Protein AF-A0A919Z458-F1 (afdb_monomer_lite)

Foldseek 3Di:
DDDPPDLPFFFDFQVVLCVLQVFDKPQRADRPQTAQAEDADPVCLVDPPQPRYEYQWDAQVLCCVLQVPPDDPDRDHGCLQVCLVRVVSYQEYEYCDDRPNHDSRHMYTHHVHSLVSLQSLLLVLLVVAPAAEEEEDEPDLQVLLQLLQQLLCVVVWFEQEQPDPLQALRSNSSSSSSSSSRINYYYHYHYLNQLPDPVAHCCLRNQHQEYEYQAFDDDLDDDSLVSLLSSLSSLANHDAAGAYEYEPPHPPRVSNCVNVVVSVHHYAYEYCDPPGCKHWPDKAADPQFIWTWIQNNNDIDIATARADFRSSRSSNSSSLNVCVVVVHDSRVSRVSRVVRDDDPQCQDWDWFAAAPAIEIERGNAAADDLVSLLRLLRRLLRCVVVFPDAAEEEEAAHPSNVPCLLVSLCVSQVSNVVSVHQAYEYEDDSNLSNLLNHDLRRYQDYDPALVLSLLLVLLQDDHRYYYYQYYHPPPGPSVVNVVSNRVSSVVVNVCVPPDDDDPDDDPPPAFLKWKFKAFLPPRHTLFIDGDQFHKDQWADLLLLLLLVLLVCCVVVVDDQADWFQQAPPLQVCLPPQQAPRDHHRDIDGNLQLLLSCLARVHQSSQQSSLCVNQVHQVRSLVVSQVVCVVLVHDPLNRVGNSRAHDPPGGHMGGPVNVSSSQSSSVVRDLVSQQSQLHAWHDDPNDIGGHLDCCSVVVVFVGKGFDDDQRQKIWGWDAAPNTIMIMIMHRFPHSVSRVLRRQNRVCSSRVPDFPPDPDDPLEAEDEFDQDWAKEWEFFEAAQCVVQVVVCVVVVHDACCVVPNSQQQCVQLLVVLVVHPAYEYAYQAFADPDPDAPCVPVDPDAHYDHLPRNLVNCVVSRHQEYEDQELHCCSRHPVSVVSRCVSCVVSNYYYEQWDQAQCRNQAWRWYHYPPAIETEGEHEEDDSCCCSVPVADHHGNHTHGHYLGVVSLVVLLVVCVVCVRYAYEYEYEDDDAQDEDDPVLVVSVQSNVVSPHQEYEYHNNQAFYEWDDDPNGIYRNYQHHGQDRHQGCCSVNVHAQKGWTWMFIAHPVGGFKIKTFIWRHNCVVVVSHIHTDDPSSVVSVVSNNSSNVHCQPPDPQWDWDADPSGTIIMGTD

Sequence (1115 aa):
MPNQNNLSGKRWTTNNLQEILGGQWVNPPDKLWQALNVAIAKHECDDAYSENTLFIAMDEETWYKGSSNTRMYRGWTDTHPLLPGFQNKVVGAVVQRPIANLDPRIPQLLVDNSYEAIKKLGTAARNAMNGKIVAITGTVGKSTTKLMLDHLLRQHGTVVSTRGNHNSRTGVPLTLSRCISNPDYCVLEISVSALWMQTGSICNLARPHIGIITEMGEGHRKSASENAKFKSRICEGMVPGGYAVLNRDMEHYDIARQGVEEFGATAVSYGFSNNADVYVKDWHTTREGTWVTASIFGTEISYELPLPGKAMVANSLAALTTIHLLGLNVTSSIAAFRTLPKRRSVIELVTMEVGNGQSYLLDDSWNAQYLSLMSAFDVFKQQSSAFTGKKLAILGRIVDLGDKAQEMHQKLAKPLMQAGIDLVFAHGEEMKYLLKELPPTMVGGYFRDAKSCVQAVSNIIERDDFILLKGSRDASDFAQIRDSLIQQCLRKKNVKTATMVTLNTVNPQTKHYGAISVDAQSGEVLGSEGAQAAAESQGMGSLLLLSLLLENLGRGKIKLHDEAIIGNFPARDSRAAYAIGLREGDKVSVHTLLNAMVCHNAPDATLALAERLFGSTGKALNEIQQLAADLGISHHAVENITGRQMRNKPQKVTVDDLVKGARHLFANPPFLLKLLNVTTVTYKSKTFTASSNLIANGKANAGFMFGHNHSMGIAMTYANHQKIISIAIGARDEFHRDYLLIKTIEKAIGLKPKALNQPSNTVKLNADDEQVKINILGDTYFGEFYTQRRQKNNVEDALTKYGYRHSFNSIQPILQSGHYNIANFEAVLTELERSPLQGSKPFVLGGHPGKSVDTLKHYGIDAVTLGNNHIMDYGEEGLRTTLSALHEAGILTFGAGLNAVQAEKPLHISVGEKEIIGYNAYWYRPYMYQTFNFYAIGEEAGTACLNQGLIDQIQEERQRNPNAYIIFFAHWGFDFEVVQPMQRNYAKQLIEAGVDLIIGHGAHLMQEISRINNKWVLYGIGNGVFNSNGEYQLRHVPPYSFIAQLRFDKHGANKLFLYPIHSDNLKTFWQPCPVNEEQFQHVLHVQASFGTPIKNDEAVKTGRDDHGYYIAISL

Radius of gyration: 38.02 Å; chains: 1; bounding box: 87×87×101 Å

Secondary structure (DSSP, 8-state):
--------S--EEHHHHHHHH--EESSPPPTT-EE-EEESSGGGTTSTT-TTEEEE---HHHHHHHHT--SSS-----SGGGGGGTGGG-SEEEESSPPTT--TTS-EEE-S-HHHHHHHHHHHHHHH--SEEEEEE-SSSHHHHHHHHHHHHTTTS-EEE--TT--STTHHHHHHHGGGG--SEEEEE--HHHH--TT--THHHH--SEEEE-----BTTB-HHHHHHHHHGGGTTPPTT-EEEEETTSTTHHHHHHHHHTTT-EEEEEESSTTSSEEEEEEEE-SS-EEEEEEETTEEEEEEESS-SHHHHHHHHHHHHHHHHTT--HHHHGGGGGGPPPPTTSSEEEEEEETTEEEEEEEETT---HHHHHHHHHHHHHHHTT--S-EEEEEEPPPS-GGGHHHHHHTTHHHHHHTT-SEEEEESTTHHHHHHHS-GGGEEEEESSHHHHHHHHHHH--TT-EEEEE---TTSSGGGHHHHHHHHHHHHHHHTT----------TTS---EEEEEETTT--EEEEEE-TT-EESS--HHHHHHHHHHHHHHTTSS-TT-EEE--HHHHHTTTSTT-----TT-EEEHHHHHHHHHHH--HHHHHHHHHHHHSSHHHHHHHHHHHHHHTT--GGG-SSTT----TTS---EEHHHHHHHHHHHHTS-HHHHGGG--SEEEETTEEEE-S-STTTTTS-SEEEEESGGG-EEEEEEEETTEEEEEEEES-SSHHHHHHHHHHHHHHHTT-----------EEEE---SSPEEEEEEEEEE--HHHHHHHHHTT---HHHHH-TTGGGTTTHHHHHT-SEEEEEE-SEE---S--TTBTTBS---EE-HHHHHHHHHHTT--EEE--SSSTTTTHHHHHHHHHHHHHHTT-EEESEESSHHHHTPPEEEEETTEEEEEEEEEEP-HHHHHTT--B-BTTB-EEPEESHHHHHHHHHHHHH-TT-EEEEEEE-S-TT-PPPHHHHHHHHHHHHTT-SEEEEESSSSB--EEEETTEEEES-B-EEEE-S--SHHHHT---EEEEEEEEEETTEEEEEEEEEEE--HHHHTS--EE--HHHHHHHHHHHHHHT--TTT-TTEEEEEETTEEEEEEE-

Structure (mmCIF, N/CA/C/O backbone):
data_AF-A0A919Z458-F1
#
_entry.id   AF-A0A919Z458-F1
#
loop_
_atom_site.group_PDB
_atom_site.id
_atom_site.type_symbol
_atom_site.label_atom_id
_atom_site.label_alt_id
_atom_site.label_comp_id
_atom_site.label_asym_id
_atom_site.label_entity_id
_atom_site.label_seq_id
_atom_site.pdbx_PDB_ins_code
_atom_site.Cartn_x
_atom_site.Cartn_y
_atom_site.Cartn_z
_atom_site.occupancy
_atom_site.B_iso_or_equiv
_atom_site.auth_seq_id
_atom_site.auth_comp_id
_atom_site.auth_asym_id
_atom_site.auth_atom_id
_atom_site.pdbx_PDB_model_num
ATOM 1 N N . MET A 1 1 ? -48.117 1.728 23.323 1.00 36.41 1 MET A N 1
ATOM 2 C CA . MET A 1 1 ? -47.490 2.188 24.579 1.00 36.41 1 MET A CA 1
ATOM 3 C C . MET A 1 1 ? -48.513 2.108 25.703 1.00 36.41 1 MET A C 1
ATOM 5 O O . MET A 1 1 ? -49.528 2.783 25.589 1.00 36.41 1 MET A O 1
ATOM 9 N N . PRO A 1 2 ? -48.276 1.305 26.751 1.00 27.69 2 PRO A N 1
ATOM 10 C CA . PRO A 1 2 ? -48.907 1.497 28.054 1.00 27.69 2 PRO A CA 1
ATOM 11 C C . PRO A 1 2 ? -47.867 1.875 29.134 1.00 27.69 2 PRO A C 1
ATOM 13 O O . PRO A 1 2 ? -46.856 1.199 29.291 1.00 27.69 2 PRO A O 1
ATOM 16 N N . ASN A 1 3 ? -48.139 2.987 29.827 1.00 27.62 3 ASN A N 1
ATOM 17 C CA . ASN A 1 3 ? -47.656 3.462 31.138 1.00 27.62 3 ASN A CA 1
ATOM 18 C C . ASN A 1 3 ? -46.341 2.899 31.730 1.00 27.62 3 ASN A C 1
ATOM 20 O O . ASN A 1 3 ? -46.335 1.864 32.388 1.00 27.62 3 ASN A O 1
ATOM 24 N N . GLN A 1 4 ? -45.266 3.697 31.652 1.00 32.00 4 GLN A N 1
ATOM 25 C CA . GLN A 1 4 ? -43.985 3.514 32.364 1.00 32.00 4 GLN A CA 1
ATOM 26 C C . GLN A 1 4 ? -43.952 4.072 33.810 1.00 32.00 4 GLN A C 1
ATOM 28 O O . GLN A 1 4 ? -42.897 4.083 34.437 1.00 32.00 4 GLN A O 1
ATOM 33 N N . ASN A 1 5 ? -45.078 4.497 34.391 1.00 34.94 5 ASN A N 1
ATOM 34 C CA . ASN A 1 5 ? -45.107 5.109 35.731 1.00 34.94 5 ASN A CA 1
ATOM 35 C C . ASN A 1 5 ? -45.529 4.144 36.851 1.00 34.94 5 ASN A C 1
ATOM 37 O O . ASN A 1 5 ? -46.461 4.429 37.592 1.00 34.94 5 ASN A O 1
ATOM 41 N N . ASN A 1 6 ? -44.830 3.016 37.009 1.00 32.72 6 ASN A N 1
ATOM 42 C CA . ASN A 1 6 ? -44.905 2.220 38.243 1.00 32.72 6 ASN A CA 1
ATOM 43 C C . ASN A 1 6 ? -43.575 1.497 38.527 1.00 32.72 6 ASN A C 1
ATOM 45 O O . ASN A 1 6 ? -43.438 0.292 38.350 1.00 32.72 6 ASN A O 1
ATOM 49 N N . LEU A 1 7 ? -42.572 2.256 38.978 1.00 38.22 7 LEU A N 1
ATOM 50 C CA . LEU A 1 7 ? -41.387 1.729 39.669 1.00 38.22 7 LEU A CA 1
ATOM 51 C C . LEU A 1 7 ? -41.476 2.129 41.147 1.00 38.22 7 LEU A C 1
ATOM 53 O O . LEU A 1 7 ? -40.771 3.033 41.601 1.00 38.22 7 LEU A O 1
ATOM 57 N N . SER A 1 8 ? -42.366 1.484 41.903 1.00 36.19 8 SER A N 1
ATOM 58 C CA . SER A 1 8 ? -42.375 1.571 43.367 1.00 36.19 8 SER A CA 1
ATOM 59 C C . SER A 1 8 ? -41.283 0.654 43.935 1.00 36.19 8 SER A C 1
ATOM 61 O O . SER A 1 8 ? -41.556 -0.446 44.407 1.00 36.19 8 SER A O 1
ATOM 63 N N . GLY A 1 9 ? -40.029 1.103 43.837 1.00 55.44 9 GLY A N 1
ATOM 64 C CA . GLY A 1 9 ? -38.843 0.459 44.410 1.00 55.44 9 GLY A CA 1
ATOM 65 C C . GLY A 1 9 ? -37.990 1.470 45.182 1.00 55.44 9 GLY A C 1
ATOM 66 O O . GLY A 1 9 ? -38.097 2.679 44.957 1.00 55.44 9 GLY A O 1
ATOM 67 N N . LYS A 1 10 ? -37.149 0.995 46.113 1.00 75.44 10 LYS A N 1
ATOM 68 C CA . LYS A 1 10 ? -36.215 1.857 46.862 1.00 75.44 10 LYS A CA 1
ATOM 69 C C . LYS A 1 10 ? -35.238 2.541 45.889 1.00 75.44 10 LYS A C 1
ATOM 71 O O . LYS A 1 10 ? -34.882 1.997 44.847 1.00 75.44 10 LYS A O 1
ATOM 76 N N . ARG A 1 11 ? -34.813 3.759 46.221 1.00 88.62 11 ARG A N 1
ATOM 77 C CA . ARG A 1 11 ? -33.867 4.566 45.432 1.00 88.62 11 ARG A CA 1
ATOM 78 C C . ARG A 1 11 ? -32.710 5.019 46.317 1.00 88.62 11 ARG A C 1
ATOM 80 O O . ARG A 1 11 ? -32.835 5.035 47.545 1.00 88.62 11 ARG A O 1
ATOM 87 N N . TRP A 1 12 ? -31.593 5.392 45.706 1.00 92.38 12 TRP A N 1
ATOM 88 C CA . TRP A 1 12 ? -30.537 6.109 46.414 1.00 92.38 12 TRP A CA 1
ATOM 89 C C . TRP A 1 12 ? -31.071 7.484 46.803 1.00 92.38 12 TRP A C 1
ATOM 91 O O . TRP A 1 12 ? -31.605 8.190 45.954 1.00 92.38 12 TRP A O 1
ATOM 101 N N . THR A 1 13 ? -30.970 7.836 48.078 1.00 91.06 13 THR A N 1
ATOM 102 C CA . THR A 1 13 ? -31.422 9.116 48.633 1.00 91.06 13 THR A CA 1
ATOM 103 C C . THR A 1 13 ? -30.249 9.807 49.305 1.00 91.06 13 THR A C 1
ATOM 105 O O . THR A 1 13 ? -29.236 9.179 49.616 1.00 91.06 13 THR A O 1
ATOM 108 N N . THR A 1 14 ? -30.401 11.096 49.586 1.00 87.81 14 THR A N 1
ATOM 109 C CA . THR A 1 14 ? -29.393 11.897 50.289 1.00 87.81 14 THR A CA 1
ATOM 110 C C . THR A 1 14 ? -28.915 11.224 51.580 1.00 87.81 14 THR A C 1
ATOM 112 O O . THR A 1 14 ? -27.711 11.108 51.806 1.00 87.81 14 THR A O 1
ATOM 115 N N . ASN A 1 15 ? -29.854 10.710 52.384 1.00 84.69 15 ASN A N 1
ATOM 116 C CA . ASN A 1 15 ? -29.557 10.111 53.687 1.00 84.69 15 ASN A CA 1
ATOM 117 C C . ASN A 1 15 ? -28.854 8.757 53.558 1.00 84.69 15 ASN A C 1
ATOM 119 O O . ASN A 1 15 ? -27.843 8.541 54.218 1.00 84.69 15 ASN A O 1
ATOM 123 N N . ASN A 1 16 ? -29.352 7.855 52.700 1.00 89.06 16 ASN A N 1
ATOM 124 C CA . ASN A 1 16 ? -28.758 6.519 52.607 1.00 89.06 16 ASN A CA 1
ATOM 125 C C . ASN A 1 16 ? -27.375 6.550 51.943 1.00 89.06 16 ASN A C 1
ATOM 127 O O . ASN A 1 16 ? -26.490 5.811 52.362 1.00 89.06 16 ASN A O 1
ATOM 131 N N . LEU A 1 17 ? -27.141 7.447 50.979 1.00 91.94 17 LEU A N 1
ATOM 132 C CA . LEU A 1 17 ? -25.817 7.623 50.389 1.00 91.94 17 LEU A CA 1
ATOM 133 C C . LEU A 1 17 ? -24.822 8.141 51.423 1.00 91.94 17 LEU A C 1
ATOM 135 O O . LEU A 1 17 ? -23.712 7.621 51.506 1.00 91.94 17 LEU A O 1
ATOM 139 N N . GLN A 1 18 ? -25.219 9.132 52.223 1.00 89.00 18 GLN A N 1
ATOM 140 C CA . GLN A 1 18 ? -24.350 9.692 53.252 1.00 89.00 18 GLN A CA 1
ATOM 141 C C . GLN A 1 18 ? -24.038 8.671 54.355 1.00 89.00 18 GLN A C 1
ATOM 143 O O . GLN A 1 18 ? -22.881 8.544 54.744 1.00 89.00 18 GLN A O 1
ATOM 148 N N . GLU A 1 19 ? -25.030 7.894 54.795 1.00 90.06 19 GLU A N 1
ATOM 149 C CA . GLU A 1 19 ? -24.856 6.822 55.783 1.00 90.06 19 GLU A CA 1
ATOM 150 C C . GLU A 1 19 ? -23.931 5.705 55.272 1.00 90.06 19 GLU A C 1
ATOM 152 O O . GLU A 1 19 ? -23.017 5.277 55.973 1.00 90.06 19 GLU A O 1
ATOM 157 N N . ILE A 1 20 ? -24.121 5.257 54.027 1.00 93.75 20 ILE A N 1
ATOM 158 C CA . ILE A 1 20 ? -23.348 4.149 53.445 1.00 93.75 20 ILE A CA 1
ATOM 159 C C . ILE A 1 20 ? -21.914 4.577 53.117 1.00 93.75 20 ILE A C 1
ATOM 161 O O . ILE A 1 20 ? -20.966 3.808 53.307 1.00 93.75 20 ILE A O 1
ATOM 165 N N . LEU A 1 21 ? -21.738 5.782 52.573 1.00 94.75 21 LEU A N 1
ATOM 166 C CA . LEU A 1 21 ? -20.448 6.230 52.054 1.00 94.75 21 LEU A CA 1
ATOM 167 C C . LEU A 1 21 ? -19.616 6.999 53.085 1.00 94.75 21 LEU A C 1
ATOM 169 O O . LEU A 1 21 ? -18.391 6.950 52.986 1.00 94.75 21 LEU A O 1
ATOM 173 N N . GLY A 1 22 ? -20.246 7.625 54.086 1.00 88.31 22 GLY A N 1
ATOM 174 C CA . GLY A 1 22 ? -19.580 8.407 55.136 1.00 88.31 22 GLY A CA 1
ATOM 175 C C . GLY A 1 22 ? -19.067 9.780 54.681 1.00 88.31 22 GLY A C 1
ATOM 176 O O . GLY A 1 22 ? -18.240 10.373 55.363 1.00 88.31 22 GLY A O 1
ATOM 177 N N . GLY A 1 23 ? -19.515 10.260 53.515 1.00 88.38 23 GLY A N 1
ATOM 178 C CA . GLY A 1 23 ? -19.035 11.492 52.881 1.00 88.38 23 GLY A CA 1
ATOM 179 C C . GLY A 1 23 ? -19.731 12.781 53.335 1.00 88.38 23 GLY A C 1
ATOM 180 O O . GLY A 1 23 ? -20.696 12.763 54.103 1.00 88.38 23 GLY A O 1
ATOM 181 N N . GLN A 1 24 ? -19.268 13.916 52.802 1.00 92.81 24 GLN A N 1
ATOM 182 C CA . GLN A 1 24 ? -19.866 15.240 53.022 1.00 92.81 24 GLN A CA 1
ATOM 183 C C . GLN A 1 24 ? -20.405 15.832 51.717 1.00 92.81 24 GLN A C 1
ATOM 185 O O . GLN A 1 24 ? -19.723 15.834 50.695 1.00 92.81 24 GLN A O 1
ATOM 190 N N . TRP A 1 25 ? -21.634 16.349 51.739 1.00 93.50 25 TRP A N 1
ATOM 191 C CA . TRP A 1 25 ? -22.210 17.033 50.581 1.00 93.50 25 TRP A CA 1
ATOM 192 C C . TRP A 1 25 ? -21.615 18.438 50.434 1.00 93.50 25 TRP A C 1
ATOM 194 O O . TRP A 1 25 ? -21.698 19.237 51.362 1.00 93.50 25 TRP A O 1
ATOM 204 N N . VAL A 1 26 ? -21.058 18.752 49.262 1.00 91.56 26 VAL A N 1
ATOM 205 C CA . VAL A 1 26 ? -20.551 20.100 48.934 1.00 91.56 26 VAL A CA 1
ATOM 206 C C . VAL A 1 26 ? -21.720 21.063 48.717 1.00 91.56 26 VAL A C 1
ATOM 208 O O . VAL A 1 26 ? -21.774 22.145 49.292 1.00 91.56 26 VAL A O 1
ATOM 211 N N . ASN A 1 27 ? -22.684 20.637 47.907 1.00 90.25 27 ASN A N 1
ATOM 212 C CA . ASN A 1 27 ? -23.965 21.288 47.682 1.00 90.25 27 ASN A CA 1
ATOM 213 C C . ASN A 1 27 ? -25.063 20.242 47.939 1.00 90.25 27 ASN A C 1
ATOM 215 O O . ASN A 1 27 ? -25.287 19.376 47.091 1.00 90.25 27 ASN A O 1
ATOM 219 N N . PRO A 1 28 ? -25.687 20.242 49.132 1.00 84.44 28 PRO A N 1
ATOM 220 C CA . PRO A 1 28 ? -26.644 19.210 49.502 1.00 84.44 28 PRO A CA 1
ATOM 221 C C . PRO A 1 28 ? -27.889 19.281 48.608 1.00 84.44 28 PRO A C 1
ATOM 223 O O . PRO A 1 28 ? -28.421 20.373 48.392 1.00 84.44 28 PRO A O 1
ATOM 226 N N . PRO A 1 29 ? -28.370 18.138 48.093 1.00 86.69 29 PRO A N 1
ATOM 227 C CA . PRO A 1 29 ? -29.597 18.112 47.317 1.00 86.69 29 PRO A CA 1
ATOM 228 C C . PRO A 1 29 ? -30.835 18.268 48.202 1.00 86.69 29 PRO A C 1
ATOM 230 O O . PRO A 1 29 ? -30.782 18.091 49.422 1.00 86.69 29 PRO A O 1
ATOM 233 N N . ASP A 1 30 ? -31.976 18.567 47.578 1.00 83.38 30 ASP A N 1
ATOM 234 C CA . ASP A 1 30 ? -33.257 18.597 48.279 1.00 83.38 30 ASP A CA 1
ATOM 235 C C . ASP A 1 30 ? -33.637 17.216 48.865 1.00 83.38 30 ASP A C 1
ATOM 237 O O . ASP A 1 30 ? -33.062 16.174 48.538 1.00 83.38 30 ASP A O 1
ATOM 241 N N . LYS A 1 31 ? -34.623 17.194 49.772 1.00 78.69 31 LYS A N 1
ATOM 242 C CA . LYS A 1 31 ? -35.068 15.953 50.437 1.00 78.69 31 LYS A CA 1
ATOM 243 C C . LYS A 1 31 ? -35.778 14.966 49.498 1.00 78.69 31 LYS A C 1
ATOM 245 O O . LYS A 1 31 ? -35.963 13.814 49.885 1.00 78.69 31 LYS A O 1
ATOM 250 N N . LEU A 1 32 ? -36.216 15.412 48.321 1.00 83.88 32 LEU A N 1
ATOM 251 C CA . LEU A 1 32 ? -36.906 14.596 47.319 1.00 83.88 32 LEU A CA 1
ATOM 252 C C . LEU A 1 32 ? -35.936 14.010 46.284 1.00 83.88 32 LEU A C 1
ATOM 254 O O . LEU A 1 32 ? -36.342 13.166 45.485 1.00 83.88 32 LEU A O 1
ATOM 258 N N . TRP A 1 33 ? -34.667 14.421 46.315 1.00 90.69 33 TRP A N 1
ATOM 259 C CA . TRP A 1 33 ? -33.631 13.972 45.405 1.00 90.69 33 TRP A CA 1
ATOM 260 C C . TRP A 1 33 ? -33.397 12.471 45.504 1.00 90.69 33 TRP A C 1
ATOM 262 O O . TRP A 1 33 ? -33.276 11.890 46.591 1.00 90.69 33 TRP A O 1
ATOM 272 N N . GLN A 1 34 ? -33.320 11.838 44.336 1.00 90.94 34 GLN A N 1
ATOM 273 C CA . GLN A 1 34 ? -33.170 10.401 44.218 1.00 90.94 34 GLN A CA 1
ATOM 274 C C . GLN A 1 34 ? -32.318 10.025 43.008 1.00 90.94 34 GLN A C 1
ATOM 276 O O . GLN A 1 34 ? -32.441 10.620 41.940 1.00 90.94 34 GLN A O 1
ATOM 281 N N . ALA A 1 35 ? -31.535 8.957 43.150 1.00 92.06 35 ALA A N 1
ATOM 282 C CA . ALA A 1 35 ? -30.854 8.299 42.042 1.00 92.06 35 ALA A CA 1
ATOM 283 C C . ALA A 1 35 ? -31.228 6.813 41.962 1.00 92.06 35 ALA A C 1
ATOM 285 O O . ALA A 1 35 ? -31.490 6.150 42.967 1.00 92.06 35 ALA A O 1
ATOM 286 N N . LEU A 1 36 ? -31.255 6.282 40.742 1.00 88.69 36 LEU A N 1
ATOM 287 C CA . LEU A 1 36 ? -31.583 4.884 40.453 1.00 88.69 36 LEU A CA 1
ATOM 288 C C . LEU A 1 36 ? -30.388 4.138 39.855 1.00 88.69 36 LEU A C 1
ATOM 290 O O . LEU A 1 36 ? -30.167 2.964 40.153 1.00 88.69 36 LEU A O 1
ATOM 294 N N . ASN A 1 37 ? -29.616 4.825 39.015 1.00 90.44 37 ASN A N 1
ATOM 295 C CA . ASN A 1 37 ? -28.480 4.260 38.305 1.00 90.44 37 ASN A CA 1
ATOM 296 C C . ASN A 1 37 ? -27.157 4.773 38.877 1.00 90.44 37 ASN A C 1
ATOM 298 O O . ASN A 1 37 ? -27.101 5.852 39.463 1.00 90.44 37 ASN A O 1
ATOM 302 N N . VAL A 1 38 ? -26.092 3.996 38.679 1.00 92.75 38 VAL A N 1
ATOM 303 C CA . VAL A 1 38 ? -24.719 4.369 39.032 1.00 92.75 38 VAL A CA 1
ATOM 304 C C . VAL A 1 38 ? -23.835 4.130 37.812 1.00 92.75 38 VAL A C 1
ATOM 306 O O . VAL A 1 38 ? -23.919 3.058 37.210 1.00 92.75 38 VAL A O 1
ATOM 309 N N . ALA A 1 39 ? -23.016 5.117 37.451 1.00 92.50 39 ALA A N 1
ATOM 310 C CA . ALA A 1 39 ? -22.133 5.075 36.284 1.00 92.50 39 ALA A CA 1
ATOM 311 C C . ALA A 1 39 ? -20.717 5.555 36.630 1.00 92.50 39 ALA A C 1
ATOM 313 O O . ALA A 1 39 ? -20.542 6.384 37.525 1.00 92.50 39 ALA A O 1
ATOM 314 N N . ILE A 1 40 ? -19.721 5.044 35.903 1.00 91.88 40 ILE A N 1
ATOM 315 C CA . ILE A 1 40 ? -18.299 5.403 36.060 1.00 91.88 40 ILE A CA 1
ATOM 316 C C . ILE A 1 40 ? -17.665 5.922 34.761 1.00 91.88 40 ILE A C 1
ATOM 318 O O . ILE A 1 40 ? -16.541 6.419 34.782 1.00 91.88 40 ILE A O 1
ATOM 322 N N . ALA A 1 41 ? -18.368 5.833 33.626 1.00 88.81 41 ALA A N 1
ATOM 323 C CA . ALA A 1 41 ? -17.895 6.339 32.340 1.00 88.81 41 ALA A CA 1
ATOM 324 C C . ALA A 1 41 ? -18.976 7.132 31.590 1.00 88.81 41 ALA A C 1
ATOM 326 O O . ALA A 1 41 ? -20.154 6.792 31.624 1.00 88.81 41 ALA A O 1
ATOM 327 N N . LYS A 1 42 ? -18.565 8.165 30.838 1.00 87.25 42 LYS A N 1
ATOM 328 C CA . LYS A 1 42 ? -19.476 9.071 30.108 1.00 87.25 42 LYS A CA 1
ATOM 329 C C . LYS A 1 42 ? -20.495 8.339 29.226 1.00 87.25 42 LYS A C 1
ATOM 331 O O . LYS A 1 42 ? -21.668 8.684 29.237 1.00 87.25 42 LYS A O 1
ATOM 336 N N . HIS A 1 43 ? -20.053 7.338 28.466 1.00 82.69 43 HIS A N 1
ATOM 337 C CA . HIS A 1 43 ? -20.921 6.608 27.535 1.00 82.69 43 HIS A CA 1
ATOM 338 C C . HIS A 1 43 ? -22.029 5.805 28.243 1.00 82.69 43 HIS A C 1
ATOM 340 O O . HIS A 1 43 ? -23.026 5.467 27.616 1.00 82.69 43 HIS A O 1
ATOM 346 N N . GLU A 1 44 ? -21.890 5.524 29.542 1.00 84.69 44 GLU A N 1
ATOM 347 C CA . GLU A 1 44 ? -22.919 4.858 30.353 1.00 84.69 44 GLU A CA 1
ATOM 348 C C . GLU A 1 44 ? -24.056 5.817 30.737 1.00 84.69 44 GLU A C 1
ATOM 350 O O . GLU A 1 44 ? -25.181 5.376 30.970 1.00 84.69 44 GLU A O 1
ATOM 355 N N . CYS A 1 45 ? -23.782 7.127 30.760 1.00 85.31 45 CYS A N 1
ATOM 356 C CA . CYS A 1 45 ? -24.780 8.174 30.991 1.00 85.31 45 CYS A CA 1
ATOM 357 C C . CYS A 1 45 ? -25.630 8.468 29.739 1.00 85.31 45 CYS A C 1
ATOM 359 O O . CYS A 1 45 ? -26.651 9.147 29.834 1.00 85.31 45 CYS A O 1
ATOM 361 N N . ASP A 1 46 ? -25.229 7.954 28.574 1.00 74.12 46 ASP A N 1
ATOM 362 C CA . ASP A 1 46 ? -25.893 8.180 27.281 1.00 74.12 46 ASP A CA 1
ATOM 363 C C . ASP A 1 46 ? -26.861 7.044 26.898 1.00 74.12 46 ASP A C 1
ATOM 365 O O . ASP A 1 46 ? -27.521 7.109 25.863 1.00 74.12 46 ASP A O 1
ATOM 369 N N . ASP A 1 47 ? -26.930 5.993 27.716 1.00 64.88 47 ASP A N 1
ATOM 370 C CA . ASP A 1 47 ? -27.740 4.797 27.478 1.00 64.88 47 ASP A CA 1
ATOM 371 C C . ASP A 1 47 ? -29.248 5.086 27.638 1.00 64.88 47 ASP A C 1
ATOM 373 O O . ASP A 1 47 ? -29.647 5.891 28.474 1.00 64.88 47 ASP A O 1
ATOM 377 N N . ALA A 1 48 ? -30.117 4.369 26.918 1.00 54.34 48 ALA A N 1
ATOM 378 C CA . ALA A 1 48 ? -31.582 4.525 26.979 1.00 54.34 48 ALA A CA 1
ATOM 379 C C . ALA A 1 48 ? -32.181 4.264 28.380 1.00 54.34 48 ALA A C 1
ATOM 381 O O . ALA A 1 48 ? -33.361 4.494 28.624 1.00 54.34 48 ALA A O 1
ATOM 382 N N . TYR A 1 49 ? -31.357 3.774 29.304 1.00 60.84 49 TYR A N 1
ATOM 383 C CA . TYR A 1 49 ? -31.692 3.478 30.687 1.00 60.84 49 TYR A CA 1
ATOM 384 C C . TYR A 1 49 ? -30.910 4.348 31.694 1.00 60.84 49 TYR A C 1
ATOM 386 O O . TYR A 1 49 ? -30.652 3.884 32.812 1.00 60.84 49 TYR A O 1
ATOM 394 N N . SER A 1 50 ? -30.443 5.537 31.293 1.00 65.62 50 SER A N 1
ATOM 395 C CA . SER A 1 50 ? -29.602 6.438 32.100 1.00 65.62 50 SER A CA 1
ATOM 396 C C . SER A 1 50 ? -30.371 7.496 32.904 1.00 65.62 50 SER A C 1
ATOM 398 O O . SER A 1 50 ? -29.752 8.334 33.563 1.00 65.62 50 SER A O 1
ATOM 400 N N . GLU A 1 51 ? -31.704 7.453 32.929 1.00 70.06 51 GLU A N 1
ATOM 401 C CA . GLU A 1 51 ? -32.482 8.354 33.785 1.00 70.06 51 GLU A CA 1
ATOM 402 C C . GLU A 1 51 ? -32.064 8.219 35.260 1.00 70.06 51 GLU A C 1
ATOM 404 O O . GLU A 1 51 ? -31.835 7.116 35.771 1.00 70.06 51 GLU A O 1
ATOM 409 N N . ASN A 1 52 ? -31.964 9.354 35.958 1.00 86.62 52 ASN A N 1
ATOM 410 C CA . ASN A 1 52 ? -31.590 9.427 37.374 1.00 86.62 52 ASN A CA 1
ATOM 411 C C . ASN A 1 52 ? -30.253 8.730 37.707 1.00 86.62 52 ASN A C 1
ATOM 413 O O . ASN A 1 52 ? -30.174 7.919 38.637 1.00 86.62 52 ASN A O 1
ATOM 417 N N . THR A 1 53 ? -29.201 9.030 36.937 1.00 93.12 53 THR A N 1
ATOM 418 C CA . THR A 1 53 ? -27.849 8.472 37.130 1.00 93.12 53 THR A CA 1
ATOM 419 C C . THR A 1 53 ? -27.005 9.279 38.120 1.00 93.12 53 THR A C 1
ATOM 421 O O . THR A 1 53 ? -26.790 10.477 37.937 1.00 93.12 53 THR A O 1
ATOM 424 N N . LEU A 1 54 ? -26.477 8.597 39.140 1.00 95.00 54 LEU A N 1
ATOM 425 C CA . LEU A 1 54 ? -25.407 9.065 40.021 1.00 95.00 54 LEU A CA 1
ATOM 426 C C . LEU A 1 54 ? -24.048 8.713 39.399 1.00 95.00 54 LEU A C 1
ATOM 428 O O . LEU A 1 54 ? -23.751 7.537 39.174 1.00 95.00 54 LEU A O 1
ATOM 432 N N . PHE A 1 55 ? -23.215 9.712 39.122 1.00 96.31 55 PHE A N 1
ATOM 433 C CA . PHE A 1 55 ? -21.894 9.489 38.530 1.00 96.31 55 PHE A CA 1
ATOM 434 C C . PHE A 1 55 ? -20.812 9.375 39.604 1.00 96.31 55 PHE A C 1
ATOM 436 O O . PHE A 1 55 ? -20.746 10.209 40.499 1.00 96.31 55 PHE A O 1
ATOM 443 N N . ILE A 1 56 ? -19.944 8.369 39.524 1.00 96.56 56 ILE A N 1
ATOM 444 C CA . ILE A 1 56 ? -18.792 8.237 40.424 1.00 96.56 56 ILE A CA 1
ATOM 445 C C . ILE A 1 56 ? -17.543 8.667 39.657 1.00 96.56 56 ILE A C 1
ATOM 447 O O . ILE A 1 56 ? -17.049 7.931 38.803 1.00 96.56 56 ILE A O 1
ATOM 451 N N . ALA A 1 57 ? -17.033 9.858 39.971 1.00 95.38 57 ALA A N 1
ATOM 452 C CA . ALA A 1 57 ? -15.792 10.365 39.401 1.00 95.38 57 ALA A CA 1
ATOM 453 C C . ALA A 1 57 ? -14.586 9.812 40.168 1.00 95.38 57 ALA A C 1
ATOM 455 O O . ALA A 1 57 ? -14.589 9.742 41.398 1.00 95.38 57 ALA A O 1
ATOM 456 N N . MET A 1 58 ? -13.551 9.416 39.435 1.00 94.00 58 MET A N 1
ATOM 457 C CA . MET A 1 58 ? -12.325 8.837 39.981 1.00 94.00 58 MET A CA 1
ATOM 458 C C . MET A 1 58 ? -11.104 9.190 39.132 1.00 94.00 58 MET A C 1
ATOM 460 O O . MET A 1 58 ? -11.180 9.238 37.895 1.00 94.00 58 MET A O 1
ATOM 464 N N . ASP A 1 59 ? -9.986 9.408 39.819 1.00 92.94 59 ASP A N 1
ATOM 465 C CA . ASP A 1 59 ? -8.674 9.598 39.209 1.00 92.94 59 ASP A CA 1
ATOM 466 C C . ASP A 1 59 ? -7.994 8.264 38.850 1.00 92.94 59 ASP A C 1
ATOM 468 O O . ASP A 1 59 ? -8.469 7.169 39.171 1.00 92.94 59 ASP A O 1
ATOM 472 N N . GLU A 1 60 ? -6.880 8.367 38.126 1.00 89.56 60 GLU A N 1
ATOM 473 C CA . GLU A 1 60 ? -6.109 7.219 37.648 1.00 89.56 60 GLU A CA 1
ATOM 474 C C . GLU A 1 60 ? -5.532 6.385 38.792 1.00 89.56 60 GLU A C 1
ATOM 476 O O . GLU A 1 60 ? -5.628 5.157 38.777 1.00 89.56 60 GLU A O 1
ATOM 481 N N . GLU A 1 61 ? -4.968 7.034 39.810 1.00 89.12 61 GLU A N 1
ATOM 482 C CA . GLU A 1 61 ? -4.332 6.354 40.937 1.00 89.12 61 GLU A CA 1
ATOM 483 C C . GLU A 1 61 ? -5.343 5.510 41.723 1.00 89.12 61 GLU A C 1
ATOM 485 O O . GLU A 1 61 ? -5.097 4.335 42.016 1.00 89.12 61 GLU A O 1
ATOM 490 N N . THR A 1 62 ? -6.511 6.082 42.010 1.00 90.50 62 THR A N 1
ATOM 491 C CA . THR A 1 62 ? -7.617 5.422 42.706 1.00 90.50 62 THR A CA 1
ATOM 492 C C . THR A 1 62 ? -8.152 4.253 41.890 1.00 90.50 62 THR A C 1
ATOM 494 O O . THR A 1 62 ? -8.357 3.162 42.436 1.00 90.50 62 THR A O 1
ATOM 497 N N . TRP A 1 63 ? -8.316 4.433 40.574 1.00 88.69 63 TRP A N 1
ATOM 498 C CA . TRP A 1 63 ? -8.701 3.349 39.677 1.00 88.69 63 TRP A CA 1
ATOM 499 C C . TRP A 1 63 ? -7.681 2.208 39.686 1.00 88.69 63 TRP A C 1
ATOM 501 O O . TRP A 1 63 ? -8.069 1.053 39.864 1.00 88.69 63 TRP A O 1
ATOM 511 N N . TYR A 1 64 ? -6.383 2.482 39.527 1.00 83.62 64 TYR A N 1
ATOM 512 C CA . TYR A 1 64 ? -5.362 1.432 39.461 1.00 83.62 64 TYR A CA 1
ATOM 513 C C . TYR A 1 64 ? -5.203 0.688 40.789 1.00 83.62 64 TYR A C 1
ATOM 515 O O . TYR A 1 64 ? -5.158 -0.547 40.789 1.00 83.62 64 TYR A O 1
ATOM 523 N N . LYS A 1 65 ? -5.189 1.406 41.923 1.00 84.56 65 LYS A N 1
ATOM 524 C CA . LYS A 1 65 ? -5.146 0.791 43.260 1.00 84.56 65 LYS A CA 1
ATOM 525 C C . LYS A 1 65 ? -6.373 -0.084 43.505 1.00 84.56 65 LYS A C 1
ATOM 527 O O . LYS A 1 65 ? -6.238 -1.243 43.895 1.00 84.56 65 LYS A O 1
ATOM 532 N N . GLY A 1 66 ? -7.565 0.441 43.226 1.00 83.69 66 GLY A N 1
ATOM 533 C CA . GLY A 1 66 ? -8.825 -0.254 43.474 1.00 83.69 66 GLY A CA 1
ATOM 534 C C . GLY A 1 66 ? -9.069 -1.448 42.546 1.00 83.69 66 GLY A C 1
ATOM 535 O O . GLY A 1 66 ? -9.500 -2.518 42.987 1.00 83.69 66 GLY A O 1
ATOM 536 N N . SER A 1 67 ? -8.784 -1.284 41.254 1.00 79.06 67 SER A N 1
ATOM 537 C CA . SER A 1 67 ? -8.987 -2.320 40.233 1.00 79.06 67 SER A CA 1
ATOM 538 C C . SER A 1 67 ? -7.864 -3.352 40.183 1.00 79.06 67 SER A C 1
ATOM 540 O O . SER A 1 67 ? -8.031 -4.375 39.516 1.00 79.06 67 SER A O 1
ATOM 542 N N . SER A 1 68 ? -6.729 -3.095 40.848 1.00 69.75 68 SER A N 1
ATOM 543 C CA . SER A 1 68 ? -5.493 -3.893 40.801 1.00 69.75 68 SER A CA 1
ATOM 544 C C . SER A 1 68 ? -5.057 -4.241 39.369 1.00 69.75 68 SER A C 1
ATOM 546 O O . SER A 1 68 ? -4.576 -5.347 39.104 1.00 69.75 68 SER A O 1
ATOM 548 N N . ASN A 1 69 ? -5.306 -3.335 38.421 1.00 65.00 69 ASN A N 1
ATOM 549 C CA . ASN A 1 69 ? -5.004 -3.512 37.007 1.00 65.00 69 ASN A CA 1
ATOM 550 C C . ASN A 1 69 ? -3.623 -2.893 36.722 1.00 65.00 69 ASN A C 1
ATOM 552 O O . ASN A 1 69 ? -3.516 -1.715 36.408 1.00 65.00 69 ASN A O 1
ATOM 556 N N . THR A 1 70 ? -2.551 -3.664 36.929 1.00 50.06 70 THR A N 1
ATOM 557 C CA . THR A 1 70 ? -1.156 -3.167 36.972 1.00 50.06 70 THR A CA 1
ATOM 558 C C . THR A 1 70 ? -0.372 -3.322 35.663 1.00 50.06 70 THR A C 1
ATOM 560 O O . THR A 1 70 ? 0.839 -3.111 35.645 1.00 50.06 70 THR A O 1
ATOM 563 N N . ARG A 1 71 ? -1.009 -3.714 34.551 1.00 46.25 71 ARG A N 1
ATOM 564 C CA . ARG A 1 71 ? -0.337 -3.873 33.246 1.00 46.25 71 ARG A CA 1
ATOM 565 C C . ARG A 1 71 ? -0.972 -2.990 32.178 1.00 46.25 71 ARG A C 1
ATOM 567 O O . ARG A 1 71 ? -2.175 -2.784 32.226 1.00 46.25 71 ARG A O 1
ATOM 574 N N . MET A 1 72 ? -0.128 -2.575 31.223 1.00 34.56 72 MET A N 1
ATOM 575 C CA . MET A 1 72 ? -0.275 -1.802 29.963 1.00 34.56 72 MET A CA 1
ATOM 576 C C . MET A 1 72 ? -1.624 -1.765 29.205 1.00 34.56 72 MET A C 1
ATOM 578 O O . MET A 1 72 ? -1.722 -1.068 28.199 1.00 34.56 72 MET A O 1
ATOM 582 N N . TYR A 1 73 ? -2.660 -2.483 29.627 1.00 41.25 73 TYR A N 1
ATOM 583 C CA . TYR A 1 73 ? -3.937 -2.582 28.940 1.00 41.25 73 TYR A CA 1
ATOM 584 C C . TYR A 1 73 ? -5.014 -1.759 29.657 1.00 41.25 73 TYR A C 1
ATOM 586 O O . TYR A 1 73 ? -5.470 -2.111 30.745 1.00 41.25 73 TYR A O 1
ATOM 594 N N . ARG A 1 74 ? -5.459 -0.711 28.946 1.00 53.84 74 ARG A N 1
ATOM 595 C CA . ARG A 1 74 ? -6.510 0.275 29.270 1.00 53.84 74 ARG A CA 1
ATOM 596 C C . ARG A 1 74 ? -6.050 1.391 30.205 1.00 53.84 74 ARG A C 1
ATOM 598 O O . ARG A 1 74 ? -6.298 1.344 31.406 1.00 53.84 74 ARG A O 1
ATOM 605 N N . GLY A 1 75 ? -5.427 2.414 29.616 1.00 64.88 75 GLY A N 1
ATOM 606 C CA . GLY A 1 75 ? -5.241 3.704 30.275 1.00 64.88 75 GLY A CA 1
ATOM 607 C C . GLY A 1 75 ? -6.589 4.227 30.767 1.00 64.88 75 GLY A C 1
ATOM 608 O O . GLY A 1 75 ? -7.492 4.462 29.964 1.00 64.88 75 GLY A O 1
ATOM 609 N N . TRP A 1 76 ? -6.748 4.321 32.083 1.00 81.75 76 TRP A N 1
ATOM 610 C CA . TRP A 1 76 ? -7.819 5.108 32.681 1.00 81.75 76 TRP A CA 1
ATOM 611 C C . TRP A 1 76 ? -7.399 6.571 32.622 1.00 81.75 76 TRP A C 1
ATOM 613 O O . TRP A 1 76 ? -6.216 6.864 32.748 1.00 81.75 76 TRP A O 1
ATOM 623 N N . THR A 1 77 ? -8.349 7.474 32.421 1.00 86.19 77 THR A N 1
ATOM 624 C CA . THR A 1 77 ? -8.105 8.917 32.484 1.00 86.19 77 THR A CA 1
ATOM 625 C C . THR A 1 77 ? -8.988 9.478 33.575 1.00 86.19 77 THR A C 1
ATOM 627 O O . THR A 1 77 ? -10.136 9.054 33.717 1.00 86.19 77 THR A O 1
ATOM 630 N N . ASP A 1 78 ? -8.456 10.423 34.342 1.00 91.12 78 ASP A N 1
ATOM 631 C CA . ASP A 1 78 ? -9.210 11.091 35.394 1.00 91.12 78 ASP A CA 1
ATOM 632 C C . ASP A 1 78 ? -10.560 11.616 34.872 1.00 91.12 78 ASP A C 1
ATOM 634 O O . ASP A 1 78 ? -10.633 12.393 33.917 1.00 91.12 78 ASP A O 1
ATOM 638 N N . THR A 1 79 ? -11.644 11.158 35.499 1.00 94.12 79 THR A N 1
ATOM 639 C CA . THR A 1 79 ? -13.019 11.440 35.063 1.00 94.12 79 THR A CA 1
ATOM 640 C C . THR A 1 79 ? -13.621 12.681 35.721 1.00 94.12 79 THR A C 1
ATOM 642 O O . THR A 1 79 ? -14.625 13.193 35.223 1.00 94.12 79 THR A O 1
ATOM 645 N N . HIS A 1 80 ? -12.996 13.229 36.771 1.00 94.88 80 HIS A N 1
ATOM 646 C CA . HIS A 1 80 ? -13.426 14.483 37.402 1.00 94.88 80 HIS A CA 1
ATOM 647 C C . HIS A 1 80 ? -13.524 15.659 36.406 1.00 94.88 80 HIS A C 1
ATOM 649 O O . HIS A 1 80 ? -14.579 16.295 36.357 1.00 94.88 80 HIS A O 1
ATOM 655 N N . PRO A 1 81 ? -12.505 15.956 35.567 1.00 93.19 81 PRO A N 1
ATOM 656 C CA . PRO A 1 81 ? -12.577 17.078 34.626 1.00 93.19 81 PRO A CA 1
ATOM 657 C C . PRO A 1 81 ? -13.551 16.847 33.462 1.00 93.19 81 PRO A C 1
ATOM 659 O O . PRO A 1 81 ? -13.878 17.790 32.746 1.00 93.19 81 PRO A O 1
ATOM 662 N N . LEU A 1 82 ? -14.018 15.612 33.249 1.00 92.06 82 LEU A N 1
ATOM 663 C CA . LEU A 1 82 ? -14.919 15.283 32.143 1.00 92.06 82 LEU A CA 1
ATOM 664 C C . LEU A 1 82 ? -16.383 15.588 32.476 1.00 92.06 82 LEU A C 1
ATOM 666 O O . LEU A 1 82 ? -17.158 15.894 31.566 1.00 92.06 82 LEU A O 1
ATOM 670 N N . LEU A 1 83 ? -16.760 15.508 33.759 1.00 93.19 83 LEU A N 1
ATOM 671 C CA . LEU A 1 83 ? -18.146 15.624 34.215 1.00 93.19 83 LEU A CA 1
ATOM 672 C C . LEU A 1 83 ? -18.851 16.922 33.772 1.00 93.19 83 LEU A C 1
ATOM 674 O O . LEU A 1 83 ? -19.985 16.816 33.298 1.00 93.19 83 LEU A O 1
ATOM 678 N N . PRO A 1 84 ? -18.224 18.121 33.804 1.00 94.00 84 PRO A N 1
ATOM 679 C CA . PRO A 1 84 ? -18.871 19.346 33.326 1.00 94.00 84 PRO A CA 1
ATOM 680 C C . PRO A 1 84 ? -19.402 19.258 31.887 1.00 94.00 84 PRO A C 1
ATOM 682 O O . PRO A 1 84 ? -20.415 19.879 31.570 1.00 94.00 84 PRO A O 1
ATOM 685 N N . GLY A 1 85 ? -18.771 18.451 31.025 1.00 92.06 85 GLY A N 1
ATOM 686 C CA . GLY A 1 85 ? -19.165 18.284 29.623 1.00 92.06 85 GLY A CA 1
ATOM 687 C C . GLY A 1 85 ? -20.383 17.381 29.382 1.00 92.06 85 GLY A C 1
ATOM 688 O O . GLY A 1 85 ? -20.848 17.295 28.247 1.00 92.06 85 GLY A O 1
ATOM 689 N N . PHE A 1 86 ? -20.888 16.676 30.400 1.00 92.31 86 PHE A N 1
ATOM 690 C CA . PHE A 1 86 ? -22.094 15.833 30.303 1.00 92.31 86 PHE A CA 1
ATOM 691 C C . PHE A 1 86 ? -22.973 15.896 31.560 1.00 92.31 86 PHE A C 1
ATOM 693 O O . PHE A 1 86 ? -23.800 15.021 31.805 1.00 92.31 86 PHE A O 1
ATOM 700 N N . GLN A 1 87 ? -22.805 16.951 32.354 1.00 92.75 87 GLN A N 1
ATOM 701 C CA . GLN A 1 87 ? -23.473 17.147 33.638 1.00 92.75 87 GLN A CA 1
ATOM 702 C C . GLN A 1 87 ? -25.011 17.134 33.542 1.00 92.75 87 GLN A C 1
ATOM 704 O O . GLN A 1 87 ? -25.690 16.690 34.456 1.00 92.75 87 GLN A O 1
ATOM 709 N N . ASN A 1 88 ? -25.572 17.520 32.394 1.00 90.56 88 ASN A N 1
ATOM 710 C CA . ASN A 1 88 ? -27.011 17.474 32.119 1.00 90.56 88 ASN A CA 1
ATOM 711 C C . ASN A 1 88 ? -27.596 16.051 32.028 1.00 90.56 88 ASN A C 1
ATOM 713 O O . ASN A 1 88 ? -28.806 15.906 31.878 1.00 90.56 88 ASN A O 1
ATOM 717 N N . LYS A 1 89 ? -26.755 15.013 32.073 1.00 91.94 89 LYS A N 1
ATOM 718 C CA . LYS A 1 89 ? -27.152 13.598 31.997 1.00 91.94 89 LYS A CA 1
ATOM 719 C C . LYS A 1 89 ? -27.061 12.875 33.339 1.00 91.94 89 LYS A C 1
ATOM 721 O O . LYS A 1 89 ? -27.289 11.670 33.406 1.00 91.94 89 LYS A O 1
ATOM 726 N N . VAL A 1 90 ? -26.689 13.585 34.401 1.00 93.94 90 VAL A N 1
ATOM 727 C CA . VAL A 1 90 ? -26.549 13.026 35.747 1.00 93.94 90 VAL A CA 1
ATOM 728 C C . VAL A 1 90 ? -27.422 13.809 36.715 1.00 93.94 90 VAL A C 1
ATOM 730 O O . VAL A 1 90 ? -27.711 14.982 36.498 1.00 93.94 90 VAL A O 1
ATOM 733 N N . VAL A 1 91 ? -27.832 13.162 37.801 1.00 93.56 91 VAL A N 1
ATOM 734 C CA . VAL A 1 91 ? -28.587 13.821 38.877 1.00 93.56 91 VAL A CA 1
ATOM 735 C C . VAL A 1 91 ? -27.715 14.177 40.068 1.00 93.56 91 VAL A C 1
ATOM 737 O O . VAL A 1 91 ? -28.172 14.892 40.941 1.00 93.56 91 VAL A O 1
ATOM 740 N N . GLY A 1 92 ? -26.471 13.706 40.120 1.00 94.75 92 GLY A N 1
ATOM 741 C CA . GLY A 1 92 ? -25.513 13.993 41.183 1.00 94.75 92 GLY A CA 1
ATOM 742 C C . GLY A 1 92 ? -24.190 13.282 40.930 1.00 94.75 92 GLY A C 1
ATOM 743 O O . GLY A 1 92 ? -24.087 12.459 40.011 1.00 94.75 92 GLY A O 1
ATOM 744 N N . ALA A 1 93 ? -23.191 13.569 41.760 1.00 96.25 93 ALA A N 1
ATOM 745 C CA . ALA A 1 93 ? -21.879 12.946 41.659 1.00 96.25 93 ALA A CA 1
ATOM 746 C C . ALA A 1 93 ? -21.305 12.528 43.018 1.00 96.25 93 ALA A C 1
ATOM 748 O O . ALA A 1 93 ? -21.442 13.241 44.006 1.00 96.25 93 ALA A O 1
ATOM 749 N N . VAL A 1 94 ? -20.618 11.387 43.050 1.00 97.00 94 VAL A N 1
ATOM 750 C CA . VAL A 1 94 ? -19.689 11.004 44.121 1.00 97.00 94 VAL A CA 1
ATOM 751 C C . VAL A 1 94 ? -18.283 11.330 43.632 1.00 97.00 94 VAL A C 1
ATOM 753 O O . VAL A 1 94 ? -17.895 10.897 42.545 1.00 97.00 94 VAL A O 1
ATOM 756 N N . VAL A 1 95 ? -17.541 12.123 44.399 1.00 96.38 95 VAL A N 1
ATOM 757 C CA . VAL A 1 95 ? -16.261 12.705 43.970 1.00 96.38 95 VAL A CA 1
ATOM 758 C C . VAL A 1 95 ? -15.220 12.613 45.084 1.00 96.38 95 VAL A C 1
ATOM 760 O O . VAL A 1 95 ? -15.573 12.639 46.260 1.00 96.38 95 VAL A O 1
ATOM 763 N N . GLN A 1 96 ? -13.934 12.555 44.727 1.00 94.81 96 GLN A N 1
ATOM 764 C CA . GLN A 1 96 ? -12.830 12.616 45.707 1.00 94.81 96 GLN A CA 1
ATOM 765 C C . GLN A 1 96 ? -12.388 14.040 46.016 1.00 94.81 96 GLN A C 1
ATOM 767 O O . GLN A 1 96 ? -11.701 14.303 46.999 1.00 94.81 96 GLN A O 1
ATOM 772 N N . ARG A 1 97 ? -12.779 14.974 45.152 1.00 94.62 97 ARG A N 1
ATOM 773 C CA . ARG A 1 97 ? -12.530 16.401 45.297 1.00 94.62 97 ARG A CA 1
ATOM 774 C C . ARG A 1 97 ? -13.666 17.189 44.651 1.00 94.62 97 ARG A C 1
ATOM 776 O O . ARG A 1 97 ? -14.211 16.712 43.652 1.00 94.62 97 ARG A O 1
ATOM 783 N N . PRO A 1 98 ? -14.010 18.378 45.172 1.00 93.06 98 PRO A N 1
ATOM 784 C CA . PRO A 1 98 ? -15.018 19.228 44.552 1.00 93.06 98 PRO A CA 1
ATOM 785 C C . PRO A 1 98 ? -14.670 19.530 43.088 1.00 93.06 98 PRO A C 1
ATOM 787 O O . PRO A 1 98 ? -13.536 19.893 42.770 1.00 93.06 98 PRO A O 1
ATOM 790 N N . ILE A 1 99 ? -15.648 19.386 42.197 1.00 93.56 99 ILE A N 1
ATOM 791 C CA . ILE A 1 99 ? -15.523 19.702 40.774 1.00 93.56 99 ILE A CA 1
ATOM 792 C C . ILE A 1 99 ? -16.079 21.111 40.546 1.00 93.56 99 ILE A C 1
ATOM 794 O O . ILE A 1 99 ? -17.241 21.397 40.845 1.00 93.56 99 ILE A O 1
ATOM 798 N N . ALA A 1 100 ? -15.235 21.996 40.012 1.00 85.94 100 ALA A N 1
ATOM 799 C CA . ALA A 1 100 ? -15.626 23.346 39.617 1.00 85.94 100 ALA A CA 1
ATOM 800 C C . ALA A 1 100 ? -16.487 23.332 38.337 1.00 85.94 100 ALA A C 1
ATOM 802 O O . ALA A 1 100 ? -16.371 22.427 37.511 1.00 85.94 100 ALA A O 1
ATOM 803 N N . ASN A 1 101 ? -17.304 24.372 38.136 1.00 86.56 101 ASN A N 1
ATOM 804 C CA . ASN A 1 101 ? -18.142 24.573 36.940 1.00 86.56 101 ASN A CA 1
ATOM 805 C C . ASN A 1 101 ? -19.244 23.515 36.713 1.00 86.56 101 ASN A C 1
ATOM 807 O O . ASN A 1 101 ? -19.659 23.283 35.573 1.00 86.56 101 ASN A O 1
ATOM 811 N N . LEU A 1 102 ? -19.733 22.885 37.784 1.00 91.06 102 LEU A N 1
ATOM 812 C CA . LEU A 1 102 ? -20.997 22.146 37.752 1.00 91.06 102 LEU A CA 1
ATOM 813 C C . LEU A 1 102 ? -22.165 23.073 38.090 1.00 91.06 102 LEU A C 1
ATOM 815 O O . LEU A 1 102 ? -22.030 23.993 38.898 1.00 91.06 102 LEU A O 1
ATOM 819 N N . ASP A 1 103 ? -23.314 22.811 37.476 1.00 90.62 103 ASP A N 1
ATOM 820 C CA . ASP A 1 103 ? -24.588 23.419 37.824 1.00 90.62 103 ASP A CA 1
ATOM 821 C C . ASP A 1 103 ? -24.838 23.217 39.331 1.00 90.62 103 ASP A C 1
ATOM 823 O O . ASP A 1 103 ? -24.772 22.076 39.802 1.00 90.62 103 ASP A O 1
ATOM 827 N N . PRO A 1 104 ? -25.133 24.279 40.105 1.00 87.69 104 PRO A N 1
ATOM 828 C CA . PRO A 1 104 ? -25.364 24.177 41.547 1.00 87.69 104 PRO A CA 1
ATOM 829 C C . PRO A 1 104 ? -26.466 23.187 41.948 1.00 87.69 104 PRO A C 1
ATOM 831 O O . PRO A 1 104 ? -26.502 22.751 43.099 1.00 87.69 104 PRO A O 1
ATOM 834 N N . ARG A 1 105 ? -27.353 22.818 41.015 1.00 89.38 105 ARG A N 1
ATOM 835 C CA . ARG A 1 105 ? -28.411 21.816 41.209 1.00 89.38 105 ARG A CA 1
ATOM 836 C C . ARG A 1 105 ? -27.905 20.373 41.161 1.00 89.38 105 ARG A C 1
ATOM 838 O O . ARG A 1 105 ? -28.664 19.474 41.503 1.00 89.38 105 ARG A O 1
ATOM 845 N N . ILE A 1 106 ? -26.663 20.137 40.736 1.00 93.06 106 ILE A N 1
ATOM 846 C CA . ILE A 1 106 ? -26.050 18.806 40.685 1.00 93.06 106 ILE A CA 1
ATOM 847 C C . ILE A 1 106 ? -25.247 18.599 41.972 1.00 93.06 106 ILE A C 1
ATOM 849 O O . ILE A 1 106 ? -24.127 19.108 42.081 1.00 93.06 106 ILE A O 1
ATOM 853 N N . PRO A 1 107 ? -25.793 17.882 42.965 1.00 94.69 107 PRO A N 1
ATOM 854 C CA . PRO A 1 107 ? -25.149 17.682 44.250 1.00 94.69 107 PRO A CA 1
ATOM 855 C C . PRO A 1 107 ? -23.883 16.828 44.127 1.00 94.69 107 PRO A C 1
ATOM 857 O O . PRO A 1 107 ? -23.844 15.846 43.379 1.00 94.69 107 PRO A O 1
ATOM 860 N N . GLN A 1 108 ? -22.859 17.178 44.902 1.00 95.62 108 GLN A N 1
ATOM 861 C CA . GLN A 1 108 ? -21.593 16.447 44.969 1.00 95.62 108 GLN A CA 1
ATOM 862 C C . GLN A 1 108 ? -21.380 15.874 46.371 1.00 95.62 108 GLN A C 1
ATOM 864 O O . GLN A 1 108 ? -21.296 16.630 47.340 1.00 95.62 108 GLN A O 1
ATOM 869 N N . LEU A 1 109 ? -21.274 14.550 46.483 1.00 96.31 109 LEU A N 1
ATOM 870 C CA . LEU A 1 109 ? -20.909 13.856 47.715 1.00 96.31 109 LEU A CA 1
ATOM 871 C C . LEU A 1 109 ? -19.404 13.584 47.715 1.00 96.31 109 LEU A C 1
ATOM 873 O O . LEU A 1 109 ? -18.914 12.754 46.946 1.00 96.31 109 LEU A O 1
ATOM 877 N N . LEU A 1 110 ? -18.685 14.290 48.581 1.00 96.19 110 LEU A N 1
ATOM 878 C CA . LEU A 1 110 ? -17.248 14.155 48.756 1.00 96.19 110 LEU A CA 1
ATOM 879 C C . LEU A 1 110 ? -16.930 12.913 49.595 1.00 96.19 110 LEU A C 1
ATOM 881 O O . LEU A 1 110 ? -17.426 12.786 50.715 1.00 96.19 110 LEU A O 1
ATOM 885 N N . VAL A 1 111 ? -16.107 12.012 49.061 1.00 96.44 111 VAL A N 1
ATOM 886 C CA . VAL A 1 111 ? -15.656 10.780 49.727 1.00 96.44 111 VAL A CA 1
ATOM 887 C C . VAL A 1 111 ? -14.144 10.623 49.599 1.00 96.44 111 VAL A C 1
ATOM 889 O O . VAL A 1 111 ? -13.564 11.028 48.599 1.00 96.44 111 VAL A O 1
ATOM 892 N N . ASP A 1 112 ? -13.503 9.949 50.551 1.00 92.62 112 ASP A N 1
ATOM 893 C CA . ASP A 1 112 ? -12.046 9.744 50.498 1.00 92.62 112 ASP A CA 1
ATOM 894 C C . ASP A 1 112 ? -11.618 8.829 49.334 1.00 92.62 112 ASP A C 1
ATOM 896 O O . ASP A 1 112 ? -10.545 8.984 48.747 1.00 92.62 112 ASP A O 1
ATOM 900 N N . ASN A 1 113 ? -12.461 7.853 48.976 1.00 94.12 113 ASN A N 1
ATOM 901 C CA . ASN A 1 113 ? -12.157 6.864 47.944 1.00 94.12 113 ASN A CA 1
ATOM 902 C C . ASN A 1 113 ? -13.397 6.507 47.111 1.00 94.12 113 ASN A C 1
ATOM 904 O O . ASN A 1 113 ? -14.245 5.708 47.522 1.00 94.12 113 ASN A O 1
ATOM 908 N N . SER A 1 114 ? -13.464 7.060 45.899 1.00 94.12 114 SER A N 1
ATOM 909 C CA . SER A 1 114 ? -14.554 6.808 44.949 1.00 94.12 114 SER A CA 1
ATOM 910 C C . SER A 1 114 ? -14.645 5.352 44.486 1.00 94.12 114 SER A C 1
ATOM 912 O O . SER A 1 114 ? -15.739 4.870 44.196 1.00 94.12 114 SER A O 1
ATOM 914 N N . TYR A 1 115 ? -13.538 4.606 44.436 1.00 93.25 115 TYR A N 1
ATOM 915 C CA . TYR A 1 115 ? -13.587 3.196 44.039 1.00 93.25 115 TYR A CA 1
ATOM 916 C C . TYR A 1 115 ? -14.251 2.325 45.114 1.00 93.25 115 TYR A C 1
ATOM 918 O O . TYR A 1 115 ? -15.049 1.438 44.801 1.00 93.25 115 TYR A O 1
ATOM 926 N N . GLU A 1 116 ? -13.983 2.603 46.392 1.00 94.06 116 GLU A N 1
ATOM 927 C CA . GLU A 1 116 ? -14.663 1.927 47.502 1.00 94.06 116 GLU A CA 1
ATOM 928 C C . GLU A 1 116 ? -16.163 2.239 47.540 1.00 94.06 116 GLU A C 1
ATOM 930 O O . GLU A 1 116 ? -16.955 1.373 47.922 1.00 94.06 116 GLU A O 1
ATOM 935 N N . ALA A 1 117 ? -16.586 3.414 47.060 1.00 94.94 117 ALA A N 1
ATOM 936 C CA . ALA A 1 117 ? -18.005 3.736 46.936 1.00 94.94 117 ALA A CA 1
ATOM 937 C C . ALA A 1 117 ? -18.753 2.726 46.047 1.00 94.94 117 ALA A C 1
ATOM 939 O O . ALA A 1 117 ? -19.838 2.277 46.413 1.00 94.94 117 ALA A O 1
ATOM 940 N N . ILE A 1 118 ? -18.150 2.273 44.941 1.00 94.44 118 ILE A N 1
ATOM 941 C CA . ILE A 1 118 ? -18.748 1.263 44.047 1.00 94.44 118 ILE A CA 1
ATOM 942 C C . ILE A 1 118 ? -19.040 -0.034 44.815 1.00 94.44 118 ILE A C 1
ATOM 944 O O . ILE A 1 118 ? -20.135 -0.593 44.716 1.00 94.44 118 ILE A O 1
ATOM 948 N N . LYS A 1 119 ? -18.071 -0.509 45.611 1.00 92.25 119 LYS A N 1
ATOM 949 C CA . LYS A 1 119 ? -18.214 -1.737 46.407 1.00 92.25 119 LYS A CA 1
ATOM 950 C C . LYS A 1 119 ? -19.262 -1.574 47.502 1.00 92.25 119 LYS A C 1
ATOM 952 O O . LYS A 1 119 ? -20.111 -2.448 47.654 1.00 92.25 119 LYS A O 1
ATOM 957 N N . LYS A 1 120 ? -19.222 -0.462 48.244 1.00 95.31 120 LYS A N 1
ATOM 958 C CA . LYS A 1 120 ? -20.169 -0.172 49.330 1.00 95.31 120 LYS A CA 1
ATOM 959 C C . LYS A 1 120 ? -21.609 -0.111 48.820 1.00 95.31 120 LYS A C 1
ATOM 961 O O . LYS A 1 120 ? -22.475 -0.772 49.389 1.00 95.31 120 LYS A O 1
ATOM 966 N N . LEU A 1 121 ? -21.851 0.596 47.714 1.00 95.69 121 LEU A N 1
ATOM 967 C CA . LEU A 1 121 ? -23.177 0.678 47.094 1.00 95.69 121 LEU A CA 1
ATOM 968 C C . LEU A 1 121 ? -23.648 -0.684 46.570 1.00 95.69 121 LEU A C 1
ATOM 970 O O . LEU A 1 121 ? -24.798 -1.058 46.792 1.00 95.69 121 LEU A O 1
ATOM 974 N N . GLY A 1 122 ? -22.763 -1.452 45.924 1.00 95.00 122 GLY A N 1
ATOM 975 C CA . GLY A 1 122 ? -23.070 -2.812 45.476 1.00 95.00 122 GLY A CA 1
ATOM 976 C C . GLY A 1 122 ? -23.468 -3.739 46.631 1.00 95.00 122 GLY A C 1
ATOM 977 O O . GLY A 1 122 ? -24.480 -4.433 46.545 1.00 95.00 122 GLY A O 1
ATOM 978 N N . THR A 1 123 ? -22.719 -3.707 47.736 1.00 95.25 123 THR A N 1
ATOM 979 C CA . THR A 1 123 ? -23.006 -4.481 48.955 1.00 95.25 123 THR A CA 1
ATOM 980 C C . THR A 1 123 ? -24.317 -4.066 49.607 1.00 95.25 123 THR A C 1
ATOM 982 O O . THR A 1 123 ? -25.143 -4.926 49.912 1.00 95.25 123 THR A O 1
ATOM 985 N N . ALA A 1 124 ? -24.544 -2.763 49.786 1.00 95.00 124 ALA A N 1
ATOM 986 C CA . ALA A 1 124 ? -25.766 -2.255 50.398 1.00 95.00 124 ALA A CA 1
ATOM 987 C C . ALA A 1 124 ? -27.010 -2.632 49.580 1.00 95.00 124 ALA A C 1
ATOM 989 O O . ALA A 1 124 ? -27.971 -3.171 50.131 1.00 95.00 124 ALA A O 1
ATOM 990 N N . ALA A 1 125 ? -26.967 -2.440 48.257 1.00 95.00 125 ALA A N 1
ATOM 991 C CA . ALA A 1 125 ? -28.062 -2.818 47.369 1.00 95.00 125 ALA A CA 1
ATOM 992 C C . ALA A 1 125 ? -28.313 -4.331 47.379 1.00 95.00 125 ALA A C 1
ATOM 994 O O . ALA A 1 125 ? -29.458 -4.765 47.478 1.00 95.00 125 ALA A O 1
ATOM 995 N N . ARG A 1 126 ? -27.255 -5.152 47.347 1.00 94.88 126 ARG A N 1
ATOM 996 C CA . ARG A 1 126 ? -27.400 -6.610 47.408 1.00 94.88 126 ARG A CA 1
ATOM 997 C C . ARG A 1 126 ? -27.985 -7.087 48.738 1.00 94.88 126 ARG A C 1
ATOM 999 O O . ARG A 1 126 ? -28.775 -8.029 48.730 1.00 94.88 126 ARG A O 1
ATOM 1006 N N . ASN A 1 127 ? -27.615 -6.469 49.858 1.00 93.31 127 ASN A N 1
ATOM 1007 C CA . ASN A 1 127 ? -28.166 -6.798 51.176 1.00 93.31 127 ASN A CA 1
ATOM 1008 C C . ASN A 1 127 ? -29.640 -6.394 51.309 1.00 93.31 127 ASN A C 1
ATOM 1010 O O . ASN A 1 127 ? -30.390 -7.076 51.997 1.00 93.31 127 ASN A O 1
ATOM 1014 N N . ALA A 1 128 ? -30.056 -5.318 50.638 1.00 90.62 128 ALA A N 1
ATOM 1015 C CA . ALA A 1 128 ? -31.443 -4.860 50.623 1.00 90.62 128 ALA A CA 1
ATOM 1016 C C . ALA A 1 128 ? -32.340 -5.605 49.612 1.00 90.62 128 ALA A C 1
ATOM 1018 O O . ALA A 1 128 ? -33.559 -5.444 49.666 1.00 90.62 128 ALA A O 1
ATOM 1019 N N . MET A 1 129 ? -31.749 -6.366 48.684 1.00 93.12 129 MET A N 1
ATOM 1020 C CA . MET A 1 129 ? -32.453 -7.056 47.601 1.00 93.12 129 MET A CA 1
ATOM 1021 C C . MET A 1 129 ? -33.031 -8.407 48.047 1.00 93.12 129 MET A C 1
ATOM 1023 O O . MET A 1 129 ? -32.295 -9.279 48.516 1.00 93.12 129 MET A O 1
ATOM 1027 N N . ASN A 1 130 ? -34.321 -8.610 47.762 1.00 92.62 130 ASN A N 1
ATOM 1028 C CA . ASN A 1 130 ? -35.053 -9.859 48.013 1.00 92.62 130 ASN A CA 1
ATOM 1029 C C . ASN A 1 130 ? -35.164 -10.777 46.779 1.00 92.62 130 ASN A C 1
ATOM 1031 O O . ASN A 1 130 ? -35.492 -11.955 46.920 1.00 92.62 130 ASN A O 1
ATOM 1035 N N . GLY A 1 131 ? -34.922 -10.245 45.578 1.00 94.94 131 GLY A N 1
ATOM 1036 C CA . GLY A 1 131 ? -35.059 -10.982 44.321 1.00 94.94 131 GLY A CA 1
ATOM 1037 C C . GLY A 1 131 ? -34.029 -12.096 44.103 1.00 94.94 131 GLY A C 1
ATOM 1038 O O . GLY A 1 131 ? -33.081 -12.294 44.873 1.00 94.94 131 GLY A O 1
ATOM 1039 N N . LYS A 1 132 ? -34.198 -12.823 42.996 1.00 97.69 132 LYS A N 1
ATOM 1040 C CA . LYS A 1 132 ? -33.337 -13.943 42.595 1.00 97.69 132 LYS A CA 1
ATOM 1041 C C . LYS A 1 132 ? -32.164 -13.465 41.742 1.00 97.69 132 LYS A C 1
ATOM 1043 O O . LYS A 1 132 ? -32.289 -12.543 40.945 1.00 97.69 132 LYS A O 1
ATOM 1048 N N . ILE A 1 133 ? -31.009 -14.110 41.897 1.00 98.06 133 ILE A N 1
ATOM 1049 C CA . ILE A 1 133 ? -29.777 -13.764 41.170 1.00 98.06 133 ILE A CA 1
ATOM 1050 C C . ILE A 1 133 ? -29.330 -14.946 40.325 1.00 98.06 133 ILE A C 1
ATOM 1052 O O . ILE A 1 133 ? -29.139 -16.041 40.853 1.00 98.06 133 ILE A O 1
ATOM 1056 N N . VAL A 1 134 ? -29.109 -14.695 39.039 1.00 98.44 134 VAL A N 1
ATOM 1057 C CA . VAL A 1 134 ? -28.540 -15.650 38.088 1.00 98.44 134 VAL A CA 1
ATOM 1058 C C . VAL A 1 134 ? -27.159 -15.151 37.676 1.00 98.44 134 VAL A C 1
ATOM 1060 O O . VAL A 1 134 ? -27.041 -14.063 37.118 1.00 98.44 134 VAL A O 1
ATOM 1063 N N . ALA A 1 135 ? -26.111 -15.921 37.955 1.00 97.62 135 ALA A N 1
ATOM 1064 C CA . ALA A 1 135 ? -24.733 -15.590 37.597 1.00 97.62 135 ALA A CA 1
ATOM 1065 C C . ALA A 1 135 ? -24.248 -16.476 36.444 1.00 97.62 135 ALA A C 1
ATOM 1067 O O . ALA A 1 135 ? -24.453 -17.682 36.469 1.00 97.62 135 ALA A O 1
ATOM 1068 N N . ILE A 1 136 ? -23.597 -15.899 35.434 1.00 97.19 136 ILE A N 1
ATOM 1069 C CA . ILE A 1 136 ? -23.249 -16.585 34.183 1.00 97.19 136 ILE A CA 1
ATOM 1070 C C . ILE A 1 136 ? -21.755 -16.445 33.916 1.00 97.19 136 ILE A C 1
ATOM 1072 O O . ILE A 1 136 ? -21.234 -15.332 33.820 1.00 97.19 136 ILE A O 1
ATOM 1076 N N . THR A 1 137 ? -21.068 -17.566 33.710 1.00 93.94 137 THR A N 1
ATOM 1077 C CA . THR A 1 137 ? -19.685 -17.599 33.231 1.00 93.94 137 THR A CA 1
ATOM 1078 C C . THR A 1 137 ? -19.495 -18.598 32.085 1.00 93.94 137 THR A C 1
ATOM 1080 O O . THR A 1 137 ? -20.402 -19.325 31.685 1.00 93.94 137 THR A O 1
ATOM 1083 N N . GLY A 1 138 ? -18.307 -18.576 31.484 1.00 89.25 138 GLY A N 1
ATOM 1084 C CA . GLY A 1 138 ? -17.943 -19.398 30.325 1.00 89.25 138 GLY A CA 1
ATOM 1085 C C . GLY A 1 138 ? -16.907 -18.725 29.435 1.00 89.25 138 GLY A C 1
ATOM 1086 O O . GLY A 1 138 ? -16.583 -17.546 29.629 1.00 89.25 138 GLY A O 1
ATOM 1087 N N . THR A 1 139 ? -16.306 -19.473 28.517 1.00 81.69 139 THR A N 1
ATOM 1088 C CA . THR A 1 139 ? -15.361 -18.911 27.537 1.00 81.69 139 THR A CA 1
ATOM 1089 C C . THR A 1 139 ? -16.132 -18.110 26.484 1.00 81.69 139 THR A C 1
ATOM 1091 O O . THR A 1 139 ? -15.955 -16.894 26.394 1.00 81.69 139 THR A O 1
ATOM 1094 N N . VAL A 1 140 ? -17.113 -18.736 25.833 1.00 82.38 140 VAL A N 1
ATOM 1095 C CA . VAL A 1 140 ? -18.070 -18.121 24.889 1.00 82.38 140 VAL A CA 1
ATOM 1096 C C . VAL A 1 140 ? -19.506 -18.192 25.444 1.00 82.38 140 VAL A C 1
ATOM 1098 O O . VAL A 1 140 ? -19.698 -18.693 26.541 1.00 82.38 140 VAL A O 1
ATOM 1101 N N . GLY A 1 141 ? -20.508 -17.604 24.780 1.00 85.44 141 GLY A N 1
ATOM 1102 C CA . GLY A 1 141 ? -21.938 -17.774 25.132 1.00 85.44 141 GLY A CA 1
ATOM 1103 C C . GLY A 1 141 ? -22.502 -16.927 26.289 1.00 85.44 141 GLY A C 1
ATOM 1104 O O . GLY A 1 141 ? -23.708 -16.684 26.333 1.00 85.44 141 GLY A O 1
ATOM 1105 N N . LYS A 1 142 ? -21.655 -16.391 27.180 1.00 90.75 142 LYS A N 1
ATOM 1106 C CA . LYS A 1 142 ? -22.063 -15.581 28.352 1.00 90.75 142 LYS A CA 1
ATOM 1107 C C . LYS A 1 142 ? -23.047 -14.443 28.043 1.00 90.75 142 LYS A C 1
ATOM 1109 O O . LYS A 1 142 ? -24.160 -14.426 28.563 1.00 90.75 142 LYS A O 1
ATOM 1114 N N . SER A 1 143 ? -22.640 -13.487 27.202 1.00 87.69 143 SER A N 1
ATOM 1115 C CA . SER A 1 143 ? -23.445 -12.288 26.940 1.00 87.69 143 SER A CA 1
ATOM 1116 C C . SER A 1 143 ? -24.742 -12.603 26.202 1.00 87.69 143 SER A C 1
ATOM 1118 O O . SER A 1 143 ? -25.744 -11.933 26.441 1.00 87.69 143 SER A O 1
ATOM 1120 N N . THR A 1 144 ? -24.726 -13.612 25.328 1.00 88.44 144 THR A N 1
ATOM 1121 C CA . THR A 1 144 ? -25.915 -14.084 24.611 1.00 88.44 144 THR A CA 1
ATOM 1122 C C . THR A 1 144 ? -26.900 -14.731 25.578 1.00 88.44 144 THR A C 1
ATOM 1124 O O . THR A 1 144 ? -28.062 -14.344 25.598 1.00 88.44 144 THR A O 1
ATOM 1127 N N . THR A 1 145 ? -26.433 -15.630 26.449 1.00 93.81 145 THR A N 1
ATOM 1128 C CA . THR A 1 145 ? -27.271 -16.264 27.481 1.00 93.81 145 THR A CA 1
ATOM 1129 C C . THR A 1 145 ? -27.851 -15.224 28.440 1.00 93.81 145 THR A C 1
ATOM 1131 O O . THR A 1 145 ? -29.035 -15.263 28.758 1.00 93.81 145 THR A O 1
ATOM 1134 N N . LYS A 1 146 ? -27.053 -14.223 28.838 1.00 94.31 146 LYS A N 1
ATOM 1135 C CA . LYS A 1 146 ? -27.514 -13.084 29.646 1.00 94.31 146 LYS A CA 1
ATOM 1136 C C . LYS A 1 146 ? -28.609 -12.282 28.944 1.00 94.31 146 LYS A C 1
ATOM 1138 O O . LYS A 1 146 ? -29.564 -11.877 29.593 1.00 94.31 146 LYS A O 1
ATOM 1143 N N . LEU A 1 147 ? -28.464 -12.033 27.640 1.00 91.31 147 LEU A N 1
ATOM 1144 C CA . LEU A 1 147 ? -29.455 -11.311 26.837 1.00 91.31 147 LEU A CA 1
ATOM 1145 C C . LEU A 1 147 ? -30.752 -12.117 26.680 1.00 91.31 147 LEU A C 1
ATOM 1147 O O . LEU A 1 147 ? -31.828 -11.551 26.835 1.00 91.31 147 LEU A O 1
ATOM 1151 N N . MET A 1 148 ? -30.651 -13.430 26.456 1.00 94.19 148 MET A N 1
ATOM 1152 C CA . MET A 1 148 ? -31.804 -14.335 26.457 1.00 94.19 148 MET A CA 1
ATOM 1153 C C . MET A 1 148 ? -32.526 -14.295 27.805 1.00 94.19 148 MET A C 1
ATOM 1155 O O . MET A 1 148 ? -33.725 -14.052 27.842 1.00 94.19 148 MET A O 1
ATOM 1159 N N . LEU A 1 149 ? -31.805 -14.439 28.918 1.00 95.88 149 LEU A N 1
ATOM 1160 C CA . LEU A 1 149 ? -32.398 -14.409 30.255 1.00 95.88 149 LEU A CA 1
ATOM 1161 C C . LEU A 1 149 ? -33.017 -13.064 30.623 1.00 95.88 149 LEU A C 1
ATOM 1163 O O . LEU A 1 149 ? -34.121 -13.049 31.153 1.00 95.88 149 LEU A O 1
ATOM 1167 N N . ASP A 1 150 ? -32.347 -11.946 30.336 1.00 93.31 150 ASP A N 1
ATOM 1168 C CA . ASP A 1 150 ? -32.910 -10.612 30.568 1.00 93.31 150 ASP A CA 1
ATOM 1169 C C . ASP A 1 150 ? -34.231 -10.431 29.805 1.00 93.31 150 ASP A C 1
ATOM 1171 O O . ASP A 1 150 ? -35.200 -9.943 30.378 1.00 93.31 150 ASP A O 1
ATOM 1175 N N . HIS A 1 151 ? -34.303 -10.902 28.555 1.00 93.00 151 HIS A N 1
ATOM 1176 C CA . HIS A 1 151 ? -35.514 -10.819 27.736 1.00 93.00 151 HIS A CA 1
ATOM 1177 C C . HIS A 1 151 ? -36.641 -11.734 28.231 1.00 93.00 151 HIS A C 1
ATOM 1179 O O . HIS A 1 151 ? -37.777 -11.284 28.360 1.00 93.00 151 HIS A O 1
ATOM 1185 N N . LEU A 1 152 ? -36.334 -12.997 28.553 1.00 94.69 152 LEU A N 1
ATOM 1186 C CA . LEU A 1 152 ? -37.323 -13.957 29.058 1.00 94.69 152 LEU A CA 1
ATOM 1187 C C . LEU A 1 152 ? -37.870 -13.536 30.432 1.00 94.69 152 LEU A C 1
ATOM 1189 O O . LEU A 1 152 ? -39.079 -13.534 30.646 1.00 94.69 152 LEU A O 1
ATOM 1193 N N . LEU A 1 153 ? -36.999 -13.144 31.368 1.00 95.75 153 LEU A N 1
ATOM 1194 C CA . LEU A 1 153 ? -37.392 -12.810 32.743 1.00 95.75 153 LEU A CA 1
ATOM 1195 C C . LEU A 1 153 ? -38.224 -11.527 32.836 1.00 95.75 153 LEU A C 1
ATOM 1197 O O . LEU A 1 153 ? -39.055 -11.414 33.734 1.00 95.75 153 LEU A O 1
ATOM 1201 N N . ARG A 1 154 ? -38.073 -10.590 31.890 1.00 93.69 154 ARG A N 1
ATOM 1202 C CA . ARG A 1 154 ? -38.899 -9.369 31.820 1.00 93.69 154 ARG A CA 1
ATOM 1203 C C . ARG A 1 154 ? -40.388 -9.645 31.616 1.00 93.69 154 ARG A C 1
ATOM 1205 O O . ARG A 1 154 ? -41.197 -8.763 31.883 1.00 93.69 154 ARG A O 1
ATOM 1212 N N . GLN A 1 155 ? -40.757 -10.844 31.164 1.00 92.31 155 GLN A N 1
ATOM 1213 C CA . GLN A 1 155 ? -42.158 -11.263 31.085 1.00 92.31 155 GLN A CA 1
ATOM 1214 C C . GLN A 1 155 ? -42.749 -11.650 32.444 1.00 92.31 155 GLN A C 1
ATOM 1216 O O . GLN A 1 155 ? -43.967 -11.651 32.598 1.00 92.31 155 GLN A O 1
ATOM 1221 N N . HIS A 1 156 ? -41.894 -11.967 33.417 1.00 94.06 156 HIS A N 1
ATOM 1222 C CA . HIS A 1 156 ? -42.285 -12.480 34.731 1.00 94.06 156 HIS A CA 1
ATOM 1223 C C . HIS A 1 156 ? -42.033 -11.484 35.863 1.00 94.06 156 HIS A C 1
ATOM 1225 O O . HIS A 1 156 ? -42.564 -11.661 36.953 1.00 94.06 156 HIS A O 1
ATOM 1231 N N . GLY A 1 157 ? -41.242 -10.434 35.625 1.00 93.69 157 GLY A N 1
ATOM 1232 C CA . GLY A 1 157 ? -40.985 -9.404 36.625 1.00 93.69 157 GLY A CA 1
ATOM 1233 C C . GLY A 1 157 ? -39.950 -8.367 36.204 1.00 93.69 157 GLY A C 1
ATOM 1234 O O . GLY A 1 157 ? -39.515 -8.282 35.054 1.00 93.69 157 GLY A O 1
ATOM 1235 N N . THR A 1 158 ? -39.546 -7.550 37.169 1.00 93.94 158 THR A N 1
ATOM 1236 C CA . THR A 1 158 ? -38.518 -6.522 37.000 1.00 93.94 158 THR A CA 1
ATOM 1237 C C . THR A 1 158 ? -37.115 -7.136 36.974 1.00 93.94 158 THR A C 1
ATOM 1239 O O . THR A 1 158 ? -36.775 -7.996 37.787 1.00 93.94 158 THR A O 1
ATOM 1242 N N . VAL A 1 159 ? -36.274 -6.689 36.030 1.00 94.56 159 VAL A N 1
ATOM 1243 C CA . VAL A 1 159 ? -34.939 -7.272 35.800 1.00 94.56 159 VAL A CA 1
ATOM 1244 C C . VAL A 1 159 ? -33.845 -6.208 35.753 1.00 94.56 159 VAL A C 1
ATOM 1246 O O . VAL A 1 159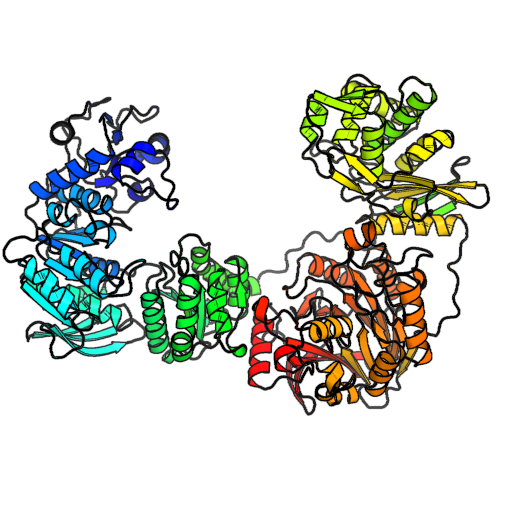 ? -33.914 -5.254 34.966 1.00 94.56 159 VAL A O 1
ATOM 1249 N N . VAL A 1 160 ? -32.782 -6.428 36.531 1.00 93.75 160 VAL A N 1
ATOM 1250 C CA . VAL A 1 160 ? -31.501 -5.714 36.416 1.00 93.75 160 VAL A CA 1
ATOM 1251 C C . VAL A 1 160 ? -30.444 -6.659 35.850 1.00 93.75 160 VAL A C 1
ATOM 1253 O O . VAL A 1 160 ? -30.193 -7.718 36.404 1.00 93.75 160 VAL A O 1
ATOM 1256 N N . SER A 1 161 ? -29.784 -6.288 34.756 1.00 93.88 161 SER A N 1
ATOM 1257 C CA . SER A 1 161 ? -28.737 -7.120 34.152 1.00 93.88 161 SER A CA 1
ATOM 1258 C C . SER A 1 161 ? -27.431 -6.364 33.915 1.00 93.88 161 SER A C 1
ATOM 1260 O O . SER A 1 161 ? -27.406 -5.123 33.865 1.00 93.88 161 SER A O 1
ATOM 1262 N N . THR A 1 162 ? -26.329 -7.115 33.790 1.00 91.94 162 THR A N 1
ATOM 1263 C CA . THR A 1 162 ? -25.004 -6.571 33.449 1.00 91.94 162 THR A CA 1
ATOM 1264 C C . THR A 1 162 ? -25.067 -5.789 32.136 1.00 91.94 162 THR A C 1
ATOM 1266 O O . THR A 1 162 ? -25.512 -6.312 31.108 1.00 91.94 162 THR A O 1
ATOM 1269 N N . ARG A 1 163 ? -24.579 -4.542 32.147 1.00 84.31 163 ARG A N 1
ATOM 1270 C CA . ARG A 1 163 ? -24.457 -3.687 30.953 1.00 84.31 163 ARG A CA 1
ATOM 1271 C C . ARG A 1 163 ? -23.044 -3.743 30.373 1.00 84.31 163 ARG A C 1
ATOM 1273 O O . ARG A 1 163 ? -22.072 -3.904 31.108 1.00 84.31 163 ARG A O 1
ATOM 1280 N N . GLY A 1 164 ? -22.937 -3.609 29.050 1.00 76.69 164 GLY A N 1
ATOM 1281 C CA . GLY A 1 164 ? -21.650 -3.558 28.351 1.00 76.69 164 GLY A CA 1
ATOM 1282 C C . GLY A 1 164 ? -20.724 -4.722 28.719 1.00 76.69 164 GLY A C 1
ATOM 1283 O O . GLY A 1 164 ? -21.096 -5.884 28.570 1.00 76.69 164 GLY A O 1
ATOM 1284 N N . ASN A 1 165 ? -19.524 -4.394 29.204 1.00 75.12 165 ASN A N 1
ATOM 1285 C CA . ASN A 1 165 ? -18.506 -5.349 29.653 1.00 75.12 165 ASN A CA 1
ATOM 1286 C C . ASN A 1 165 ? -18.295 -5.289 31.184 1.00 75.12 165 ASN A C 1
ATOM 1288 O O . ASN A 1 165 ? -17.183 -5.488 31.671 1.00 75.12 165 ASN A O 1
ATOM 1292 N N . HIS A 1 166 ? -19.345 -4.978 31.961 1.00 85.19 166 HIS A N 1
ATOM 1293 C CA . HIS A 1 166 ? -19.309 -4.904 33.433 1.00 85.19 166 HIS A CA 1
ATOM 1294 C C . HIS A 1 166 ? -19.301 -6.289 34.103 1.00 85.19 166 HIS A C 1
ATOM 1296 O O . HIS A 1 166 ? -20.036 -6.544 35.052 1.00 85.19 166 HIS A O 1
ATOM 1302 N N . ASN A 1 167 ? -18.447 -7.186 33.617 1.00 86.50 167 ASN A N 1
ATOM 1303 C CA . ASN A 1 167 ? -18.323 -8.569 34.081 1.00 86.50 167 ASN A CA 1
ATOM 1304 C C . ASN A 1 167 ? -17.078 -8.807 34.959 1.00 86.50 167 ASN A C 1
ATOM 1306 O O . ASN A 1 167 ? -16.749 -9.945 35.302 1.00 86.50 167 ASN A O 1
ATOM 1310 N N . SER A 1 168 ? -16.347 -7.747 35.305 1.00 88.19 168 SER A N 1
ATOM 1311 C CA . SER A 1 168 ? -15.145 -7.798 36.141 1.00 88.19 168 SER A CA 1
ATOM 1312 C C . SER A 1 168 ? -15.470 -7.625 37.631 1.00 88.19 168 SER A C 1
ATOM 1314 O O . SER A 1 168 ? -16.606 -7.337 38.010 1.00 88.19 168 SER A O 1
ATOM 1316 N N . ARG A 1 169 ? -14.441 -7.709 38.486 1.00 85.75 169 ARG A N 1
ATOM 1317 C CA . ARG A 1 169 ? -14.525 -7.387 39.926 1.00 85.75 169 ARG A CA 1
ATOM 1318 C C . ARG A 1 169 ? -15.044 -5.977 40.232 1.00 85.75 169 ARG A C 1
ATOM 1320 O O . ARG A 1 169 ? -15.534 -5.745 41.329 1.00 85.75 169 ARG A O 1
ATOM 1327 N N . THR A 1 170 ? -14.943 -5.052 39.279 1.00 88.62 170 THR A N 1
ATOM 1328 C CA . THR A 1 170 ? -15.488 -3.690 39.389 1.00 88.62 170 THR A CA 1
ATOM 1329 C C . THR A 1 170 ? -16.905 -3.619 38.822 1.00 88.62 170 THR A C 1
ATOM 1331 O O . THR A 1 170 ? -17.790 -3.009 39.416 1.00 88.62 170 THR A O 1
ATOM 1334 N N . GLY A 1 171 ? -17.139 -4.282 37.685 1.00 91.00 171 GLY A N 1
ATOM 1335 C CA . GLY A 1 171 ? -18.417 -4.226 36.979 1.00 91.00 171 GLY A CA 1
ATOM 1336 C C . GLY A 1 171 ? -19.570 -4.940 37.693 1.00 91.00 171 GLY A C 1
ATOM 1337 O O . GLY A 1 171 ? -20.708 -4.472 37.641 1.00 91.00 171 GLY A O 1
ATOM 1338 N N . VAL A 1 172 ? -19.288 -6.039 38.401 1.00 93.69 172 VAL A N 1
ATOM 1339 C CA . VAL A 1 172 ? -20.317 -6.783 39.146 1.00 93.69 172 VAL A CA 1
ATOM 1340 C C . VAL A 1 172 ? -20.907 -5.939 40.291 1.00 93.69 172 VAL A C 1
ATOM 1342 O O . VAL A 1 172 ? -22.126 -5.756 40.291 1.00 93.69 172 VAL A O 1
ATOM 1345 N N . PRO A 1 173 ? -20.116 -5.337 41.208 1.00 94.19 173 PRO A N 1
ATOM 1346 C CA . PRO A 1 173 ? -20.648 -4.406 42.209 1.00 94.19 173 PRO A CA 1
ATOM 1347 C C . PRO A 1 173 ? -21.399 -3.210 41.609 1.00 94.19 173 PRO A C 1
ATOM 1349 O O . PRO A 1 173 ? -22.439 -2.820 42.134 1.00 94.19 173 PRO A O 1
ATOM 1352 N N . LEU A 1 174 ? -20.926 -2.669 40.480 1.00 93.50 174 LEU A N 1
ATOM 1353 C CA . LEU A 1 174 ? -21.600 -1.575 39.774 1.00 93.50 174 LEU A CA 1
ATOM 1354 C C . LEU A 1 174 ? -22.965 -1.996 39.200 1.00 93.50 174 LEU A C 1
ATOM 1356 O O . LEU A 1 174 ? -23.903 -1.207 39.164 1.00 93.50 174 LEU A O 1
ATOM 1360 N N . THR A 1 175 ? -23.110 -3.251 38.772 1.00 94.25 175 THR A N 1
ATOM 1361 C CA . THR A 1 175 ? -24.414 -3.797 38.365 1.00 94.25 175 THR A CA 1
ATOM 1362 C C . THR A 1 175 ? -25.314 -4.022 39.583 1.00 94.25 175 THR A C 1
ATOM 1364 O O . THR A 1 175 ? -26.497 -3.686 39.544 1.00 94.25 175 THR A O 1
ATOM 1367 N N . LEU A 1 176 ? -24.758 -4.539 40.684 1.00 95.81 176 LEU A N 1
ATOM 1368 C CA . LEU A 1 176 ? -25.492 -4.777 41.929 1.00 95.81 176 LEU A CA 1
ATOM 1369 C C . LEU A 1 176 ? -26.013 -3.489 42.571 1.00 95.81 176 LEU A C 1
ATOM 1371 O O . LEU A 1 176 ? -27.117 -3.504 43.103 1.00 95.81 176 LEU A O 1
ATOM 1375 N N . SER A 1 177 ? -25.299 -2.364 42.481 1.00 94.88 177 SER A N 1
ATOM 1376 C CA . SER A 1 177 ? -25.767 -1.085 43.043 1.00 94.88 177 SER A CA 1
ATOM 1377 C C . SER A 1 177 ? -27.102 -0.619 42.438 1.00 94.88 177 SER A C 1
ATOM 1379 O O . SER A 1 177 ? -27.895 0.047 43.100 1.00 94.88 177 SER A O 1
ATOM 1381 N N . ARG A 1 178 ? -27.414 -1.028 41.202 1.00 92.38 178 ARG A N 1
ATOM 1382 C CA . ARG A 1 178 ? -28.700 -0.753 40.533 1.00 92.38 178 ARG A CA 1
ATOM 1383 C C . ARG A 1 178 ? -29.847 -1.622 41.058 1.00 92.38 178 ARG A C 1
ATOM 1385 O O . ARG A 1 178 ? -31.018 -1.303 40.846 1.00 92.38 178 ARG A O 1
ATOM 1392 N N . CYS A 1 179 ? -29.531 -2.690 41.790 1.00 93.69 179 CYS A N 1
ATOM 1393 C CA . CYS A 1 179 ? -30.515 -3.527 42.474 1.00 93.69 179 CYS A CA 1
ATOM 1394 C C . CYS A 1 179 ? -31.104 -2.849 43.719 1.00 93.69 179 CYS A C 1
ATOM 1396 O O . CYS A 1 179 ? -31.951 -3.447 44.374 1.00 93.69 179 CYS A O 1
ATOM 1398 N N . ILE A 1 180 ? -30.727 -1.596 44.026 1.00 92.31 180 ILE A N 1
ATOM 1399 C CA . ILE A 1 180 ? -31.416 -0.780 45.039 1.00 92.31 180 ILE A CA 1
ATOM 1400 C C . ILE A 1 180 ? -32.916 -0.660 44.746 1.00 92.31 180 ILE A C 1
ATOM 1402 O O . ILE A 1 180 ? -33.718 -0.617 45.671 1.00 92.31 180 ILE A O 1
ATOM 1406 N N . SER A 1 181 ? -33.283 -0.717 43.462 1.00 89.44 181 SER A N 1
ATOM 1407 C CA . SER A 1 181 ? -34.662 -0.809 42.971 1.00 89.44 181 SER A CA 1
ATOM 1408 C C . SER A 1 181 ? -35.433 -2.029 43.485 1.00 89.44 181 SER A C 1
ATOM 1410 O O . SER A 1 181 ? -36.650 -2.067 43.337 1.00 89.44 181 SER A O 1
ATOM 1412 N N . ASN A 1 182 ? -34.739 -2.982 44.117 1.00 93.31 182 ASN A N 1
ATOM 1413 C CA . ASN A 1 182 ? -35.233 -4.268 44.587 1.00 93.31 182 ASN A CA 1
ATOM 1414 C C . ASN A 1 182 ? -35.938 -5.067 43.475 1.00 93.31 182 ASN A C 1
ATOM 1416 O O . ASN A 1 182 ? -37.128 -5.353 43.599 1.00 93.31 182 ASN A O 1
ATOM 1420 N N . PRO A 1 183 ? -35.226 -5.393 42.380 1.00 94.88 183 PRO A N 1
ATOM 1421 C CA . PRO A 1 183 ? -35.816 -6.105 41.257 1.00 94.88 183 PRO A CA 1
ATOM 1422 C C . PRO A 1 183 ? -36.153 -7.552 41.634 1.00 94.88 183 PRO A C 1
ATOM 1424 O O . PRO A 1 183 ? -35.488 -8.145 42.488 1.00 94.88 183 PRO A O 1
ATOM 1427 N N . ASP A 1 184 ? -37.120 -8.144 40.936 1.00 96.81 184 ASP A N 1
ATOM 1428 C CA . ASP A 1 184 ? -37.482 -9.560 41.091 1.00 96.81 184 ASP A CA 1
ATOM 1429 C C . ASP A 1 184 ? -36.321 -10.474 40.676 1.00 96.81 184 ASP A C 1
ATOM 1431 O O . ASP A 1 184 ? -36.053 -11.492 41.323 1.00 96.81 184 ASP A O 1
ATOM 1435 N N . TYR A 1 185 ? -35.577 -10.067 39.639 1.00 97.94 185 TYR A N 1
ATOM 1436 C CA . TYR A 1 185 ? -34.439 -10.808 39.105 1.00 97.94 185 TYR A CA 1
ATOM 1437 C C . TYR A 1 185 ? -33.222 -9.917 38.836 1.00 97.94 185 TYR A C 1
ATOM 1439 O O . TYR A 1 185 ? -33.331 -8.786 38.353 1.00 97.94 185 TYR A O 1
ATOM 1447 N N . CYS A 1 186 ? -32.028 -10.461 39.067 1.00 97.44 186 CYS A N 1
ATOM 1448 C CA . CYS A 1 186 ? -30.775 -9.866 38.621 1.00 97.44 186 CYS A CA 1
ATOM 1449 C C . CYS A 1 186 ? -29.901 -10.879 37.870 1.00 97.44 186 CYS A C 1
ATOM 1451 O O . CYS A 1 186 ? -29.614 -11.963 38.377 1.00 97.44 186 CYS A O 1
ATOM 1453 N N . VAL A 1 187 ? -29.484 -10.525 36.651 1.00 97.81 187 VAL A N 1
ATOM 1454 C CA . VAL A 1 187 ? -28.695 -11.393 35.761 1.00 97.81 187 VAL A CA 1
ATOM 1455 C C . VAL A 1 187 ? -27.283 -10.834 35.605 1.00 97.81 187 VAL A C 1
ATOM 1457 O O . VAL A 1 187 ? -27.065 -9.804 34.959 1.00 97.81 187 VAL A O 1
ATOM 1460 N N . LEU A 1 188 ? -26.312 -11.529 36.191 1.00 96.88 188 LEU A N 1
ATOM 1461 C CA . LEU A 1 188 ? -24.915 -11.120 36.260 1.00 96.88 188 LEU A CA 1
ATOM 1462 C C . LEU A 1 188 ? -24.060 -11.920 35.279 1.00 96.88 188 LEU A C 1
ATOM 1464 O O . LEU A 1 188 ? -23.910 -13.131 35.406 1.00 96.88 188 LEU A O 1
ATOM 1468 N N . GLU A 1 189 ? -23.429 -11.235 34.332 1.00 94.81 189 GLU A N 1
ATOM 1469 C CA . GLU A 1 189 ? -22.325 -11.805 33.564 1.00 94.81 189 GLU A CA 1
ATOM 1470 C C . GLU A 1 189 ? -21.024 -11.678 34.370 1.00 94.81 189 GLU A C 1
ATOM 1472 O O . GLU A 1 189 ? -20.682 -10.582 34.808 1.00 94.81 189 GLU A O 1
ATOM 1477 N N . ILE A 1 190 ? -20.279 -12.775 34.546 1.00 92.94 190 ILE A N 1
ATOM 1478 C CA . ILE A 1 190 ? -19.054 -12.817 35.355 1.00 92.94 190 ILE A CA 1
ATOM 1479 C C . ILE A 1 190 ? -17.892 -13.407 34.544 1.00 92.94 190 ILE A C 1
ATOM 1481 O O . ILE A 1 190 ? -17.911 -14.549 34.070 1.00 92.94 190 ILE A O 1
ATOM 1485 N N . SER A 1 191 ? -16.846 -12.600 34.381 1.00 87.88 191 SER A N 1
ATOM 1486 C CA . SER A 1 191 ? -15.590 -12.984 33.739 1.00 87.88 191 SER A CA 1
ATOM 1487 C C . SER A 1 191 ? -14.755 -13.877 34.652 1.00 87.88 191 SER A C 1
ATOM 1489 O O . SER A 1 191 ? -14.849 -13.823 35.877 1.00 87.88 191 SER A O 1
ATOM 1491 N N . VAL A 1 192 ? -13.871 -14.675 34.055 1.00 81.62 192 VAL A N 1
ATOM 1492 C CA . VAL A 1 192 ? -13.017 -15.588 34.824 1.00 81.62 192 VAL A CA 1
ATOM 1493 C C . VAL A 1 192 ? -12.081 -14.840 35.789 1.00 81.62 192 VAL A C 1
ATOM 1495 O O . VAL A 1 192 ? -11.809 -15.320 36.883 1.00 81.62 192 VAL A O 1
ATOM 1498 N N . SER A 1 193 ? -11.656 -13.618 35.444 1.00 78.69 193 SER A N 1
ATOM 1499 C CA . SER A 1 193 ? -10.796 -12.796 36.303 1.00 78.69 193 SER A CA 1
ATOM 1500 C C . SER A 1 193 ? -11.491 -12.354 37.594 1.00 78.69 193 SER A C 1
ATOM 1502 O O . SER A 1 193 ? -10.818 -12.154 38.603 1.00 78.69 193 SER A O 1
ATOM 1504 N N . ALA A 1 194 ? -12.824 -12.254 37.598 1.00 84.38 194 ALA A N 1
ATOM 1505 C CA . ALA A 1 194 ? -13.613 -11.971 38.796 1.00 84.38 194 ALA A CA 1
ATOM 1506 C C . ALA A 1 194 ? -13.809 -13.209 39.699 1.00 84.38 194 ALA A C 1
ATOM 1508 O O . ALA A 1 194 ? -14.158 -13.068 40.870 1.00 84.38 194 ALA A O 1
ATOM 1509 N N . LEU A 1 195 ? -13.541 -14.411 39.174 1.00 86.62 195 LEU A N 1
ATOM 1510 C CA . LEU A 1 195 ? -13.558 -15.678 39.915 1.00 86.62 195 LEU A CA 1
ATOM 1511 C C . LEU A 1 195 ? -12.173 -16.050 40.478 1.00 86.62 195 LEU A C 1
ATOM 1513 O O . LEU A 1 195 ? -12.060 -16.887 41.366 1.00 86.62 195 LEU A O 1
ATOM 1517 N N . TRP A 1 196 ? -11.095 -15.435 39.982 1.00 74.94 196 TRP A N 1
ATOM 1518 C CA . TRP A 1 196 ? -9.702 -15.754 40.340 1.00 74.94 196 TRP A CA 1
ATOM 1519 C C . TRP A 1 196 ? -9.160 -15.037 41.582 1.00 74.94 196 TRP A C 1
ATOM 1521 O O . TRP A 1 196 ? -7.971 -15.129 41.879 1.00 74.94 196 TRP A O 1
ATOM 1531 N N . MET A 1 197 ? -9.994 -14.303 42.307 1.00 69.69 197 MET A N 1
ATOM 1532 C CA . MET A 1 197 ? -9.546 -13.488 43.433 1.00 69.69 197 MET A CA 1
ATOM 1533 C C . MET A 1 197 ? -8.959 -14.353 44.566 1.00 69.69 197 MET A C 1
ATOM 1535 O O . MET A 1 197 ? -9.542 -15.371 44.952 1.00 69.69 197 MET A O 1
ATOM 1539 N N . GLN A 1 198 ? -7.799 -13.934 45.095 1.00 64.56 198 GLN A N 1
ATOM 1540 C CA . GLN A 1 198 ? -7.123 -14.591 46.227 1.00 64.56 198 GLN A CA 1
ATOM 1541 C C . GLN A 1 198 ? -7.916 -14.450 47.534 1.00 64.56 198 GLN A C 1
ATOM 1543 O O . GLN A 1 198 ? -7.862 -15.327 48.384 1.00 64.56 198 GLN A O 1
ATOM 1548 N N . THR A 1 199 ? -8.699 -13.379 47.665 1.00 66.06 199 THR A N 1
ATOM 1549 C CA . THR A 1 199 ? -9.538 -13.077 48.833 1.00 66.06 199 THR A CA 1
ATOM 1550 C C . THR A 1 199 ? -10.942 -13.698 48.760 1.00 66.06 199 THR A C 1
ATOM 1552 O O . THR A 1 199 ? -11.818 -13.287 49.512 1.00 66.06 199 THR A O 1
ATOM 1555 N N . GLY A 1 200 ? -11.188 -14.632 47.831 1.00 70.56 200 GLY A N 1
ATOM 1556 C CA . GLY A 1 200 ? -12.520 -15.192 47.549 1.00 70.56 200 GLY A CA 1
ATOM 1557 C C . GLY A 1 200 ? -13.187 -14.577 46.310 1.00 70.56 200 GLY A C 1
ATOM 1558 O O . GLY A 1 200 ? -12.950 -13.413 45.986 1.00 70.56 200 GLY A O 1
ATOM 1559 N N . SER A 1 201 ? -13.999 -15.363 45.594 1.00 83.44 201 SER A N 1
ATOM 1560 C CA . SER A 1 201 ? -14.694 -14.954 44.356 1.00 83.44 201 SER A CA 1
ATOM 1561 C C . SER A 1 201 ? -15.653 -13.781 44.589 1.00 83.44 201 SER A C 1
ATOM 1563 O O . SER A 1 201 ? -16.236 -13.650 45.669 1.00 83.44 201 SER A O 1
ATOM 1565 N N . ILE A 1 202 ? -15.909 -12.968 43.551 1.00 90.56 202 ILE A N 1
ATOM 1566 C CA . ILE A 1 202 ? -16.955 -11.925 43.593 1.00 90.56 202 ILE A CA 1
ATOM 1567 C C . ILE A 1 202 ? -18.354 -12.506 43.878 1.00 90.56 202 ILE A C 1
ATOM 1569 O O . ILE A 1 202 ? -19.271 -11.785 44.272 1.00 90.56 202 ILE A O 1
ATOM 1573 N N . CYS A 1 203 ? -18.520 -13.819 43.707 1.00 93.31 203 CYS A N 1
ATOM 1574 C CA . CYS A 1 203 ? -19.763 -14.525 43.985 1.00 93.31 203 CYS A CA 1
ATOM 1575 C C . CYS A 1 203 ? -20.114 -14.556 45.481 1.00 93.31 203 CYS A C 1
ATOM 1577 O O . CYS A 1 203 ? -21.300 -14.547 45.798 1.00 93.31 203 CYS A O 1
ATOM 1579 N N . ASN A 1 204 ? -19.139 -14.411 46.391 1.00 92.31 204 ASN A N 1
ATOM 1580 C CA . ASN A 1 204 ? -19.404 -14.219 47.826 1.00 92.31 204 ASN A CA 1
ATOM 1581 C C . ASN A 1 204 ? -20.214 -12.939 48.102 1.00 92.31 204 ASN A C 1
ATOM 1583 O O . ASN A 1 204 ? -21.059 -12.898 48.997 1.00 92.31 204 ASN A O 1
ATOM 1587 N N . LEU A 1 205 ? -19.988 -11.891 47.300 1.00 93.00 205 LEU A N 1
ATOM 1588 C CA . LEU A 1 205 ? -20.811 -10.686 47.322 1.00 93.00 205 LEU A CA 1
ATOM 1589 C C . LEU A 1 205 ? -22.150 -10.935 46.620 1.00 93.00 205 LEU A C 1
ATOM 1591 O O . LEU A 1 205 ? -23.197 -10.626 47.181 1.00 93.00 205 LEU A O 1
ATOM 1595 N N . ALA A 1 206 ? -22.125 -11.485 45.402 1.00 94.75 206 ALA A N 1
ATOM 1596 C CA . ALA A 1 206 ? -23.328 -11.635 44.585 1.00 94.75 206 ALA A CA 1
ATOM 1597 C C . ALA A 1 206 ? -24.365 -12.593 45.196 1.00 94.75 206 ALA A C 1
ATOM 1599 O O . ALA A 1 206 ? -25.559 -12.338 45.067 1.00 94.75 206 ALA A O 1
ATOM 1600 N N . ARG A 1 207 ? -23.933 -13.658 45.882 1.00 95.69 207 ARG A N 1
ATOM 1601 C CA . ARG A 1 207 ? -24.773 -14.721 46.459 1.00 95.69 207 ARG A CA 1
ATOM 1602 C C . ARG A 1 207 ? -25.838 -15.212 45.468 1.00 95.69 207 ARG A C 1
ATOM 1604 O O . ARG A 1 207 ? -27.026 -14.905 45.654 1.00 95.69 207 ARG A O 1
ATOM 1611 N N . PRO A 1 208 ? -25.418 -15.867 44.366 1.00 97.19 208 PRO A N 1
ATOM 1612 C CA . PRO A 1 208 ? -26.330 -16.296 43.315 1.00 97.19 208 PRO A CA 1
ATOM 1613 C C . PRO A 1 208 ? -27.294 -17.375 43.812 1.00 97.19 208 PRO A C 1
ATOM 1615 O O . PRO A 1 208 ? -26.994 -18.118 44.741 1.00 97.19 208 PRO A O 1
ATOM 1618 N N . HIS A 1 209 ? -28.455 -17.446 43.169 1.00 98.12 209 HIS A N 1
ATOM 1619 C CA . HIS A 1 209 ? -29.421 -18.536 43.318 1.00 98.12 209 HIS A CA 1
ATOM 1620 C C . HIS A 1 209 ? -29.206 -19.610 42.252 1.00 98.12 209 HIS A C 1
ATOM 1622 O O . HIS A 1 209 ? -29.409 -20.793 42.511 1.00 98.12 209 HIS A O 1
ATOM 1628 N N . ILE A 1 210 ? -28.783 -19.184 41.060 1.00 98.56 210 ILE A N 1
ATOM 1629 C CA . ILE A 1 210 ? -28.429 -20.065 39.953 1.00 98.56 210 ILE A CA 1
ATOM 1630 C C . ILE A 1 210 ? -27.085 -19.608 39.380 1.00 98.56 210 ILE A C 1
ATOM 1632 O O . ILE A 1 210 ? -26.912 -18.427 39.071 1.00 98.56 210 ILE A O 1
ATOM 1636 N N . GLY A 1 211 ? -26.135 -20.530 39.249 1.00 97.81 211 GLY A N 1
ATOM 1637 C CA . GLY A 1 211 ? -24.867 -20.329 38.546 1.00 97.81 211 GLY A CA 1
ATOM 1638 C C . GLY A 1 211 ? -24.880 -21.067 37.209 1.00 97.81 211 GLY A C 1
ATOM 1639 O O . GLY A 1 211 ? -25.177 -22.251 37.178 1.00 97.81 211 GLY A O 1
ATOM 1640 N N . ILE A 1 212 ? -24.560 -20.402 36.101 1.00 97.88 212 ILE A N 1
ATOM 1641 C CA . ILE A 1 212 ? -24.539 -20.995 34.759 1.00 97.88 212 ILE A CA 1
ATOM 1642 C C . ILE A 1 212 ? -23.105 -21.046 34.247 1.00 97.88 212 ILE A C 1
ATOM 1644 O O . ILE A 1 212 ? -22.407 -20.026 34.224 1.00 97.88 212 ILE A O 1
ATOM 1648 N N . ILE A 1 213 ? -22.690 -22.215 33.766 1.00 95.31 213 ILE A N 1
ATOM 1649 C CA . ILE A 1 213 ? -21.446 -22.396 33.021 1.00 95.31 213 ILE A CA 1
ATOM 1650 C C . ILE A 1 213 ? -21.806 -22.791 31.586 1.00 95.31 213 ILE A C 1
ATOM 1652 O O . ILE A 1 213 ? -22.354 -23.861 31.334 1.00 95.31 213 ILE A O 1
ATOM 1656 N N . THR A 1 214 ? -21.546 -21.871 30.654 1.00 92.06 214 THR A N 1
ATOM 1657 C CA . THR A 1 214 ? -21.969 -21.986 29.245 1.00 92.06 214 THR A CA 1
ATOM 1658 C C . THR A 1 214 ? -21.065 -22.896 28.417 1.00 92.06 214 THR A C 1
ATOM 1660 O O . THR A 1 214 ? -21.544 -23.844 27.811 1.00 92.06 214 THR A O 1
ATOM 1663 N N . GLU A 1 215 ? -19.759 -22.624 28.396 1.00 85.56 215 GLU A N 1
ATOM 1664 C CA . GLU A 1 215 ? -18.785 -23.402 27.621 1.00 85.56 215 GLU A CA 1
ATOM 1665 C C . GLU A 1 215 ? -17.385 -23.339 28.248 1.00 85.56 215 GLU A C 1
ATOM 1667 O O . GLU A 1 215 ? -17.021 -22.324 28.873 1.00 85.56 215 GLU A O 1
ATOM 1672 N N . MET A 1 216 ? -16.589 -24.387 28.021 1.00 77.62 216 MET A N 1
ATOM 1673 C CA . MET A 1 216 ? -15.186 -24.490 28.430 1.00 77.62 216 MET A CA 1
ATOM 1674 C C . MET A 1 216 ? -14.250 -24.358 27.227 1.00 77.62 216 MET A C 1
ATOM 1676 O O . MET A 1 216 ? -14.532 -24.804 26.128 1.00 77.62 216 MET A O 1
ATOM 1680 N N . GLY A 1 217 ? -13.111 -23.700 27.426 1.00 63.72 217 GLY A N 1
ATOM 1681 C CA . GLY A 1 217 ? -12.087 -23.577 26.391 1.00 63.72 217 GLY A CA 1
ATOM 1682 C C . GLY A 1 217 ? -10.734 -23.259 27.001 1.00 63.72 217 GLY A C 1
ATOM 1683 O O . GLY A 1 217 ? -10.668 -22.878 28.178 1.00 63.72 217 GLY A O 1
ATOM 1684 N N . GLU A 1 218 ? -9.666 -23.384 26.211 1.00 55.69 218 GLU A N 1
ATOM 1685 C CA . GLU A 1 218 ? -8.323 -22.999 26.648 1.00 55.69 218 GLU A CA 1
ATOM 1686 C C . GLU A 1 218 ? -8.310 -21.528 27.096 1.00 55.69 218 GLU A C 1
ATOM 1688 O O . GLU A 1 218 ? -8.616 -20.605 26.338 1.00 55.69 218 GLU A O 1
ATOM 1693 N N . GLY A 1 219 ? -8.008 -21.308 28.377 1.00 47.97 219 GLY A N 1
ATOM 1694 C CA . GLY A 1 219 ? -7.862 -19.972 28.943 1.00 47.97 219 GLY A CA 1
ATOM 1695 C C . GLY A 1 219 ? -6.482 -19.391 28.634 1.00 47.97 219 GLY A C 1
ATOM 1696 O O . GLY A 1 219 ? -5.519 -20.122 28.431 1.00 47.97 219 GLY A O 1
ATOM 1697 N N . HIS A 1 220 ? -6.353 -18.063 28.684 1.00 50.97 220 HIS A N 1
ATOM 1698 C CA . HIS A 1 220 ? -5.161 -17.317 28.246 1.00 50.97 220 HIS A CA 1
ATOM 1699 C C . HIS A 1 220 ? -3.822 -17.690 28.939 1.00 50.97 220 HIS A C 1
ATOM 1701 O O . HIS A 1 220 ? -2.785 -17.176 28.532 1.00 50.97 220 HIS A O 1
ATOM 1707 N N . ARG A 1 221 ? -3.802 -18.515 30.004 1.00 51.31 221 ARG A N 1
ATOM 1708 C CA . 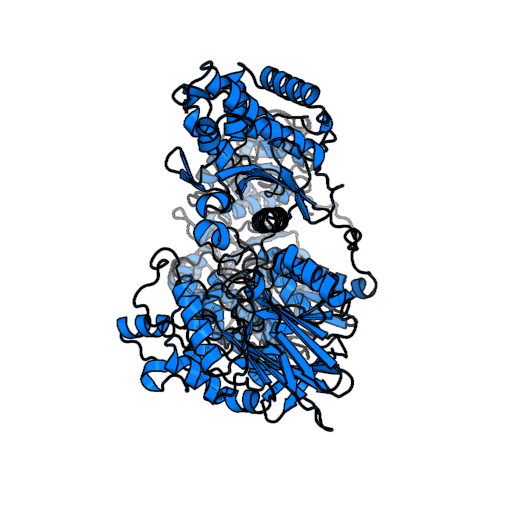ARG A 1 221 ? -2.579 -18.836 30.785 1.00 51.31 221 ARG A CA 1
ATOM 1709 C C . ARG A 1 221 ? -2.514 -20.226 31.437 1.00 51.31 221 ARG A C 1
ATOM 1711 O O . ARG A 1 221 ? -1.491 -20.536 32.034 1.00 51.31 221 ARG A O 1
ATOM 1718 N N . LYS A 1 222 ? -3.587 -21.020 31.413 1.00 55.88 222 LYS A N 1
ATOM 1719 C CA . LYS A 1 222 ? -3.745 -22.209 32.274 1.00 55.88 222 LYS A CA 1
ATOM 1720 C C . LYS A 1 222 ? -4.388 -23.364 31.519 1.00 55.88 222 LYS A C 1
ATOM 1722 O O . LYS A 1 222 ? -5.068 -23.123 30.522 1.00 55.88 222 LYS A O 1
ATOM 1727 N N . SER A 1 223 ? -4.184 -24.593 31.993 1.00 66.06 223 SER A N 1
ATOM 1728 C CA . SER A 1 223 ? -4.797 -25.774 31.376 1.00 66.06 223 SER A CA 1
ATOM 1729 C C . SER A 1 223 ? -6.329 -25.698 31.445 1.00 66.06 223 SER A C 1
ATOM 1731 O O . SER A 1 223 ? -6.908 -25.028 32.308 1.00 66.06 223 SER A O 1
ATOM 1733 N N . ALA A 1 224 ? -7.009 -26.383 30.526 1.00 65.06 224 ALA A N 1
ATOM 1734 C CA . ALA A 1 224 ? -8.468 -26.394 30.475 1.00 65.06 224 ALA A CA 1
ATOM 1735 C C . ALA A 1 224 ? -9.101 -26.975 31.763 1.00 65.06 224 ALA A C 1
ATOM 1737 O O . ALA A 1 224 ? -10.124 -26.464 32.227 1.00 65.06 224 ALA A O 1
ATOM 1738 N N . SER A 1 225 ? -8.436 -27.931 32.424 1.00 70.56 225 SER A N 1
ATOM 1739 C CA . SER A 1 225 ? -8.861 -28.482 33.720 1.00 70.56 225 SER A CA 1
ATOM 1740 C C . SER A 1 225 ? -8.765 -27.475 34.874 1.00 70.56 225 SER A C 1
ATOM 1742 O O . SER A 1 225 ? -9.675 -27.396 35.702 1.00 70.56 225 SER A O 1
ATOM 1744 N N . GLU A 1 226 ? -7.714 -26.651 34.925 1.00 75.50 226 GLU A N 1
ATOM 1745 C CA . GLU A 1 226 ? -7.617 -25.556 35.898 1.00 75.50 226 GLU A CA 1
ATOM 1746 C C . GLU A 1 226 ? -8.697 -24.498 35.649 1.00 75.50 226 GLU A C 1
ATOM 1748 O O . GLU A 1 226 ? -9.324 -24.010 36.590 1.00 75.50 226 GLU A O 1
ATOM 1753 N N . ASN A 1 227 ? -8.954 -24.159 34.381 1.00 76.31 227 ASN A N 1
ATOM 1754 C CA . ASN A 1 227 ? -9.993 -23.198 34.010 1.00 76.31 227 ASN A CA 1
ATOM 1755 C C . ASN A 1 227 ? -11.391 -23.669 34.456 1.00 76.31 227 ASN A C 1
ATOM 1757 O O . ASN A 1 227 ? -12.173 -22.858 34.957 1.00 76.31 227 ASN A O 1
ATOM 1761 N N . ALA A 1 228 ? -11.679 -24.971 34.349 1.00 81.44 228 ALA A N 1
ATOM 1762 C CA . ALA A 1 228 ? -12.929 -25.567 34.821 1.00 81.44 228 ALA A CA 1
ATOM 1763 C C . ALA A 1 228 ? -13.122 -25.398 36.340 1.00 81.44 228 ALA A C 1
ATOM 1765 O O . ALA A 1 228 ? -14.158 -24.884 36.766 1.00 81.44 228 ALA A O 1
ATOM 1766 N N . LYS A 1 229 ? -12.097 -25.712 37.151 1.00 83.44 229 LYS A N 1
ATOM 1767 C CA . LYS A 1 229 ? -12.124 -25.505 38.615 1.00 83.44 229 LYS A CA 1
ATOM 1768 C C . LYS A 1 229 ? -12.300 -24.039 39.004 1.00 83.44 229 LYS A C 1
ATOM 1770 O O . LYS A 1 229 ? -12.969 -23.713 39.974 1.00 83.44 229 LYS A O 1
ATOM 1775 N N . PHE A 1 230 ? -11.708 -23.113 38.255 1.00 85.88 230 PHE A N 1
ATOM 1776 C CA . PHE A 1 230 ? -11.913 -21.695 38.542 1.00 85.88 230 PHE A CA 1
ATOM 1777 C C . PHE A 1 230 ? -13.313 -21.215 38.179 1.00 85.88 230 PHE A C 1
ATOM 1779 O O . PHE A 1 230 ? -13.876 -20.391 38.894 1.00 85.88 230 PHE A O 1
ATOM 1786 N N . LYS A 1 231 ? -13.878 -21.704 37.073 1.00 89.44 231 LYS A N 1
ATOM 1787 C CA . LYS A 1 231 ? -15.237 -21.348 36.660 1.00 89.44 231 LYS A CA 1
ATOM 1788 C C . LYS A 1 231 ? -16.295 -21.915 37.603 1.00 89.44 231 LYS A C 1
ATOM 1790 O O . LYS A 1 231 ? -17.311 -21.252 37.780 1.00 89.44 231 LYS A O 1
ATOM 1795 N N . SER A 1 232 ? -16.048 -23.049 38.268 1.00 92.75 232 SER A N 1
ATOM 1796 C CA . SER A 1 232 ? -16.970 -23.578 39.285 1.00 92.75 232 SER A CA 1
ATOM 1797 C C . SER A 1 232 ? -17.127 -22.656 40.502 1.00 92.75 232 SER A C 1
ATOM 1799 O O . SER A 1 232 ? -18.197 -22.631 41.108 1.00 92.75 232 SER A O 1
ATOM 1801 N N . ARG A 1 233 ? -16.147 -21.775 40.773 1.00 93.88 233 ARG A N 1
ATOM 1802 C CA . ARG A 1 233 ? -16.249 -20.696 41.782 1.00 93.88 233 ARG A CA 1
ATOM 1803 C C . ARG A 1 233 ? -17.348 -19.666 41.487 1.00 93.88 233 ARG A C 1
ATOM 1805 O O . ARG A 1 233 ? -17.561 -18.755 42.286 1.00 93.88 233 ARG A O 1
ATOM 1812 N N . ILE A 1 234 ? -18.059 -19.784 40.361 1.00 95.06 234 ILE A N 1
ATOM 1813 C CA . ILE A 1 234 ? -19.331 -19.083 40.131 1.00 95.06 234 ILE A CA 1
ATOM 1814 C C . ILE A 1 234 ? -20.382 -19.440 41.200 1.00 95.06 234 ILE A C 1
ATOM 1816 O O . ILE A 1 234 ? -21.272 -18.639 41.469 1.00 95.06 234 ILE A O 1
ATOM 1820 N N . CYS A 1 235 ? -20.254 -20.616 41.827 1.00 95.31 235 CYS A N 1
ATOM 1821 C CA . CYS A 1 235 ? -21.110 -21.078 42.920 1.00 95.31 235 CYS A CA 1
ATOM 1822 C C . CYS A 1 235 ? -20.531 -20.779 44.314 1.00 95.31 235 CYS A C 1
ATOM 1824 O O . CYS A 1 235 ? -21.171 -21.071 45.318 1.00 95.31 235 CYS A O 1
ATOM 1826 N N . GLU A 1 236 ? -19.346 -20.172 44.407 1.00 93.25 236 GLU A N 1
ATOM 1827 C CA . GLU A 1 236 ? -18.753 -19.795 45.693 1.00 93.25 236 GLU A CA 1
ATOM 1828 C C . GLU A 1 236 ? -19.622 -18.718 46.370 1.00 93.25 236 GLU A C 1
ATOM 1830 O O . GLU A 1 236 ? -19.832 -17.639 45.812 1.00 93.25 236 GLU A O 1
ATOM 1835 N N . GLY A 1 237 ? -20.162 -19.022 47.554 1.00 92.25 237 GLY A N 1
ATOM 1836 C CA . GLY A 1 237 ? -21.108 -18.152 48.262 1.00 92.25 237 GLY A CA 1
ATOM 1837 C C . GLY A 1 237 ? -22.552 -18.215 47.743 1.00 92.25 237 GLY A C 1
ATOM 1838 O O . GLY A 1 237 ? -23.351 -17.333 48.067 1.00 92.25 237 GLY A O 1
ATOM 1839 N N . MET A 1 238 ? -22.894 -19.223 46.929 1.00 95.69 238 MET A N 1
ATOM 1840 C CA . MET A 1 238 ? -24.267 -19.511 46.496 1.00 95.69 238 MET A CA 1
ATOM 1841 C C . MET A 1 238 ? -25.207 -19.689 47.698 1.00 95.69 238 MET A C 1
ATOM 1843 O O . MET A 1 238 ? -24.805 -20.144 48.769 1.00 95.69 238 MET A O 1
ATOM 1847 N N . VAL A 1 239 ? -26.473 -19.301 47.532 1.00 95.31 239 VAL A N 1
ATOM 1848 C CA . VAL A 1 239 ? -27.485 -19.489 48.583 1.00 95.31 239 VAL A CA 1
ATOM 1849 C C . VAL A 1 239 ? -27.740 -20.986 48.843 1.00 95.31 239 VAL A C 1
ATOM 1851 O O . VAL A 1 239 ? -27.657 -21.780 47.902 1.00 95.31 239 VAL A O 1
ATOM 1854 N N . PRO A 1 240 ? -28.102 -21.393 50.076 1.00 93.69 240 PRO A N 1
ATOM 1855 C CA . PRO A 1 240 ? -28.463 -22.781 50.360 1.00 93.69 240 PRO A CA 1
ATOM 1856 C C . PRO A 1 240 ? -29.571 -23.294 49.428 1.00 93.69 240 PRO A C 1
ATOM 1858 O O . PRO A 1 240 ? -30.579 -22.613 49.232 1.00 93.69 240 PRO A O 1
ATOM 1861 N N . GLY A 1 241 ? -29.379 -24.487 48.856 1.00 92.25 241 GLY A N 1
ATOM 1862 C CA . GLY A 1 241 ? -30.313 -25.087 47.893 1.00 92.25 241 GLY A CA 1
ATOM 1863 C C . GLY A 1 241 ? -30.274 -24.473 46.486 1.00 92.25 241 GLY A C 1
ATOM 1864 O O . GLY A 1 241 ? -31.210 -24.670 45.715 1.00 92.25 241 GLY A O 1
ATOM 1865 N N . GLY A 1 242 ? -29.235 -23.700 46.153 1.00 97.06 242 GLY A N 1
ATOM 1866 C CA . GLY A 1 242 ? -29.039 -23.149 44.812 1.00 97.06 242 GLY A CA 1
ATOM 1867 C C . GLY A 1 242 ? -28.661 -24.199 43.757 1.00 97.06 242 GLY A C 1
ATOM 1868 O O . GLY A 1 242 ? -28.255 -25.321 44.072 1.00 97.06 242 GLY A O 1
ATOM 1869 N N . TYR A 1 243 ? -28.773 -23.810 42.485 1.00 98.50 243 TYR A N 1
ATOM 1870 C CA . TYR A 1 243 ? -28.527 -24.692 41.338 1.00 98.50 243 TYR A CA 1
ATOM 1871 C C . TYR A 1 243 ? -27.330 -24.249 40.496 1.00 98.50 243 TYR A C 1
ATOM 1873 O O . TYR A 1 243 ? -27.102 -23.055 40.287 1.00 98.50 243 TYR A O 1
ATOM 1881 N N . ALA A 1 244 ? -26.615 -25.218 39.930 1.00 98.00 244 ALA A N 1
ATOM 1882 C CA . ALA A 1 244 ? -25.595 -24.995 38.915 1.00 98.00 244 ALA A CA 1
ATOM 1883 C C . ALA A 1 244 ? -26.046 -25.582 37.569 1.00 98.00 244 ALA A C 1
ATOM 1885 O O . ALA A 1 244 ? -26.228 -26.787 37.454 1.00 98.00 244 ALA A O 1
ATOM 1886 N N . VAL A 1 245 ? -26.210 -24.744 36.545 1.00 98.12 245 VAL A N 1
ATOM 1887 C CA . VAL A 1 245 ? -26.630 -25.136 35.190 1.00 98.12 245 VAL A CA 1
ATOM 1888 C C . VAL A 1 245 ? -25.396 -25.293 34.302 1.00 98.12 245 VAL A C 1
ATOM 1890 O O . VAL A 1 245 ? -24.674 -24.323 34.052 1.00 98.12 245 VAL A O 1
ATOM 1893 N N . LEU A 1 246 ? -25.144 -26.512 33.827 1.00 96.75 246 LEU A N 1
ATOM 1894 C CA . LEU A 1 246 ? -23.906 -26.906 33.151 1.00 96.75 246 LEU A CA 1
ATOM 1895 C C . LEU A 1 246 ? -24.182 -27.475 31.756 1.00 96.75 246 LEU A C 1
ATOM 1897 O O . LEU A 1 246 ? -25.030 -28.352 31.601 1.00 96.75 246 LEU A O 1
ATOM 1901 N N . ASN A 1 247 ? -23.432 -27.028 30.750 1.00 94.62 247 ASN A N 1
ATOM 1902 C CA . ASN A 1 247 ? -23.497 -27.619 29.414 1.00 94.62 247 ASN A CA 1
ATOM 1903 C C . ASN A 1 247 ? -22.894 -29.032 29.436 1.00 94.62 247 ASN A C 1
ATOM 1905 O O . ASN A 1 247 ? -21.701 -29.180 29.672 1.00 94.62 247 ASN A O 1
ATOM 1909 N N . ARG A 1 248 ? -23.694 -30.071 29.189 1.00 94.44 248 ARG A N 1
ATOM 1910 C CA . ARG A 1 248 ? -23.269 -31.478 29.180 1.00 94.44 248 ARG A CA 1
ATOM 1911 C C . ARG A 1 248 ? -22.257 -31.782 28.081 1.00 94.44 248 ARG A C 1
ATOM 1913 O O . ARG A 1 248 ? -21.460 -32.698 28.252 1.00 94.44 248 ARG A O 1
ATOM 1920 N N . ASP A 1 249 ? -22.286 -31.024 26.988 1.00 90.12 249 ASP A N 1
ATOM 1921 C CA . ASP A 1 249 ? -21.429 -31.249 25.823 1.00 90.12 249 ASP A CA 1
ATOM 1922 C C . ASP A 1 249 ? -20.063 -30.550 25.939 1.00 90.12 249 ASP A C 1
ATOM 1924 O O . ASP A 1 249 ? -19.232 -30.689 25.042 1.00 90.12 249 ASP A O 1
ATOM 1928 N N . MET A 1 250 ? -19.824 -29.788 27.015 1.00 87.94 250 MET A N 1
ATOM 1929 C CA . MET A 1 250 ? -18.561 -29.075 27.211 1.00 87.94 250 MET A CA 1
ATOM 1930 C C . MET A 1 250 ? -17.425 -30.015 27.623 1.00 87.94 250 MET A C 1
ATOM 1932 O O . MET A 1 250 ? -17.612 -30.967 28.389 1.00 87.94 250 MET A O 1
ATOM 1936 N N . GLU A 1 251 ? -16.204 -29.690 27.203 1.00 83.00 251 GLU A N 1
ATOM 1937 C CA . GLU A 1 251 ? -15.014 -30.374 27.710 1.00 83.00 251 GLU A CA 1
ATOM 1938 C C . GLU A 1 251 ? -14.862 -30.176 29.227 1.00 83.00 251 GLU A C 1
ATOM 1940 O O . GLU A 1 251 ? -15.146 -29.109 29.776 1.00 83.00 251 GLU A O 1
ATOM 1945 N N . HIS A 1 252 ? -14.377 -31.212 29.918 1.00 88.00 252 HIS A N 1
ATOM 1946 C CA . HIS A 1 252 ? -14.202 -31.228 31.377 1.00 88.00 252 HIS A CA 1
ATOM 1947 C C . HIS A 1 252 ? -15.488 -30.998 32.188 1.00 88.00 252 HIS A C 1
ATOM 1949 O O . HIS A 1 252 ? -15.417 -30.512 33.322 1.00 88.00 252 HIS A O 1
ATOM 1955 N N . TYR A 1 253 ? -16.647 -31.387 31.645 1.00 91.88 253 TYR A N 1
ATOM 1956 C CA . TYR A 1 253 ? -17.923 -31.358 32.362 1.00 91.88 253 TYR A CA 1
ATOM 1957 C C . TYR A 1 253 ? -17.822 -31.955 33.773 1.00 91.88 253 TYR A C 1
ATOM 1959 O O . TYR A 1 253 ? -18.242 -31.308 34.728 1.00 91.88 253 TYR A O 1
ATOM 1967 N N . ASP A 1 254 ? -17.214 -33.136 33.926 1.00 92.19 254 ASP A N 1
ATOM 1968 C CA . ASP A 1 254 ? -17.171 -33.834 35.219 1.00 92.19 254 ASP A CA 1
ATOM 1969 C C . ASP A 1 254 ? -16.374 -33.054 36.278 1.00 92.19 254 ASP A C 1
ATOM 1971 O O . ASP A 1 254 ? -16.784 -32.977 37.434 1.00 92.19 254 ASP A O 1
ATOM 1975 N N . ILE A 1 255 ? -15.286 -32.383 35.877 1.00 91.69 255 ILE A N 1
ATOM 1976 C CA . ILE A 1 255 ? -14.495 -31.520 36.771 1.00 91.69 255 ILE A CA 1
ATOM 1977 C C . ILE A 1 255 ? -15.322 -30.307 37.204 1.00 91.69 255 ILE A C 1
ATOM 1979 O O . ILE A 1 255 ? -15.297 -29.916 38.370 1.00 91.69 255 ILE A O 1
ATOM 1983 N N . ALA A 1 256 ? -16.045 -29.691 36.265 1.00 92.25 256 ALA A N 1
ATOM 1984 C CA . ALA A 1 256 ? -16.899 -28.551 36.570 1.00 92.25 256 ALA A CA 1
ATOM 1985 C C . ALA A 1 256 ? -18.059 -28.952 37.489 1.00 92.25 256 ALA A C 1
ATOM 1987 O O . ALA A 1 256 ? -18.344 -28.219 38.431 1.00 92.25 256 ALA A O 1
ATOM 1988 N N . ARG A 1 257 ? -18.681 -30.113 37.238 1.00 95.12 257 ARG A N 1
ATOM 1989 C CA . ARG A 1 257 ? -19.755 -30.688 38.052 1.00 95.12 257 ARG A CA 1
ATOM 1990 C C . ARG A 1 257 ? -19.295 -30.926 39.484 1.00 95.12 257 ARG A C 1
ATOM 1992 O O . ARG A 1 257 ? -19.891 -30.367 40.398 1.00 95.12 257 ARG A O 1
ATOM 1999 N N . GLN A 1 258 ? -18.199 -31.662 39.662 1.00 94.56 258 GLN A N 1
ATOM 2000 C CA . GLN A 1 258 ? -17.623 -31.888 40.984 1.00 94.56 258 GLN A CA 1
ATOM 2001 C C . GLN A 1 258 ? -17.333 -30.551 41.683 1.00 94.56 258 GLN A C 1
ATOM 2003 O O . GLN A 1 258 ? -17.721 -30.337 42.827 1.00 94.56 258 GLN A O 1
ATOM 2008 N N . GLY A 1 259 ? -16.708 -29.613 40.968 1.00 93.38 259 GLY A N 1
ATOM 2009 C CA . GLY A 1 259 ? -16.328 -28.325 41.535 1.00 93.38 259 GLY A CA 1
ATOM 2010 C C . GLY A 1 259 ? -17.504 -27.436 41.949 1.00 93.38 259 GLY A C 1
ATOM 2011 O O . GLY A 1 259 ? -17.309 -26.589 42.812 1.00 93.38 259 GLY A O 1
ATOM 2012 N N . VAL A 1 260 ? -18.691 -27.547 41.336 1.00 95.56 260 VAL A N 1
ATOM 2013 C CA . VAL A 1 260 ? -19.879 -26.781 41.772 1.00 95.56 260 VAL A CA 1
ATOM 2014 C C . VAL A 1 260 ? -20.614 -27.476 42.918 1.00 95.56 260 VAL A C 1
ATOM 2016 O O . VAL A 1 260 ? -21.116 -26.794 43.810 1.00 95.56 260 VAL A O 1
ATOM 2019 N N . GLU A 1 261 ? -20.624 -28.812 42.934 1.00 95.31 261 GLU A N 1
ATOM 2020 C CA . GLU A 1 261 ? -21.189 -29.623 44.019 1.00 95.31 261 GLU A CA 1
ATOM 2021 C C . GLU A 1 261 ? -20.394 -29.432 45.327 1.00 95.31 261 GLU A C 1
ATOM 2023 O O . GLU A 1 261 ? -20.991 -29.320 46.395 1.00 95.31 261 GLU A O 1
ATOM 2028 N N . GLU A 1 262 ? -19.066 -29.262 45.253 1.00 94.25 262 GLU A N 1
ATOM 2029 C CA . GLU A 1 262 ? -18.207 -28.903 46.399 1.00 94.25 262 GLU A CA 1
ATOM 2030 C C . GLU A 1 262 ? -18.587 -27.557 47.051 1.00 94.25 262 GLU A C 1
ATOM 2032 O O . GLU A 1 262 ? -18.365 -27.362 48.246 1.00 94.25 262 GLU A O 1
ATOM 2037 N N . PHE A 1 263 ? -19.209 -26.638 46.301 1.00 93.62 263 PHE A N 1
ATOM 2038 C CA . PHE A 1 263 ? -19.756 -25.382 46.832 1.00 93.62 263 PHE A CA 1
ATOM 2039 C C . PHE A 1 263 ? -21.228 -25.495 47.273 1.00 93.62 263 PHE A C 1
ATOM 2041 O O . PHE A 1 263 ? -21.850 -24.483 47.595 1.00 93.62 263 PHE A O 1
ATOM 2048 N N . GLY A 1 264 ? -21.787 -26.709 47.309 1.00 91.50 264 GLY A N 1
ATOM 2049 C CA . GLY A 1 264 ? -23.147 -26.989 47.775 1.00 91.50 264 GLY A CA 1
ATOM 2050 C C . GLY A 1 264 ? -24.249 -26.746 46.739 1.00 91.50 264 GLY A C 1
ATOM 2051 O O . GLY A 1 264 ? -25.422 -26.691 47.112 1.00 91.50 264 GLY A O 1
ATOM 2052 N N . ALA A 1 265 ? -23.902 -26.583 45.458 1.00 96.88 265 ALA A N 1
ATOM 2053 C CA . ALA A 1 265 ? -24.878 -26.402 44.387 1.00 96.88 265 ALA A CA 1
ATOM 2054 C C . ALA A 1 265 ? -25.437 -27.745 43.892 1.00 96.88 265 ALA A C 1
ATOM 2056 O O . ALA A 1 265 ? -24.697 -28.713 43.725 1.00 96.88 265 ALA A O 1
ATOM 2057 N N . THR A 1 266 ? -26.728 -27.784 43.559 1.00 97.62 266 THR A N 1
ATOM 2058 C CA . THR A 1 266 ? -27.317 -28.924 42.836 1.00 97.62 266 THR A CA 1
ATOM 2059 C C . THR A 1 266 ? -27.045 -28.773 41.341 1.00 97.62 266 THR A C 1
ATOM 2061 O O . THR A 1 266 ? -27.529 -27.827 40.714 1.00 97.62 266 THR A O 1
ATOM 2064 N N . ALA A 1 267 ? -26.256 -29.678 40.760 1.00 97.19 267 ALA A N 1
ATOM 2065 C CA . ALA A 1 267 ? -25.903 -29.629 39.345 1.00 97.19 267 ALA A CA 1
ATOM 2066 C C . ALA A 1 267 ? -27.053 -30.117 38.444 1.00 97.19 267 ALA A C 1
ATOM 2068 O O . ALA A 1 267 ? -27.578 -31.210 38.632 1.00 97.19 267 ALA A O 1
ATOM 2069 N N . VAL A 1 268 ? -27.391 -29.316 37.433 1.00 97.75 268 VAL A N 1
ATOM 2070 C CA . VAL A 1 268 ? -28.371 -29.598 36.376 1.00 97.75 268 VAL A CA 1
ATOM 2071 C C . VAL A 1 268 ? -27.676 -29.445 35.032 1.00 97.75 268 VAL A C 1
ATOM 2073 O O . VAL A 1 268 ? -27.008 -28.444 34.770 1.00 97.75 268 VAL A O 1
ATOM 2076 N N . SER A 1 269 ? -27.828 -30.434 34.164 1.00 96.88 269 SER A N 1
ATOM 2077 C CA . SER A 1 269 ? -27.173 -30.484 32.864 1.00 96.88 269 SER A CA 1
ATOM 2078 C C . SER A 1 269 ? -28.113 -30.156 31.708 1.00 96.88 269 SER A C 1
ATOM 2080 O O . SER A 1 269 ? -29.272 -30.564 31.702 1.00 96.88 269 SER A O 1
ATOM 2082 N N . TYR A 1 270 ? -27.604 -29.434 30.707 1.00 96.94 270 TYR A N 1
ATOM 2083 C CA . TYR A 1 270 ? -28.308 -29.183 29.448 1.00 96.94 270 TYR A CA 1
ATOM 2084 C C . TYR A 1 270 ? -27.414 -29.477 28.238 1.00 96.94 270 TYR A C 1
ATOM 2086 O O . TYR A 1 270 ? -26.201 -29.347 28.357 1.00 96.94 270 TYR A O 1
ATOM 2094 N N . GLY A 1 271 ? -27.960 -29.836 27.075 1.00 95.06 271 GLY A N 1
ATOM 2095 C CA . GLY A 1 271 ? -27.140 -30.005 25.867 1.00 95.06 271 GLY A CA 1
ATOM 2096 C C . GLY A 1 271 ? -27.821 -30.737 24.711 1.00 95.06 271 GLY A C 1
ATOM 2097 O O . GLY A 1 271 ? -29.041 -30.795 24.614 1.00 95.06 271 GLY A O 1
ATOM 2098 N N . PHE A 1 272 ? -27.017 -31.292 23.813 1.00 93.88 272 PHE A N 1
ATOM 2099 C CA . PHE A 1 272 ? -27.427 -32.175 22.719 1.00 93.88 272 PHE A CA 1
ATOM 2100 C C . PHE A 1 272 ? -27.326 -33.652 23.111 1.00 93.88 272 PHE A C 1
ATOM 2102 O O . PHE A 1 272 ? -27.921 -34.505 22.458 1.00 93.88 272 PHE A O 1
ATOM 2109 N N . SER A 1 273 ? -26.571 -33.976 24.162 1.00 89.69 273 SER A N 1
ATOM 2110 C CA . SER A 1 273 ? -26.535 -35.327 24.711 1.00 89.69 273 SER A CA 1
ATOM 2111 C C . SER A 1 273 ? -27.887 -35.733 25.306 1.00 89.69 273 SER A C 1
ATOM 2113 O O . SER A 1 273 ? -28.403 -35.061 26.196 1.00 89.69 273 SER A O 1
ATOM 2115 N N . ASN A 1 274 ? -28.394 -36.908 24.920 1.00 83.12 274 ASN A N 1
ATOM 2116 C CA . ASN A 1 274 ? -29.580 -37.526 25.536 1.00 83.12 274 ASN A CA 1
ATOM 2117 C C . ASN A 1 274 ? -29.384 -37.884 27.025 1.00 83.12 274 ASN A C 1
ATOM 2119 O O . ASN A 1 274 ? -30.348 -38.225 27.702 1.00 83.12 274 ASN A O 1
ATOM 2123 N N . ASN A 1 275 ? -28.147 -37.822 27.532 1.00 86.88 275 ASN A N 1
ATOM 2124 C CA . ASN A 1 275 ? -27.825 -38.017 28.948 1.00 86.88 275 ASN A CA 1
ATOM 2125 C C . ASN A 1 275 ? -27.892 -36.713 29.764 1.00 86.88 275 ASN A C 1
ATOM 2127 O O . ASN A 1 275 ? -27.502 -36.721 30.931 1.00 86.88 275 ASN A O 1
ATOM 2131 N N . ALA A 1 276 ? -28.267 -35.586 29.153 1.00 94.12 276 ALA A N 1
ATOM 2132 C CA . ALA A 1 276 ? -28.494 -34.337 29.869 1.00 94.12 276 ALA A CA 1
ATOM 2133 C C . ALA A 1 276 ? -29.907 -34.306 30.475 1.00 94.12 276 ALA A C 1
ATOM 2135 O O . ALA A 1 276 ? -30.846 -34.851 29.896 1.00 94.12 276 ALA A O 1
ATOM 2136 N N . ASP A 1 277 ? -30.074 -33.618 31.606 1.00 95.69 277 ASP A N 1
ATOM 2137 C CA . ASP A 1 277 ? -31.386 -33.439 32.255 1.00 95.69 277 ASP A CA 1
ATOM 2138 C C . ASP A 1 277 ? -32.357 -32.652 31.351 1.00 95.69 277 ASP A C 1
ATOM 2140 O O . ASP A 1 277 ? -33.573 -32.862 31.355 1.00 95.69 277 ASP A O 1
ATOM 2144 N N . VAL A 1 278 ? -31.792 -31.756 30.539 1.00 97.06 278 VAL A N 1
ATOM 2145 C CA . VAL A 1 278 ? -32.473 -30.961 29.520 1.00 97.06 278 VAL A CA 1
ATOM 2146 C C . VAL A 1 278 ? -31.757 -31.145 28.181 1.00 97.06 278 VAL A C 1
ATOM 2148 O O . VAL A 1 278 ? -30.573 -30.836 28.073 1.00 97.06 278 VAL A O 1
ATOM 2151 N N . TYR A 1 279 ? -32.435 -31.613 27.132 1.00 96.50 279 TYR A N 1
ATOM 2152 C CA . TYR A 1 279 ? -31.749 -31.932 25.872 1.00 96.50 279 TYR A CA 1
ATOM 2153 C C . TYR A 1 279 ? -32.517 -31.563 24.603 1.00 96.50 279 TYR A C 1
ATOM 2155 O O . TYR A 1 279 ? -33.749 -31.521 24.582 1.00 96.50 279 TYR A O 1
ATOM 2163 N N . VAL A 1 280 ? -31.769 -31.285 23.531 1.00 96.50 280 VAL A N 1
ATOM 2164 C CA . VAL A 1 280 ? -32.304 -31.041 22.181 1.00 96.50 280 VAL A CA 1
ATOM 2165 C C . VAL A 1 280 ? -32.717 -32.369 21.546 1.00 96.50 280 VAL A C 1
ATOM 2167 O O . VAL A 1 280 ? -31.913 -33.294 21.484 1.00 96.50 280 VAL A O 1
ATOM 2170 N N . LYS A 1 281 ? -33.951 -32.449 21.039 1.00 94.69 281 LYS A N 1
ATOM 2171 C CA . LYS A 1 281 ? -34.444 -33.589 20.249 1.00 94.69 281 LYS A CA 1
ATOM 2172 C C . LYS A 1 281 ? -34.168 -33.411 18.760 1.00 94.69 281 LYS A C 1
ATOM 2174 O O . LYS A 1 281 ? -33.702 -34.341 18.115 1.00 94.69 281 LYS A O 1
ATOM 2179 N N . ASP A 1 282 ? -34.459 -32.223 18.235 1.00 93.50 282 ASP A N 1
ATOM 2180 C CA . ASP A 1 282 ? -34.245 -31.874 16.832 1.00 93.50 282 ASP A CA 1
ATOM 2181 C C . ASP A 1 282 ? -34.038 -30.361 16.676 1.00 93.50 282 ASP A C 1
ATOM 2183 O O . ASP A 1 282 ? -34.526 -29.573 17.491 1.00 93.50 282 ASP A O 1
ATOM 2187 N N . TRP A 1 283 ? -33.303 -29.949 15.645 1.00 92.88 283 TRP A N 1
ATOM 2188 C CA . TRP A 1 283 ? -33.139 -28.542 15.288 1.00 92.88 283 TRP A CA 1
ATOM 2189 C C . TRP A 1 283 ? -32.690 -28.374 13.833 1.00 92.88 283 TRP A C 1
ATOM 2191 O O . TRP A 1 283 ? -31.942 -29.192 13.299 1.00 92.88 283 TRP A O 1
ATOM 2201 N N . HIS A 1 284 ? -33.087 -27.269 13.204 1.00 86.44 284 HIS A N 1
ATOM 2202 C CA . HIS A 1 284 ? -32.606 -26.901 11.873 1.00 86.44 284 HIS A CA 1
ATOM 2203 C C . HIS A 1 284 ? -32.538 -25.381 11.696 1.00 86.44 284 HIS A C 1
ATOM 2205 O O . HIS A 1 284 ? -33.385 -24.630 12.186 1.00 86.44 284 HIS A O 1
ATOM 2211 N N . THR A 1 285 ? -31.508 -24.921 10.988 1.00 81.00 285 THR A N 1
ATOM 2212 C CA . THR A 1 285 ? -31.299 -23.500 10.678 1.00 81.00 285 THR A CA 1
ATOM 2213 C C . THR A 1 285 ? -32.153 -23.096 9.476 1.00 81.00 285 THR A C 1
ATOM 2215 O O . THR A 1 285 ? -32.174 -23.791 8.462 1.00 81.00 285 THR A O 1
ATOM 2218 N N . THR A 1 286 ? -32.828 -21.953 9.569 1.00 75.31 286 THR A N 1
ATOM 2219 C CA . THR A 1 286 ? -33.549 -21.306 8.463 1.00 75.31 286 THR A CA 1
ATOM 2220 C C . THR A 1 286 ? -32.814 -20.027 8.040 1.00 75.31 286 THR A C 1
ATOM 2222 O O . THR A 1 286 ? -31.799 -19.644 8.626 1.00 75.31 286 THR A O 1
ATOM 2225 N N . ARG A 1 287 ? -33.319 -19.321 7.020 1.00 67.88 287 ARG A N 1
ATOM 2226 C CA . ARG A 1 287 ? -32.770 -18.012 6.619 1.00 67.88 287 ARG A CA 1
ATOM 2227 C C . ARG A 1 287 ? -32.928 -16.944 7.713 1.00 67.88 287 ARG A C 1
ATOM 2229 O O . ARG A 1 287 ? -32.128 -16.015 7.789 1.00 67.88 287 ARG A O 1
ATOM 2236 N N . GLU A 1 288 ? -33.957 -17.077 8.543 1.00 69.81 288 GLU A N 1
ATOM 2237 C CA . GLU A 1 288 ? -34.387 -16.070 9.521 1.00 69.81 288 GLU A CA 1
ATOM 2238 C C . GLU A 1 288 ? -33.942 -16.396 10.956 1.00 69.81 288 GLU A C 1
ATOM 2240 O O . GLU A 1 288 ? -33.915 -15.500 11.806 1.00 69.81 288 GLU A O 1
ATOM 2245 N N . GLY A 1 289 ? -33.536 -17.643 11.224 1.00 81.44 289 GLY A N 1
ATOM 2246 C CA . GLY A 1 289 ? -33.179 -18.108 12.559 1.00 81.44 289 GLY A CA 1
ATOM 2247 C C . GLY A 1 289 ? -32.942 -19.617 12.642 1.00 81.44 289 GLY A C 1
ATOM 2248 O O . GLY A 1 289 ? -32.329 -20.214 11.761 1.00 81.44 289 GLY A O 1
ATOM 2249 N N . THR A 1 290 ? -33.413 -20.235 13.721 1.00 88.56 290 THR A N 1
ATOM 2250 C CA . THR A 1 290 ? -33.302 -21.671 13.998 1.00 88.56 290 THR A CA 1
ATOM 2251 C C . THR A 1 290 ? -34.602 -22.181 14.608 1.00 88.56 290 THR A C 1
ATOM 2253 O O . THR A 1 290 ? -35.107 -21.580 15.557 1.00 88.56 290 THR A O 1
ATOM 2256 N N . TRP A 1 291 ? -35.119 -23.302 14.110 1.00 92.25 291 TRP A N 1
ATOM 2257 C CA . TRP A 1 291 ? -36.203 -24.034 14.762 1.00 92.25 291 TRP A CA 1
ATOM 2258 C C . TRP A 1 291 ? -35.624 -25.084 15.710 1.00 92.25 291 TRP A C 1
ATOM 2260 O O . TRP A 1 291 ? -34.678 -25.780 15.340 1.00 92.25 291 TRP A O 1
ATOM 2270 N N . VAL A 1 292 ? -36.164 -25.190 16.925 1.00 95.25 292 VAL A N 1
ATOM 2271 C CA . VAL A 1 292 ? -35.652 -26.082 17.976 1.00 95.25 292 VAL A CA 1
ATOM 2272 C C . VAL A 1 292 ? -36.796 -26.850 18.626 1.00 95.25 292 VAL A C 1
ATOM 2274 O O . VAL A 1 292 ? -37.776 -26.250 19.064 1.00 95.25 292 VAL A O 1
ATOM 2277 N N . THR A 1 293 ? -36.611 -28.160 18.769 1.00 95.88 293 THR A N 1
ATOM 2278 C CA . THR A 1 293 ? -37.443 -29.056 19.577 1.00 95.88 293 THR A CA 1
ATOM 2279 C C . THR A 1 293 ? -36.594 -29.608 20.718 1.00 95.88 293 THR A C 1
ATOM 2281 O O . THR A 1 293 ? -35.545 -30.209 20.478 1.00 95.88 293 THR A O 1
ATOM 2284 N N . ALA A 1 294 ? -37.018 -29.418 21.966 1.00 96.31 294 ALA A N 1
ATOM 2285 C CA . ALA A 1 294 ? -36.253 -29.813 23.151 1.00 96.31 294 ALA A CA 1
ATOM 2286 C C . ALA A 1 294 ? -37.141 -30.439 24.235 1.00 96.31 294 ALA A C 1
ATOM 2288 O O . ALA A 1 294 ? -38.333 -30.154 24.323 1.00 96.31 294 ALA A O 1
ATOM 2289 N N . SER A 1 295 ? -36.540 -31.275 25.080 1.00 95.06 295 SER A N 1
ATOM 2290 C CA . SER A 1 295 ? -37.144 -31.809 26.303 1.00 95.06 295 SER A CA 1
ATOM 2291 C C . SER A 1 295 ? -36.594 -31.056 27.511 1.00 95.06 295 SER A C 1
ATOM 2293 O O . SER A 1 295 ? -35.410 -31.180 27.824 1.00 95.06 295 SER A O 1
ATOM 2295 N N . ILE A 1 296 ? -37.446 -30.301 28.205 1.00 92.81 296 ILE A N 1
ATOM 2296 C CA . ILE A 1 296 ? -37.116 -29.613 29.458 1.00 92.81 296 ILE A CA 1
ATOM 2297 C C . ILE A 1 296 ? -37.745 -30.404 30.610 1.00 92.81 296 ILE A C 1
ATOM 2299 O O . ILE A 1 296 ? -38.959 -30.344 30.803 1.00 92.81 296 ILE A O 1
ATOM 2303 N N . PHE A 1 297 ? -36.940 -31.185 31.342 1.00 90.25 297 PHE A N 1
ATOM 2304 C CA . PHE A 1 297 ? -37.405 -32.049 32.441 1.00 90.25 297 PHE A CA 1
ATOM 2305 C C . PHE A 1 297 ? -38.616 -32.928 32.062 1.00 90.25 297 PHE A C 1
ATOM 2307 O O . PHE A 1 297 ? -39.607 -33.014 32.783 1.00 90.25 297 PHE A O 1
ATOM 2314 N N . GLY A 1 298 ? -38.555 -33.549 30.880 1.00 86.38 298 GLY A N 1
ATOM 2315 C CA . GLY A 1 298 ? -39.606 -34.427 30.353 1.00 86.38 298 GLY A CA 1
ATOM 2316 C C . GLY A 1 298 ? -40.760 -33.711 29.643 1.00 86.38 298 GLY A C 1
ATOM 2317 O O . GLY A 1 298 ? -41.570 -34.377 29.003 1.00 86.38 298 GLY A O 1
ATOM 2318 N N . THR A 1 299 ? -40.826 -32.376 29.691 1.00 89.75 299 THR A N 1
ATOM 2319 C CA . THR A 1 299 ? -41.796 -31.595 28.908 1.00 89.75 299 THR A CA 1
ATOM 2320 C C . THR A 1 299 ? -41.210 -31.251 27.545 1.00 89.75 299 THR A C 1
ATOM 2322 O O . THR A 1 299 ? -40.184 -30.576 27.457 1.00 89.75 299 THR A O 1
ATOM 2325 N N . GLU A 1 300 ? -41.865 -31.693 26.474 1.00 94.06 300 GLU A N 1
ATOM 2326 C CA . GLU A 1 300 ? -41.464 -31.346 25.113 1.00 94.06 300 GLU A CA 1
ATOM 2327 C C . GLU A 1 300 ? -41.947 -29.943 24.737 1.00 94.06 300 GLU A C 1
ATOM 2329 O O . GLU A 1 300 ? -43.118 -29.602 24.908 1.00 94.06 300 GLU A O 1
ATOM 2334 N N . ILE A 1 301 ? -41.032 -29.132 24.211 1.00 94.50 301 ILE A N 1
ATOM 2335 C CA . ILE A 1 301 ? -41.311 -27.790 23.708 1.00 94.50 301 ILE A CA 1
ATOM 2336 C C . ILE A 1 301 ? -40.708 -27.616 22.316 1.00 94.50 301 ILE A C 1
ATOM 2338 O O . ILE A 1 301 ? -39.652 -28.167 22.005 1.00 94.50 301 ILE A O 1
ATOM 2342 N N . SER A 1 302 ? -41.369 -26.808 21.491 1.00 94.75 302 SER A N 1
ATOM 2343 C CA . SER A 1 302 ? -40.879 -26.390 20.176 1.00 94.75 302 SER A CA 1
ATOM 2344 C C . SER A 1 302 ? -40.925 -24.873 20.070 1.00 94.75 302 SER A C 1
ATOM 2346 O O . SER A 1 302 ? -41.930 -24.263 20.440 1.00 94.75 302 SER A O 1
ATOM 2348 N N . TYR A 1 303 ? -39.849 -24.256 19.591 1.00 93.94 303 TYR A N 1
ATOM 2349 C CA . TYR A 1 303 ? -39.758 -22.805 19.477 1.00 93.94 303 TYR A CA 1
ATOM 2350 C C . TYR A 1 303 ? -38.800 -22.357 18.377 1.00 93.94 303 TYR A C 1
ATOM 2352 O O . TYR A 1 303 ? -37.947 -23.100 17.897 1.00 93.94 303 TYR A O 1
ATOM 2360 N N . GLU A 1 304 ? -38.954 -21.092 18.005 1.00 90.69 304 GLU A N 1
ATOM 2361 C CA . GLU A 1 304 ? -38.150 -20.421 16.996 1.00 90.69 304 GLU A CA 1
ATOM 2362 C C . GLU A 1 304 ? -37.195 -19.429 17.659 1.00 90.69 304 GLU A C 1
ATOM 2364 O O . GLU A 1 304 ? -37.603 -18.613 18.491 1.00 90.69 304 GLU A O 1
ATOM 2369 N N . LEU A 1 305 ? -35.924 -19.483 17.271 1.00 89.94 305 LEU A N 1
ATOM 2370 C CA . LEU A 1 305 ? -34.880 -18.583 17.733 1.00 89.94 305 LEU A CA 1
ATOM 2371 C C . LEU A 1 305 ? -34.408 -17.701 16.567 1.00 89.94 305 LEU A C 1
ATOM 2373 O O . LEU A 1 305 ? -33.925 -18.249 15.581 1.00 89.94 305 LEU A O 1
ATOM 2377 N N . PRO A 1 306 ? -34.429 -16.358 16.658 1.00 85.94 306 PRO A N 1
ATOM 2378 C CA . PRO A 1 306 ? -34.043 -15.462 15.557 1.00 85.94 306 PRO A CA 1
ATOM 2379 C C . PRO A 1 306 ? -32.515 -15.339 15.382 1.00 85.94 306 PRO A C 1
ATOM 2381 O O . PRO A 1 306 ? -32.010 -14.311 14.925 1.00 85.94 306 PRO A O 1
ATOM 2384 N N . LEU A 1 307 ? -31.769 -16.357 15.821 1.00 83.38 307 LEU A N 1
ATOM 2385 C CA . LEU A 1 307 ? -30.313 -16.439 15.795 1.00 83.38 307 LEU A CA 1
ATOM 2386 C C . LEU A 1 307 ? -29.907 -17.820 15.254 1.00 83.38 307 LEU A C 1
ATOM 2388 O O . LEU A 1 307 ? -30.429 -18.831 15.738 1.00 83.38 307 LEU A O 1
ATOM 2392 N N . PRO A 1 308 ? -28.991 -17.889 14.275 1.00 83.81 308 PRO A N 1
ATOM 2393 C CA . PRO A 1 308 ? -28.573 -19.151 13.687 1.00 83.81 308 PRO A CA 1
ATOM 2394 C C . PRO A 1 308 ? -27.525 -19.878 14.539 1.00 83.81 308 PRO A C 1
ATOM 2396 O O . PRO A 1 308 ? -26.690 -19.262 15.208 1.00 83.81 308 PRO A O 1
ATOM 2399 N N . GLY A 1 309 ? -27.525 -21.206 14.433 1.00 82.50 309 GLY A N 1
ATOM 2400 C CA . GLY A 1 309 ? -26.396 -22.050 14.810 1.00 82.50 309 GLY A CA 1
ATOM 2401 C C . GLY A 1 309 ? -26.493 -22.763 16.155 1.00 82.50 309 GLY A C 1
ATOM 2402 O O . GLY A 1 309 ? -27.131 -22.321 17.112 1.00 82.50 309 GLY A O 1
ATOM 2403 N N . LYS A 1 310 ? -25.746 -23.867 16.236 1.00 86.50 310 LYS A N 1
ATOM 2404 C CA . LYS A 1 310 ? -25.717 -24.810 17.363 1.00 86.50 310 LYS A CA 1
ATOM 2405 C C . LYS A 1 310 ? -25.467 -24.144 18.723 1.00 86.50 310 LYS A C 1
ATOM 2407 O O . LYS A 1 310 ? -26.133 -24.460 19.705 1.00 86.50 310 LYS A O 1
ATOM 2412 N N . ALA A 1 311 ? -24.534 -23.193 18.788 1.00 85.81 311 ALA A N 1
ATOM 2413 C CA . ALA A 1 311 ? -24.213 -22.487 20.030 1.00 85.81 311 ALA A CA 1
ATOM 2414 C C . ALA A 1 311 ? -25.383 -21.623 20.537 1.00 85.81 311 ALA A C 1
ATOM 2416 O O . ALA A 1 311 ? -25.575 -21.482 21.744 1.00 85.81 311 ALA A O 1
ATOM 2417 N N . MET A 1 312 ? -26.179 -21.043 19.631 1.00 88.19 312 MET A N 1
ATOM 2418 C CA . MET A 1 312 ? -27.355 -20.249 19.999 1.00 88.19 312 MET A CA 1
ATOM 2419 C C . MET A 1 312 ? -28.466 -21.146 20.554 1.00 88.19 312 MET A C 1
ATOM 2421 O O . MET A 1 312 ? -29.082 -20.793 21.560 1.00 88.19 312 MET A O 1
ATOM 2425 N N . VAL A 1 313 ? -28.638 -22.341 19.977 1.00 92.56 313 VAL A N 1
ATOM 2426 C CA . VAL A 1 313 ? -29.534 -23.383 20.503 1.00 92.56 313 VAL A CA 1
ATOM 2427 C C . VAL A 1 313 ? -29.129 -23.781 21.926 1.00 92.56 313 VAL A C 1
ATOM 2429 O O . VAL A 1 313 ? -29.955 -23.693 22.832 1.00 92.56 313 VAL A O 1
ATOM 2432 N N . ALA A 1 314 ? -27.854 -24.104 22.168 1.00 93.06 314 ALA A N 1
ATOM 2433 C CA . ALA A 1 314 ? -27.365 -24.449 23.508 1.00 93.06 314 ALA A CA 1
ATOM 2434 C C . ALA A 1 314 ? -27.615 -23.328 24.538 1.00 93.06 314 ALA A C 1
ATOM 2436 O O . ALA A 1 314 ? -28.164 -23.578 25.610 1.00 93.06 314 ALA A O 1
ATOM 2437 N N . ASN A 1 315 ? -27.296 -22.072 24.195 1.00 93.50 315 ASN A N 1
ATOM 2438 C CA . ASN A 1 315 ? -27.554 -20.925 25.077 1.00 93.50 315 ASN A CA 1
ATOM 2439 C C . ASN A 1 315 ? -29.054 -20.756 25.388 1.00 93.50 315 ASN A C 1
ATOM 2441 O O . ASN A 1 315 ? -29.413 -20.379 26.506 1.00 93.50 315 ASN A O 1
ATOM 2445 N N . SER A 1 316 ? -29.937 -21.054 24.425 1.00 95.31 316 SER A N 1
ATOM 2446 C CA . SER A 1 316 ? -31.387 -20.998 24.643 1.00 95.31 316 SER A CA 1
ATOM 2447 C C . SER A 1 316 ? -31.868 -22.075 25.622 1.00 95.31 316 SER A C 1
ATOM 2449 O O . SER A 1 316 ? -32.688 -21.773 26.489 1.00 95.31 316 SER A O 1
ATOM 2451 N N . LEU A 1 317 ? -31.289 -23.284 25.582 1.00 96.00 317 LEU A N 1
ATOM 2452 C CA . LEU A 1 317 ? -31.556 -24.340 26.567 1.00 96.00 317 LEU A CA 1
ATOM 2453 C C . LEU A 1 317 ? -31.080 -23.936 27.965 1.00 96.00 317 LEU A C 1
ATOM 2455 O O . LEU A 1 317 ? -31.815 -24.137 28.931 1.00 96.00 317 LEU A O 1
ATOM 2459 N N . ALA A 1 318 ? -29.901 -23.318 28.087 1.00 96.88 318 ALA A N 1
ATOM 2460 C CA . ALA A 1 318 ? -29.411 -22.801 29.368 1.00 96.88 318 ALA A CA 1
ATOM 2461 C C . ALA A 1 318 ? -30.391 -21.781 29.977 1.00 96.88 318 ALA A C 1
ATOM 2463 O O . ALA A 1 318 ? -30.699 -21.821 31.174 1.00 96.88 318 ALA A O 1
ATOM 2464 N N . ALA A 1 319 ? -30.921 -20.883 29.138 1.00 96.75 319 ALA A N 1
ATOM 2465 C CA . ALA A 1 319 ? -31.893 -19.882 29.552 1.00 96.75 319 ALA A CA 1
ATOM 2466 C C . ALA A 1 319 ? -33.225 -20.518 29.987 1.00 96.75 319 ALA A C 1
ATOM 2468 O O . ALA A 1 319 ? -33.721 -20.209 31.068 1.00 96.75 319 ALA A O 1
ATOM 2469 N N . LEU A 1 320 ? -33.777 -21.452 29.206 1.00 96.56 320 LEU A N 1
ATOM 2470 C CA . LEU A 1 320 ? -35.037 -22.134 29.531 1.00 96.56 320 LEU A CA 1
ATOM 2471 C C . LEU A 1 320 ? -34.926 -23.040 30.764 1.00 96.56 320 LEU A C 1
ATOM 2473 O O . LEU A 1 320 ? -35.842 -23.069 31.585 1.00 96.56 320 LEU A O 1
ATOM 2477 N N . THR A 1 321 ? -33.785 -23.708 30.944 1.00 97.31 321 THR A N 1
ATOM 2478 C CA . THR A 1 321 ? -33.475 -24.473 32.164 1.00 97.31 321 THR A CA 1
ATOM 2479 C C . THR A 1 321 ? -33.532 -23.562 33.388 1.00 97.31 321 THR A C 1
ATOM 2481 O O . THR A 1 321 ? -34.132 -23.900 34.402 1.00 97.31 321 THR A O 1
ATOM 2484 N N . THR A 1 322 ? -32.975 -22.355 33.278 1.00 97.62 322 THR A N 1
ATOM 2485 C CA . THR A 1 322 ? -33.003 -21.359 34.356 1.00 97.62 322 THR A CA 1
ATOM 2486 C C . THR A 1 322 ? -34.422 -20.860 34.642 1.00 97.62 322 THR A C 1
ATOM 2488 O O . THR A 1 322 ? -34.782 -20.729 35.808 1.00 97.62 322 THR A O 1
ATOM 2491 N N . ILE A 1 323 ? -35.246 -20.616 33.613 1.00 97.00 323 ILE A N 1
ATOM 2492 C CA . ILE A 1 323 ? -36.669 -20.259 33.784 1.00 97.00 323 ILE A CA 1
ATOM 2493 C C . ILE A 1 323 ? -37.397 -21.342 34.588 1.00 97.00 323 ILE A C 1
ATOM 2495 O O . ILE A 1 323 ? -38.063 -21.023 35.572 1.00 97.00 323 ILE A O 1
ATOM 2499 N N . HIS A 1 324 ? -37.201 -22.616 34.235 1.00 96.25 324 HIS A N 1
ATOM 2500 C CA . HIS A 1 324 ? -37.786 -23.736 34.971 1.00 96.25 324 HIS A CA 1
ATOM 2501 C C . HIS A 1 324 ? -37.329 -23.774 36.438 1.00 96.25 324 HIS A C 1
ATOM 2503 O O . HIS A 1 324 ? -38.157 -23.854 37.341 1.00 96.25 324 HIS A O 1
ATOM 2509 N N . LEU A 1 325 ? -36.020 -23.658 36.693 1.00 96.94 325 LEU A N 1
ATOM 2510 C CA . LEU A 1 325 ? -35.447 -23.719 38.047 1.00 96.94 325 LEU A CA 1
ATOM 2511 C C . LEU A 1 325 ? -35.838 -22.531 38.940 1.00 96.94 325 LEU A C 1
ATOM 2513 O O . LEU A 1 325 ? -35.797 -22.639 40.164 1.00 96.94 325 LEU A O 1
ATOM 2517 N N . LEU A 1 326 ? -36.243 -21.402 38.352 1.00 96.62 326 LEU A N 1
ATOM 2518 C CA . LEU A 1 326 ? -36.839 -20.278 39.082 1.00 96.62 326 LEU A CA 1
ATOM 2519 C C . LEU A 1 326 ? -38.322 -20.504 39.431 1.00 96.62 326 LEU A C 1
ATOM 2521 O O . LEU A 1 326 ? -38.926 -19.637 40.060 1.00 96.62 326 LEU A O 1
ATOM 2525 N N . GLY A 1 327 ? -38.901 -21.644 39.040 1.00 94.69 327 GLY A N 1
ATOM 2526 C CA . GLY A 1 327 ? -40.313 -21.972 39.239 1.00 94.69 327 GLY A CA 1
ATOM 2527 C C . GLY A 1 327 ? -41.251 -21.262 38.261 1.00 94.69 327 GLY A C 1
ATOM 2528 O O . GLY A 1 327 ? -42.438 -21.121 38.548 1.00 94.69 327 GLY A O 1
ATOM 2529 N N . LEU A 1 328 ? -40.733 -20.776 37.128 1.00 95.25 328 LEU A N 1
ATOM 2530 C CA . LEU A 1 328 ? -41.501 -20.027 36.134 1.00 95.25 328 LEU A CA 1
ATOM 2531 C C . LEU A 1 328 ? -41.982 -20.931 34.994 1.00 95.25 328 LEU A C 1
ATOM 2533 O O . LEU A 1 328 ? -41.383 -21.962 34.681 1.00 95.25 328 LEU A O 1
ATOM 2537 N N . ASN A 1 329 ? -43.069 -20.527 34.335 1.00 91.06 329 ASN A N 1
ATOM 2538 C CA . ASN A 1 329 ? -43.645 -21.296 33.236 1.00 91.06 329 ASN A CA 1
ATOM 2539 C C . ASN A 1 329 ? -42.794 -21.166 31.956 1.00 91.06 329 ASN A C 1
ATOM 2541 O O . ASN A 1 329 ? -42.701 -20.103 31.338 1.00 91.06 329 ASN A O 1
ATOM 2545 N N . VAL A 1 330 ? -42.178 -22.277 31.547 1.00 92.56 330 VAL A N 1
ATOM 2546 C CA . VAL A 1 330 ? -41.337 -22.352 30.343 1.00 92.56 330 VAL A CA 1
ATOM 2547 C C . VAL A 1 330 ? -42.165 -22.120 29.074 1.00 92.56 330 VAL A C 1
ATOM 2549 O O . VAL A 1 330 ? -41.772 -21.321 28.226 1.00 92.56 330 VAL A O 1
ATOM 2552 N N . THR A 1 331 ? -43.336 -22.754 28.961 1.00 88.56 331 THR A N 1
ATOM 2553 C CA . THR A 1 331 ? -44.218 -22.693 27.783 1.00 88.56 331 THR A CA 1
ATOM 2554 C C . THR A 1 331 ? -44.733 -21.284 27.490 1.00 88.56 331 THR A C 1
ATOM 2556 O O . THR A 1 331 ? -44.883 -20.922 26.328 1.00 88.56 331 THR A O 1
ATOM 2559 N N . SER A 1 332 ? -44.975 -20.449 28.504 1.00 87.69 332 SER A N 1
ATOM 2560 C CA . SER A 1 332 ? -45.347 -19.047 28.271 1.00 87.69 332 SER A CA 1
ATOM 2561 C C . SER A 1 332 ? -44.154 -18.170 27.871 1.00 87.69 332 SER A C 1
ATOM 2563 O O . SER A 1 332 ? -44.348 -17.145 27.223 1.00 87.69 332 SER A O 1
ATOM 2565 N N . SER A 1 333 ? -42.925 -18.590 28.193 1.00 90.31 333 SER A N 1
ATOM 2566 C CA . SER A 1 333 ? -41.698 -17.819 27.951 1.00 90.31 333 SER A CA 1
ATOM 2567 C C . SER A 1 333 ? -41.144 -17.984 26.532 1.00 90.31 333 SER A C 1
ATOM 2569 O O . SER A 1 333 ? -40.536 -17.059 25.996 1.00 90.31 333 SER A O 1
ATOM 2571 N N . ILE A 1 334 ? -41.347 -19.141 25.887 1.00 91.31 334 ILE A N 1
ATOM 2572 C CA . ILE A 1 334 ? -40.739 -19.440 24.574 1.00 91.31 334 ILE A CA 1
ATOM 2573 C C . ILE A 1 334 ? -41.164 -18.467 23.465 1.00 91.31 334 ILE A C 1
ATOM 2575 O O . ILE A 1 334 ? -40.370 -18.168 22.576 1.00 91.31 334 ILE A O 1
ATOM 2579 N N . ALA A 1 335 ? -42.382 -17.914 23.532 1.00 87.12 335 ALA A N 1
ATOM 2580 C CA . ALA A 1 335 ? -42.875 -16.959 22.539 1.00 87.12 335 ALA A CA 1
ATOM 2581 C C . ALA A 1 335 ? -42.043 -15.664 22.512 1.00 87.12 335 ALA A C 1
ATOM 2583 O O . ALA A 1 335 ? -41.955 -15.003 21.475 1.00 87.12 335 ALA A O 1
ATOM 2584 N N . ALA A 1 336 ? -41.390 -15.321 23.629 1.00 90.06 336 ALA A N 1
ATOM 2585 C CA . ALA A 1 336 ? -40.536 -14.146 23.739 1.00 90.06 336 ALA A CA 1
ATOM 2586 C C . ALA A 1 336 ? -39.297 -14.224 22.841 1.00 90.06 336 ALA A C 1
ATOM 2588 O O . ALA A 1 336 ? -38.794 -13.184 22.420 1.00 90.06 336 ALA A O 1
ATOM 2589 N N . PHE A 1 337 ? -38.801 -15.426 22.517 1.00 90.75 337 PHE A N 1
ATOM 2590 C CA . PHE A 1 337 ? -37.613 -15.562 21.672 1.00 90.75 337 PHE A CA 1
ATOM 2591 C C . PHE A 1 337 ? -37.793 -14.907 20.303 1.00 90.75 337 PHE A C 1
ATOM 2593 O O . PHE A 1 337 ? -36.838 -14.335 19.788 1.00 90.75 337 PHE A O 1
ATOM 2600 N N . ARG A 1 338 ? -39.013 -14.882 19.752 1.00 85.75 338 ARG A N 1
ATOM 2601 C CA . ARG A 1 338 ? -39.305 -14.216 18.471 1.00 85.75 338 ARG A CA 1
ATOM 2602 C C . ARG A 1 338 ? -39.002 -12.719 18.478 1.00 85.75 338 ARG A C 1
ATOM 2604 O O . ARG A 1 338 ? -38.687 -12.152 17.438 1.00 85.75 338 ARG A O 1
ATOM 2611 N N . THR A 1 339 ? -39.090 -12.075 19.640 1.00 86.94 339 THR A N 1
ATOM 2612 C CA . THR A 1 339 ? -38.807 -10.643 19.814 1.00 86.94 339 THR A CA 1
ATOM 2613 C C . THR A 1 339 ? -37.449 -10.391 20.465 1.00 86.94 339 THR A C 1
ATOM 2615 O O . THR A 1 339 ? -37.185 -9.274 20.914 1.00 86.94 339 THR A O 1
ATOM 2618 N N . LEU A 1 340 ? -36.582 -11.411 20.524 1.00 86.00 340 LEU A N 1
ATOM 2619 C CA . LEU A 1 340 ? -35.256 -11.294 21.115 1.00 86.00 340 LEU A CA 1
ATOM 2620 C C . LEU A 1 340 ? -34.454 -10.202 20.382 1.00 86.00 340 LEU A C 1
ATOM 2622 O O . LEU A 1 340 ? -34.307 -10.265 19.156 1.00 86.00 340 LEU A O 1
ATOM 2626 N N . PRO A 1 341 ? -33.912 -9.201 21.096 1.00 75.44 341 PRO A N 1
ATOM 2627 C CA . PRO A 1 341 ? -33.176 -8.122 20.459 1.00 75.44 341 PRO A CA 1
ATOM 2628 C C . PRO A 1 341 ? -31.894 -8.657 19.812 1.00 75.44 341 PRO A C 1
ATOM 2630 O O . PRO A 1 341 ? -31.041 -9.251 20.478 1.00 75.44 341 PRO A O 1
ATOM 2633 N N . LYS A 1 342 ? -31.732 -8.410 18.508 1.00 71.81 342 LYS A N 1
ATOM 2634 C CA . LYS A 1 342 ? -30.486 -8.707 17.792 1.00 71.81 342 LYS A CA 1
ATOM 2635 C C . LYS A 1 342 ? -29.397 -7.760 18.286 1.00 71.81 342 LYS A C 1
ATOM 2637 O O . LYS A 1 342 ? -29.560 -6.539 18.271 1.00 71.81 342 LYS A O 1
ATOM 2642 N N . ARG A 1 343 ? -28.273 -8.314 18.740 1.00 72.31 343 ARG A N 1
ATOM 2643 C CA . ARG A 1 343 ? -27.115 -7.511 19.134 1.00 72.31 343 ARG A CA 1
ATOM 2644 C C . ARG A 1 343 ? -26.271 -7.232 17.899 1.00 72.31 343 ARG A C 1
ATOM 2646 O O . ARG A 1 343 ? -25.816 -8.162 17.243 1.00 72.31 343 ARG A O 1
ATOM 2653 N N . ARG A 1 344 ? -26.029 -5.949 17.630 1.00 76.19 344 ARG A N 1
ATOM 2654 C CA . ARG A 1 344 ? -25.158 -5.509 16.537 1.00 76.19 344 ARG A CA 1
ATOM 2655 C C . ARG A 1 344 ? -23.810 -6.235 16.591 1.00 76.19 344 ARG A C 1
ATOM 2657 O O . ARG A 1 344 ? -23.172 -6.256 17.650 1.00 76.19 344 ARG A O 1
ATOM 2664 N N . SER A 1 345 ? -23.388 -6.777 15.451 1.00 79.25 345 SER A N 1
ATOM 2665 C CA . SER A 1 345 ? -22.093 -7.449 15.266 1.00 79.25 345 SER A CA 1
ATOM 2666 C C . SER A 1 345 ? -21.847 -8.710 16.094 1.00 79.25 345 SER A C 1
ATOM 2668 O O . SER A 1 345 ? -20.698 -9.031 16.409 1.00 79.25 345 SER A O 1
ATOM 2670 N N . VAL A 1 346 ? -22.919 -9.406 16.469 1.00 82.62 346 VAL A N 1
ATOM 2671 C CA . VAL A 1 346 ? -22.858 -10.747 17.055 1.00 82.62 346 VAL A CA 1
ATOM 2672 C C . VAL A 1 346 ? -23.764 -11.654 16.234 1.00 82.62 346 VAL A C 1
ATOM 2674 O O . VAL A 1 346 ? -24.972 -11.680 16.466 1.00 82.62 346 VAL A O 1
ATOM 2677 N N . ILE A 1 347 ? -23.174 -12.370 15.270 1.00 80.94 347 ILE A N 1
ATOM 2678 C CA . ILE A 1 347 ? -23.882 -13.255 14.325 1.00 80.94 347 ILE A CA 1
ATOM 2679 C C . ILE A 1 347 ? -25.081 -12.518 13.681 1.00 80.94 347 ILE A C 1
ATOM 2681 O O . ILE A 1 347 ? -26.205 -13.012 13.596 1.00 80.94 347 ILE A O 1
ATOM 2685 N N . GLU A 1 348 ? -24.859 -11.268 13.275 1.00 84.44 348 GLU A N 1
ATOM 2686 C CA . GLU A 1 348 ? -25.883 -10.411 12.680 1.00 84.44 348 GLU A CA 1
ATOM 2687 C C . GLU A 1 348 ? -25.893 -10.603 11.161 1.00 84.44 348 GLU A C 1
ATOM 2689 O O . GLU A 1 348 ? -24.914 -10.286 10.493 1.00 84.44 348 GLU A O 1
ATOM 2694 N N . LEU A 1 349 ? -27.006 -11.078 10.599 1.00 85.62 349 LEU A N 1
ATOM 2695 C CA . LEU A 1 349 ? -27.183 -11.115 9.149 1.00 85.62 349 LEU A CA 1
ATOM 2696 C C . LEU A 1 349 ? -27.643 -9.741 8.641 1.00 85.62 349 LEU A C 1
ATOM 2698 O O . LEU A 1 349 ? -28.779 -9.326 8.880 1.00 85.62 349 LEU A O 1
ATOM 2702 N N . VAL A 1 350 ? -26.762 -9.044 7.930 1.00 88.81 350 VAL A N 1
ATOM 2703 C CA . VAL A 1 350 ? -26.992 -7.724 7.340 1.00 88.81 350 VAL A CA 1
ATOM 2704 C C . VAL A 1 350 ? -27.163 -7.865 5.832 1.00 88.81 350 VAL A C 1
ATOM 2706 O O . VAL A 1 350 ? -26.328 -8.453 5.154 1.00 88.81 350 VAL A O 1
ATOM 2709 N N . THR A 1 351 ? -28.237 -7.296 5.287 1.00 89.62 351 THR A N 1
ATOM 2710 C CA . THR A 1 351 ? -28.428 -7.214 3.832 1.00 89.62 351 THR A CA 1
ATOM 2711 C C . THR A 1 351 ? -27.754 -5.951 3.301 1.00 89.62 351 THR A C 1
ATOM 2713 O O . THR A 1 351 ? -27.984 -4.857 3.816 1.00 89.62 351 THR A O 1
ATOM 2716 N N . MET A 1 352 ? -26.915 -6.102 2.280 1.00 91.62 352 MET A N 1
ATOM 2717 C CA . MET A 1 352 ? -26.203 -5.023 1.603 1.00 91.62 352 MET A CA 1
ATOM 2718 C C . MET A 1 352 ? -26.726 -4.871 0.179 1.00 91.62 352 MET A C 1
ATOM 2720 O O . MET A 1 352 ? -26.847 -5.846 -0.557 1.00 91.62 352 MET A O 1
ATOM 2724 N N . GLU A 1 353 ? -27.002 -3.639 -0.229 1.00 86.38 353 GLU A N 1
ATOM 2725 C CA . GLU A 1 353 ? -27.398 -3.319 -1.601 1.00 86.38 353 GLU A CA 1
ATOM 2726 C C . GLU A 1 353 ? -26.159 -3.285 -2.507 1.00 86.38 353 GLU A C 1
ATOM 2728 O O . GLU A 1 353 ? -25.224 -2.520 -2.257 1.00 86.38 353 GLU A O 1
ATOM 2733 N N . VAL A 1 354 ? -26.155 -4.098 -3.566 1.00 81.25 354 VAL A N 1
ATOM 2734 C CA . VAL A 1 354 ? -25.031 -4.242 -4.502 1.00 81.25 354 VAL A CA 1
ATOM 2735 C C . VAL A 1 354 ? -25.565 -4.210 -5.932 1.00 81.25 354 VAL A C 1
ATOM 2737 O O . VAL A 1 354 ? -26.261 -5.122 -6.383 1.00 81.25 354 VAL A O 1
ATOM 2740 N N . GLY A 1 355 ? -25.257 -3.136 -6.665 1.00 71.81 355 GLY A N 1
ATOM 2741 C CA . GLY A 1 355 ? -25.801 -2.912 -8.007 1.00 71.81 355 GLY A CA 1
ATOM 2742 C C . GLY A 1 355 ? -27.336 -2.892 -8.007 1.00 71.81 355 GLY A C 1
ATOM 2743 O O . GLY A 1 355 ? -27.943 -2.069 -7.322 1.00 71.81 355 GLY A O 1
ATOM 2744 N N . ASN A 1 356 ? -27.947 -3.811 -8.764 1.00 72.62 356 ASN A N 1
ATOM 2745 C CA . ASN A 1 356 ? -29.406 -3.988 -8.853 1.00 72.62 356 ASN A CA 1
ATOM 2746 C C . ASN A 1 356 ? -29.930 -5.139 -7.966 1.00 72.62 356 ASN A C 1
ATOM 2748 O O . ASN A 1 356 ? -31.052 -5.600 -8.161 1.00 72.62 356 ASN A O 1
ATOM 2752 N N . GLY A 1 357 ? -29.114 -5.659 -7.046 1.00 84.50 357 GLY A N 1
ATOM 2753 C CA . GLY A 1 357 ? -29.465 -6.783 -6.182 1.00 84.50 357 GLY A CA 1
ATOM 2754 C C . GLY A 1 357 ? -28.946 -6.616 -4.758 1.00 84.50 357 GLY A C 1
ATOM 2755 O O . GLY A 1 357 ? -28.578 -5.522 -4.329 1.00 84.50 357 GLY A O 1
ATOM 2756 N N . GLN A 1 358 ? -28.927 -7.727 -4.027 1.00 90.25 358 GLN A N 1
ATOM 2757 C CA . GLN A 1 358 ? -28.528 -7.778 -2.625 1.00 90.25 358 GLN A CA 1
ATOM 2758 C C . GLN A 1 358 ? -27.422 -8.806 -2.413 1.00 90.25 358 GLN A C 1
ATOM 2760 O O . GLN A 1 358 ? -27.373 -9.808 -3.119 1.00 90.25 358 GLN A O 1
ATOM 2765 N N . SER A 1 359 ? -26.567 -8.548 -1.433 1.00 93.00 359 SER A N 1
ATOM 2766 C CA . SER A 1 359 ? -25.573 -9.466 -0.877 1.00 93.00 359 SER A CA 1
ATOM 2767 C C . SER A 1 359 ? -25.730 -9.496 0.647 1.00 93.00 359 SER A C 1
ATOM 2769 O O . SER A 1 359 ? -26.367 -8.611 1.224 1.00 93.00 359 SER A O 1
ATOM 2771 N N . TYR A 1 360 ? -25.192 -10.514 1.311 1.00 92.62 360 TYR A N 1
ATOM 2772 C CA . TYR A 1 360 ? -25.477 -10.798 2.712 1.00 92.62 360 TYR A CA 1
ATOM 2773 C C . TYR A 1 360 ? -24.188 -10.874 3.526 1.00 92.62 360 TYR A C 1
ATOM 2775 O O . TYR A 1 360 ? -23.290 -11.656 3.234 1.00 92.62 360 TYR A O 1
ATOM 2783 N N . LEU A 1 361 ? -24.101 -10.060 4.571 1.00 94.00 361 LEU A N 1
ATOM 2784 C CA . LEU A 1 361 ? -22.975 -9.996 5.492 1.00 94.00 361 LEU A CA 1
ATOM 2785 C C . LEU A 1 361 ? -23.374 -10.637 6.824 1.00 94.00 361 LEU A C 1
ATOM 2787 O O . LEU A 1 361 ? -24.237 -10.112 7.519 1.00 94.00 361 LEU A O 1
ATOM 2791 N N . LEU A 1 362 ? -22.729 -11.736 7.198 1.00 92.25 362 LEU A N 1
ATOM 2792 C CA . LEU A 1 362 ? -22.756 -12.294 8.544 1.00 92.25 362 LEU A CA 1
ATOM 2793 C C . LEU A 1 362 ? -21.718 -11.563 9.410 1.00 92.25 362 LEU A C 1
ATOM 2795 O O . LEU A 1 362 ? -20.533 -11.905 9.424 1.00 92.25 362 LEU A O 1
ATOM 2799 N N . ASP A 1 363 ? -22.162 -10.523 10.109 1.00 91.62 363 ASP A N 1
ATOM 2800 C CA . ASP A 1 363 ? -21.330 -9.692 10.975 1.00 91.62 363 ASP A CA 1
ATOM 2801 C C . ASP A 1 363 ? -21.225 -10.283 12.389 1.00 91.62 363 ASP A C 1
ATOM 2803 O O . ASP A 1 363 ? -22.160 -10.231 13.191 1.00 91.62 363 ASP A O 1
ATOM 2807 N N . ASP A 1 364 ? -20.041 -10.799 12.711 1.00 90.12 364 ASP A N 1
ATOM 2808 C CA . ASP A 1 364 ? -19.640 -11.244 14.047 1.00 90.12 364 ASP A CA 1
ATOM 2809 C C . ASP A 1 364 ? -18.365 -10.513 14.521 1.00 90.12 364 ASP A C 1
ATOM 2811 O O . ASP A 1 364 ? -17.496 -11.051 15.215 1.00 90.12 364 ASP A O 1
ATOM 2815 N N . SER A 1 365 ? -18.233 -9.245 14.122 1.00 89.19 365 SER A N 1
ATOM 2816 C CA . SER A 1 365 ? -17.049 -8.412 14.359 1.00 89.19 365 SER A CA 1
ATOM 2817 C C . SER A 1 365 ? -16.909 -7.867 15.782 1.00 89.19 365 SER A C 1
ATOM 2819 O O . SER A 1 365 ? -16.072 -6.996 15.995 1.00 89.19 365 SER A O 1
ATOM 2821 N N . TRP A 1 366 ? -17.727 -8.279 16.762 1.00 81.38 366 TRP A N 1
ATOM 2822 C CA . TRP A 1 366 ? -17.647 -7.741 18.131 1.00 81.38 366 TRP A CA 1
ATOM 2823 C C . TRP A 1 366 ? -16.341 -8.105 18.852 1.00 81.38 366 TRP A C 1
ATOM 2825 O O . TRP A 1 366 ? -15.750 -7.262 19.526 1.00 81.38 366 TRP A O 1
ATOM 2835 N N . ASN A 1 367 ? -15.911 -9.361 18.743 1.00 82.19 367 ASN A N 1
ATOM 2836 C CA . ASN A 1 367 ? -14.678 -9.875 19.341 1.00 82.19 367 ASN A CA 1
ATOM 2837 C C . ASN A 1 367 ? -14.233 -11.147 18.601 1.00 82.19 367 ASN A C 1
ATOM 2839 O O . ASN A 1 367 ? -15.064 -11.829 18.000 1.00 82.19 367 ASN A O 1
ATOM 2843 N N . ALA A 1 368 ? -12.962 -11.531 18.714 1.00 84.56 368 ALA A N 1
ATOM 2844 C CA . ALA A 1 368 ? -12.443 -12.795 18.208 1.00 84.56 368 ALA A CA 1
ATOM 2845 C C . ALA A 1 368 ? -11.687 -13.566 19.294 1.00 84.56 368 ALA A C 1
ATOM 2847 O O . ALA A 1 368 ? -10.792 -13.052 19.955 1.00 84.56 368 ALA A O 1
ATOM 2848 N N . GLN A 1 369 ? -12.058 -14.833 19.445 1.00 84.44 369 GLN A N 1
ATOM 2849 C CA . GLN A 1 369 ? -11.333 -15.867 20.178 1.00 84.44 369 GLN A CA 1
ATOM 2850 C C . GLN A 1 369 ? -11.370 -17.129 19.318 1.00 84.44 369 GLN A C 1
ATOM 2852 O O . GLN A 1 369 ? -12.249 -17.259 18.467 1.00 84.44 369 GLN A O 1
ATOM 2857 N N . TYR A 1 370 ? -10.467 -18.078 19.557 1.00 85.25 370 TYR A N 1
ATOM 2858 C CA . TYR A 1 370 ? -10.392 -19.297 18.748 1.00 85.25 370 TYR A CA 1
ATOM 2859 C C . TYR A 1 370 ? -11.744 -20.026 18.641 1.00 85.25 370 TYR A C 1
ATOM 2861 O O . TYR A 1 370 ? -12.261 -20.200 17.542 1.00 85.25 370 TYR A O 1
ATOM 2869 N N . LEU A 1 371 ? -12.387 -20.338 19.774 1.00 82.38 371 LEU A N 1
ATOM 2870 C CA . LEU A 1 371 ? -13.692 -21.015 19.779 1.00 82.38 371 LEU A CA 1
ATOM 2871 C C . LEU A 1 371 ? -14.817 -20.190 19.134 1.00 82.38 371 LEU A C 1
ATOM 2873 O O . LEU A 1 371 ? -15.738 -20.763 18.558 1.00 82.38 371 LEU A O 1
ATOM 2877 N N . SER A 1 372 ? -14.759 -18.853 19.196 1.00 83.88 372 SER A N 1
ATOM 2878 C CA . SER A 1 372 ? -15.780 -18.024 18.542 1.00 83.88 372 SER A CA 1
ATOM 2879 C C . SER A 1 372 ? -15.585 -17.944 17.029 1.00 83.88 372 SER A C 1
ATOM 2881 O O . SER A 1 372 ? -16.572 -17.863 16.311 1.00 83.88 372 SER A O 1
ATOM 2883 N N . LEU A 1 373 ? -14.346 -18.023 16.533 1.00 90.56 373 LEU A N 1
ATOM 2884 C CA . LEU A 1 373 ? -14.061 -18.207 15.106 1.00 90.56 373 LEU A CA 1
ATOM 2885 C C . LEU A 1 373 ? -14.556 -19.569 14.612 1.00 90.56 373 LEU A C 1
ATOM 2887 O O . LEU A 1 373 ? -15.228 -19.611 13.590 1.00 90.56 373 LEU A O 1
ATOM 2891 N N . MET A 1 374 ? -14.313 -20.653 15.362 1.00 89.38 374 MET A N 1
ATOM 2892 C CA . MET A 1 374 ? -14.837 -21.985 15.010 1.00 89.38 374 MET A CA 1
ATOM 2893 C C . MET A 1 374 ? -16.363 -21.971 14.904 1.00 89.38 374 MET A C 1
ATOM 2895 O O . MET A 1 374 ? -16.916 -22.357 13.879 1.00 89.38 374 MET A O 1
ATOM 2899 N N . SER A 1 375 ? -17.042 -21.417 15.914 1.00 85.69 375 SER A N 1
ATOM 2900 C CA . SER A 1 375 ? -18.500 -21.279 15.881 1.00 85.69 375 SER A CA 1
ATOM 2901 C C . SER A 1 375 ? -18.983 -20.415 14.713 1.00 85.69 375 SER A C 1
ATOM 2903 O O . SER A 1 375 ? -20.034 -20.709 14.152 1.00 85.69 375 SER A O 1
ATOM 2905 N N . ALA A 1 376 ? -18.261 -19.351 14.349 1.00 90.69 376 ALA A N 1
ATOM 2906 C CA . ALA A 1 376 ? -18.626 -18.505 13.215 1.00 90.69 376 ALA A CA 1
ATOM 2907 C C . ALA A 1 376 ? -18.460 -19.242 11.876 1.00 90.69 376 ALA A C 1
ATOM 2909 O O . ALA A 1 376 ? -19.309 -19.097 11.000 1.00 90.69 376 ALA A O 1
ATOM 2910 N N . PHE A 1 377 ? -17.420 -20.069 11.730 1.00 94.12 377 PHE A N 1
ATOM 2911 C CA . PHE A 1 377 ? -17.216 -20.913 10.549 1.00 94.12 377 PHE A CA 1
ATOM 2912 C C . PHE A 1 377 ? -18.307 -21.977 10.420 1.00 94.12 377 PHE A C 1
ATOM 2914 O O . PHE A 1 377 ? -18.828 -22.176 9.326 1.00 94.12 377 PHE A O 1
ATOM 2921 N N . ASP A 1 378 ? -18.718 -22.596 11.528 1.00 88.81 378 ASP A N 1
ATOM 2922 C CA . ASP A 1 378 ? -19.818 -23.565 11.534 1.00 88.81 378 ASP A CA 1
ATOM 2923 C C . ASP A 1 378 ? -21.155 -22.921 11.149 1.00 88.81 378 ASP A C 1
ATOM 2925 O O . ASP A 1 378 ? -21.895 -23.471 10.330 1.00 88.81 378 ASP A O 1
ATOM 2929 N N . VAL A 1 379 ? -21.462 -21.738 11.698 1.00 87.19 379 VAL A N 1
ATOM 2930 C CA . VAL A 1 379 ? -22.664 -20.972 11.324 1.00 87.19 379 VAL A CA 1
ATOM 2931 C C . VAL A 1 379 ? -22.618 -20.601 9.847 1.00 87.19 379 VAL A C 1
ATOM 2933 O O . VAL A 1 379 ? -23.594 -20.818 9.129 1.00 87.19 379 VAL A O 1
ATOM 2936 N N . PHE A 1 380 ? -21.478 -20.085 9.383 1.00 91.31 380 PHE A N 1
ATOM 2937 C CA . PHE A 1 380 ? -21.294 -19.709 7.990 1.00 91.31 380 PHE A CA 1
ATOM 2938 C C . PHE A 1 380 ? -21.500 -20.908 7.062 1.00 91.31 380 PHE A C 1
ATOM 2940 O O . PHE A 1 380 ? -22.264 -20.809 6.111 1.00 91.31 380 PHE A O 1
ATOM 2947 N N . LYS A 1 381 ? -20.908 -22.064 7.381 1.00 91.25 381 LYS A N 1
ATOM 2948 C CA . LYS A 1 381 ? -21.068 -23.309 6.621 1.00 91.25 381 LYS A CA 1
ATOM 2949 C C . LYS A 1 381 ? -22.523 -23.765 6.528 1.00 91.25 381 LYS A C 1
ATOM 2951 O O . LYS A 1 381 ? -22.962 -24.225 5.481 1.00 91.25 381 LYS A O 1
ATOM 2956 N N . GLN A 1 382 ? -23.268 -23.679 7.627 1.00 84.69 382 GLN A N 1
ATOM 2957 C CA . GLN A 1 382 ? -24.676 -24.082 7.649 1.00 84.69 382 GLN A CA 1
ATOM 2958 C C . GLN A 1 382 ? -25.524 -23.155 6.772 1.00 84.69 382 GLN A C 1
ATOM 2960 O O . GLN A 1 382 ? -26.358 -23.624 5.999 1.00 84.69 382 GLN A O 1
ATOM 2965 N N . GLN A 1 383 ? -25.281 -21.846 6.858 1.00 85.00 383 GLN A N 1
ATOM 2966 C CA . GLN A 1 383 ? -26.049 -20.846 6.120 1.00 85.00 383 GLN A CA 1
ATOM 2967 C C . GLN A 1 383 ? -25.622 -20.691 4.658 1.00 85.00 383 GLN A C 1
ATOM 2969 O O . GLN A 1 383 ? -26.451 -20.312 3.836 1.00 85.00 383 GLN A O 1
ATOM 2974 N N . SER A 1 384 ? -24.369 -20.998 4.309 1.00 87.56 384 SER A N 1
ATOM 2975 C CA . SER A 1 384 ? -23.822 -20.766 2.965 1.00 87.56 384 SER A CA 1
ATOM 2976 C C . SER A 1 384 ? -24.576 -21.519 1.869 1.00 87.56 384 SER A C 1
ATOM 2978 O O . SER A 1 384 ? -24.632 -21.045 0.738 1.00 87.56 384 SER A O 1
ATOM 2980 N N . SER A 1 385 ? -25.215 -22.642 2.214 1.00 84.06 385 SER A N 1
ATOM 2981 C CA . SER A 1 385 ? -26.076 -23.420 1.314 1.00 84.06 385 SER A CA 1
ATOM 2982 C C . SER A 1 385 ? -27.310 -22.658 0.807 1.00 84.06 385 SER A C 1
ATOM 2984 O O . SER A 1 385 ? -27.842 -23.001 -0.246 1.00 84.06 385 SER A O 1
ATOM 2986 N N . ALA A 1 386 ? -27.745 -21.606 1.511 1.00 83.06 386 ALA A N 1
ATOM 2987 C CA . ALA A 1 386 ? -28.866 -20.758 1.107 1.00 83.06 386 ALA A CA 1
ATOM 2988 C C . ALA A 1 386 ? -28.488 -19.686 0.066 1.00 83.06 386 ALA A C 1
ATOM 2990 O O . ALA A 1 386 ? -29.369 -18.954 -0.384 1.00 83.06 386 ALA A O 1
ATOM 2991 N N . PHE A 1 387 ? -27.205 -19.580 -0.302 1.00 87.12 387 PHE A N 1
ATOM 2992 C CA . PHE A 1 387 ? -26.678 -18.533 -1.176 1.00 87.12 387 PHE A CA 1
ATOM 2993 C C . PHE A 1 387 ? -25.942 -19.123 -2.384 1.00 87.12 387 PHE A C 1
ATOM 2995 O O . PHE A 1 387 ? -25.089 -20.012 -2.269 1.00 87.12 387 PHE A O 1
ATOM 3002 N N . THR A 1 388 ? -26.243 -18.595 -3.566 1.00 86.81 388 THR A N 1
ATOM 3003 C CA . THR A 1 388 ? -25.662 -19.043 -4.839 1.00 86.81 388 THR A CA 1
ATOM 3004 C C . THR A 1 388 ? -24.399 -18.275 -5.224 1.00 86.81 388 THR A C 1
ATOM 3006 O O . THR A 1 388 ? -23.573 -18.822 -5.953 1.00 86.81 388 THR A O 1
ATOM 3009 N N . GLY A 1 389 ? -24.209 -17.059 -4.696 1.00 90.06 389 GLY A N 1
ATOM 3010 C CA . GLY A 1 389 ? -23.020 -16.237 -4.935 1.00 90.06 389 GLY A CA 1
ATOM 3011 C C . GLY A 1 389 ? -21.762 -16.738 -4.219 1.00 90.06 389 GLY A C 1
ATOM 3012 O O . GLY A 1 389 ? -21.735 -17.833 -3.648 1.00 90.06 389 GLY A O 1
ATOM 3013 N N . LYS A 1 390 ? -20.701 -15.931 -4.251 1.00 92.50 390 LYS A N 1
ATOM 3014 C CA . LYS A 1 390 ? -19.397 -16.239 -3.646 1.00 92.50 390 LYS A CA 1
ATOM 3015 C C . LYS A 1 390 ? -19.470 -16.225 -2.125 1.00 92.50 390 LYS A C 1
ATOM 3017 O O . LYS A 1 390 ? -20.196 -15.436 -1.520 1.00 92.50 390 LYS A O 1
ATOM 3022 N N . LYS A 1 391 ? -18.667 -17.081 -1.507 1.00 96.00 391 LYS A N 1
ATOM 3023 C CA . LYS A 1 391 ? -18.529 -17.254 -0.066 1.00 96.00 391 LYS A CA 1
ATOM 3024 C C . LYS A 1 391 ? -17.227 -16.595 0.363 1.00 96.00 391 LYS A C 1
ATOM 3026 O O . LYS A 1 391 ? -16.145 -17.137 0.161 1.00 96.00 391 LYS A O 1
ATOM 3031 N N . LEU A 1 392 ? -17.318 -15.398 0.930 1.00 97.19 392 LEU A N 1
ATOM 3032 C CA . LEU A 1 392 ? -16.152 -14.586 1.287 1.00 97.19 392 LEU A CA 1
ATOM 3033 C C . LEU A 1 392 ? -15.962 -14.562 2.806 1.00 97.19 392 LEU A C 1
ATOM 3035 O O . LEU A 1 392 ? -16.934 -14.568 3.558 1.00 97.19 392 LEU A O 1
ATOM 3039 N N . ALA A 1 393 ? -14.721 -14.455 3.273 1.00 97.88 393 ALA A N 1
ATOM 3040 C CA . ALA A 1 393 ? -14.428 -14.191 4.678 1.00 97.88 393 ALA A CA 1
ATOM 3041 C C . ALA A 1 393 ? -13.474 -13.010 4.839 1.00 97.88 393 ALA A C 1
ATOM 3043 O O . ALA A 1 393 ? -12.391 -12.984 4.264 1.00 97.88 393 ALA A O 1
ATOM 3044 N N . ILE A 1 394 ? -13.867 -12.050 5.669 1.00 97.69 394 ILE A N 1
ATOM 3045 C CA . ILE A 1 394 ? -13.047 -10.933 6.119 1.00 97.69 394 ILE A CA 1
ATOM 3046 C C . ILE A 1 394 ? -12.674 -11.205 7.575 1.00 97.69 394 ILE A C 1
ATOM 3048 O O . ILE A 1 394 ? -13.524 -11.142 8.471 1.00 97.69 394 ILE A O 1
ATOM 3052 N N . LEU A 1 395 ? -11.408 -11.547 7.809 1.00 97.31 395 LEU A N 1
ATOM 3053 C CA . LEU A 1 395 ? -10.933 -12.045 9.097 1.00 97.31 395 LEU A CA 1
ATOM 3054 C C . LEU A 1 395 ? -9.913 -11.106 9.736 1.00 97.31 395 LEU A C 1
ATOM 3056 O O . LEU A 1 395 ? -8.933 -10.710 9.108 1.00 97.31 395 LEU A O 1
ATOM 3060 N N . GLY A 1 396 ? -10.136 -10.782 11.006 1.00 94.38 396 GLY A N 1
ATOM 3061 C CA . GLY A 1 396 ? -9.252 -9.967 11.832 1.00 94.38 396 GLY A CA 1
ATOM 3062 C C . GLY A 1 396 ? -8.549 -10.779 12.919 1.00 94.38 396 GLY A C 1
ATOM 3063 O O . GLY A 1 396 ? -9.025 -11.839 13.326 1.00 94.38 396 GLY A O 1
ATOM 3064 N N . ARG A 1 397 ? -7.433 -10.239 13.422 1.00 90.88 397 ARG A N 1
ATOM 3065 C CA . ARG A 1 397 ? -6.591 -10.855 14.464 1.00 90.88 397 ARG A CA 1
ATOM 3066 C C . ARG A 1 397 ? -7.360 -11.291 15.722 1.00 90.88 397 ARG A C 1
ATOM 3068 O O . ARG A 1 397 ? -8.308 -10.629 16.159 1.00 90.88 397 ARG A O 1
ATOM 3075 N N . ILE A 1 398 ? -6.866 -12.350 16.362 1.00 90.00 398 ILE A N 1
ATOM 3076 C CA . ILE A 1 398 ? -7.156 -12.688 17.762 1.00 90.00 398 ILE A CA 1
ATOM 3077 C C . ILE A 1 398 ? -6.119 -11.973 18.640 1.00 90.00 398 ILE A C 1
ATOM 3079 O O . ILE A 1 398 ? -4.916 -12.153 18.453 1.00 90.00 398 ILE A O 1
ATOM 3083 N N . VAL A 1 399 ? -6.575 -11.162 19.595 1.00 81.94 399 VAL A N 1
ATOM 3084 C CA . VAL A 1 399 ? -5.698 -10.408 20.512 1.00 81.94 399 VAL A CA 1
ATOM 3085 C C . VAL A 1 399 ? -5.321 -11.228 21.754 1.00 81.94 399 VAL A C 1
ATOM 3087 O O . VAL A 1 399 ? -5.920 -12.264 22.030 1.00 81.94 399 VAL A O 1
ATOM 3090 N N . ASP A 1 400 ? -4.324 -10.756 22.509 1.00 73.44 400 ASP A N 1
ATOM 3091 C CA . ASP A 1 400 ? -3.888 -11.309 23.805 1.00 73.44 400 ASP A CA 1
ATOM 3092 C C . ASP A 1 400 ? -3.336 -12.750 23.795 1.00 73.44 400 ASP A C 1
ATOM 3094 O O . ASP A 1 400 ? -3.263 -13.396 24.842 1.00 73.44 400 ASP A O 1
ATOM 3098 N N . LEU A 1 401 ? -2.897 -13.259 22.639 1.00 76.38 401 LEU A N 1
ATOM 3099 C CA . LEU A 1 401 ? -2.320 -14.608 22.530 1.00 76.38 401 LEU A CA 1
ATOM 3100 C C . LEU A 1 401 ? -0.831 -14.698 22.904 1.00 76.38 401 LEU A C 1
ATOM 3102 O O . LEU A 1 401 ? -0.349 -15.795 23.188 1.00 76.38 401 LEU A O 1
ATOM 3106 N N . GLY A 1 402 ? -0.103 -13.575 22.915 1.00 80.12 402 GLY A N 1
ATOM 3107 C CA . GLY A 1 402 ? 1.345 -13.559 23.162 1.00 80.12 402 GLY A CA 1
ATOM 3108 C C . GLY A 1 402 ? 2.083 -14.541 22.246 1.00 80.12 402 GLY A C 1
ATOM 3109 O O . GLY A 1 402 ? 1.822 -14.588 21.045 1.00 80.12 402 GLY A O 1
ATOM 3110 N N . ASP A 1 403 ? 2.936 -15.382 22.828 1.00 81.25 403 ASP A N 1
ATOM 3111 C CA . ASP A 1 403 ? 3.756 -16.356 22.093 1.00 81.25 403 ASP A CA 1
ATOM 3112 C C . ASP A 1 403 ? 2.931 -17.443 21.373 1.00 81.25 403 ASP A C 1
ATOM 3114 O O . ASP A 1 403 ? 3.414 -18.070 20.434 1.00 81.25 403 ASP A O 1
ATOM 3118 N N . LYS A 1 404 ? 1.658 -17.643 21.752 1.00 82.69 404 LYS A N 1
ATOM 3119 C CA . LYS A 1 404 ? 0.751 -18.599 21.089 1.00 82.69 404 LYS A CA 1
ATOM 3120 C C . LYS A 1 404 ? 0.087 -18.043 19.826 1.00 82.69 404 LYS A C 1
ATOM 3122 O O . LYS A 1 404 ? -0.676 -18.757 19.176 1.00 82.69 404 LYS A O 1
ATOM 3127 N N . ALA A 1 405 ? 0.326 -16.776 19.477 1.00 87.50 405 ALA A N 1
ATOM 3128 C CA . ALA A 1 405 ? -0.345 -16.124 18.355 1.00 87.50 405 ALA A CA 1
ATOM 3129 C C . ALA A 1 405 ? -0.187 -16.901 17.041 1.00 87.50 405 ALA A C 1
ATOM 3131 O O . ALA A 1 405 ? -1.182 -17.126 16.355 1.00 87.50 405 ALA A O 1
ATOM 3132 N N . GLN A 1 406 ? 1.026 -17.352 16.719 1.00 90.56 406 GLN A N 1
ATOM 3133 C CA . GLN A 1 406 ? 1.299 -18.100 15.491 1.00 90.56 406 GLN A CA 1
ATOM 3134 C C . GLN A 1 406 ? 0.513 -19.414 15.429 1.00 90.56 406 GLN A C 1
ATOM 3136 O O . GLN A 1 406 ? -0.288 -19.606 14.514 1.00 90.56 406 GLN A O 1
ATOM 3141 N N . GLU A 1 407 ? 0.692 -20.277 16.432 1.00 91.88 407 GLU A N 1
ATOM 3142 C CA . GLU A 1 407 ? 0.054 -21.596 16.502 1.00 91.88 407 GLU A CA 1
ATOM 3143 C C . GLU A 1 407 ? -1.475 -21.492 16.386 1.00 91.88 407 GLU A C 1
ATOM 3145 O O . GLU A 1 407 ? -2.111 -22.213 15.616 1.00 91.88 407 GLU A O 1
ATOM 3150 N N . MET A 1 408 ? -2.082 -20.561 17.124 1.00 89.62 408 MET A N 1
ATOM 3151 C CA . MET A 1 408 ? -3.537 -20.427 17.174 1.00 89.62 408 MET A CA 1
ATOM 3152 C C . MET A 1 408 ? -4.137 -19.909 15.866 1.00 89.62 408 MET A C 1
ATOM 3154 O O . MET A 1 408 ? -5.231 -20.340 15.506 1.00 89.62 408 MET A O 1
ATOM 3158 N N . HIS A 1 409 ? -3.449 -19.013 15.150 1.00 94.88 409 HIS A N 1
ATOM 3159 C CA . HIS A 1 409 ? -3.917 -18.536 13.845 1.00 94.88 409 HIS A CA 1
ATOM 3160 C C . HIS A 1 409 ? -3.723 -19.600 12.751 1.00 94.88 409 HIS A C 1
ATOM 3162 O O . HIS A 1 409 ? -4.607 -19.749 11.910 1.00 94.88 409 HIS A O 1
ATOM 3168 N N . GLN A 1 410 ? -2.647 -20.399 12.793 1.00 94.62 410 GLN A N 1
ATOM 3169 C CA . GLN A 1 410 ? -2.457 -21.541 11.879 1.00 94.62 410 GLN A CA 1
ATOM 3170 C C . GLN A 1 410 ? -3.570 -22.589 12.039 1.00 94.62 410 GLN A C 1
ATOM 3172 O O . GLN A 1 410 ? -4.134 -23.065 11.053 1.00 94.62 410 GLN A O 1
ATOM 3177 N N . LYS A 1 411 ? -3.976 -22.887 13.284 1.00 94.38 411 LYS A N 1
ATOM 3178 C CA . LYS A 1 411 ? -5.072 -23.829 13.587 1.00 94.38 411 LYS A CA 1
ATOM 3179 C C . LYS A 1 411 ? -6.437 -23.429 13.002 1.00 94.38 411 LYS A C 1
ATOM 3181 O O . LYS A 1 411 ? -7.346 -24.258 13.006 1.00 94.38 411 LYS A O 1
ATOM 3186 N N . LEU A 1 412 ? -6.611 -22.197 12.510 1.00 96.00 412 LEU A N 1
ATOM 3187 C CA . LEU A 1 412 ? -7.857 -21.749 11.874 1.00 96.00 412 LEU A CA 1
ATOM 3188 C C . LEU A 1 412 ? -8.022 -22.276 10.438 1.00 96.00 412 LEU A C 1
ATOM 3190 O O . LEU A 1 412 ? -9.152 -22.360 9.965 1.00 96.00 412 LEU A O 1
ATOM 3194 N N . ALA A 1 413 ? -6.934 -22.643 9.750 1.00 96.00 413 ALA A N 1
ATOM 3195 C CA . ALA A 1 413 ? -6.940 -22.910 8.309 1.00 96.00 413 ALA A CA 1
ATOM 3196 C C . ALA A 1 413 ? -7.846 -24.081 7.905 1.00 96.00 413 ALA A C 1
ATOM 3198 O O . ALA A 1 413 ? -8.704 -23.942 7.035 1.00 96.00 413 ALA A O 1
ATOM 3199 N N . LYS A 1 414 ? -7.700 -25.234 8.568 1.00 95.62 414 LYS A N 1
ATOM 3200 C CA . LYS A 1 414 ? -8.486 -26.435 8.250 1.00 95.62 414 LYS A CA 1
ATOM 3201 C C . LYS A 1 414 ? -9.998 -26.229 8.469 1.00 95.62 414 LYS A C 1
ATOM 3203 O O . LYS A 1 414 ? -10.750 -26.513 7.537 1.00 95.62 414 LYS A O 1
ATOM 3208 N N . PRO A 1 415 ? -10.462 -25.708 9.620 1.00 95.44 415 PRO A N 1
ATOM 3209 C CA . PRO A 1 415 ? -11.874 -25.371 9.819 1.00 95.44 415 PRO A CA 1
ATOM 3210 C C . PRO A 1 415 ? -12.411 -24.345 8.811 1.00 95.44 415 PRO A C 1
ATOM 3212 O O . PRO A 1 415 ? -13.526 -24.502 8.320 1.00 95.44 415 PRO A O 1
ATOM 3215 N N . LEU A 1 416 ? -11.610 -23.335 8.453 1.00 96.12 416 LEU A N 1
ATOM 3216 C CA . LEU A 1 416 ? -11.984 -22.318 7.467 1.00 96.12 416 LEU A CA 1
ATOM 3217 C C . LEU A 1 416 ? -12.230 -22.925 6.078 1.00 96.12 416 LEU A C 1
ATOM 3219 O O . LEU A 1 416 ? -13.251 -22.648 5.456 1.00 96.12 416 LEU A O 1
ATOM 3223 N N . MET A 1 417 ? -11.332 -23.802 5.618 1.00 95.31 417 MET A N 1
ATOM 3224 C CA . MET A 1 417 ? -11.500 -24.532 4.354 1.00 95.31 417 MET A CA 1
ATOM 3225 C C . MET A 1 417 ? -12.743 -25.431 4.382 1.00 95.31 417 MET A C 1
ATOM 3227 O O . MET A 1 417 ? -13.521 -25.468 3.433 1.00 95.31 417 MET A O 1
ATOM 3231 N N . GLN A 1 418 ? -12.985 -26.115 5.503 1.00 94.81 418 GLN A N 1
ATOM 3232 C CA . GLN A 1 418 ? -14.164 -26.968 5.681 1.00 94.81 418 GLN A CA 1
ATOM 3233 C C . GLN A 1 418 ? -15.491 -26.199 5.707 1.00 94.81 418 GLN A C 1
ATOM 3235 O O . GLN A 1 418 ? -16.542 -26.834 5.556 1.00 94.81 418 GLN A O 1
ATOM 3240 N N . ALA A 1 419 ? -15.457 -24.877 5.906 1.00 94.50 419 ALA A N 1
ATOM 3241 C CA . ALA A 1 419 ? -16.627 -24.008 5.854 1.00 94.50 419 ALA A CA 1
ATOM 3242 C C . ALA A 1 419 ? -17.063 -23.644 4.423 1.00 94.50 419 ALA A C 1
ATOM 3244 O O . ALA A 1 419 ? -18.136 -23.066 4.255 1.00 94.50 419 ALA A O 1
ATOM 3245 N N . GLY A 1 420 ? -16.275 -24.011 3.402 1.00 93.44 420 GLY A N 1
ATOM 3246 C CA . GLY A 1 420 ? -16.593 -23.742 1.996 1.00 93.44 420 GLY A CA 1
ATOM 3247 C C . GLY A 1 420 ? -16.431 -22.270 1.616 1.00 93.44 420 GLY A C 1
ATOM 3248 O O . GLY A 1 420 ? -17.255 -21.734 0.883 1.00 93.44 420 GLY A O 1
ATOM 3249 N N . ILE A 1 421 ? -15.421 -21.603 2.179 1.00 95.31 421 ILE A N 1
ATOM 3250 C CA . ILE A 1 421 ? -15.064 -20.224 1.829 1.00 95.31 421 ILE A CA 1
ATOM 3251 C C . ILE A 1 421 ? -14.232 -20.236 0.548 1.00 95.31 421 ILE A C 1
ATOM 3253 O O . ILE A 1 421 ? -13.258 -20.977 0.462 1.00 95.31 421 ILE A O 1
ATOM 3257 N N . ASP A 1 422 ? -14.599 -19.384 -0.406 1.00 92.88 422 ASP A N 1
ATOM 3258 C CA . ASP A 1 422 ? -13.911 -19.232 -1.687 1.00 92.88 422 ASP A CA 1
ATOM 3259 C C . ASP A 1 422 ? -12.692 -18.309 -1.551 1.00 92.88 422 ASP A C 1
ATOM 3261 O O . ASP A 1 422 ? -11.613 -18.625 -2.044 1.00 92.88 422 ASP A O 1
ATOM 3265 N N . LEU A 1 423 ? -12.846 -17.167 -0.862 1.00 94.44 423 LEU A N 1
ATOM 3266 C CA . LEU A 1 423 ? -11.788 -16.161 -0.703 1.00 94.44 423 LEU A CA 1
ATOM 3267 C C . LEU A 1 423 ? -11.713 -15.590 0.715 1.00 94.44 423 LEU A C 1
ATOM 3269 O O . LEU A 1 423 ? -12.725 -15.264 1.340 1.00 94.44 423 LEU A O 1
ATOM 3273 N N . VAL A 1 424 ? -10.482 -15.383 1.181 1.00 96.25 424 VAL A N 1
ATOM 3274 C CA . VAL A 1 424 ? -10.147 -14.853 2.504 1.00 96.25 424 VAL A CA 1
ATOM 3275 C C . VAL A 1 424 ? -9.401 -13.527 2.374 1.00 96.25 424 VAL A C 1
ATOM 3277 O O . VAL A 1 424 ? -8.314 -13.460 1.802 1.00 96.25 424 VAL A O 1
ATOM 3280 N N . PHE A 1 425 ? -9.970 -12.480 2.964 1.00 95.69 425 PHE A N 1
ATOM 3281 C CA . PHE A 1 425 ? -9.370 -11.160 3.124 1.00 95.69 425 PHE A CA 1
ATOM 3282 C C . PHE A 1 425 ? -8.946 -11.002 4.582 1.00 95.69 425 PHE A C 1
ATOM 3284 O O . PHE A 1 425 ? -9.774 -11.000 5.493 1.00 95.69 425 PHE A O 1
ATOM 3291 N N . ALA A 1 426 ? -7.644 -10.904 4.818 1.00 95.31 426 ALA A N 1
ATOM 3292 C CA . ALA A 1 426 ? -7.074 -10.890 6.156 1.00 95.31 426 ALA A CA 1
ATOM 3293 C C . ALA A 1 426 ? -6.655 -9.484 6.583 1.00 95.31 426 ALA A C 1
ATOM 3295 O O . ALA A 1 426 ? -6.006 -8.760 5.828 1.00 95.31 426 ALA A O 1
ATOM 3296 N N . HIS A 1 427 ? -6.962 -9.139 7.830 1.00 93.88 427 HIS A N 1
ATOM 3297 C CA . HIS A 1 427 ? -6.640 -7.858 8.436 1.00 93.88 427 HIS A CA 1
ATOM 3298 C C . HIS A 1 427 ? -5.841 -8.022 9.739 1.00 93.88 427 HIS A C 1
ATOM 3300 O O . HIS A 1 427 ? -6.315 -8.618 10.712 1.00 93.88 427 HIS A O 1
ATOM 3306 N N . GLY A 1 428 ? -4.653 -7.417 9.795 1.00 89.31 428 GLY A N 1
ATOM 3307 C CA . GLY A 1 428 ? -3.789 -7.399 10.984 1.00 89.31 428 GLY A CA 1
ATOM 3308 C C . GLY A 1 428 ? -2.636 -8.409 10.947 1.00 89.31 428 GLY A C 1
ATOM 3309 O O . GLY A 1 428 ? -2.725 -9.465 10.332 1.00 89.31 428 GLY A O 1
ATOM 3310 N N . GLU A 1 429 ? -1.521 -8.060 11.593 1.00 87.19 429 GLU A N 1
ATOM 3311 C CA . GLU A 1 429 ? -0.215 -8.740 11.489 1.00 87.19 429 GLU A CA 1
ATOM 3312 C C . GLU A 1 429 ? -0.252 -10.257 11.747 1.00 87.19 429 GLU A C 1
ATOM 3314 O O . GLU A 1 429 ? 0.328 -11.014 10.971 1.00 87.19 429 GLU A O 1
ATOM 3319 N N . GLU A 1 430 ? -0.981 -10.740 12.754 1.00 90.75 430 GLU A N 1
ATOM 3320 C CA . GLU A 1 430 ? -1.046 -12.175 13.066 1.00 90.75 430 GLU A CA 1
ATOM 3321 C C . GLU A 1 430 ? -1.804 -13.004 12.026 1.00 90.75 430 GLU A C 1
ATOM 3323 O O . GLU A 1 430 ? -1.583 -14.211 11.914 1.00 90.75 430 GLU A O 1
ATOM 3328 N N . MET A 1 431 ? -2.667 -12.385 11.215 1.00 93.56 431 MET A N 1
ATOM 3329 C CA . MET A 1 431 ? -3.425 -13.116 10.197 1.00 93.56 431 MET A CA 1
ATOM 3330 C C . MET A 1 431 ? -2.533 -13.680 9.084 1.00 93.56 431 MET A C 1
ATOM 3332 O O . MET A 1 431 ? -2.934 -14.607 8.383 1.00 93.56 431 MET A O 1
ATOM 3336 N N . LYS A 1 432 ? -1.291 -13.196 8.969 1.00 91.62 432 LYS A N 1
ATOM 3337 C CA . LYS A 1 432 ? -0.250 -13.770 8.106 1.00 91.62 432 LYS A CA 1
ATOM 3338 C C . LYS A 1 432 ? -0.011 -15.254 8.369 1.00 91.62 432 LYS A C 1
ATOM 3340 O O . LYS A 1 432 ? 0.252 -16.001 7.431 1.00 91.62 432 LYS A O 1
ATOM 3345 N N . TYR A 1 433 ? -0.096 -15.677 9.631 1.00 93.75 433 TYR A N 1
ATOM 3346 C CA . TYR A 1 433 ? 0.095 -17.075 10.011 1.00 93.75 433 TYR A CA 1
ATOM 3347 C C . TYR A 1 433 ? -1.020 -17.966 9.462 1.00 93.75 433 TYR A C 1
ATOM 3349 O O . TYR A 1 433 ? -0.731 -19.061 9.005 1.00 93.75 433 TYR A O 1
ATOM 3357 N N . LEU A 1 434 ? -2.265 -17.474 9.426 1.00 94.88 434 LEU A N 1
ATOM 3358 C CA . LEU A 1 434 ? -3.371 -18.169 8.764 1.00 94.88 434 LEU A CA 1
ATOM 3359 C C . LEU A 1 434 ? -3.156 -18.226 7.249 1.00 94.88 434 LEU A C 1
ATOM 3361 O O . LEU A 1 434 ? -3.241 -19.299 6.666 1.00 94.88 434 LEU A O 1
ATOM 3365 N N . LEU A 1 435 ? -2.851 -17.089 6.613 1.00 93.19 435 LEU A N 1
ATOM 3366 C CA . LEU A 1 435 ? -2.721 -17.022 5.153 1.00 93.19 435 LEU A CA 1
ATOM 3367 C C . LEU A 1 435 ? -1.658 -17.979 4.588 1.00 93.19 435 LEU A C 1
ATOM 3369 O O . LEU A 1 435 ? -1.825 -18.457 3.473 1.00 93.19 435 LEU A O 1
ATOM 3373 N N . LYS A 1 436 ? -0.584 -18.271 5.338 1.00 88.75 436 LYS A N 1
ATOM 3374 C CA . LYS A 1 436 ? 0.460 -19.231 4.922 1.00 88.75 436 LYS A CA 1
ATOM 3375 C C . LYS A 1 436 ? -0.034 -20.671 4.815 1.00 88.75 436 LYS A C 1
ATOM 3377 O O . LYS A 1 436 ? 0.515 -21.430 4.027 1.00 88.75 436 LYS A O 1
ATOM 3382 N N . GLU A 1 437 ? -1.036 -21.032 5.607 1.00 94.00 437 GLU A N 1
ATOM 3383 C CA . GLU A 1 437 ? -1.595 -22.386 5.653 1.00 94.00 437 GLU A CA 1
ATOM 3384 C C . GLU A 1 437 ? -2.723 -22.585 4.626 1.00 94.00 437 GLU A C 1
ATOM 3386 O O . GLU A 1 437 ? -3.225 -23.698 4.465 1.00 94.00 437 GLU A O 1
ATOM 3391 N N . LEU A 1 438 ? -3.158 -21.514 3.952 1.00 92.25 438 LEU A N 1
ATOM 3392 C CA . LEU A 1 438 ? -4.222 -21.570 2.954 1.00 92.25 438 LEU A CA 1
ATOM 3393 C C . LEU A 1 438 ? -3.660 -21.822 1.546 1.00 92.25 438 LEU A C 1
ATOM 3395 O O . LEU A 1 438 ? -2.577 -21.332 1.208 1.00 92.25 438 LEU A O 1
ATOM 3399 N N . PRO A 1 439 ? -4.411 -22.526 0.679 1.00 88.75 439 PRO A N 1
ATOM 3400 C CA . PRO A 1 439 ? -4.125 -22.558 -0.749 1.00 88.75 439 PRO A CA 1
ATOM 3401 C C . PRO A 1 439 ? -4.035 -21.129 -1.309 1.00 88.75 439 PRO A C 1
ATOM 3403 O O . PRO A 1 439 ? -4.895 -20.307 -0.983 1.00 88.75 439 PRO A O 1
ATOM 3406 N N . PRO A 1 440 ? -3.055 -20.810 -2.181 1.00 79.12 440 PRO A N 1
ATOM 3407 C CA . PRO A 1 440 ? -2.935 -19.473 -2.761 1.00 79.12 440 PRO A CA 1
ATOM 3408 C C . PRO A 1 440 ? -4.218 -18.987 -3.438 1.00 79.12 440 PRO A C 1
ATOM 3410 O O . PRO A 1 440 ? -4.503 -17.800 -3.384 1.00 79.12 440 PRO A O 1
ATOM 3413 N N . THR A 1 441 ? -4.997 -19.899 -4.025 1.00 84.69 441 THR A N 1
ATOM 3414 C CA . THR A 1 441 ? -6.267 -19.632 -4.716 1.00 84.69 441 THR A CA 1
ATOM 3415 C C . THR A 1 441 ? -7.388 -19.152 -3.793 1.00 84.69 441 THR A C 1
ATOM 3417 O O . THR A 1 441 ? -8.331 -18.533 -4.273 1.00 84.69 441 THR A O 1
ATOM 3420 N N . MET A 1 442 ? -7.258 -19.358 -2.477 1.00 92.00 442 MET A N 1
ATOM 3421 C CA . MET A 1 442 ? -8.186 -18.842 -1.466 1.00 92.00 442 MET A CA 1
ATOM 3422 C C . MET A 1 442 ? -7.785 -17.468 -0.908 1.00 92.00 442 MET A C 1
ATOM 3424 O O . MET A 1 442 ? -8.537 -16.879 -0.130 1.00 92.00 442 MET A O 1
ATOM 3428 N N . VAL A 1 443 ? -6.597 -16.945 -1.222 1.00 90.12 443 VAL A N 1
ATOM 3429 C CA . VAL A 1 443 ? -6.082 -15.717 -0.596 1.00 90.12 443 VAL A CA 1
ATOM 3430 C C . VAL A 1 443 ? -6.520 -14.488 -1.393 1.00 90.12 443 VAL A C 1
ATOM 3432 O O . VAL A 1 443 ? -5.873 -14.092 -2.354 1.00 90.12 443 VAL A O 1
ATOM 3435 N N . GLY A 1 444 ? -7.592 -13.831 -0.943 1.00 84.62 444 GLY A N 1
ATOM 3436 C CA . GLY A 1 444 ? -8.109 -12.600 -1.554 1.00 84.62 444 GLY A CA 1
ATOM 3437 C C . GLY A 1 444 ? -7.278 -11.348 -1.245 1.00 84.62 444 GLY A C 1
ATOM 3438 O O . GLY A 1 444 ? -7.329 -10.372 -1.991 1.00 84.62 444 GLY A O 1
ATOM 3439 N N . GLY A 1 445 ? -6.497 -11.361 -0.160 1.00 85.12 445 GLY A N 1
ATOM 3440 C CA . GLY A 1 445 ? -5.504 -10.324 0.127 1.00 85.12 445 GLY A CA 1
ATOM 3441 C C . GLY A 1 445 ? -5.175 -10.156 1.609 1.00 85.12 445 GLY A C 1
ATOM 3442 O O . GLY A 1 445 ? -5.926 -10.573 2.494 1.00 85.12 445 GLY A O 1
ATOM 3443 N N . TYR A 1 446 ? -4.043 -9.504 1.867 1.00 90.94 446 TYR A N 1
ATOM 3444 C CA . TYR A 1 446 ? -3.575 -9.126 3.197 1.00 90.94 446 TYR A CA 1
ATOM 3445 C C . TYR A 1 446 ? -3.554 -7.602 3.345 1.00 90.94 446 TYR A C 1
ATOM 3447 O O . TYR A 1 446 ? -2.960 -6.903 2.525 1.00 90.94 446 TYR A O 1
ATOM 3455 N N . PHE A 1 447 ? -4.162 -7.088 4.414 1.00 89.31 447 PHE A N 1
ATOM 3456 C CA . PHE A 1 447 ? -4.301 -5.653 4.648 1.00 89.31 447 PHE A CA 1
ATOM 3457 C C . PHE A 1 447 ? -3.858 -5.279 6.061 1.00 89.31 447 PHE A C 1
ATOM 3459 O O . PHE A 1 447 ? -4.132 -5.980 7.040 1.00 89.31 447 PHE A O 1
ATOM 3466 N N . ARG A 1 448 ? -3.175 -4.137 6.164 1.00 85.12 448 ARG A N 1
ATOM 3467 C CA . ARG A 1 448 ? -2.785 -3.537 7.447 1.00 85.12 448 ARG A CA 1
ATOM 3468 C C . ARG A 1 448 ? -3.812 -2.543 7.984 1.00 85.12 448 ARG A C 1
ATOM 3470 O O . ARG A 1 448 ? -3.732 -2.200 9.158 1.00 85.12 448 ARG A O 1
ATOM 3477 N N . ASP A 1 449 ? -4.725 -2.091 7.130 1.00 89.06 449 ASP A N 1
ATOM 3478 C CA . ASP A 1 449 ? -5.751 -1.107 7.454 1.00 89.06 449 ASP A CA 1
ATOM 3479 C C . ASP A 1 449 ? -7.111 -1.491 6.853 1.00 89.06 449 ASP A C 1
ATOM 3481 O O . ASP A 1 449 ? -7.210 -2.137 5.799 1.00 89.06 449 ASP A O 1
ATOM 3485 N N . ALA A 1 450 ? -8.176 -1.062 7.525 1.00 91.06 450 ALA A N 1
ATOM 3486 C CA . ALA A 1 450 ? -9.548 -1.358 7.146 1.00 91.06 450 ALA A CA 1
ATOM 3487 C C . ALA A 1 450 ? -9.928 -0.723 5.802 1.00 91.06 450 ALA A C 1
ATOM 3489 O O . ALA A 1 450 ? -10.665 -1.331 5.028 1.00 91.06 450 ALA A O 1
ATOM 3490 N N . LYS A 1 451 ? -9.424 0.477 5.485 1.00 89.38 451 LYS A N 1
ATOM 3491 C CA . LYS A 1 451 ? -9.795 1.214 4.266 1.00 89.38 451 LYS A CA 1
ATOM 3492 C C . LYS A 1 451 ? -9.367 0.458 3.008 1.00 89.38 451 LYS A C 1
ATOM 3494 O O . LYS A 1 451 ? -10.181 0.284 2.101 1.00 89.38 451 LYS A O 1
ATOM 3499 N N . SER A 1 452 ? -8.124 -0.011 2.963 1.00 83.94 452 SER A N 1
ATOM 3500 C CA . SER A 1 452 ? -7.585 -0.793 1.847 1.00 83.94 452 SER A CA 1
ATOM 3501 C C . SER A 1 452 ? -8.312 -2.133 1.700 1.00 83.94 452 SER A C 1
ATOM 3503 O O . SER A 1 452 ? -8.662 -2.523 0.586 1.00 83.94 452 SER A O 1
ATOM 3505 N N . CYS A 1 453 ? -8.623 -2.796 2.821 1.00 92.31 453 CYS A N 1
ATOM 3506 C CA . CYS A 1 453 ? -9.397 -4.039 2.830 1.00 92.31 453 CYS A CA 1
ATOM 3507 C C . CYS A 1 453 ? -10.805 -3.838 2.246 1.00 92.31 453 CYS A C 1
ATOM 3509 O O . CYS A 1 453 ? -11.213 -4.552 1.331 1.00 92.31 453 CYS A O 1
ATOM 3511 N N . VAL A 1 454 ? -11.530 -2.819 2.717 1.00 93.19 454 VAL A N 1
ATOM 3512 C CA . VAL A 1 454 ? -12.884 -2.492 2.245 1.00 93.19 454 VAL A CA 1
ATOM 3513 C C . VAL A 1 454 ? -12.869 -2.138 0.756 1.00 93.19 454 VAL A C 1
ATOM 3515 O O . VAL A 1 454 ? -13.731 -2.604 0.008 1.00 93.19 454 VAL A O 1
ATOM 3518 N N . GLN A 1 455 ? -11.876 -1.370 0.299 1.00 85.75 455 GLN A N 1
ATOM 3519 C CA . GLN A 1 455 ? -11.736 -1.029 -1.115 1.00 85.75 455 GLN A CA 1
ATOM 3520 C C . GLN A 1 455 ? -11.592 -2.285 -1.985 1.00 85.75 455 GLN A C 1
ATOM 3522 O O . GLN A 1 455 ? -12.326 -2.412 -2.965 1.00 85.75 455 GLN A O 1
ATOM 3527 N N . ALA A 1 456 ? -10.709 -3.213 -1.607 1.00 83.69 456 ALA A N 1
ATOM 3528 C CA . ALA A 1 456 ? -10.482 -4.452 -2.348 1.00 83.69 456 ALA A CA 1
ATOM 3529 C C . ALA A 1 456 ? -11.725 -5.354 -2.364 1.00 83.69 456 ALA A C 1
ATOM 3531 O O . ALA A 1 456 ? -12.166 -5.794 -3.425 1.00 83.69 456 ALA A O 1
ATOM 3532 N N . VAL A 1 457 ? -12.344 -5.574 -1.200 1.00 91.69 457 VAL A N 1
ATOM 3533 C CA . VAL A 1 457 ? -13.526 -6.439 -1.084 1.00 91.69 457 VAL A CA 1
ATOM 3534 C C . VAL A 1 457 ? -14.719 -5.841 -1.834 1.00 91.69 457 VAL A C 1
ATOM 3536 O O . VAL A 1 457 ? -15.370 -6.529 -2.615 1.00 91.69 457 VAL A O 1
ATOM 3539 N N . SER A 1 458 ? -14.989 -4.541 -1.676 1.00 90.31 458 SER A N 1
ATOM 3540 C CA . SER A 1 458 ? -16.118 -3.875 -2.347 1.00 90.31 458 SER A CA 1
ATOM 3541 C C . SER A 1 458 ? -16.012 -3.881 -3.876 1.00 90.31 458 SER A C 1
ATOM 3543 O O . SER A 1 458 ? -17.003 -3.629 -4.565 1.00 90.31 458 SER A O 1
ATOM 3545 N N . ASN A 1 459 ? -14.820 -4.119 -4.434 1.00 84.88 459 ASN A N 1
ATOM 3546 C CA . ASN A 1 459 ? -14.605 -4.272 -5.871 1.00 84.88 459 ASN A CA 1
ATOM 3547 C C . ASN A 1 459 ? -15.061 -5.621 -6.421 1.00 84.88 459 ASN A C 1
ATOM 3549 O O . ASN A 1 459 ? -15.377 -5.686 -7.606 1.00 84.88 459 ASN A O 1
ATOM 3553 N N . ILE A 1 460 ? -15.170 -6.648 -5.576 1.00 87.06 460 ILE A N 1
ATOM 3554 C CA . ILE A 1 460 ? -15.529 -7.996 -6.018 1.00 87.06 460 ILE A CA 1
ATOM 3555 C C . ILE A 1 460 ? -16.909 -8.463 -5.564 1.00 87.06 460 ILE A C 1
ATOM 3557 O O . ILE A 1 460 ? -17.369 -9.465 -6.098 1.00 87.06 460 ILE A O 1
ATOM 3561 N N . ILE A 1 461 ? -17.557 -7.804 -4.596 1.00 90.06 461 ILE A N 1
ATOM 3562 C CA . ILE A 1 461 ? -18.881 -8.239 -4.123 1.00 90.06 461 ILE A CA 1
ATOM 3563 C C . ILE A 1 461 ? -19.898 -8.155 -5.270 1.00 90.06 461 ILE A C 1
ATOM 3565 O O . ILE A 1 461 ? -20.059 -7.111 -5.907 1.00 90.06 461 ILE A O 1
ATOM 3569 N N . GLU A 1 462 ? -20.608 -9.256 -5.491 1.00 87.56 462 GLU A N 1
ATOM 3570 C CA . GLU A 1 462 ? -21.674 -9.420 -6.476 1.00 87.56 462 GLU A CA 1
ATOM 3571 C C . GLU A 1 462 ? -23.021 -9.753 -5.800 1.00 87.56 462 GLU A C 1
ATOM 3573 O O . GLU A 1 462 ? -23.148 -9.808 -4.574 1.00 87.56 462 GLU A O 1
ATOM 3578 N N . ARG A 1 463 ? -24.076 -9.914 -6.612 1.00 89.69 463 ARG A N 1
ATOM 3579 C CA . ARG A 1 463 ? -25.406 -10.304 -6.128 1.00 89.69 463 ARG A CA 1
ATOM 3580 C C . ARG A 1 463 ? -25.345 -11.708 -5.522 1.00 89.69 463 ARG A C 1
ATOM 3582 O O . ARG A 1 463 ? -24.781 -12.612 -6.120 1.00 89.69 463 ARG A O 1
ATOM 3589 N N . ASP A 1 464 ? -26.030 -11.872 -4.396 1.00 91.12 464 ASP A N 1
ATOM 3590 C CA . ASP A 1 464 ? -26.188 -13.125 -3.655 1.00 91.12 464 ASP A CA 1
ATOM 3591 C C . ASP A 1 464 ? -24.887 -13.685 -3.051 1.00 91.12 464 ASP A C 1
ATOM 3593 O O . ASP A 1 464 ? -24.864 -14.824 -2.590 1.00 91.12 464 ASP A O 1
ATOM 3597 N N . ASP A 1 465 ? -23.812 -12.884 -3.006 1.00 94.00 465 ASP A N 1
ATOM 3598 C CA . ASP A 1 465 ? -22.604 -13.218 -2.244 1.00 94.00 465 ASP A CA 1
ATOM 3599 C C . ASP A 1 465 ? -22.921 -13.271 -0.742 1.00 94.00 465 ASP A C 1
ATOM 3601 O O . ASP A 1 465 ? -23.700 -12.452 -0.233 1.00 94.00 465 ASP A O 1
ATOM 3605 N N . PHE A 1 466 ? -22.268 -14.191 -0.030 1.00 94.88 466 PHE A N 1
ATOM 3606 C CA . PHE A 1 466 ? -22.366 -14.359 1.416 1.00 94.88 466 PHE A CA 1
ATOM 3607 C C . PHE A 1 466 ? -21.003 -14.142 2.076 1.00 94.88 466 PHE A C 1
ATOM 3609 O O . PHE A 1 466 ? -20.033 -14.840 1.781 1.00 94.88 466 PHE A O 1
ATOM 3616 N N . ILE A 1 467 ? -20.918 -13.153 2.964 1.00 97.06 467 ILE A N 1
ATOM 3617 C CA . ILE A 1 467 ? -19.660 -12.662 3.531 1.00 97.06 467 ILE A CA 1
ATOM 3618 C C . ILE A 1 467 ? -19.643 -12.867 5.043 1.00 97.06 467 ILE A C 1
ATOM 3620 O O . ILE A 1 467 ? -20.508 -12.348 5.739 1.00 97.06 467 ILE A O 1
ATOM 3624 N N . LEU A 1 468 ? -18.630 -13.547 5.575 1.00 97.19 468 LEU A N 1
ATOM 3625 C CA . LEU A 1 468 ? -18.335 -13.574 7.009 1.00 97.19 468 LEU A CA 1
ATOM 3626 C C . LEU A 1 468 ? -17.438 -12.393 7.384 1.00 97.19 468 LEU A C 1
ATOM 3628 O O . LEU A 1 468 ? -16.374 -12.229 6.797 1.00 97.19 468 LEU A O 1
ATOM 3632 N N . LEU A 1 469 ? -17.800 -11.619 8.408 1.00 97.19 469 LEU A N 1
ATOM 3633 C CA . LEU A 1 469 ? -16.922 -10.610 9.006 1.00 97.19 469 LEU A CA 1
ATOM 3634 C C . LEU A 1 469 ? -16.652 -10.953 10.470 1.00 97.19 469 LEU A C 1
ATOM 3636 O O . LEU A 1 469 ? -17.551 -10.879 11.307 1.00 97.19 469 LEU A O 1
ATOM 3640 N N . LYS A 1 470 ? -15.404 -11.310 10.792 1.00 95.38 470 LYS A N 1
ATOM 3641 C CA . LYS A 1 470 ? -15.039 -11.833 12.115 1.00 95.38 470 LYS A CA 1
ATOM 3642 C C . LYS A 1 470 ? -13.639 -11.388 12.529 1.00 95.38 470 LYS A C 1
ATOM 3644 O O . LYS A 1 470 ? -12.666 -11.708 11.862 1.00 95.38 470 LYS A O 1
ATOM 3649 N N . GLY A 1 471 ? -13.511 -10.687 13.651 1.00 92.31 471 GLY A N 1
ATOM 3650 C CA . GLY A 1 471 ? -12.218 -10.185 14.127 1.00 92.31 471 GLY A CA 1
ATOM 3651 C C . GLY A 1 471 ? -12.336 -9.449 15.456 1.00 92.31 471 GLY A C 1
ATOM 3652 O O . GLY A 1 471 ? -13.440 -9.097 15.878 1.00 92.31 471 GLY A O 1
ATOM 3653 N N . SER A 1 472 ? -11.209 -9.246 16.142 1.00 86.31 472 SER A N 1
ATOM 3654 C CA . SER A 1 472 ? -11.186 -8.432 17.359 1.00 86.31 472 SER A CA 1
ATOM 3655 C C . SER A 1 472 ? -11.300 -6.942 17.029 1.00 86.31 472 SER A C 1
ATOM 3657 O O . SER A 1 472 ? -10.651 -6.452 16.106 1.00 86.31 472 SER A O 1
ATOM 3659 N N . ARG A 1 473 ? -12.101 -6.212 17.814 1.00 85.06 473 ARG A N 1
ATOM 3660 C CA . ARG A 1 473 ? -12.171 -4.739 17.772 1.00 85.06 473 ARG A CA 1
ATOM 3661 C C . ARG A 1 473 ? -11.058 -4.073 18.564 1.00 85.06 473 ARG A C 1
ATOM 3663 O O . ARG A 1 473 ? -10.760 -2.905 18.341 1.00 85.06 473 ARG A O 1
ATOM 3670 N N . ASP A 1 474 ? -10.486 -4.794 19.520 1.00 74.75 474 ASP A N 1
ATOM 3671 C CA . ASP A 1 474 ? -9.469 -4.248 20.404 1.00 74.75 474 ASP A CA 1
ATOM 3672 C C . ASP A 1 474 ? -8.142 -4.101 19.641 1.00 74.75 474 ASP A C 1
ATOM 3674 O O . ASP A 1 474 ? -7.745 -4.986 18.882 1.00 74.75 474 ASP A O 1
ATOM 3678 N N . ALA A 1 475 ? -7.455 -2.969 19.840 1.00 72.50 475 ALA A N 1
ATOM 3679 C CA . ALA A 1 475 ? -6.174 -2.641 19.200 1.00 72.50 475 ALA A CA 1
ATOM 3680 C C . ALA A 1 475 ? -6.170 -2.780 17.657 1.00 72.50 475 ALA A C 1
ATOM 3682 O O . ALA A 1 475 ? -5.165 -3.185 17.063 1.00 72.50 475 ALA A O 1
ATOM 3683 N N . SER A 1 476 ? -7.298 -2.465 17.008 1.00 81.81 476 SER A N 1
ATOM 3684 C CA . SER A 1 476 ? -7.465 -2.533 15.555 1.00 81.81 476 SER A CA 1
ATOM 3685 C C . SER A 1 476 ? -8.560 -1.578 15.057 1.00 81.81 476 SER A C 1
ATOM 3687 O O . SER A 1 476 ? -9.515 -1.281 15.769 1.00 81.81 476 SER A O 1
ATOM 3689 N N . ASP A 1 477 ? -8.453 -1.119 13.811 1.00 89.62 477 ASP A N 1
ATOM 3690 C CA . ASP A 1 477 ? -9.498 -0.412 13.059 1.00 89.62 477 ASP A CA 1
ATOM 3691 C C . ASP A 1 477 ? -10.510 -1.363 12.385 1.00 89.62 477 ASP A C 1
ATOM 3693 O O . ASP A 1 477 ? -11.433 -0.901 11.715 1.00 89.62 477 ASP A O 1
ATOM 3697 N N . PHE A 1 478 ? -10.417 -2.678 12.626 1.00 92.12 478 PHE A N 1
ATOM 3698 C CA . PHE A 1 478 ? -11.305 -3.710 12.068 1.00 92.12 478 PHE A CA 1
ATOM 3699 C C . PHE A 1 478 ? -12.804 -3.410 12.252 1.00 92.12 478 PHE A C 1
ATOM 3701 O O . PHE A 1 478 ? -13.621 -3.719 11.384 1.00 92.12 478 PHE A O 1
ATOM 3708 N N . ALA A 1 479 ? -13.181 -2.749 13.353 1.00 87.00 479 ALA A N 1
ATOM 3709 C CA . ALA A 1 479 ? -14.563 -2.349 13.626 1.00 87.00 479 ALA A CA 1
ATOM 3710 C C . ALA A 1 479 ? -15.164 -1.418 12.550 1.00 87.00 479 ALA A C 1
ATOM 3712 O O . ALA A 1 479 ? -16.385 -1.345 12.419 1.00 87.00 479 ALA A O 1
ATOM 3713 N N . GLN A 1 480 ? -14.325 -0.717 11.778 1.00 91.62 480 GLN A N 1
ATOM 3714 C CA . GLN A 1 480 ? -14.751 0.207 10.723 1.00 91.62 480 GLN A CA 1
ATOM 3715 C C . GLN A 1 480 ? -15.181 -0.510 9.436 1.00 91.62 480 GLN A C 1
ATOM 3717 O O . GLN A 1 480 ? -15.895 0.087 8.626 1.00 91.62 480 GLN A O 1
ATOM 3722 N N . ILE A 1 481 ? -14.771 -1.772 9.240 1.00 94.75 481 ILE A N 1
ATOM 3723 C CA . ILE A 1 481 ? -14.986 -2.512 7.987 1.00 94.75 481 ILE A CA 1
ATOM 3724 C C . ILE A 1 481 ? -16.475 -2.644 7.678 1.00 94.75 481 ILE A C 1
ATOM 3726 O O . ILE A 1 481 ? -16.883 -2.332 6.565 1.00 94.75 481 ILE A O 1
ATOM 3730 N N . ARG A 1 482 ? -17.294 -3.042 8.662 1.00 93.38 482 ARG A N 1
ATOM 3731 C CA . ARG A 1 482 ? -18.741 -3.257 8.494 1.00 93.38 482 ARG A CA 1
ATOM 3732 C C . ARG A 1 482 ? -19.424 -2.053 7.844 1.00 93.38 482 ARG A C 1
ATOM 3734 O O . ARG A 1 482 ? -20.010 -2.167 6.772 1.00 93.38 482 ARG A O 1
ATOM 3741 N N . ASP A 1 483 ? -19.352 -0.897 8.501 1.00 91.25 483 ASP A N 1
ATOM 3742 C CA . ASP A 1 483 ? -20.092 0.289 8.066 1.00 91.25 483 ASP A CA 1
ATOM 3743 C C . ASP A 1 483 ? -19.492 0.878 6.782 1.00 91.25 483 ASP A C 1
ATOM 3745 O O . ASP A 1 483 ? -20.236 1.299 5.896 1.00 91.25 483 ASP A O 1
ATOM 3749 N N . SER A 1 484 ? -18.162 0.848 6.643 1.00 92.12 484 SER A N 1
ATOM 3750 C CA . SER A 1 484 ? -17.477 1.326 5.436 1.00 92.12 484 SER A CA 1
ATOM 3751 C C . SER A 1 484 ? -17.819 0.472 4.214 1.00 92.12 484 SER A C 1
ATOM 3753 O O . SER A 1 484 ? -18.057 1.018 3.139 1.00 92.12 484 SER A O 1
ATOM 3755 N N . LEU A 1 485 ? -17.909 -0.852 4.376 1.00 92.69 485 LEU A N 1
ATOM 3756 C CA . LEU A 1 485 ? -18.268 -1.782 3.307 1.00 92.69 485 LEU A CA 1
ATOM 3757 C C . LEU A 1 485 ? -19.707 -1.570 2.838 1.00 92.69 485 LEU A C 1
ATOM 3759 O O . LEU A 1 485 ? -19.941 -1.440 1.636 1.00 92.69 485 LEU A O 1
ATOM 3763 N N . ILE A 1 486 ? -20.648 -1.437 3.779 1.00 90.69 486 ILE A N 1
ATOM 3764 C CA . ILE A 1 486 ? -22.051 -1.123 3.477 1.00 90.69 486 ILE A CA 1
ATOM 3765 C C . ILE A 1 486 ? -22.144 0.209 2.717 1.00 90.69 486 ILE A C 1
ATOM 3767 O O . ILE A 1 486 ? -22.777 0.286 1.663 1.00 90.69 486 ILE A O 1
ATOM 3771 N N . GLN A 1 487 ? -21.477 1.261 3.207 1.00 87.12 487 GLN A N 1
ATOM 3772 C CA . GLN A 1 487 ? -21.481 2.577 2.560 1.00 87.12 487 GLN A CA 1
ATOM 3773 C C . GLN A 1 487 ? -20.847 2.554 1.168 1.00 87.12 487 GLN A C 1
ATOM 3775 O O . GLN A 1 487 ? -21.343 3.217 0.255 1.00 87.12 487 GLN A O 1
ATOM 3780 N N . GLN A 1 488 ? -19.753 1.817 0.985 1.00 84.56 488 GLN A N 1
ATOM 3781 C CA . GLN A 1 488 ? -19.058 1.760 -0.295 1.00 84.56 488 GLN A CA 1
ATOM 3782 C C . GLN A 1 488 ? -19.879 1.016 -1.356 1.00 84.56 488 GLN A C 1
ATOM 3784 O O . GLN A 1 488 ? -19.959 1.486 -2.494 1.00 84.56 488 GLN A O 1
ATOM 3789 N N . CYS A 1 489 ? -20.568 -0.065 -0.978 1.00 82.88 489 CYS A N 1
ATOM 3790 C CA . CYS A 1 489 ? -21.508 -0.762 -1.860 1.00 82.88 489 CYS A CA 1
ATOM 3791 C C . CYS A 1 489 ? -22.693 0.141 -2.255 1.00 82.88 489 CYS A C 1
ATOM 3793 O O . CYS A 1 489 ? -23.019 0.249 -3.440 1.00 82.88 489 CYS A O 1
ATOM 3795 N N . LEU A 1 490 ? -23.253 0.896 -1.297 1.00 77.19 490 LEU A N 1
ATOM 3796 C CA . LEU A 1 490 ? -24.304 1.890 -1.562 1.00 77.19 490 LEU A CA 1
ATOM 3797 C C . LEU A 1 490 ? -23.838 3.001 -2.514 1.00 77.19 490 LEU A C 1
ATOM 3799 O O . LEU A 1 490 ? -24.559 3.370 -3.441 1.00 77.19 490 LEU A O 1
ATOM 3803 N N . ARG A 1 491 ? -22.622 3.532 -2.327 1.00 68.38 491 ARG A N 1
ATOM 3804 C CA . ARG A 1 491 ? -22.058 4.552 -3.226 1.00 68.38 491 ARG A CA 1
ATOM 3805 C C . ARG A 1 491 ? -21.933 4.031 -4.651 1.00 68.38 491 ARG A C 1
ATOM 3807 O O . ARG A 1 491 ? -22.319 4.744 -5.566 1.00 68.38 491 ARG A O 1
ATOM 3814 N N . LYS A 1 492 ? -21.473 2.794 -4.862 1.00 63.34 492 LYS A N 1
ATOM 3815 C CA . LYS A 1 492 ? -21.369 2.211 -6.213 1.00 63.34 492 LYS A CA 1
ATOM 3816 C C . LYS A 1 492 ? -22.710 2.120 -6.947 1.00 63.34 492 LYS A C 1
ATOM 3818 O O . LYS A 1 492 ? -22.731 2.306 -8.160 1.00 63.34 492 LYS A O 1
ATOM 3823 N N . LYS A 1 493 ? -23.824 1.915 -6.233 1.00 58.88 493 LYS A N 1
ATOM 3824 C CA . LYS A 1 493 ? -25.182 1.988 -6.806 1.00 58.88 493 LYS A CA 1
ATOM 3825 C C . LYS A 1 493 ? -25.497 3.390 -7.346 1.00 58.88 493 LYS A C 1
ATOM 3827 O O . LYS A 1 493 ? -26.018 3.520 -8.447 1.00 58.88 493 LYS A O 1
ATOM 3832 N N . ASN A 1 494 ? -25.111 4.429 -6.603 1.00 50.56 494 ASN A N 1
ATOM 3833 C CA . ASN A 1 494 ? -25.390 5.829 -6.943 1.00 50.56 494 ASN A CA 1
ATOM 3834 C C . ASN A 1 494 ? -24.373 6.444 -7.927 1.00 50.56 494 ASN A C 1
ATOM 3836 O O . ASN A 1 494 ? -24.686 7.411 -8.615 1.00 50.56 494 ASN A O 1
ATOM 3840 N N . VAL A 1 495 ? -23.156 5.895 -8.013 1.00 47.59 495 VAL A N 1
ATOM 3841 C CA . VAL A 1 495 ? -22.070 6.413 -8.869 1.00 47.59 495 VAL A CA 1
ATOM 3842 C C . VAL A 1 495 ? -22.251 6.054 -10.348 1.00 47.59 495 VAL A C 1
ATOM 3844 O O . VAL A 1 495 ? -21.665 6.727 -11.190 1.00 47.59 495 VAL A O 1
ATOM 3847 N N . LYS A 1 496 ? -23.168 5.139 -10.715 1.00 41.72 496 LYS A N 1
ATOM 3848 C CA . LYS A 1 496 ? -23.642 5.050 -12.116 1.00 41.72 496 LYS A CA 1
ATOM 3849 C C . LYS A 1 496 ? -24.255 6.372 -12.629 1.00 41.72 496 LYS A C 1
ATOM 3851 O O . LYS A 1 496 ? -24.449 6.506 -13.831 1.00 41.72 496 LYS A O 1
ATOM 3856 N N . THR A 1 497 ? -24.484 7.352 -11.748 1.00 33.22 497 THR A N 1
ATOM 3857 C CA . THR A 1 497 ? -25.033 8.680 -12.059 1.00 33.22 497 THR A CA 1
ATOM 3858 C C . THR A 1 497 ? -24.091 9.845 -11.708 1.00 33.22 497 THR A C 1
ATOM 3860 O O . THR A 1 497 ? -24.493 10.998 -11.827 1.00 33.22 497 THR A O 1
ATOM 3863 N N . ALA A 1 498 ? -22.849 9.597 -11.271 1.00 27.97 498 ALA A N 1
ATOM 3864 C CA . ALA A 1 498 ? -21.942 10.661 -10.825 1.00 27.97 498 ALA A CA 1
ATOM 3865 C C . ALA A 1 498 ? -20.646 10.683 -11.641 1.00 27.97 498 ALA A C 1
ATOM 3867 O O . ALA A 1 498 ? -19.689 9.955 -11.380 1.00 27.97 498 ALA A O 1
ATOM 3868 N N . THR A 1 499 ? -20.668 11.560 -12.639 1.00 30.02 499 THR A N 1
ATOM 3869 C CA . THR A 1 499 ? -19.568 12.034 -13.473 1.00 30.02 499 THR A CA 1
ATOM 3870 C C . THR A 1 499 ? -18.290 12.293 -12.674 1.00 30.02 499 THR A C 1
ATOM 3872 O O . THR A 1 499 ? -18.326 12.802 -11.552 1.00 30.02 499 THR A O 1
ATOM 3875 N N . MET A 1 500 ? -17.163 11.941 -13.298 1.00 27.50 500 MET A N 1
ATOM 3876 C CA . MET A 1 500 ? -15.793 12.172 -12.844 1.00 27.50 500 MET A CA 1
ATOM 3877 C C . MET A 1 500 ? -15.619 13.525 -12.143 1.00 27.50 500 MET A C 1
ATOM 3879 O O . MET A 1 500 ? -15.967 14.571 -12.686 1.00 27.50 500 MET A O 1
ATOM 3883 N N . VAL A 1 501 ? -15.016 13.490 -10.953 1.00 23.27 501 VAL A N 1
ATOM 3884 C CA . VAL A 1 501 ? -14.528 14.683 -10.258 1.00 23.27 501 VAL A CA 1
ATOM 3885 C C . VAL A 1 501 ? -13.429 15.313 -11.110 1.00 23.27 501 VAL A C 1
ATOM 3887 O O . VAL A 1 501 ? -12.304 14.817 -11.181 1.00 23.27 501 VAL A O 1
ATOM 3890 N N . THR A 1 502 ? -13.774 16.415 -11.764 1.00 22.97 502 THR A N 1
ATOM 3891 C CA . THR A 1 502 ? -12.863 17.326 -12.447 1.00 22.97 502 THR A CA 1
ATOM 3892 C C . THR A 1 502 ? -11.971 17.995 -11.404 1.00 22.97 502 THR A C 1
ATOM 3894 O O . THR A 1 502 ? -12.371 18.933 -10.719 1.00 22.97 502 THR A O 1
ATOM 3897 N N . LEU A 1 503 ? -10.739 17.507 -11.263 1.00 27.02 503 LEU A N 1
ATOM 3898 C CA . LEU A 1 503 ? -9.652 18.323 -10.729 1.00 27.02 503 LEU A CA 1
ATOM 3899 C C . LEU A 1 503 ? -9.174 19.223 -11.865 1.00 27.02 503 LEU A C 1
ATOM 3901 O O . LEU A 1 503 ? -8.765 18.714 -12.908 1.00 27.02 503 LEU A O 1
ATOM 3905 N N . ASN A 1 504 ? -9.293 20.534 -11.640 1.00 23.86 504 ASN A N 1
ATOM 3906 C CA . ASN A 1 504 ? -8.966 21.634 -12.546 1.00 23.86 504 ASN A CA 1
ATOM 3907 C C . ASN A 1 504 ? -7.889 21.273 -13.577 1.00 23.86 504 ASN A C 1
ATOM 3909 O O . ASN A 1 504 ? -6.705 21.159 -13.263 1.00 23.86 504 ASN A O 1
ATOM 3913 N N . THR A 1 505 ? -8.338 21.112 -14.819 1.00 26.61 505 THR A N 1
ATOM 3914 C CA . THR A 1 505 ? -7.512 21.055 -16.018 1.00 26.61 505 THR A CA 1
ATOM 3915 C C . THR A 1 505 ? -6.809 22.395 -16.176 1.00 26.61 505 THR A C 1
ATOM 3917 O O . THR A 1 505 ? -7.416 23.387 -16.581 1.00 26.61 505 THR A O 1
ATOM 3920 N N . VAL A 1 506 ? -5.527 22.431 -15.832 1.00 30.52 506 VAL A N 1
ATOM 3921 C CA . VAL A 1 506 ? -4.630 23.463 -16.342 1.00 30.52 506 VAL A CA 1
ATOM 3922 C C . VAL A 1 506 ? -4.390 23.142 -17.817 1.00 30.52 506 VAL A C 1
ATOM 3924 O O . VAL A 1 506 ? -4.180 21.985 -18.170 1.00 30.52 506 VAL A O 1
ATOM 3927 N N . ASN A 1 507 ? -4.510 24.149 -18.678 1.00 31.61 507 ASN A N 1
ATOM 3928 C CA . ASN A 1 507 ? -4.410 24.013 -20.128 1.00 31.61 507 ASN A CA 1
ATOM 3929 C C . ASN A 1 507 ? -3.046 23.388 -20.530 1.00 31.61 507 ASN A C 1
ATOM 3931 O O . ASN A 1 507 ? -2.018 24.027 -20.306 1.00 31.61 507 ASN A O 1
ATOM 3935 N N . PRO A 1 508 ? -2.999 22.177 -21.121 1.00 40.75 508 PRO A N 1
ATOM 3936 C CA . PRO A 1 508 ? -1.757 21.427 -21.359 1.00 40.75 508 PRO A CA 1
ATOM 3937 C C . PRO A 1 508 ? -0.861 21.990 -22.480 1.00 40.75 508 PRO A C 1
ATOM 3939 O O . PRO A 1 508 ? 0.170 21.403 -22.795 1.00 40.75 508 PRO A O 1
ATOM 3942 N N . GLN A 1 509 ? -1.227 23.117 -23.101 1.00 43.69 509 GLN A N 1
ATOM 3943 C CA . GLN A 1 509 ? -0.453 23.716 -24.196 1.00 43.69 509 GLN A CA 1
ATOM 3944 C C . GLN A 1 509 ? 0.533 24.809 -23.757 1.00 43.69 509 GLN A C 1
ATOM 3946 O O . GLN A 1 509 ? 1.433 25.152 -24.521 1.00 43.69 509 GLN A O 1
ATOM 3951 N N . THR A 1 510 ? 0.423 25.354 -22.541 1.00 55.06 510 THR A N 1
ATOM 3952 C CA . THR A 1 510 ? 1.368 26.374 -22.055 1.00 55.06 510 THR A CA 1
ATOM 3953 C C . THR A 1 510 ? 2.379 25.761 -21.095 1.00 55.06 510 THR A C 1
ATOM 3955 O O . THR A 1 510 ? 2.029 25.410 -19.970 1.00 55.06 510 THR A O 1
ATOM 3958 N N . LYS A 1 511 ? 3.647 25.661 -21.515 1.00 69.81 511 LYS A N 1
ATOM 3959 C CA . LYS A 1 511 ? 4.757 25.282 -20.625 1.00 69.81 511 LYS A CA 1
ATOM 3960 C C . LYS A 1 511 ? 4.801 26.271 -19.445 1.00 69.81 511 LYS A C 1
ATOM 3962 O O . LYS A 1 511 ? 4.959 27.469 -19.650 1.00 69.81 511 LYS A O 1
ATOM 3967 N N . HIS A 1 512 ? 4.627 25.781 -18.215 1.00 82.19 512 HIS A N 1
ATOM 3968 C CA . HIS A 1 512 ? 4.653 26.604 -16.989 1.00 82.19 512 HIS A CA 1
ATOM 3969 C C . HIS A 1 512 ? 6.064 26.837 -16.432 1.00 82.19 512 HIS A C 1
ATOM 3971 O O . HIS A 1 512 ? 6.235 27.571 -15.463 1.00 82.19 512 HIS A O 1
ATOM 3977 N N . TYR A 1 513 ? 7.062 26.210 -17.047 1.00 91.88 513 TYR A N 1
ATOM 3978 C CA . TYR A 1 513 ? 8.470 26.303 -16.695 1.00 91.88 513 TYR A CA 1
ATOM 3979 C C . TYR A 1 513 ? 9.239 27.046 -17.791 1.00 91.88 513 TYR A C 1
ATOM 3981 O O . TYR A 1 513 ? 8.785 27.125 -18.937 1.00 91.88 513 TYR A O 1
ATOM 3989 N N . GLY A 1 514 ? 10.423 27.548 -17.455 1.00 93.31 514 GLY A N 1
ATOM 3990 C CA . GLY A 1 514 ? 11.315 28.219 -18.393 1.00 93.31 514 GLY A CA 1
ATOM 3991 C C . GLY A 1 514 ? 12.773 28.069 -17.987 1.00 93.31 514 GLY A C 1
ATOM 3992 O O . GLY A 1 514 ? 13.089 27.923 -16.807 1.00 93.31 514 GLY A O 1
ATOM 3993 N N . ALA A 1 515 ? 13.662 28.108 -18.971 1.00 95.94 515 ALA A N 1
ATOM 3994 C CA . ALA A 1 515 ? 15.092 28.191 -18.752 1.00 95.94 515 ALA A CA 1
ATOM 3995 C C . ALA A 1 515 ? 15.771 29.074 -19.798 1.00 95.94 515 ALA A C 1
ATOM 3997 O O . ALA A 1 515 ? 15.315 29.185 -20.944 1.00 95.94 515 ALA A O 1
ATOM 3998 N N . ILE A 1 516 ? 16.867 29.705 -19.386 1.00 97.00 516 ILE A N 1
ATOM 3999 C CA . ILE A 1 516 ? 17.661 30.605 -20.219 1.00 97.00 516 ILE A CA 1
ATOM 4000 C C . ILE A 1 516 ? 19.136 30.531 -19.832 1.00 97.00 516 ILE A C 1
ATOM 4002 O O . ILE A 1 516 ? 19.470 30.421 -18.653 1.00 97.00 516 ILE A O 1
ATOM 4006 N N . SER A 1 517 ? 20.008 30.637 -20.827 1.00 96.75 517 SER A N 1
ATOM 4007 C CA . SER A 1 517 ? 21.446 30.824 -20.669 1.00 96.75 517 SER A CA 1
ATOM 4008 C C . SER A 1 517 ? 21.836 32.163 -21.280 1.00 96.75 517 SER A C 1
ATOM 4010 O O . SER A 1 517 ? 21.476 32.450 -22.422 1.00 96.75 517 SER A O 1
ATOM 4012 N N . VAL A 1 518 ? 22.568 32.977 -20.524 1.00 96.44 518 VAL A N 1
ATOM 4013 C CA . VAL A 1 518 ? 23.009 34.315 -20.931 1.00 96.44 518 VAL A CA 1
ATOM 4014 C C . VAL A 1 518 ? 24.517 34.475 -20.768 1.00 96.44 518 VAL A C 1
ATOM 4016 O O . VAL A 1 518 ? 25.118 33.860 -19.881 1.00 96.44 518 VAL A O 1
ATOM 4019 N N . ASP A 1 519 ? 25.125 35.334 -21.583 1.00 94.38 519 ASP A N 1
ATOM 4020 C CA . ASP A 1 519 ? 26.488 35.801 -21.334 1.00 94.38 519 ASP A CA 1
ATOM 4021 C C . ASP A 1 519 ? 26.512 36.657 -20.059 1.00 94.38 519 ASP A C 1
ATOM 4023 O O . ASP A 1 519 ? 25.695 37.564 -19.871 1.00 94.38 519 ASP A O 1
ATOM 4027 N N . ALA A 1 520 ? 27.440 36.369 -19.148 1.00 92.50 520 ALA A N 1
ATOM 4028 C CA . ALA A 1 520 ? 27.487 37.038 -17.853 1.00 92.50 520 ALA A CA 1
ATOM 4029 C C . ALA A 1 520 ? 27.761 38.547 -17.972 1.00 92.50 520 ALA A C 1
ATOM 4031 O O . ALA A 1 520 ? 27.241 39.329 -17.166 1.00 92.50 520 ALA A O 1
ATOM 4032 N N . GLN A 1 521 ? 28.565 38.958 -18.959 1.00 87.94 521 GLN A N 1
ATOM 4033 C CA . GLN A 1 521 ? 29.005 40.337 -19.132 1.00 87.94 521 GLN A CA 1
ATOM 4034 C C . GLN A 1 521 ? 27.980 41.151 -19.923 1.00 87.94 521 GLN A C 1
ATOM 4036 O O . GLN A 1 521 ? 27.496 42.162 -19.411 1.00 87.94 521 GLN A O 1
ATOM 4041 N N . SER A 1 522 ? 27.615 40.717 -21.131 1.00 90.69 522 SER A N 1
ATOM 4042 C CA . SER A 1 522 ? 26.687 41.448 -22.001 1.00 90.69 522 SER A CA 1
ATOM 4043 C C . SER A 1 522 ? 25.224 41.265 -21.585 1.00 90.69 522 SER A C 1
ATOM 4045 O O . SER A 1 522 ? 24.425 42.190 -21.727 1.00 90.69 522 SER A O 1
ATOM 4047 N N . GLY A 1 523 ? 24.870 40.113 -21.003 1.00 90.06 523 GLY A N 1
ATOM 4048 C CA . GLY A 1 523 ? 23.481 39.716 -20.759 1.00 90.06 523 GLY A CA 1
ATOM 4049 C C . GLY A 1 523 ? 22.760 39.203 -22.008 1.00 90.06 523 GLY A C 1
ATOM 4050 O O . GLY A 1 523 ? 21.548 39.004 -21.959 1.00 90.06 523 GLY A O 1
ATOM 4051 N N . GLU A 1 524 ? 23.480 39.007 -23.115 1.00 93.31 524 GLU A N 1
ATOM 4052 C CA . GLU A 1 524 ? 22.942 38.436 -24.348 1.00 93.31 524 GLU A CA 1
ATOM 4053 C C . GLU A 1 524 ? 22.425 37.015 -24.108 1.00 93.31 524 GLU A C 1
ATOM 4055 O O . GLU A 1 524 ? 23.071 36.217 -23.429 1.00 93.31 524 GLU A O 1
ATOM 4060 N N . VAL A 1 525 ? 21.259 36.696 -24.671 1.00 94.69 525 VAL A N 1
ATOM 4061 C CA . VAL A 1 525 ? 20.664 35.360 -24.585 1.00 94.69 525 VAL A CA 1
ATOM 4062 C C . VAL A 1 525 ? 21.381 34.424 -25.547 1.00 94.69 525 VAL A C 1
ATOM 4064 O O . VAL A 1 525 ? 21.287 34.584 -26.759 1.00 94.69 525 VAL A O 1
ATOM 4067 N N . LEU A 1 526 ? 22.051 33.418 -24.996 1.00 93.56 526 LEU A N 1
ATOM 4068 C CA . LEU A 1 526 ? 22.808 32.420 -25.749 1.00 93.56 526 LEU A CA 1
ATOM 4069 C C . LEU A 1 526 ? 21.974 31.158 -26.023 1.00 93.56 526 LEU A C 1
ATOM 4071 O O . LEU A 1 526 ? 22.159 30.491 -27.035 1.00 93.56 526 LEU A O 1
ATOM 4075 N N . GLY A 1 527 ? 21.031 30.823 -25.138 1.00 91.44 527 GLY A N 1
ATOM 4076 C CA . GLY A 1 527 ? 20.170 29.649 -25.279 1.00 91.44 527 GLY A CA 1
ATOM 4077 C C . GLY A 1 527 ? 18.906 29.753 -24.431 1.00 91.44 527 GLY A C 1
ATOM 4078 O O . GLY A 1 527 ? 18.892 30.432 -23.408 1.00 91.44 527 GLY A O 1
ATOM 4079 N N . SER A 1 528 ? 17.826 29.092 -24.850 1.00 92.88 528 SER A N 1
ATOM 4080 C CA . SER A 1 528 ? 16.559 29.078 -24.107 1.00 92.88 528 SER A CA 1
ATOM 4081 C C . SER A 1 528 ? 15.778 27.775 -24.289 1.00 92.88 528 SER A C 1
ATOM 4083 O O . SER A 1 528 ? 15.932 27.068 -25.291 1.00 92.88 528 SER A O 1
ATOM 4085 N N . GLU A 1 529 ? 14.952 27.447 -23.298 1.00 90.38 529 GLU A N 1
ATOM 4086 C CA . GLU A 1 529 ? 14.051 26.292 -23.266 1.00 90.38 529 GLU A CA 1
ATOM 4087 C C . GLU A 1 529 ? 12.769 26.671 -22.502 1.00 90.38 529 GLU A C 1
ATOM 4089 O O . GLU A 1 529 ? 12.804 27.472 -21.567 1.00 90.38 529 GLU A O 1
ATOM 4094 N N . GLY A 1 530 ? 11.620 26.107 -22.879 1.00 87.75 530 GLY A N 1
ATOM 4095 C CA . GLY A 1 530 ? 10.348 26.399 -22.209 1.00 87.75 530 GLY A CA 1
ATOM 4096 C C . GLY A 1 530 ? 9.857 27.844 -22.386 1.00 87.75 530 GLY A C 1
ATOM 4097 O O . GLY A 1 530 ? 10.238 28.549 -23.323 1.00 87.75 530 GLY A O 1
ATOM 4098 N N . ALA A 1 531 ? 8.966 28.284 -21.498 1.00 86.81 531 ALA A N 1
ATOM 4099 C CA . ALA A 1 531 ? 8.322 29.590 -21.574 1.00 86.81 531 ALA A CA 1
ATOM 4100 C C . ALA A 1 531 ? 9.149 30.677 -20.875 1.00 86.81 531 ALA A C 1
ATOM 4102 O O . ALA A 1 531 ? 9.319 30.672 -19.660 1.00 86.81 531 ALA A O 1
ATOM 4103 N N . GLN A 1 532 ? 9.580 31.687 -21.630 1.00 86.62 532 GLN A N 1
ATOM 4104 C CA . GLN A 1 532 ? 10.343 32.816 -21.075 1.00 86.62 532 GLN A CA 1
ATOM 4105 C C . GLN A 1 532 ? 9.496 33.735 -20.176 1.00 86.62 532 GLN A C 1
ATOM 4107 O O . GLN A 1 532 ? 10.028 34.469 -19.351 1.00 86.62 532 GLN A O 1
ATOM 4112 N N . ALA A 1 533 ? 8.167 33.654 -20.290 1.00 86.62 533 ALA A N 1
ATOM 4113 C CA . ALA A 1 533 ? 7.224 34.323 -19.395 1.00 86.62 533 ALA A CA 1
ATOM 4114 C C . ALA A 1 533 ? 6.927 33.526 -18.105 1.00 86.62 533 ALA A C 1
ATOM 4116 O O . ALA A 1 533 ? 6.053 33.932 -17.334 1.00 86.62 533 ALA A O 1
ATOM 4117 N N . ALA A 1 534 ? 7.600 32.389 -17.879 1.00 89.38 534 ALA A N 1
ATOM 4118 C CA . ALA A 1 534 ? 7.409 31.577 -16.683 1.00 89.38 534 ALA A CA 1
ATOM 4119 C C . ALA A 1 534 ? 7.698 32.381 -15.407 1.00 89.38 534 ALA A C 1
ATOM 4121 O O . ALA A 1 534 ? 8.609 33.213 -15.344 1.00 89.38 534 ALA A O 1
ATOM 4122 N N . ALA A 1 535 ? 6.885 32.127 -14.387 1.00 90.88 535 ALA A N 1
ATOM 4123 C CA . ALA A 1 535 ? 6.979 32.782 -13.097 1.00 90.88 535 ALA A CA 1
ATOM 4124 C C . ALA A 1 535 ? 6.519 31.838 -11.986 1.00 90.88 535 ALA A C 1
ATOM 4126 O O . ALA A 1 535 ? 5.656 30.988 -12.199 1.00 90.88 535 ALA A O 1
ATOM 4127 N N . GLU A 1 536 ? 7.062 32.040 -10.793 1.00 90.19 536 GLU A N 1
ATOM 4128 C CA . GLU A 1 536 ? 6.787 31.228 -9.608 1.00 90.19 536 GLU A CA 1
ATOM 4129 C C . GLU A 1 536 ? 6.158 32.072 -8.505 1.00 90.19 536 GLU A C 1
ATOM 4131 O O . GLU A 1 536 ? 6.516 33.237 -8.325 1.00 90.19 536 GLU A O 1
ATOM 4136 N N . SER A 1 537 ? 5.254 31.484 -7.715 1.00 89.38 537 SER A N 1
ATOM 4137 C CA . SER A 1 537 ? 4.589 32.169 -6.592 1.00 89.38 537 SER A CA 1
ATOM 4138 C C . SER A 1 537 ? 5.450 32.222 -5.321 1.00 89.38 537 SER A C 1
ATOM 4140 O O . SER A 1 537 ? 4.949 32.169 -4.197 1.00 89.38 537 SER A O 1
ATOM 4142 N N . GLN A 1 538 ? 6.764 32.246 -5.505 1.00 90.19 538 GLN A N 1
ATOM 4143 C CA . GLN A 1 538 ? 7.806 32.227 -4.486 1.00 90.19 538 GLN A CA 1
ATOM 4144 C C . GLN A 1 538 ? 8.777 33.381 -4.743 1.00 90.19 538 GLN A C 1
ATOM 4146 O O . GLN A 1 538 ? 8.638 34.115 -5.717 1.00 90.19 538 GLN A O 1
ATOM 4151 N N . GLY A 1 539 ? 9.730 33.578 -3.838 1.00 93.75 539 GLY A N 1
ATOM 4152 C CA . GLY A 1 539 ? 10.718 34.646 -3.927 1.00 93.75 539 GLY A CA 1
ATOM 4153 C C . GLY A 1 539 ? 12.150 34.157 -4.125 1.00 93.75 539 GLY A C 1
ATOM 4154 O O . GLY A 1 539 ? 12.453 32.970 -4.038 1.00 93.75 539 GLY A O 1
ATOM 4155 N N . MET A 1 540 ? 13.043 35.123 -4.310 1.00 95.88 540 MET A N 1
ATOM 4156 C CA . MET A 1 540 ? 14.487 34.963 -4.507 1.00 95.88 540 MET A CA 1
ATOM 4157 C C . MET A 1 540 ? 15.314 35.630 -3.393 1.00 95.88 540 MET A C 1
ATOM 4159 O O . MET A 1 540 ? 16.491 35.928 -3.579 1.00 95.88 540 MET A O 1
ATOM 4163 N N . GLY A 1 541 ? 14.712 35.882 -2.224 1.00 96.69 541 GLY A N 1
ATOM 4164 C CA . GLY A 1 541 ? 15.389 36.558 -1.110 1.00 96.69 541 GLY A CA 1
ATOM 4165 C C . GLY A 1 541 ? 16.679 35.862 -0.664 1.00 96.69 541 GLY A C 1
ATOM 4166 O O . GLY A 1 541 ? 17.660 36.535 -0.355 1.00 96.69 541 GLY A O 1
ATOM 4167 N N . SER A 1 542 ? 16.720 34.527 -0.712 1.00 96.00 542 SER A N 1
ATOM 4168 C CA . SER A 1 542 ? 17.903 33.749 -0.335 1.00 96.00 542 SER A CA 1
ATOM 4169 C C . SER A 1 542 ? 19.041 33.952 -1.333 1.00 96.00 542 SER A C 1
ATOM 4171 O O . SER A 1 542 ? 20.188 34.109 -0.930 1.00 96.00 542 SER A O 1
ATOM 4173 N N . LEU A 1 543 ? 18.733 34.049 -2.627 1.00 97.38 543 LEU A N 1
ATOM 4174 C CA . LEU A 1 543 ? 19.716 34.351 -3.666 1.00 97.38 543 LEU A CA 1
ATOM 4175 C C . LEU A 1 543 ? 20.353 35.737 -3.463 1.00 97.38 543 LEU A C 1
ATOM 4177 O O . LEU A 1 543 ? 21.572 35.881 -3.550 1.00 97.38 543 LEU A O 1
ATOM 4181 N N . LEU A 1 544 ? 19.555 36.756 -3.142 1.00 98.06 544 LEU A N 1
ATOM 4182 C CA . LEU A 1 544 ? 20.085 38.101 -2.894 1.00 98.06 544 LEU A CA 1
ATOM 4183 C C . LEU A 1 544 ? 20.867 38.187 -1.576 1.00 98.06 544 LEU A C 1
ATOM 4185 O O . LEU A 1 544 ? 21.923 38.819 -1.537 1.00 98.06 544 LEU A O 1
ATOM 4189 N N . LEU A 1 545 ? 20.420 37.493 -0.522 1.00 98.31 545 LEU A N 1
ATOM 4190 C CA . LEU A 1 545 ? 21.194 37.363 0.715 1.00 98.31 545 LEU A CA 1
ATOM 4191 C C . LEU A 1 545 ? 22.559 36.713 0.457 1.00 98.31 545 LEU A C 1
ATOM 4193 O O . LEU A 1 545 ? 23.567 37.167 0.997 1.00 98.31 545 LEU A O 1
ATOM 4197 N N . LEU A 1 546 ? 22.594 35.664 -0.370 1.00 97.81 546 LEU A N 1
ATOM 4198 C CA . LEU A 1 546 ? 23.827 34.988 -0.760 1.00 97.81 546 LEU A CA 1
ATOM 4199 C C . LEU A 1 546 ? 24.788 35.955 -1.462 1.00 97.81 546 LEU A C 1
ATOM 4201 O O . LEU A 1 546 ? 25.976 35.960 -1.148 1.00 97.81 546 LEU A O 1
ATOM 4205 N N . SER A 1 547 ? 24.273 36.817 -2.344 1.00 97.12 547 SER A N 1
ATOM 4206 C CA . SER A 1 547 ? 25.081 37.855 -2.996 1.00 97.12 547 SER A CA 1
ATOM 4207 C C . SER A 1 547 ? 25.679 38.833 -1.984 1.00 97.12 547 SER A C 1
ATOM 4209 O O . SER A 1 547 ? 26.895 39.027 -1.953 1.00 97.12 547 SER A O 1
ATOM 4211 N N . LEU A 1 548 ? 24.851 39.371 -1.082 1.00 98.00 548 LEU A N 1
ATOM 4212 C CA . LEU A 1 548 ? 25.294 40.286 -0.026 1.00 98.00 548 LEU A CA 1
ATOM 4213 C C . LEU A 1 548 ? 26.339 39.647 0.902 1.00 98.00 548 LEU A C 1
ATOM 4215 O O . LEU A 1 548 ? 27.296 40.308 1.318 1.00 98.00 548 LEU A O 1
ATOM 4219 N N . LEU A 1 549 ? 26.187 38.363 1.229 1.00 97.94 549 LEU A N 1
ATOM 4220 C CA . LEU A 1 549 ? 27.159 37.613 2.024 1.00 97.94 549 LEU A CA 1
ATOM 4221 C C . LEU A 1 549 ? 28.519 37.534 1.319 1.00 97.94 549 LEU A C 1
ATOM 4223 O O . LEU A 1 549 ? 29.540 37.824 1.948 1.00 97.94 549 LEU A O 1
ATOM 4227 N N . LEU A 1 550 ? 28.547 37.183 0.027 1.00 97.62 550 LEU A N 1
ATOM 4228 C CA . LEU A 1 550 ? 29.794 37.120 -0.743 1.00 97.62 550 LEU A CA 1
ATOM 4229 C C . LEU A 1 550 ? 30.476 38.491 -0.837 1.00 97.62 550 LEU A C 1
ATOM 4231 O O . LEU A 1 550 ? 31.688 38.572 -0.637 1.00 97.62 550 LEU A O 1
ATOM 4235 N N . GLU A 1 551 ? 29.726 39.577 -1.034 1.00 96.19 551 GLU A N 1
ATOM 4236 C CA . GLU A 1 551 ? 30.300 40.928 -1.033 1.00 96.19 551 GLU A CA 1
ATOM 4237 C C . GLU A 1 551 ? 30.946 41.293 0.309 1.00 96.19 551 GLU A C 1
ATOM 4239 O O . GLU A 1 551 ? 32.043 41.858 0.354 1.00 96.19 551 GLU A O 1
ATOM 4244 N N . ASN A 1 552 ? 30.282 40.972 1.422 1.00 96.81 552 ASN A N 1
ATOM 4245 C CA . ASN A 1 552 ? 30.809 41.250 2.757 1.00 96.81 552 ASN A CA 1
ATOM 4246 C C . ASN A 1 552 ? 32.045 40.396 3.075 1.00 96.81 552 ASN A C 1
ATOM 4248 O O . ASN A 1 552 ? 32.974 40.904 3.710 1.00 96.81 552 ASN A O 1
ATOM 4252 N N . LEU A 1 553 ? 32.096 39.147 2.595 1.00 97.19 553 LEU A N 1
ATOM 4253 C CA . LEU A 1 553 ? 33.294 38.303 2.653 1.00 97.19 553 LEU A CA 1
ATOM 4254 C C . LEU A 1 553 ? 34.438 38.913 1.827 1.00 97.19 553 LEU A C 1
ATOM 4256 O O . LEU A 1 553 ? 35.553 39.042 2.327 1.00 97.19 553 LEU A O 1
ATOM 4260 N N . GLY A 1 554 ? 34.160 39.353 0.595 1.00 94.56 554 GLY A N 1
ATOM 4261 C CA . GLY A 1 554 ? 35.146 39.983 -0.290 1.00 94.56 554 GLY A CA 1
ATOM 4262 C C . GLY A 1 554 ? 35.719 41.292 0.261 1.00 94.56 554 GLY A C 1
ATOM 4263 O O . GLY A 1 554 ? 36.902 41.571 0.086 1.00 94.56 554 GLY A O 1
ATOM 4264 N N . ARG A 1 555 ? 34.904 42.071 0.984 1.00 95.44 555 ARG A N 1
ATOM 4265 C CA . ARG A 1 555 ? 35.316 43.307 1.676 1.00 95.44 555 ARG A CA 1
ATOM 4266 C C . ARG A 1 555 ? 35.965 43.056 3.045 1.00 95.44 555 ARG A C 1
ATOM 4268 O O . ARG A 1 555 ? 36.340 44.015 3.713 1.00 95.44 555 ARG A O 1
ATOM 4275 N N . GLY A 1 556 ? 36.052 41.803 3.496 1.00 93.75 556 GLY A N 1
ATOM 4276 C CA . GLY A 1 556 ? 36.600 41.437 4.805 1.00 93.75 556 GLY A CA 1
ATOM 4277 C C . GLY A 1 556 ? 35.758 41.886 6.007 1.00 93.75 556 GLY A C 1
ATOM 4278 O O . GLY A 1 556 ? 36.264 41.890 7.127 1.00 93.75 556 GLY A O 1
ATOM 4279 N N . LYS A 1 557 ? 34.486 42.262 5.799 1.00 95.00 557 LYS A N 1
ATOM 4280 C CA . LYS A 1 557 ? 33.550 42.675 6.866 1.00 95.00 557 LYS A CA 1
ATOM 4281 C C . LYS A 1 557 ? 33.065 41.497 7.717 1.00 95.00 557 LYS A C 1
ATOM 4283 O O . LYS A 1 557 ? 32.659 41.687 8.860 1.00 95.00 557 LYS A O 1
ATOM 4288 N N . ILE A 1 558 ? 33.105 40.296 7.152 1.00 96.56 558 ILE A N 1
ATOM 4289 C CA . ILE A 1 558 ? 32.828 39.023 7.818 1.00 96.56 558 ILE A CA 1
ATOM 4290 C C . ILE A 1 558 ? 33.848 37.995 7.327 1.00 96.56 558 ILE A C 1
ATOM 4292 O O . ILE A 1 558 ? 34.345 38.106 6.204 1.00 96.56 558 ILE A O 1
ATOM 4296 N N . LYS A 1 559 ? 34.183 37.003 8.152 1.00 96.81 559 LYS A N 1
ATOM 4297 C CA . LYS A 1 559 ? 35.093 35.904 7.797 1.00 96.81 559 LYS A CA 1
ATOM 4298 C C . LYS A 1 559 ? 34.382 34.559 7.910 1.00 96.81 559 LYS A C 1
ATOM 4300 O O . LYS A 1 559 ? 33.480 34.379 8.718 1.00 96.81 559 LYS A O 1
ATOM 4305 N N . LEU A 1 560 ? 34.834 33.572 7.136 1.00 96.94 560 LEU A N 1
ATOM 4306 C CA . LEU A 1 560 ? 34.249 32.221 7.127 1.00 96.94 560 LEU A CA 1
ATOM 4307 C C . LEU A 1 560 ? 34.326 31.498 8.486 1.00 96.94 560 LEU A C 1
ATOM 4309 O O . LEU A 1 560 ? 33.465 30.674 8.791 1.00 96.94 560 LEU A O 1
ATOM 4313 N N . HIS A 1 561 ? 35.346 31.802 9.292 1.00 96.44 561 HIS A N 1
ATOM 4314 C CA . HIS A 1 561 ? 35.531 31.241 10.634 1.00 96.44 561 HIS A CA 1
ATOM 4315 C C . HIS A 1 561 ? 34.823 32.038 11.733 1.00 96.44 561 HIS A C 1
ATOM 4317 O O . HIS A 1 561 ? 34.866 31.619 12.887 1.00 96.44 561 HIS A O 1
ATOM 4323 N N . ASP A 1 562 ? 34.177 33.159 11.404 1.00 97.25 562 ASP A N 1
ATOM 4324 C CA . ASP A 1 562 ? 33.367 33.871 12.384 1.00 97.25 562 ASP A CA 1
ATOM 4325 C C . ASP A 1 562 ? 32.219 32.969 12.849 1.00 97.25 562 ASP A C 1
ATOM 4327 O O . ASP A 1 562 ? 31.607 32.252 12.053 1.00 97.25 562 ASP A O 1
ATOM 4331 N N . GLU A 1 563 ? 31.905 33.022 14.141 1.00 96.38 563 GLU A N 1
ATOM 4332 C CA . GLU A 1 563 ? 30.778 32.288 14.711 1.00 96.38 563 GLU A CA 1
ATOM 4333 C C . GLU A 1 563 ? 29.498 33.132 14.674 1.00 96.38 563 GLU A C 1
ATOM 4335 O O . GLU A 1 563 ? 29.510 34.350 14.889 1.00 96.38 563 GLU A O 1
ATOM 4340 N N . ALA A 1 564 ? 28.376 32.465 14.420 1.00 95.81 564 ALA A N 1
ATOM 4341 C CA . ALA A 1 564 ? 27.036 32.954 14.685 1.00 95.81 564 ALA A CA 1
ATOM 4342 C C . ALA A 1 564 ? 26.486 32.245 15.926 1.00 95.81 564 ALA A C 1
ATOM 4344 O O . ALA A 1 564 ? 26.504 31.014 16.001 1.00 95.81 564 ALA A O 1
ATOM 4345 N N . ILE A 1 565 ? 25.996 33.029 16.888 1.00 96.19 565 ILE A N 1
ATOM 4346 C CA . ILE A 1 565 ? 25.203 32.519 18.008 1.00 96.19 565 ILE A CA 1
ATOM 4347 C C . ILE A 1 565 ? 23.756 32.472 17.529 1.00 96.19 565 ILE A C 1
ATOM 4349 O O . ILE A 1 565 ? 23.187 33.508 17.188 1.00 96.19 565 ILE A O 1
ATOM 4353 N N . ILE A 1 566 ? 23.180 31.277 17.466 1.00 96.56 566 ILE A N 1
ATOM 4354 C CA . ILE A 1 566 ? 21.846 31.077 16.901 1.00 96.56 566 ILE A CA 1
ATOM 4355 C C . ILE A 1 566 ? 20.781 31.658 17.838 1.00 96.56 566 ILE A C 1
ATOM 4357 O O . ILE A 1 566 ? 20.643 31.219 18.980 1.00 96.56 566 ILE A O 1
ATOM 4361 N N . GLY A 1 567 ? 20.013 32.632 17.344 1.00 90.50 567 GLY A N 1
ATOM 4362 C CA . GLY A 1 567 ? 18.880 33.217 18.057 1.00 90.50 567 GLY A CA 1
ATOM 4363 C C . GLY A 1 567 ? 17.598 32.378 17.974 1.00 90.50 567 GLY A C 1
ATOM 4364 O O . GLY A 1 567 ? 17.525 31.350 17.297 1.00 90.50 567 GLY A O 1
ATOM 4365 N N . ASN A 1 568 ? 16.542 32.852 18.638 1.00 90.50 568 ASN A N 1
ATOM 4366 C CA . ASN A 1 568 ? 15.225 32.203 18.644 1.00 90.50 568 ASN A CA 1
ATOM 4367 C C . ASN A 1 568 ? 14.618 32.090 17.229 1.00 90.50 568 ASN A C 1
ATOM 4369 O O . ASN A 1 568 ? 13.998 31.084 16.894 1.00 90.50 568 ASN A O 1
ATOM 4373 N N . PHE A 1 569 ? 14.800 33.097 16.367 1.00 86.88 569 PHE A N 1
ATOM 4374 C CA . PHE A 1 569 ? 14.115 33.139 15.071 1.00 86.88 569 PHE A CA 1
ATOM 4375 C C . PHE A 1 569 ? 14.607 32.059 14.082 1.00 86.88 569 PHE A C 1
ATOM 4377 O O . PHE A 1 569 ? 13.758 31.310 13.598 1.00 86.88 569 PHE A O 1
ATOM 4384 N N . PRO A 1 570 ? 15.921 31.859 13.841 1.00 90.75 570 PRO A N 1
ATOM 4385 C CA . PRO A 1 570 ? 16.404 30.715 13.062 1.00 90.75 570 PRO A CA 1
ATOM 4386 C C . PRO A 1 570 ? 16.075 29.363 13.715 1.00 90.75 570 PRO A C 1
ATOM 4388 O O . PRO A 1 570 ? 15.731 28.409 13.021 1.00 90.75 570 PRO A O 1
ATOM 4391 N N . ALA A 1 571 ? 16.123 29.275 15.052 1.00 91.56 571 ALA A N 1
ATOM 4392 C CA . ALA A 1 571 ? 15.852 28.035 15.784 1.00 91.56 571 ALA A CA 1
ATOM 4393 C C . ALA A 1 571 ? 14.390 27.556 15.670 1.00 91.56 571 ALA A C 1
ATOM 4395 O O . ALA A 1 571 ? 14.134 26.347 15.679 1.00 91.56 571 ALA A O 1
ATOM 4396 N N . ARG A 1 572 ? 13.420 28.470 15.516 1.00 91.19 572 ARG A N 1
ATOM 4397 C CA . ARG A 1 572 ? 12.008 28.122 15.244 1.00 91.19 572 ARG A CA 1
ATOM 4398 C C . ARG A 1 572 ? 11.834 27.339 13.944 1.00 91.19 572 ARG A C 1
ATOM 4400 O O . ARG A 1 572 ? 10.951 26.486 13.864 1.00 91.19 572 ARG A O 1
ATOM 4407 N N . ASP A 1 573 ? 12.711 27.578 12.976 1.00 88.94 573 ASP A N 1
ATOM 4408 C CA . ASP A 1 573 ? 12.678 26.956 11.654 1.00 88.94 573 ASP A CA 1
ATOM 4409 C C . ASP A 1 573 ? 13.485 25.656 11.561 1.00 88.94 573 ASP A C 1
ATOM 4411 O O . ASP A 1 573 ? 13.505 25.012 10.517 1.00 88.94 573 ASP A O 1
ATOM 4415 N N . SER A 1 574 ? 14.058 25.192 12.672 1.00 88.38 574 SER A N 1
ATOM 4416 C CA . SER A 1 574 ? 14.835 23.946 12.768 1.00 88.38 574 SER A CA 1
ATOM 4417 C C . SER A 1 574 ? 14.080 22.664 12.392 1.00 88.38 574 SER A C 1
ATOM 4419 O O . SER A 1 574 ? 14.690 21.606 12.239 1.00 88.38 574 SER A O 1
ATOM 4421 N N . ARG A 1 575 ? 12.748 22.739 12.271 1.00 85.88 575 ARG A N 1
ATOM 4422 C CA . ARG A 1 575 ? 11.868 21.639 11.839 1.00 85.88 575 ARG A CA 1
ATOM 4423 C C . ARG A 1 575 ? 11.279 21.842 10.444 1.00 85.88 575 ARG A C 1
ATOM 4425 O O . ARG A 1 575 ? 10.479 21.015 10.009 1.00 85.88 575 ARG A O 1
ATOM 4432 N N . ALA A 1 576 ? 11.602 22.945 9.772 1.00 86.44 576 ALA A N 1
ATOM 4433 C CA . ALA A 1 576 ? 11.162 23.164 8.405 1.00 86.44 576 ALA A CA 1
ATOM 4434 C C . ALA A 1 576 ? 11.765 22.100 7.474 1.00 86.44 576 ALA A C 1
ATOM 4436 O O . ALA A 1 576 ? 12.809 21.512 7.767 1.00 86.44 576 ALA A O 1
ATOM 4437 N N . ALA A 1 577 ? 11.115 21.864 6.332 1.00 84.12 577 ALA A N 1
ATOM 4438 C CA . ALA A 1 577 ? 11.715 21.060 5.274 1.00 84.12 577 ALA A CA 1
ATOM 4439 C C . ALA A 1 577 ? 13.095 21.636 4.916 1.00 84.12 577 ALA A C 1
ATOM 4441 O O . ALA A 1 577 ? 13.239 22.856 4.801 1.00 84.12 577 ALA A O 1
ATOM 4442 N N . TYR A 1 578 ? 14.083 20.751 4.768 1.00 88.12 578 TYR A N 1
ATOM 4443 C CA . TYR A 1 578 ? 15.481 21.081 4.466 1.00 88.12 578 TYR A CA 1
ATOM 4444 C C . TYR A 1 578 ? 16.254 21.842 5.560 1.00 88.12 578 TYR A C 1
ATOM 4446 O O . TYR A 1 578 ? 17.365 22.307 5.327 1.00 88.12 578 TYR A O 1
ATOM 4454 N N . ALA A 1 579 ? 15.704 21.986 6.768 1.00 93.06 579 ALA A N 1
ATOM 4455 C CA . ALA A 1 579 ? 16.446 22.568 7.884 1.00 93.06 579 ALA A CA 1
ATOM 4456 C C . ALA A 1 579 ? 17.574 21.634 8.359 1.00 93.06 579 ALA A C 1
ATOM 4458 O O . ALA A 1 579 ? 17.396 20.413 8.428 1.00 93.06 579 ALA A O 1
ATOM 4459 N N . ILE A 1 580 ? 18.716 22.203 8.759 1.00 95.75 580 ILE A N 1
ATOM 4460 C CA . ILE A 1 580 ? 19.833 21.418 9.324 1.00 95.75 580 ILE A CA 1
ATOM 4461 C C . ILE A 1 580 ? 19.686 21.167 10.833 1.00 95.75 580 ILE A C 1
ATOM 4463 O O . ILE A 1 580 ? 20.440 20.384 11.416 1.00 95.75 580 ILE A O 1
ATOM 4467 N N . GLY A 1 581 ? 18.687 21.787 11.469 1.00 95.31 581 GLY A N 1
ATOM 4468 C CA . GLY A 1 581 ? 18.311 21.525 12.855 1.00 95.31 581 GLY A CA 1
ATOM 4469 C C . GLY A 1 581 ? 19.053 22.400 13.862 1.00 95.31 581 GLY A C 1
ATOM 4470 O O . GLY A 1 581 ? 19.447 21.907 14.927 1.00 95.31 581 GLY A O 1
ATOM 4471 N N . LEU A 1 582 ? 19.259 23.677 13.525 1.00 96.19 582 LEU A N 1
ATOM 4472 C CA . LEU A 1 582 ? 19.871 24.663 14.420 1.00 96.19 582 LEU A CA 1
ATOM 4473 C C . LEU A 1 582 ? 19.042 24.855 15.699 1.00 96.19 582 LEU A C 1
ATOM 4475 O O . LEU A 1 582 ? 17.815 24.871 15.666 1.00 96.19 582 LEU A O 1
ATOM 4479 N N . ARG A 1 583 ? 19.697 25.016 16.847 1.00 95.62 583 ARG A N 1
ATOM 4480 C CA . ARG A 1 583 ? 19.051 25.272 18.141 1.00 95.62 583 ARG A CA 1
ATOM 4481 C C . ARG A 1 583 ? 19.505 26.607 18.696 1.00 95.62 583 ARG A C 1
ATOM 4483 O O . ARG A 1 583 ? 20.636 27.026 18.475 1.00 95.62 583 ARG A O 1
ATOM 4490 N N . GLU A 1 584 ? 18.622 27.247 19.449 1.00 96.19 584 GLU A N 1
ATOM 4491 C CA . GLU A 1 584 ? 18.941 28.492 20.139 1.00 96.19 584 GLU A CA 1
ATOM 4492 C C . GLU A 1 584 ? 20.168 28.300 21.046 1.00 96.19 584 GLU A C 1
ATOM 4494 O O . GLU A 1 584 ? 20.270 27.308 21.771 1.00 96.19 584 GLU A O 1
ATOM 4499 N N . GLY A 1 585 ? 21.122 29.226 20.953 1.00 95.19 585 GLY A N 1
ATOM 4500 C CA . GLY A 1 585 ? 22.396 29.181 21.668 1.00 95.19 585 GLY A CA 1
ATOM 4501 C C . GLY A 1 585 ? 23.497 28.348 21.004 1.00 95.19 585 GLY A C 1
ATOM 4502 O O . GLY A 1 585 ? 24.637 28.403 21.469 1.00 95.19 585 GLY A O 1
ATOM 4503 N N . ASP A 1 586 ? 23.216 27.615 19.918 1.00 96.50 586 ASP A N 1
ATOM 4504 C CA . ASP A 1 586 ? 24.273 26.952 19.150 1.00 96.50 586 ASP A CA 1
ATOM 4505 C C . ASP A 1 586 ? 25.294 27.987 18.642 1.00 96.50 586 ASP A C 1
ATOM 4507 O O . ASP A 1 586 ? 24.928 29.085 18.220 1.00 96.50 586 ASP A O 1
ATOM 4511 N N . LYS A 1 587 ? 26.578 27.616 18.643 1.00 97.12 587 LYS A N 1
ATOM 4512 C CA . LYS A 1 587 ? 27.644 28.367 17.969 1.00 97.12 587 LYS A CA 1
ATOM 4513 C C . LYS A 1 587 ? 27.997 27.656 16.675 1.00 97.12 587 LYS A C 1
ATOM 4515 O O . LYS A 1 587 ? 28.419 26.499 16.700 1.00 97.12 587 LYS A O 1
ATOM 4520 N N . VAL A 1 588 ? 27.778 28.319 15.546 1.00 97.69 588 VAL A N 1
ATOM 4521 C CA . VAL A 1 588 ? 27.987 27.727 14.218 1.00 97.69 588 VAL A CA 1
ATOM 4522 C C . VAL A 1 588 ? 28.781 28.694 13.355 1.00 97.69 588 VAL A C 1
ATOM 4524 O O . VAL A 1 588 ? 28.475 29.883 13.318 1.00 97.69 588 VAL A O 1
ATOM 4527 N N . SER A 1 589 ? 29.812 28.204 12.666 1.00 98.06 589 SER A N 1
ATOM 4528 C CA . SER A 1 589 ? 30.628 29.047 11.792 1.00 98.06 589 SER A CA 1
ATOM 4529 C C . SER A 1 589 ? 29.848 29.517 10.563 1.00 98.06 589 SER A C 1
ATOM 4531 O O . SER A 1 589 ? 29.004 28.790 10.026 1.00 98.06 589 SER A O 1
ATOM 4533 N N . VAL A 1 590 ? 30.182 30.712 10.069 1.00 97.94 590 VAL A N 1
ATOM 4534 C CA . VAL A 1 590 ? 29.652 31.256 8.808 1.00 97.94 590 VAL A CA 1
ATOM 4535 C C . VAL A 1 590 ? 29.866 30.273 7.657 1.00 97.94 590 VAL A C 1
ATOM 4537 O O . VAL A 1 590 ? 28.959 30.081 6.856 1.00 97.94 590 VAL A O 1
ATOM 4540 N N . HIS A 1 591 ? 31.016 29.593 7.610 1.00 97.56 591 HIS A N 1
ATOM 4541 C CA . HIS A 1 591 ? 31.299 28.546 6.626 1.00 97.56 591 HIS A CA 1
ATOM 4542 C C . HIS A 1 591 ? 30.255 27.420 6.633 1.00 97.56 591 HIS A C 1
ATOM 4544 O O . HIS A 1 591 ? 29.721 27.068 5.586 1.00 97.56 591 HIS A O 1
ATOM 4550 N N . THR A 1 592 ? 29.925 26.867 7.803 1.00 97.50 592 THR A N 1
ATOM 4551 C CA . THR A 1 592 ? 28.944 25.776 7.907 1.00 97.50 592 THR A CA 1
ATOM 4552 C C . THR A 1 592 ? 27.544 26.243 7.523 1.00 97.50 592 THR A C 1
ATOM 4554 O O . THR A 1 592 ? 26.835 25.525 6.820 1.00 97.50 592 THR A O 1
ATOM 4557 N N . LEU A 1 593 ? 27.148 27.449 7.943 1.00 98.06 593 LEU A N 1
ATOM 4558 C CA . LEU A 1 593 ? 25.844 28.011 7.591 1.00 98.06 593 LEU A CA 1
ATOM 4559 C C . LEU A 1 593 ? 25.734 28.307 6.088 1.00 98.06 593 LEU A C 1
ATOM 4561 O O . LEU A 1 593 ? 24.716 27.985 5.480 1.00 98.06 593 LEU A O 1
ATOM 4565 N N . LEU A 1 594 ? 26.786 28.865 5.480 1.00 97.69 594 LEU A N 1
ATOM 4566 C CA . LEU A 1 594 ? 26.864 29.103 4.037 1.00 97.69 594 LEU A CA 1
ATOM 4567 C C . LEU A 1 594 ? 26.764 27.787 3.265 1.00 97.69 594 LEU A C 1
ATOM 4569 O O . LEU A 1 594 ? 25.945 27.672 2.358 1.00 97.69 594 LEU A O 1
ATOM 4573 N N . ASN A 1 595 ? 27.533 26.774 3.664 1.00 97.12 595 ASN A N 1
ATOM 4574 C CA . ASN A 1 595 ? 27.494 25.467 3.017 1.00 97.12 595 ASN A CA 1
ATOM 4575 C C . ASN A 1 595 ? 26.113 24.814 3.155 1.00 97.12 595 ASN A C 1
ATOM 4577 O O . ASN A 1 595 ? 25.622 24.241 2.191 1.00 97.12 595 ASN A O 1
ATOM 4581 N N . ALA A 1 596 ? 25.447 24.940 4.306 1.00 96.81 596 ALA A N 1
ATOM 4582 C CA . ALA A 1 596 ? 24.077 24.457 4.494 1.00 96.81 596 ALA A CA 1
ATOM 4583 C C . ALA A 1 596 ? 23.050 25.193 3.627 1.00 96.81 596 ALA A C 1
ATOM 4585 O O . ALA A 1 596 ? 22.161 24.561 3.054 1.00 96.81 596 ALA A O 1
ATOM 4586 N N . MET A 1 597 ? 23.196 26.510 3.488 1.00 95.75 597 MET A N 1
ATOM 4587 C CA . MET A 1 597 ? 22.372 27.314 2.594 1.00 95.75 597 MET A CA 1
ATOM 4588 C C . MET A 1 597 ? 22.568 26.891 1.132 1.00 95.75 597 MET A C 1
ATOM 4590 O O . MET A 1 597 ? 21.591 26.577 0.466 1.00 95.75 597 MET A O 1
ATOM 4594 N N . VAL A 1 598 ? 23.809 26.823 0.643 1.00 95.00 598 VAL A N 1
ATOM 4595 C CA . VAL A 1 598 ? 24.121 26.509 -0.764 1.00 95.00 598 VAL A CA 1
ATOM 4596 C C . VAL A 1 598 ? 23.796 25.057 -1.120 1.00 95.00 598 VAL A C 1
ATOM 4598 O O . VAL A 1 598 ? 23.179 24.798 -2.149 1.00 95.00 598 VAL A O 1
ATOM 4601 N N . CYS A 1 599 ? 24.206 24.109 -0.277 1.00 92.00 599 CYS A N 1
ATOM 4602 C CA . CYS A 1 599 ? 24.081 22.678 -0.544 1.00 92.00 599 CYS A CA 1
ATOM 4603 C C . CYS A 1 599 ? 22.640 22.189 -0.367 1.00 92.00 599 CYS A C 1
ATOM 4605 O O . CYS A 1 599 ? 22.138 21.417 -1.178 1.00 92.00 599 CYS A O 1
ATOM 4607 N N . HIS A 1 600 ? 21.974 22.613 0.708 1.00 91.62 600 HIS A N 1
ATOM 4608 C CA . HIS A 1 600 ? 20.708 22.019 1.138 1.00 91.62 600 HIS A CA 1
ATOM 4609 C C . HIS A 1 600 ? 19.527 22.998 1.090 1.00 91.62 600 HIS A C 1
ATOM 4611 O O . HIS A 1 600 ? 18.416 22.615 1.433 1.00 91.62 600 HIS A O 1
ATOM 4617 N N . ASN A 1 601 ? 19.734 24.249 0.655 1.00 92.94 601 ASN A N 1
ATOM 4618 C CA . ASN A 1 601 ? 18.720 25.311 0.690 1.00 92.94 601 ASN A CA 1
ATOM 4619 C C . ASN A 1 601 ? 18.099 25.477 2.094 1.00 92.94 601 ASN A C 1
ATOM 4621 O O . ASN A 1 601 ? 16.888 25.644 2.252 1.00 92.94 601 ASN A O 1
ATOM 4625 N N . ALA A 1 602 ? 18.942 25.380 3.129 1.00 95.38 602 ALA A N 1
ATOM 4626 C CA . ALA A 1 602 ? 18.495 25.307 4.514 1.00 95.38 602 ALA A CA 1
ATOM 4627 C C . ALA A 1 602 ? 17.920 26.654 5.010 1.00 95.38 602 ALA A C 1
ATOM 4629 O O . ALA A 1 602 ? 18.659 27.646 5.099 1.00 95.38 602 ALA A O 1
ATOM 4630 N N . PRO A 1 603 ? 16.617 26.731 5.358 1.00 95.31 603 PRO A N 1
ATOM 4631 C CA . PRO A 1 603 ? 15.980 27.990 5.747 1.00 95.31 603 PRO A CA 1
ATOM 4632 C C . PRO A 1 603 ? 16.461 28.502 7.111 1.00 95.31 603 PRO A C 1
ATOM 4634 O O . PRO A 1 603 ? 16.634 29.708 7.279 1.00 95.31 603 PRO A O 1
ATOM 4637 N N . ASP A 1 604 ? 16.733 27.610 8.066 1.00 96.69 604 ASP A N 1
ATOM 4638 C CA . ASP A 1 604 ? 17.288 27.959 9.377 1.00 96.69 604 ASP A CA 1
ATOM 4639 C C . ASP A 1 604 ? 18.709 28.531 9.247 1.00 96.69 604 ASP A C 1
ATOM 4641 O O . ASP A 1 604 ? 19.011 29.575 9.825 1.00 96.69 604 ASP A O 1
ATOM 4645 N N . ALA A 1 605 ? 19.558 27.930 8.409 1.00 97.50 605 ALA A N 1
ATOM 4646 C CA . ALA A 1 605 ? 20.885 28.470 8.110 1.00 97.50 605 ALA A CA 1
ATOM 4647 C C . ALA A 1 605 ? 20.828 29.824 7.380 1.00 97.50 605 ALA A C 1
ATOM 4649 O O . ALA A 1 605 ? 21.585 30.737 7.712 1.00 97.50 605 ALA A O 1
ATOM 4650 N N . THR A 1 606 ? 19.893 29.979 6.437 1.00 97.50 606 THR A N 1
ATOM 4651 C CA . THR A 1 606 ? 19.658 31.239 5.709 1.00 97.50 606 THR A CA 1
ATOM 4652 C C . THR A 1 606 ? 19.310 32.377 6.676 1.00 97.50 606 THR A C 1
ATOM 4654 O O . THR A 1 606 ? 19.888 33.461 6.609 1.00 97.50 606 THR A O 1
ATOM 4657 N N . LEU A 1 607 ? 18.398 32.131 7.620 1.00 97.75 607 LEU A N 1
ATOM 4658 C CA . LEU A 1 607 ? 18.010 33.119 8.631 1.00 97.75 607 LEU A CA 1
ATOM 4659 C C . LEU A 1 607 ? 19.150 33.420 9.613 1.00 97.75 607 LEU A C 1
ATOM 4661 O O . LEU A 1 607 ? 19.353 34.580 9.967 1.00 97.75 607 LEU A O 1
ATOM 4665 N N . ALA A 1 608 ? 19.923 32.410 10.016 1.00 97.81 608 ALA A N 1
ATOM 4666 C CA . ALA A 1 608 ? 21.080 32.599 10.888 1.00 97.81 608 ALA A CA 1
ATOM 4667 C C . ALA A 1 608 ? 22.169 33.469 10.235 1.00 97.81 608 ALA A C 1
ATOM 4669 O O . ALA A 1 608 ? 22.734 34.345 10.889 1.00 97.81 608 ALA A O 1
ATOM 4670 N N . LEU A 1 609 ? 22.433 33.281 8.936 1.00 98.06 609 LEU A N 1
ATOM 4671 C CA . LEU A 1 609 ? 23.341 34.145 8.173 1.00 98.06 609 LEU A CA 1
ATOM 4672 C C . LEU A 1 609 ? 22.822 35.580 8.091 1.00 98.06 609 LEU A C 1
ATOM 4674 O O . LEU A 1 609 ? 23.593 36.517 8.286 1.00 98.06 609 LEU A O 1
ATOM 4678 N N . ALA A 1 610 ? 21.522 35.755 7.853 1.00 97.50 610 ALA A N 1
ATOM 4679 C CA . ALA A 1 610 ? 20.888 37.068 7.819 1.00 97.50 610 ALA A CA 1
ATOM 4680 C C . ALA A 1 610 ? 21.050 37.822 9.152 1.00 97.50 610 ALA A C 1
ATOM 4682 O O . ALA A 1 610 ? 21.476 38.979 9.161 1.00 97.50 610 ALA A O 1
ATOM 4683 N N . GLU A 1 611 ? 20.783 37.161 10.283 1.00 96.12 611 GLU A N 1
ATOM 4684 C CA . GLU A 1 611 ? 21.012 37.739 11.613 1.00 96.12 611 GLU A CA 1
ATOM 4685 C C . GLU A 1 611 ? 22.491 38.033 11.860 1.00 96.12 611 GLU A C 1
ATOM 4687 O O . GLU A 1 611 ? 22.828 39.101 12.368 1.00 96.12 611 GLU A O 1
ATOM 4692 N N . ARG A 1 612 ? 23.390 37.127 11.464 1.00 96.62 612 ARG A N 1
ATOM 4693 C CA . ARG A 1 612 ? 24.828 37.307 11.682 1.00 96.62 612 ARG A CA 1
ATOM 4694 C C . ARG A 1 612 ? 25.409 38.477 10.889 1.00 96.62 612 ARG A C 1
ATOM 4696 O O . ARG A 1 612 ? 26.313 39.146 11.394 1.00 96.62 612 ARG A O 1
ATOM 4703 N N . LEU A 1 613 ? 24.931 38.699 9.668 1.00 95.75 613 LEU A N 1
ATOM 4704 C CA . LEU A 1 613 ? 25.403 39.770 8.790 1.00 95.75 613 LEU A CA 1
ATOM 4705 C C . LEU A 1 613 ? 24.884 41.144 9.218 1.00 95.75 613 LEU A C 1
ATOM 4707 O O . LEU A 1 613 ? 25.650 42.104 9.243 1.00 95.75 613 LEU A O 1
ATOM 4711 N N . PHE A 1 614 ? 23.597 41.237 9.561 1.00 96.00 614 PHE A N 1
ATOM 4712 C CA . PHE A 1 614 ? 22.905 42.525 9.699 1.00 96.00 614 PHE A CA 1
ATOM 4713 C C . PHE A 1 614 ? 22.373 42.803 11.113 1.00 96.00 614 PHE A C 1
ATOM 4715 O O . PHE A 1 614 ? 21.777 43.850 11.373 1.00 96.00 614 PHE A O 1
ATOM 4722 N N . GLY A 1 615 ? 22.576 41.874 12.048 1.00 93.19 615 GLY A N 1
ATOM 4723 C CA . GLY A 1 615 ? 22.150 41.957 13.447 1.00 93.19 615 GLY A CA 1
ATOM 4724 C C . GLY A 1 615 ? 20.688 41.573 13.695 1.00 93.19 615 GLY A C 1
ATOM 4725 O O . GLY A 1 615 ? 20.329 41.275 14.830 1.00 93.19 615 GLY A O 1
ATOM 4726 N N . SER A 1 616 ? 19.832 41.570 12.669 1.00 93.44 616 SER A N 1
ATOM 4727 C CA . SER A 1 616 ? 18.468 41.037 12.742 1.00 93.44 616 SER A CA 1
ATOM 4728 C C . SER A 1 616 ? 17.936 40.662 11.360 1.00 93.44 616 SER A C 1
ATOM 4730 O O . SER A 1 616 ? 18.359 41.215 10.343 1.00 93.44 616 SER A O 1
ATOM 4732 N N . THR A 1 617 ? 16.949 39.765 11.318 1.00 93.62 617 THR A N 1
ATOM 4733 C CA . THR A 1 617 ? 16.255 39.397 10.074 1.00 93.62 617 THR A CA 1
ATOM 4734 C C . THR A 1 617 ? 15.527 40.583 9.437 1.00 93.62 617 THR A C 1
ATOM 4736 O O . THR A 1 617 ? 15.559 40.737 8.222 1.00 93.62 617 THR A O 1
ATOM 4739 N N . GLY A 1 618 ? 14.935 41.479 10.233 1.00 95.38 618 GLY A N 1
ATOM 4740 C CA . GLY A 1 618 ? 14.277 42.684 9.713 1.00 95.38 618 GLY A CA 1
ATOM 4741 C C . GLY A 1 618 ? 15.236 43.613 8.960 1.00 95.38 618 GLY A C 1
ATOM 4742 O O . GLY A 1 618 ? 14.918 44.062 7.864 1.00 95.38 618 GLY A O 1
ATOM 4743 N N . LYS A 1 619 ? 16.440 43.847 9.505 1.00 96.81 619 LYS A N 1
ATOM 4744 C CA . LYS A 1 619 ? 17.474 44.636 8.816 1.00 96.81 619 LYS A CA 1
ATOM 4745 C C . LYS A 1 619 ? 17.965 43.934 7.554 1.00 96.81 619 LYS A C 1
ATOM 4747 O O . LYS A 1 619 ? 18.068 44.571 6.516 1.00 96.81 619 LYS A O 1
ATOM 4752 N N . ALA A 1 620 ? 18.196 42.624 7.627 1.00 97.38 620 ALA A N 1
ATOM 4753 C CA . ALA A 1 620 ? 18.605 41.839 6.467 1.00 97.38 620 ALA A CA 1
ATOM 4754 C C . ALA A 1 620 ? 17.577 41.890 5.326 1.00 97.38 620 ALA A C 1
ATOM 4756 O O . ALA A 1 620 ? 17.959 42.006 4.167 1.00 97.38 620 ALA A O 1
ATOM 4757 N N . LEU A 1 621 ? 16.277 41.833 5.638 1.00 97.62 621 LEU A N 1
ATOM 4758 C CA . LEU A 1 621 ? 15.224 41.948 4.629 1.00 97.62 621 LEU A CA 1
ATOM 4759 C C . LEU A 1 621 ? 15.240 43.321 3.944 1.00 97.62 621 LEU A C 1
ATOM 4761 O O . LEU A 1 621 ? 15.124 43.368 2.725 1.00 97.62 621 LEU A O 1
ATOM 4765 N N . ASN A 1 622 ? 15.443 44.408 4.694 1.00 98.00 622 ASN A N 1
ATOM 4766 C CA . ASN A 1 622 ? 15.547 45.750 4.113 1.00 98.00 622 ASN A CA 1
ATOM 4767 C C . ASN A 1 622 ? 16.734 45.860 3.144 1.00 98.00 622 ASN A C 1
ATOM 4769 O O . ASN A 1 622 ? 16.586 46.414 2.062 1.00 98.00 622 ASN A O 1
ATOM 4773 N N . GLU A 1 623 ? 17.890 45.295 3.499 1.00 98.19 623 GLU A N 1
ATOM 4774 C CA . GLU A 1 623 ? 19.081 45.274 2.633 1.00 98.19 623 GLU A CA 1
ATOM 4775 C C . GLU A 1 623 ? 18.849 44.433 1.368 1.00 98.19 623 GLU A C 1
ATOM 4777 O O . GLU A 1 623 ? 19.217 44.839 0.268 1.00 98.19 623 GLU A O 1
ATOM 4782 N N . ILE A 1 624 ? 18.171 43.286 1.494 1.00 98.31 624 ILE A N 1
ATOM 4783 C CA . ILE A 1 624 ? 17.759 42.456 0.350 1.00 98.31 624 ILE A CA 1
ATOM 4784 C C . ILE A 1 624 ? 16.809 43.227 -0.575 1.00 98.31 624 ILE A C 1
ATOM 4786 O O . ILE A 1 624 ? 16.952 43.164 -1.794 1.00 98.31 624 ILE A O 1
ATOM 4790 N N . GLN A 1 625 ? 15.835 43.945 -0.012 1.00 98.12 625 GLN A N 1
ATOM 4791 C CA . GLN A 1 625 ? 14.871 44.742 -0.773 1.00 98.12 625 GLN A CA 1
ATOM 4792 C C . GLN A 1 625 ? 15.525 45.954 -1.440 1.00 98.12 625 GLN A C 1
ATOM 4794 O O . GLN A 1 625 ? 15.179 46.270 -2.577 1.00 98.12 625 GLN A O 1
ATOM 4799 N N . GLN A 1 626 ? 16.492 46.592 -0.776 1.00 98.06 626 GLN A N 1
ATOM 4800 C CA . GLN A 1 626 ? 17.273 47.677 -1.363 1.00 98.06 626 GLN A CA 1
ATOM 4801 C C . GLN A 1 626 ? 18.102 47.169 -2.544 1.00 98.06 626 GLN A C 1
ATOM 4803 O O . GLN A 1 626 ? 18.017 47.739 -3.627 1.00 98.06 626 GLN A O 1
ATOM 4808 N N . LEU A 1 627 ? 18.810 46.044 -2.382 1.00 98.06 627 LEU A N 1
ATOM 4809 C CA . LEU A 1 627 ? 19.547 45.429 -3.486 1.00 98.06 627 LEU A CA 1
ATOM 4810 C C . LEU A 1 627 ? 18.615 45.050 -4.646 1.00 98.06 627 LEU A C 1
ATOM 4812 O O . LEU A 1 627 ? 18.957 45.247 -5.809 1.00 98.06 627 LEU A O 1
ATOM 4816 N N . ALA A 1 628 ? 17.424 44.523 -4.350 1.00 98.19 628 ALA A N 1
ATOM 4817 C CA . ALA A 1 628 ? 16.433 44.223 -5.377 1.00 98.19 628 ALA A CA 1
ATOM 4818 C C . ALA A 1 628 ? 16.022 45.484 -6.156 1.00 98.19 628 ALA A C 1
ATOM 4820 O O . ALA A 1 628 ? 15.988 45.448 -7.385 1.00 98.19 628 ALA A O 1
ATOM 4821 N N . ALA A 1 629 ? 15.765 46.599 -5.466 1.00 97.81 629 ALA A N 1
ATOM 4822 C CA . ALA A 1 629 ? 15.437 47.874 -6.099 1.00 97.81 629 ALA A CA 1
ATOM 4823 C C . ALA A 1 629 ? 16.585 48.387 -6.985 1.00 97.81 629 ALA A C 1
ATOM 4825 O O . ALA A 1 629 ? 16.339 48.771 -8.129 1.00 97.81 629 ALA A O 1
ATOM 4826 N N . ASP A 1 630 ? 17.827 48.313 -6.500 1.00 97.81 630 ASP A N 1
ATOM 4827 C CA . ASP A 1 630 ? 19.025 48.742 -7.234 1.00 97.81 630 ASP A CA 1
ATOM 4828 C C . ASP A 1 630 ? 19.242 47.923 -8.520 1.00 97.81 630 ASP A C 1
ATOM 4830 O O . ASP A 1 630 ? 19.710 48.444 -9.533 1.00 97.81 630 ASP A O 1
ATOM 4834 N N . LEU A 1 631 ? 18.863 46.640 -8.503 1.00 97.19 631 LEU A N 1
ATOM 4835 C CA . LEU A 1 631 ? 18.940 45.733 -9.653 1.00 97.19 631 LEU A CA 1
ATOM 4836 C C . LEU A 1 631 ? 17.694 45.776 -10.558 1.00 97.19 631 LEU A C 1
ATOM 4838 O O . LEU A 1 631 ? 17.653 45.079 -11.574 1.00 97.19 631 LEU A O 1
ATOM 4842 N N . GLY A 1 632 ? 16.666 46.555 -10.205 1.00 97.12 632 GLY A N 1
ATOM 4843 C CA . GLY A 1 632 ? 15.392 46.586 -10.928 1.00 97.12 632 GLY A CA 1
ATOM 4844 C C . GLY A 1 632 ? 14.619 45.261 -10.864 1.00 97.12 632 GLY A C 1
ATOM 4845 O O . GLY A 1 632 ? 13.960 44.885 -11.838 1.00 97.12 632 GLY A O 1
ATOM 4846 N N . ILE A 1 633 ? 14.743 44.534 -9.753 1.00 97.69 633 ILE A N 1
ATOM 4847 C CA . ILE A 1 633 ? 14.002 43.308 -9.428 1.00 97.69 633 ILE A CA 1
ATOM 4848 C C . ILE A 1 633 ? 12.692 43.688 -8.731 1.00 97.69 633 ILE A C 1
ATOM 4850 O O . ILE A 1 633 ? 12.652 44.593 -7.894 1.00 97.69 633 ILE A O 1
ATOM 4854 N N . SER A 1 634 ? 11.601 42.990 -9.053 1.00 93.94 634 SER A N 1
ATOM 4855 C CA . SER A 1 634 ? 10.294 43.270 -8.447 1.00 93.94 634 SER A CA 1
ATOM 4856 C C . SER A 1 634 ? 10.298 43.098 -6.921 1.00 93.94 634 SER A C 1
ATOM 4858 O O . SER A 1 634 ? 10.769 42.086 -6.402 1.00 93.94 634 SER A O 1
ATOM 4860 N N . HIS A 1 635 ? 9.650 44.013 -6.188 1.00 92.44 635 HIS A N 1
ATOM 4861 C CA . HIS A 1 635 ? 9.435 43.856 -4.741 1.00 92.44 635 HIS A CA 1
ATOM 4862 C C . HIS A 1 635 ? 8.688 42.550 -4.398 1.00 92.44 635 HIS A C 1
ATOM 4864 O O . HIS A 1 635 ? 8.966 41.916 -3.379 1.00 92.44 635 HIS A O 1
ATOM 4870 N N . HIS A 1 636 ? 7.792 42.082 -5.278 1.00 92.62 636 HIS A N 1
ATOM 4871 C CA . HIS A 1 636 ? 7.064 40.821 -5.091 1.00 92.62 636 HIS A CA 1
ATOM 4872 C C . HIS A 1 636 ? 7.960 39.571 -5.162 1.00 92.62 636 HIS A C 1
ATOM 4874 O O . HIS A 1 636 ? 7.551 38.506 -4.688 1.00 92.62 636 HIS A O 1
ATOM 4880 N N . ALA A 1 637 ? 9.181 39.688 -5.695 1.00 94.38 637 ALA A N 1
ATOM 4881 C CA . ALA A 1 637 ? 10.167 38.612 -5.708 1.00 94.38 637 ALA A CA 1
ATOM 4882 C C . ALA A 1 637 ? 10.926 38.497 -4.370 1.00 94.38 637 ALA A C 1
ATOM 4884 O O . ALA A 1 637 ? 11.600 37.497 -4.130 1.00 94.38 637 ALA A O 1
ATOM 4885 N N . VAL A 1 638 ? 10.816 39.480 -3.466 1.00 95.25 638 VAL A N 1
ATOM 4886 C CA . VAL A 1 638 ? 11.649 39.593 -2.249 1.00 95.25 638 VAL A CA 1
ATOM 4887 C C . VAL A 1 638 ? 10.843 39.914 -0.984 1.00 95.25 638 VAL A C 1
ATOM 4889 O O . VAL A 1 638 ? 11.290 40.618 -0.085 1.00 95.25 638 VAL A O 1
ATOM 4892 N N . GLU A 1 639 ? 9.641 39.350 -0.872 1.00 95.25 639 GLU A N 1
ATOM 4893 C CA . GLU A 1 639 ? 8.755 39.552 0.287 1.00 95.25 639 GLU A CA 1
ATOM 4894 C C . GLU A 1 639 ? 9.245 38.884 1.593 1.00 95.25 639 GLU A C 1
ATOM 4896 O O . GLU A 1 639 ? 8.732 39.181 2.675 1.00 95.25 639 GLU A O 1
ATOM 4901 N N . ASN A 1 640 ? 10.207 37.957 1.515 1.00 94.31 640 ASN A N 1
ATOM 4902 C CA . ASN A 1 640 ? 10.892 37.379 2.673 1.00 94.31 640 ASN A CA 1
ATOM 4903 C C . ASN A 1 640 ? 12.309 36.893 2.325 1.00 94.31 640 ASN A C 1
ATOM 4905 O O . ASN A 1 640 ? 12.625 36.634 1.165 1.00 94.31 640 ASN A O 1
ATOM 4909 N N . ILE A 1 641 ? 13.133 36.699 3.359 1.00 96.00 641 ILE A N 1
ATOM 4910 C CA . ILE A 1 641 ? 14.552 36.316 3.247 1.00 96.00 641 ILE A CA 1
ATOM 4911 C C . ILE A 1 641 ? 14.734 34.906 2.674 1.00 96.00 641 ILE A C 1
ATOM 4913 O O . ILE A 1 641 ? 15.663 34.663 1.922 1.00 96.00 641 ILE A O 1
ATOM 4917 N N . THR A 1 642 ? 13.868 33.952 3.023 1.00 93.88 642 THR A N 1
ATOM 4918 C CA . THR A 1 642 ? 14.045 32.541 2.623 1.00 93.88 642 THR A CA 1
ATOM 4919 C C . THR A 1 642 ? 13.559 32.233 1.206 1.00 93.88 642 THR A C 1
ATOM 4921 O O . THR A 1 642 ? 13.793 31.139 0.710 1.00 93.88 642 THR A O 1
ATOM 4924 N N . GLY A 1 643 ? 12.815 33.147 0.577 1.00 92.00 643 GLY A N 1
ATOM 4925 C CA . GLY A 1 643 ? 12.152 32.925 -0.711 1.00 92.00 643 GLY A CA 1
ATOM 4926 C C . GLY A 1 643 ? 10.929 31.995 -0.668 1.00 92.00 643 GLY A C 1
ATOM 4927 O O . GLY A 1 643 ? 10.214 31.891 -1.658 1.00 92.00 643 GLY A O 1
ATOM 4928 N N . ARG A 1 644 ? 10.619 31.347 0.464 1.00 91.06 644 ARG A N 1
ATOM 4929 C CA . ARG A 1 644 ? 9.466 30.431 0.583 1.00 91.06 644 ARG A CA 1
ATOM 4930 C C . ARG A 1 644 ? 8.130 31.149 0.382 1.00 91.06 644 ARG A C 1
ATOM 4932 O O . ARG A 1 644 ? 8.006 32.328 0.707 1.00 91.06 644 ARG A O 1
ATOM 4939 N N . GLN A 1 645 ? 7.129 30.413 -0.100 1.00 88.69 645 GLN A N 1
ATOM 4940 C CA . GLN A 1 645 ? 5.776 30.923 -0.327 1.00 88.69 645 GLN A CA 1
ATOM 4941 C C . GLN A 1 645 ? 5.091 31.347 0.981 1.00 88.69 645 GLN A C 1
ATOM 4943 O O . GLN A 1 645 ? 5.106 30.619 1.976 1.00 88.69 645 GLN A O 1
ATOM 4948 N N . MET A 1 646 ? 4.425 32.500 0.959 1.00 84.44 646 MET A N 1
ATOM 4949 C CA . MET A 1 646 ? 3.637 33.029 2.070 1.00 84.44 646 MET A CA 1
ATOM 4950 C C . MET A 1 646 ? 2.139 32.989 1.766 1.00 84.44 646 MET A C 1
ATOM 4952 O O . MET A 1 646 ? 1.702 33.352 0.681 1.00 84.44 646 MET A O 1
ATOM 4956 N N . ARG A 1 647 ? 1.323 32.587 2.751 1.00 77.88 647 ARG A N 1
ATOM 4957 C CA . ARG A 1 647 ? -0.136 32.435 2.570 1.00 77.88 647 ARG A CA 1
ATOM 4958 C C . ARG A 1 647 ? -0.884 33.753 2.351 1.00 77.88 647 ARG A C 1
ATOM 4960 O O . ARG A 1 647 ? -1.892 33.762 1.661 1.00 77.88 647 ARG A O 1
ATOM 4967 N N . ASN A 1 648 ? -0.398 34.847 2.937 1.00 80.75 648 ASN A N 1
ATOM 4968 C CA . ASN A 1 648 ? -1.144 36.110 3.035 1.00 80.75 648 ASN A CA 1
ATOM 4969 C C . ASN A 1 648 ? -0.522 37.252 2.220 1.00 80.75 648 ASN A C 1
ATOM 4971 O O . ASN A 1 648 ? -0.916 38.404 2.382 1.00 80.75 648 ASN A O 1
ATOM 4975 N N . LYS A 1 649 ? 0.481 36.956 1.391 1.00 82.75 649 LYS A N 1
ATOM 4976 C CA . LYS A 1 649 ? 1.187 37.952 0.587 1.00 82.75 649 LYS A CA 1
ATOM 4977 C C . LYS A 1 649 ? 1.420 37.402 -0.817 1.00 82.75 649 LYS A C 1
ATOM 4979 O O . LYS A 1 649 ? 2.010 36.328 -0.927 1.00 82.75 649 LYS A O 1
ATOM 4984 N N . PRO A 1 650 ? 0.980 38.104 -1.874 1.00 83.00 650 PRO A N 1
ATOM 4985 C CA . PRO A 1 650 ? 1.274 37.688 -3.233 1.00 83.00 650 PRO A CA 1
ATOM 4986 C C . PRO A 1 650 ? 2.783 37.778 -3.470 1.00 83.00 650 PRO A C 1
ATOM 4988 O O . PRO A 1 650 ? 3.399 38.818 -3.245 1.00 83.00 650 PRO A O 1
ATOM 4991 N N . GLN A 1 651 ? 3.366 36.671 -3.916 1.00 90.44 651 GLN A N 1
ATOM 4992 C CA . GLN A 1 651 ? 4.758 36.596 -4.343 1.00 90.44 651 GLN A CA 1
ATOM 4993 C C . GLN A 1 651 ? 4.806 36.223 -5.813 1.00 90.44 651 GLN A C 1
ATOM 4995 O O . GLN A 1 651 ? 3.970 35.449 -6.287 1.00 90.44 651 GLN A O 1
ATOM 5000 N N . LYS A 1 652 ? 5.779 36.791 -6.521 1.00 92.88 652 LYS A N 1
ATOM 5001 C CA . LYS A 1 652 ? 6.032 36.478 -7.920 1.00 92.88 652 LYS A CA 1
ATOM 5002 C C . LYS A 1 652 ? 7.491 36.752 -8.254 1.00 92.88 652 LYS A C 1
ATOM 5004 O O . LYS A 1 652 ? 7.940 37.883 -8.098 1.00 92.88 652 LYS A O 1
ATOM 5009 N N . VAL A 1 653 ? 8.184 35.737 -8.754 1.00 95.06 653 VAL A N 1
ATOM 5010 C CA . VAL A 1 653 ? 9.522 35.858 -9.344 1.00 95.06 653 VAL A CA 1
ATOM 5011 C C . VAL A 1 653 ? 9.475 35.411 -10.801 1.00 95.06 653 VAL A C 1
ATOM 5013 O O . VAL A 1 653 ? 8.803 34.429 -11.120 1.00 95.06 653 VAL A O 1
ATOM 5016 N N . THR A 1 654 ? 10.138 36.150 -11.687 1.00 94.19 654 THR A N 1
ATOM 5017 C CA . THR A 1 654 ? 10.204 35.871 -13.130 1.00 94.19 654 THR A CA 1
ATOM 5018 C C . THR A 1 654 ? 11.599 35.413 -13.562 1.00 94.19 654 THR A C 1
ATOM 5020 O O . THR A 1 654 ? 12.566 35.548 -12.811 1.00 94.19 654 THR A O 1
ATOM 5023 N N . VAL A 1 655 ? 11.721 34.901 -14.793 1.00 93.69 655 VAL A N 1
ATOM 5024 C CA . VAL A 1 655 ? 13.027 34.596 -15.410 1.00 93.69 655 VAL A CA 1
ATOM 5025 C C . VAL A 1 655 ? 13.954 35.819 -15.384 1.00 93.69 655 VAL A C 1
ATOM 5027 O O . VAL A 1 655 ? 15.110 35.697 -14.994 1.00 93.69 655 VAL A O 1
ATOM 5030 N N . ASP A 1 656 ? 13.446 37.002 -15.741 1.00 93.50 656 ASP A N 1
ATOM 5031 C CA . ASP A 1 656 ? 14.225 38.249 -15.782 1.00 93.50 656 ASP A CA 1
ATOM 5032 C C . ASP A 1 656 ? 14.730 38.677 -14.392 1.00 93.50 656 ASP A C 1
ATOM 5034 O O . ASP A 1 656 ? 15.904 39.021 -14.236 1.00 93.50 656 ASP A O 1
ATOM 5038 N N . ASP A 1 657 ? 13.883 38.570 -13.359 1.00 96.50 657 ASP A N 1
ATOM 5039 C CA . ASP A 1 657 ? 14.292 38.828 -11.971 1.00 96.50 657 ASP A CA 1
ATOM 5040 C C . ASP A 1 657 ? 15.469 37.919 -11.567 1.00 96.50 657 ASP A C 1
ATOM 5042 O O . ASP A 1 657 ? 16.468 38.380 -11.005 1.00 96.50 657 ASP A O 1
ATOM 5046 N N . LEU A 1 658 ? 15.387 36.626 -11.907 1.00 96.69 658 LEU A N 1
ATOM 5047 C CA . LEU A 1 658 ? 16.456 35.664 -11.642 1.00 96.69 658 LEU A CA 1
ATOM 5048 C C . LEU A 1 658 ? 17.729 35.973 -12.440 1.00 96.69 658 LEU A C 1
ATOM 5050 O O . LEU A 1 658 ? 18.815 35.863 -11.872 1.00 96.69 658 LEU A O 1
ATOM 5054 N N . VAL A 1 659 ? 17.626 36.395 -13.710 1.00 96.44 659 VAL A N 1
ATOM 5055 C CA . VAL A 1 659 ? 18.781 36.821 -14.529 1.00 96.44 659 VAL A CA 1
ATOM 5056 C C . VAL A 1 659 ? 19.519 37.972 -13.860 1.00 96.44 659 VAL A C 1
ATOM 5058 O O . VAL A 1 659 ? 20.739 37.903 -13.696 1.00 96.44 659 VAL A O 1
ATOM 5061 N N . LYS A 1 660 ? 18.794 39.005 -13.424 1.00 96.81 660 LYS A N 1
ATOM 5062 C CA . LYS A 1 660 ? 19.370 40.167 -12.733 1.00 96.81 660 LYS A CA 1
ATOM 5063 C C . LYS A 1 660 ? 20.106 39.754 -11.459 1.00 96.81 660 LYS A C 1
ATOM 5065 O O . LYS A 1 660 ? 21.278 40.093 -11.287 1.00 96.81 660 LYS A O 1
ATOM 5070 N N . GLY A 1 661 ? 19.456 38.960 -10.604 1.00 97.06 661 GLY A N 1
ATOM 5071 C CA . GLY A 1 661 ? 20.060 38.471 -9.362 1.00 97.06 661 GLY A CA 1
ATOM 5072 C C . GLY A 1 661 ? 21.275 37.568 -9.596 1.00 97.06 661 GLY A C 1
ATOM 5073 O O . GLY A 1 661 ? 22.300 37.723 -8.934 1.00 97.06 661 GLY A O 1
ATOM 5074 N N . ALA A 1 662 ? 21.199 36.656 -10.567 1.00 97.44 662 ALA A N 1
ATOM 5075 C CA . ALA A 1 662 ? 22.280 35.728 -10.885 1.00 97.44 662 ALA A CA 1
ATOM 5076 C C . ALA A 1 662 ? 23.496 36.437 -11.498 1.00 97.44 662 ALA A C 1
ATOM 5078 O O . ALA A 1 662 ? 24.626 36.134 -11.117 1.00 97.44 662 ALA A O 1
ATOM 5079 N N . ARG A 1 663 ? 23.294 37.407 -12.403 1.00 96.94 663 ARG A N 1
ATOM 5080 C CA . ARG A 1 663 ? 24.384 38.229 -12.961 1.00 96.94 663 ARG A CA 1
ATOM 5081 C C . ARG A 1 663 ? 25.111 39.004 -11.875 1.00 96.94 663 ARG A C 1
ATOM 5083 O O . ARG A 1 663 ? 26.339 39.025 -11.870 1.00 96.94 663 ARG A O 1
ATOM 5090 N N . HIS A 1 664 ? 24.365 39.577 -10.935 1.00 97.06 664 HIS A N 1
ATOM 5091 C CA . HIS A 1 664 ? 24.950 40.277 -9.801 1.00 97.06 664 HIS A CA 1
ATOM 5092 C C . HIS A 1 664 ? 25.740 39.323 -8.881 1.00 97.06 664 HIS A C 1
ATOM 5094 O O . HIS A 1 664 ? 26.914 39.576 -8.613 1.00 97.06 664 HIS A O 1
ATOM 5100 N N . LEU A 1 665 ? 25.176 38.166 -8.503 1.00 97.25 665 LEU A N 1
ATOM 5101 C CA . LEU A 1 665 ? 25.886 37.149 -7.711 1.00 97.25 665 LEU A CA 1
ATOM 5102 C C . LEU A 1 665 ? 27.177 36.686 -8.405 1.00 97.25 665 LEU A C 1
ATOM 5104 O O . LEU A 1 665 ? 28.253 36.667 -7.801 1.00 97.25 665 LEU A O 1
ATOM 5108 N N . PHE A 1 666 ? 27.085 36.313 -9.681 1.00 96.62 666 PHE A N 1
ATOM 5109 C CA . PHE A 1 666 ? 28.208 35.775 -10.437 1.00 96.62 666 PHE A CA 1
ATOM 5110 C C . PHE A 1 666 ? 29.181 36.852 -10.936 1.00 96.62 666 PHE A C 1
ATOM 5112 O O . PHE A 1 666 ? 30.216 36.489 -11.486 1.00 96.62 666 PHE A O 1
ATOM 5119 N N . ALA A 1 667 ? 28.954 38.146 -10.706 1.00 94.50 667 ALA A N 1
ATOM 5120 C CA . ALA A 1 667 ? 29.974 39.176 -10.934 1.00 94.50 667 ALA A CA 1
ATOM 5121 C C . ALA A 1 667 ? 31.136 39.094 -9.921 1.00 94.50 667 ALA A C 1
ATOM 5123 O O . ALA A 1 667 ? 32.210 39.648 -10.161 1.00 94.50 667 ALA A O 1
ATOM 5124 N N . ASN A 1 668 ? 30.949 38.374 -8.807 1.00 94.31 668 ASN A N 1
ATOM 5125 C CA . ASN A 1 668 ? 31.978 38.194 -7.787 1.00 94.31 668 ASN A CA 1
ATOM 5126 C C . ASN A 1 668 ? 33.250 37.491 -8.327 1.00 94.31 668 ASN A C 1
ATOM 5128 O O . ASN A 1 668 ? 33.167 36.637 -9.219 1.00 94.31 668 ASN A O 1
ATOM 5132 N N . PRO A 1 669 ? 34.440 37.793 -7.761 1.00 92.38 669 PRO A N 1
ATOM 5133 C CA . PRO A 1 669 ? 35.698 37.157 -8.142 1.00 92.38 669 PRO A CA 1
ATOM 5134 C C . PRO A 1 669 ? 35.686 35.619 -8.031 1.00 92.38 669 PRO A C 1
ATOM 5136 O O . PRO A 1 669 ? 35.062 35.074 -7.113 1.00 92.38 669 PRO A O 1
ATOM 5139 N N . PRO A 1 670 ? 36.453 34.892 -8.873 1.00 89.88 670 PRO A N 1
ATOM 5140 C CA . PRO A 1 670 ? 36.439 33.426 -8.909 1.00 89.88 670 PRO A CA 1
ATOM 5141 C C . PRO A 1 670 ? 36.684 32.730 -7.564 1.00 89.88 670 PRO A C 1
ATOM 5143 O O . PRO A 1 670 ? 36.111 31.674 -7.311 1.00 89.88 670 PRO A O 1
ATOM 5146 N N . PHE A 1 671 ? 37.509 33.304 -6.680 1.00 91.88 671 PHE A N 1
ATOM 5147 C CA . PHE A 1 671 ? 37.793 32.701 -5.374 1.00 91.88 671 PHE A CA 1
ATOM 5148 C C . PHE A 1 671 ? 36.576 32.690 -4.435 1.00 91.88 671 PHE A C 1
ATOM 5150 O O . PHE A 1 671 ? 36.458 31.765 -3.638 1.00 91.88 671 PHE A O 1
ATOM 5157 N N . LEU A 1 672 ? 35.659 33.661 -4.549 1.00 94.88 672 LEU A N 1
ATOM 5158 C CA . LEU A 1 672 ? 34.399 33.668 -3.797 1.00 94.88 672 LEU A CA 1
ATOM 5159 C C . LEU A 1 672 ? 33.384 32.707 -4.409 1.00 94.88 672 LEU A C 1
ATOM 5161 O O . LEU A 1 672 ? 32.689 32.007 -3.681 1.00 94.88 672 LEU A O 1
ATOM 5165 N N . LEU A 1 673 ? 33.334 32.615 -5.740 1.00 94.94 673 LEU A N 1
ATOM 5166 C CA . LEU A 1 673 ? 32.413 31.707 -6.429 1.00 94.94 673 LEU A CA 1
ATOM 5167 C C . LEU A 1 673 ? 32.704 30.229 -6.136 1.00 94.94 673 LEU A C 1
ATOM 5169 O O . LEU A 1 673 ? 31.786 29.416 -6.174 1.00 94.94 673 LEU A O 1
ATOM 5173 N N . LYS A 1 674 ? 33.942 29.880 -5.757 1.00 93.38 674 LYS A N 1
ATOM 5174 C CA . LYS A 1 674 ? 34.281 28.536 -5.254 1.00 93.38 674 LYS A CA 1
ATOM 5175 C C . LYS A 1 674 ? 33.490 28.140 -4.002 1.00 93.38 674 LYS A C 1
ATOM 5177 O O . LYS A 1 674 ? 33.302 26.952 -3.779 1.00 93.38 674 LYS A O 1
ATOM 5182 N N . LEU A 1 675 ? 32.988 29.097 -3.217 1.00 95.31 675 LEU A N 1
ATOM 5183 C CA . LEU A 1 675 ? 32.129 28.821 -2.057 1.00 95.31 675 LEU A CA 1
ATOM 5184 C C . LEU A 1 675 ? 30.725 28.343 -2.452 1.00 95.31 675 LEU A C 1
ATOM 5186 O O . LEU A 1 675 ? 29.974 27.877 -1.604 1.00 95.31 675 LEU A O 1
ATOM 5190 N N . LEU A 1 676 ? 30.372 28.456 -3.734 1.00 95.69 676 LEU A N 1
ATOM 5191 C CA . LEU A 1 676 ? 29.126 27.941 -4.297 1.00 95.69 676 LEU A CA 1
ATOM 5192 C C . LEU A 1 676 ? 29.305 26.553 -4.935 1.00 95.69 676 LEU A C 1
ATOM 5194 O O . LEU A 1 676 ? 28.384 26.039 -5.561 1.00 95.69 676 LEU A O 1
ATOM 5198 N N . ASN A 1 677 ? 30.496 25.961 -4.813 1.00 93.62 677 ASN A N 1
ATOM 5199 C CA . ASN A 1 677 ? 30.819 24.611 -5.263 1.00 93.62 677 ASN A CA 1
ATOM 5200 C C . ASN A 1 677 ? 30.836 23.672 -4.045 1.00 93.62 677 ASN A C 1
ATOM 5202 O O . ASN A 1 677 ? 31.890 23.255 -3.568 1.00 93.62 677 ASN A O 1
ATOM 5206 N N . VAL A 1 678 ? 29.651 23.422 -3.481 1.00 91.81 678 VAL A N 1
ATOM 5207 C CA . VAL A 1 678 ? 29.481 22.601 -2.274 1.00 91.81 678 VAL A CA 1
ATOM 5208 C C . VAL A 1 678 ? 28.529 21.457 -2.582 1.00 91.81 678 VAL A C 1
ATOM 5210 O O . VAL A 1 678 ? 27.373 21.680 -2.932 1.00 91.81 678 VAL A O 1
ATOM 5213 N N . THR A 1 679 ? 29.016 20.228 -2.428 1.00 89.94 679 THR A N 1
ATOM 5214 C CA . THR A 1 679 ? 28.247 19.005 -2.708 1.00 89.94 679 THR A CA 1
ATOM 5215 C C . THR A 1 679 ? 27.735 18.321 -1.445 1.00 89.94 679 THR A C 1
ATOM 5217 O O . THR A 1 679 ? 26.745 17.592 -1.500 1.00 89.94 679 THR A O 1
ATOM 5220 N N . THR A 1 680 ? 28.385 18.556 -0.301 1.00 92.94 680 THR A N 1
ATOM 5221 C CA . THR A 1 680 ? 27.977 18.018 1.000 1.00 92.94 680 THR A CA 1
ATOM 5222 C C . THR A 1 680 ? 28.290 18.986 2.138 1.00 92.94 680 THR A C 1
ATOM 5224 O O . THR A 1 680 ? 29.217 19.795 2.063 1.00 92.94 680 THR A O 1
ATOM 5227 N N . VAL A 1 681 ? 27.532 18.883 3.228 1.00 95.00 681 VAL A N 1
ATOM 5228 C CA . VAL A 1 681 ? 27.809 19.579 4.489 1.00 95.00 681 VAL A CA 1
ATOM 5229 C C . VAL A 1 681 ? 27.479 18.669 5.665 1.00 95.00 681 VAL A C 1
ATOM 5231 O O . VAL A 1 681 ? 26.465 17.977 5.653 1.00 95.00 681 VAL A O 1
ATOM 5234 N N . THR A 1 682 ? 28.318 18.677 6.701 1.00 94.62 682 THR A N 1
ATOM 5235 C CA . THR A 1 682 ? 28.095 17.882 7.915 1.00 94.62 682 THR A CA 1
ATOM 5236 C C . THR A 1 682 ? 27.872 18.791 9.114 1.00 94.62 682 THR A C 1
ATOM 5238 O O . THR A 1 682 ? 28.683 19.668 9.401 1.00 94.62 682 THR A O 1
ATOM 5241 N N . TYR A 1 683 ? 26.786 18.550 9.848 1.00 95.19 683 TYR A N 1
ATOM 5242 C CA . TYR A 1 683 ? 26.452 19.256 11.080 1.00 95.19 683 TYR A CA 1
ATOM 5243 C C . TYR A 1 683 ? 25.878 18.287 12.119 1.00 95.19 683 TYR A C 1
ATOM 5245 O O . TYR A 1 683 ? 24.981 17.505 11.813 1.00 95.19 683 TYR A O 1
ATOM 5253 N N . LYS A 1 684 ? 26.406 18.315 13.354 1.00 91.69 684 LYS A N 1
ATOM 5254 C CA . LYS A 1 684 ? 25.998 17.427 14.468 1.00 91.69 684 LYS A CA 1
ATOM 5255 C C . LYS A 1 684 ? 25.875 15.948 14.050 1.00 91.69 684 LYS A C 1
ATOM 5257 O O . LYS A 1 684 ? 24.875 15.291 14.333 1.00 91.69 684 LYS A O 1
ATOM 5262 N N . SER A 1 685 ? 26.892 15.450 13.343 1.00 89.31 685 SER A N 1
ATOM 5263 C CA . SER A 1 685 ? 26.978 14.072 12.824 1.00 89.31 685 SER A CA 1
ATOM 5264 C C . SER A 1 685 ? 25.943 13.693 11.757 1.00 89.31 685 SER A C 1
ATOM 5266 O O . SER A 1 685 ? 25.829 12.520 11.414 1.00 89.31 685 SER A O 1
ATOM 5268 N N . LYS A 1 686 ? 25.202 14.662 11.208 1.00 93.00 686 LYS A N 1
ATOM 5269 C CA . LYS A 1 686 ? 24.342 14.474 10.036 1.00 93.00 686 LYS A CA 1
ATOM 5270 C C . LYS A 1 686 ? 25.000 15.088 8.813 1.00 93.00 686 LYS A C 1
ATOM 5272 O O . LYS A 1 686 ? 25.412 16.245 8.867 1.00 93.00 686 LYS A O 1
ATOM 5277 N N . THR A 1 687 ? 25.069 14.328 7.728 1.00 91.94 687 THR A N 1
ATOM 5278 C CA . THR A 1 687 ? 25.545 14.810 6.430 1.00 91.94 687 THR A CA 1
ATOM 5279 C C . THR A 1 687 ? 24.351 15.094 5.533 1.00 91.94 687 THR A C 1
ATOM 5281 O O . THR A 1 687 ? 23.456 14.263 5.401 1.00 91.94 687 THR A O 1
ATOM 5284 N N . PHE A 1 688 ? 24.346 16.277 4.935 1.00 91.69 688 PHE A N 1
ATOM 5285 C CA . PHE A 1 688 ? 23.363 16.728 3.963 1.00 91.69 688 PHE A CA 1
ATOM 5286 C C . PHE A 1 688 ? 24.051 16.814 2.602 1.00 91.69 688 PHE A C 1
ATOM 5288 O O . PHE A 1 688 ? 25.203 17.244 2.518 1.00 91.69 688 PHE A O 1
ATOM 5295 N N . THR A 1 689 ? 23.356 16.390 1.555 1.00 89.12 689 THR A N 1
ATOM 5296 C CA . THR A 1 689 ? 23.867 16.327 0.181 1.00 89.12 689 THR A CA 1
ATOM 5297 C C . THR A 1 689 ? 23.181 17.366 -0.695 1.00 89.12 689 THR A C 1
ATOM 5299 O O . THR A 1 689 ? 22.056 17.792 -0.413 1.00 89.12 689 THR A O 1
ATOM 5302 N N . ALA A 1 690 ? 23.868 17.787 -1.755 1.00 90.06 690 ALA A N 1
ATOM 5303 C CA . ALA A 1 690 ? 23.302 18.690 -2.740 1.00 90.06 690 ALA A CA 1
ATOM 5304 C C . ALA A 1 690 ? 22.116 18.046 -3.469 1.00 90.06 690 ALA A C 1
ATOM 5306 O O . ALA A 1 690 ? 22.111 16.850 -3.750 1.00 90.06 690 ALA A O 1
ATOM 5307 N N . SER A 1 691 ? 21.123 18.867 -3.809 1.00 87.88 691 SER A N 1
ATOM 5308 C CA . SER A 1 691 ? 19.967 18.456 -4.626 1.00 87.88 691 SER A CA 1
ATOM 5309 C C . SER A 1 691 ? 20.263 18.438 -6.134 1.00 87.88 691 SER A C 1
ATOM 5311 O O . SER A 1 691 ? 19.341 18.353 -6.940 1.00 87.88 691 SER A O 1
ATOM 5313 N N . SER A 1 692 ? 21.530 18.594 -6.524 1.00 91.50 692 SER A N 1
ATOM 5314 C CA . SER A 1 692 ? 21.999 18.665 -7.908 1.00 91.50 692 SER A CA 1
ATOM 5315 C C . SER A 1 692 ? 23.356 17.995 -8.039 1.00 91.50 692 SER A C 1
ATOM 5317 O O . SER A 1 692 ? 24.237 18.230 -7.208 1.00 91.50 692 SER A O 1
ATOM 5319 N N . ASN A 1 693 ? 23.547 17.250 -9.127 1.00 90.88 693 ASN A N 1
ATOM 5320 C CA . ASN A 1 693 ? 24.842 16.657 -9.462 1.00 90.88 693 ASN A CA 1
ATOM 5321 C C . ASN A 1 693 ? 25.663 17.518 -10.428 1.00 90.88 693 ASN A C 1
ATOM 5323 O O . ASN A 1 693 ? 26.825 17.207 -10.673 1.00 90.88 693 ASN A O 1
ATOM 5327 N N . LEU A 1 694 ? 25.119 18.631 -10.939 1.00 91.69 694 LEU A N 1
ATOM 5328 C CA . LEU A 1 694 ? 25.791 19.457 -11.952 1.00 91.69 694 LEU A CA 1
ATOM 5329 C C . LEU A 1 694 ? 27.182 19.914 -11.510 1.00 91.69 694 LEU A C 1
ATOM 5331 O O . LEU A 1 694 ? 28.123 19.928 -12.299 1.00 91.69 694 LEU A O 1
ATOM 5335 N N . ILE A 1 695 ? 27.319 20.276 -10.237 1.00 90.81 695 ILE A N 1
ATOM 5336 C CA . ILE A 1 695 ? 28.591 20.710 -9.662 1.00 90.81 695 ILE A CA 1
ATOM 5337 C C . ILE A 1 695 ? 29.533 19.514 -9.468 1.00 90.81 695 ILE A C 1
ATOM 5339 O O . ILE A 1 695 ? 30.692 19.572 -9.877 1.00 90.81 695 ILE A O 1
ATOM 5343 N N . ALA A 1 696 ? 29.033 18.422 -8.878 1.00 88.38 696 ALA A N 1
ATOM 5344 C CA . ALA A 1 696 ? 29.817 17.215 -8.607 1.00 88.38 696 ALA A CA 1
ATOM 5345 C C . ALA A 1 696 ? 30.387 16.592 -9.893 1.00 88.38 696 ALA A C 1
ATOM 5347 O O . ALA A 1 696 ? 31.536 16.156 -9.909 1.00 88.38 696 ALA A O 1
ATOM 5348 N N . ASN A 1 697 ? 29.615 16.638 -10.980 1.00 87.25 697 ASN A N 1
ATOM 5349 C CA . ASN A 1 697 ? 29.982 16.093 -12.286 1.00 87.25 697 ASN A CA 1
ATOM 5350 C C . ASN A 1 697 ? 30.746 17.105 -13.163 1.00 87.25 697 ASN A C 1
ATOM 5352 O O . ASN A 1 697 ? 31.001 16.850 -14.340 1.00 87.25 697 ASN A O 1
ATOM 5356 N N . GLY A 1 698 ? 31.092 18.281 -12.623 1.00 88.00 698 GLY A N 1
ATOM 5357 C CA . GLY A 1 698 ? 31.858 19.309 -13.332 1.00 88.00 698 GLY A CA 1
ATOM 5358 C C . GLY A 1 698 ? 31.107 20.008 -14.471 1.00 88.00 698 GLY A C 1
ATOM 5359 O O . GLY A 1 698 ? 31.732 20.693 -15.278 1.00 88.00 698 GLY A O 1
ATOM 5360 N N . LYS A 1 699 ? 29.779 19.865 -14.545 1.00 88.50 699 LYS A N 1
ATOM 5361 C CA . LYS A 1 699 ? 28.912 20.548 -15.520 1.00 88.50 699 LYS A CA 1
ATOM 5362 C C . LYS A 1 699 ? 28.647 22.003 -15.150 1.00 88.50 699 LYS A C 1
ATOM 5364 O O . LYS A 1 699 ? 28.351 22.806 -16.025 1.00 88.50 699 LYS A O 1
ATOM 5369 N N . ALA A 1 700 ? 28.761 22.339 -13.867 1.00 92.69 700 ALA A N 1
ATOM 5370 C CA . ALA A 1 700 ? 28.695 23.698 -13.351 1.00 92.69 700 ALA A CA 1
ATOM 5371 C C . ALA A 1 700 ? 29.908 24.007 -12.471 1.00 92.69 700 ALA A C 1
ATOM 5373 O O . ALA A 1 700 ? 30.299 23.211 -11.621 1.00 92.69 700 ALA A O 1
ATOM 5374 N N . ASN A 1 701 ? 30.495 25.191 -12.643 1.00 93.44 701 ASN A N 1
ATOM 5375 C CA . ASN A 1 701 ? 31.610 25.652 -11.816 1.00 93.44 701 ASN A CA 1
ATOM 5376 C C . ASN A 1 701 ? 31.135 26.222 -10.469 1.00 93.44 701 ASN A C 1
ATOM 5378 O O . ASN A 1 701 ? 31.886 26.200 -9.493 1.00 93.44 701 ASN A O 1
ATOM 5382 N N . ALA A 1 702 ? 29.912 26.754 -10.434 1.00 94.62 702 ALA A N 1
ATOM 5383 C CA . ALA A 1 702 ? 29.232 27.294 -9.261 1.00 94.62 702 ALA A CA 1
ATOM 5384 C C . ALA A 1 702 ? 27.714 27.257 -9.494 1.00 94.62 702 ALA A C 1
ATOM 5386 O O . ALA A 1 702 ? 27.271 27.394 -10.635 1.00 94.62 702 ALA A O 1
ATOM 5387 N N . GLY A 1 703 ? 26.911 27.127 -8.438 1.00 94.88 703 GLY A N 1
ATOM 5388 C CA . GLY A 1 703 ? 25.457 27.144 -8.580 1.00 94.88 703 GLY A CA 1
ATOM 5389 C C . GLY A 1 703 ? 24.710 27.356 -7.271 1.00 94.88 703 GLY A C 1
ATOM 5390 O O . GLY A 1 703 ? 25.290 27.308 -6.189 1.00 94.88 703 GLY A O 1
ATOM 5391 N N . PHE A 1 704 ? 23.410 27.609 -7.388 1.00 95.56 704 PHE A N 1
ATOM 5392 C CA . PHE A 1 704 ? 22.501 27.701 -6.253 1.00 95.56 704 PHE A CA 1
ATOM 5393 C C . PHE A 1 704 ? 21.126 27.168 -6.651 1.00 95.56 704 PHE A C 1
ATOM 5395 O O . PHE A 1 704 ? 20.494 27.683 -7.575 1.00 95.56 704 PHE A O 1
ATOM 5402 N N . MET A 1 705 ? 20.678 26.125 -5.954 1.00 94.56 705 MET A N 1
ATOM 5403 C CA . MET A 1 705 ? 19.431 25.415 -6.237 1.00 94.56 705 MET A CA 1
ATOM 5404 C C . MET A 1 705 ? 18.434 25.686 -5.116 1.00 94.56 705 MET A C 1
ATOM 5406 O O . MET A 1 705 ? 18.736 25.439 -3.950 1.00 94.56 705 MET A O 1
ATOM 5410 N N . PHE A 1 706 ? 17.257 26.213 -5.448 1.00 93.00 706 PHE A N 1
ATOM 5411 C CA . PHE A 1 706 ? 16.310 26.718 -4.454 1.00 93.00 706 PHE A CA 1
ATOM 5412 C C . PHE A 1 706 ? 14.855 26.650 -4.948 1.00 93.00 706 PHE A C 1
ATOM 5414 O O . PHE A 1 706 ? 14.549 26.075 -5.989 1.00 93.00 706 PHE A O 1
ATOM 5421 N N . GLY A 1 707 ? 13.930 27.194 -4.157 1.00 89.00 707 GLY A N 1
ATOM 5422 C CA . GLY A 1 707 ? 12.491 27.082 -4.405 1.00 89.00 707 GLY A CA 1
ATOM 5423 C C . GLY A 1 707 ? 11.873 25.796 -3.847 1.00 89.00 707 GLY A C 1
ATOM 5424 O O . GLY A 1 707 ? 12.552 24.831 -3.493 1.00 89.00 707 GLY A O 1
ATOM 5425 N N . HIS A 1 708 ? 10.551 25.809 -3.708 1.00 83.94 708 HIS A N 1
ATOM 5426 C CA . HIS A 1 708 ? 9.750 24.685 -3.237 1.00 83.94 708 HIS A CA 1
ATOM 5427 C C . HIS A 1 708 ? 9.875 23.506 -4.197 1.00 83.94 708 HIS A C 1
ATOM 5429 O O . HIS A 1 708 ? 9.805 23.695 -5.408 1.00 83.94 708 HIS A O 1
ATOM 5435 N N . ASN A 1 709 ? 10.075 22.305 -3.650 1.00 81.06 709 ASN A N 1
ATOM 5436 C CA . ASN A 1 709 ? 10.367 21.092 -4.420 1.00 81.06 709 ASN A CA 1
ATOM 5437 C C . ASN A 1 709 ? 11.474 21.300 -5.459 1.00 81.06 709 ASN A C 1
ATOM 5439 O O . ASN A 1 709 ? 11.467 20.659 -6.506 1.00 81.06 709 ASN A O 1
ATOM 5443 N N . HIS A 1 710 ? 12.416 22.202 -5.160 1.00 86.19 710 HIS A N 1
ATOM 5444 C CA . HIS A 1 710 ? 13.579 22.454 -5.990 1.00 86.19 710 HIS A CA 1
ATOM 5445 C C . HIS A 1 710 ? 13.253 22.977 -7.402 1.00 86.19 710 HIS A C 1
ATOM 5447 O O . HIS A 1 710 ? 13.999 22.709 -8.344 1.00 86.19 710 HIS A O 1
ATOM 5453 N N . SER A 1 711 ? 12.164 23.745 -7.543 1.00 90.75 711 SER A N 1
ATOM 5454 C CA . SER A 1 711 ? 11.660 24.222 -8.838 1.00 90.75 711 SER A CA 1
ATOM 5455 C C . SER A 1 711 ? 12.523 25.282 -9.536 1.00 90.75 711 SER A C 1
ATOM 5457 O O . SER A 1 711 ? 12.274 25.598 -10.702 1.00 90.75 711 SER A O 1
ATOM 5459 N N . MET A 1 712 ? 13.534 25.837 -8.856 1.00 95.31 712 MET A N 1
ATOM 5460 C CA . MET A 1 712 ? 14.409 26.885 -9.387 1.00 95.31 712 MET A CA 1
ATOM 5461 C C . MET A 1 712 ? 15.889 26.546 -9.213 1.00 95.31 712 MET A C 1
ATOM 5463 O O . MET A 1 712 ? 16.306 25.914 -8.239 1.00 95.31 712 MET A O 1
ATOM 5467 N N . GLY A 1 713 ? 16.716 27.017 -10.139 1.00 96.25 713 GLY A N 1
ATOM 5468 C CA . GLY A 1 713 ? 18.164 26.905 -10.013 1.00 96.25 713 GLY A CA 1
ATOM 5469 C C . GLY A 1 713 ? 18.911 27.873 -10.895 1.00 96.25 713 GLY A C 1
ATOM 5470 O O . GLY A 1 713 ? 18.431 28.261 -11.959 1.00 96.25 713 GLY A O 1
ATOM 5471 N N . ILE A 1 714 ? 20.106 28.234 -10.441 1.00 96.88 714 ILE A N 1
ATOM 5472 C CA . ILE A 1 714 ? 21.073 28.996 -11.219 1.00 96.88 714 ILE A CA 1
ATOM 5473 C C . ILE A 1 714 ? 22.408 28.256 -11.242 1.00 96.88 714 ILE A C 1
ATOM 5475 O O . ILE A 1 714 ? 22.848 27.705 -10.230 1.00 96.88 714 ILE A O 1
ATOM 5479 N N . ALA A 1 715 ? 23.065 28.262 -12.392 1.00 96.44 715 ALA A N 1
ATOM 5480 C CA . ALA A 1 715 ? 24.357 27.629 -12.597 1.00 96.44 715 ALA A CA 1
ATOM 5481 C C . ALA A 1 715 ? 25.261 28.536 -13.432 1.00 96.44 715 ALA A C 1
ATOM 5483 O O . ALA A 1 715 ? 24.809 29.200 -14.363 1.00 96.44 715 ALA A O 1
ATOM 5484 N N . MET A 1 716 ? 26.548 28.548 -13.109 1.00 95.75 716 MET A N 1
ATOM 5485 C CA . MET A 1 716 ? 27.573 29.261 -13.860 1.00 95.75 716 MET A CA 1
ATOM 5486 C C . MET A 1 716 ? 28.567 28.267 -14.449 1.00 95.75 716 MET A C 1
ATOM 5488 O O . MET A 1 716 ? 29.057 27.379 -13.746 1.00 95.75 716 MET A O 1
ATOM 5492 N N . THR A 1 717 ? 28.865 28.440 -15.735 1.00 93.94 717 THR A N 1
ATOM 5493 C CA . THR A 1 717 ? 29.810 27.615 -16.494 1.00 93.94 717 THR A CA 1
ATOM 5494 C C . THR A 1 717 ? 30.797 28.485 -17.267 1.00 93.94 717 THR A C 1
ATOM 5496 O O . THR A 1 717 ? 30.493 29.629 -17.614 1.00 93.94 717 THR A O 1
ATOM 5499 N N . TYR A 1 718 ? 31.980 27.940 -17.548 1.00 90.44 718 TYR A N 1
ATOM 5500 C CA . TYR A 1 718 ? 32.912 28.505 -18.521 1.00 90.44 718 TYR A CA 1
ATOM 5501 C C . TYR A 1 718 ? 32.916 27.656 -19.790 1.00 90.44 718 TYR A C 1
ATOM 5503 O O . TYR A 1 718 ? 33.219 26.466 -19.735 1.00 90.44 718 TYR A O 1
ATOM 5511 N N . ALA A 1 719 ? 32.640 28.276 -20.934 1.00 84.12 719 ALA A N 1
ATOM 5512 C CA . ALA A 1 719 ? 32.709 27.624 -22.236 1.00 84.12 719 ALA A CA 1
ATOM 5513 C C . ALA A 1 719 ? 33.208 28.606 -23.296 1.00 84.12 719 ALA A C 1
ATOM 5515 O O . ALA A 1 719 ? 32.830 29.771 -23.278 1.00 84.12 719 ALA A O 1
ATOM 5516 N N . ASN A 1 720 ? 34.085 28.158 -24.201 1.00 78.81 720 ASN A N 1
ATOM 5517 C CA . ASN A 1 720 ? 34.676 28.992 -25.261 1.00 78.81 720 ASN A CA 1
ATOM 5518 C C . ASN A 1 720 ? 35.273 30.325 -24.753 1.00 78.81 720 ASN A C 1
ATOM 5520 O O . ASN A 1 720 ? 35.133 31.360 -25.395 1.00 78.81 720 ASN A O 1
ATOM 5524 N N . HIS A 1 721 ? 35.921 30.310 -23.580 1.00 81.31 721 HIS A N 1
ATOM 5525 C CA . HIS A 1 721 ? 36.433 31.502 -22.877 1.00 81.31 721 HIS A CA 1
ATOM 5526 C C . HIS A 1 721 ? 35.370 32.537 -22.453 1.00 81.31 721 HIS A C 1
ATOM 5528 O O . HIS A 1 721 ? 35.725 33.603 -21.954 1.00 81.31 721 HIS A O 1
ATOM 5534 N N . GLN A 1 722 ? 34.084 32.211 -22.578 1.00 87.69 722 GLN A N 1
ATOM 5535 C CA . GLN A 1 722 ? 32.956 33.008 -22.107 1.00 87.69 722 GLN A CA 1
ATOM 5536 C C . GLN A 1 722 ? 32.420 32.457 -20.784 1.00 87.69 722 GLN A C 1
ATOM 5538 O O . GLN A 1 722 ? 32.518 31.261 -20.488 1.00 87.69 722 GLN A O 1
ATOM 5543 N N . LYS A 1 723 ? 31.859 33.351 -19.968 1.00 93.62 723 LYS A N 1
ATOM 5544 C CA . LYS A 1 723 ? 31.208 33.006 -18.704 1.00 93.62 723 LYS A CA 1
ATOM 5545 C C . LYS A 1 723 ? 29.703 32.995 -18.925 1.00 93.62 723 LYS A C 1
ATOM 5547 O O . LYS A 1 723 ? 29.115 34.048 -19.153 1.00 93.62 723 LYS A O 1
ATOM 5552 N N . ILE A 1 724 ? 29.088 31.826 -18.813 1.00 95.69 724 ILE A N 1
ATOM 5553 C CA . ILE A 1 724 ? 27.668 31.622 -19.103 1.00 95.69 724 ILE A CA 1
ATOM 5554 C C . ILE A 1 724 ? 26.912 31.420 -17.793 1.00 95.69 724 ILE A C 1
ATOM 5556 O O . ILE A 1 724 ? 27.303 30.602 -16.957 1.00 95.69 724 ILE A O 1
ATOM 5560 N N . ILE A 1 725 ? 25.813 32.153 -17.623 1.00 97.56 725 ILE A N 1
ATOM 5561 C CA . ILE A 1 725 ? 24.890 32.016 -16.493 1.00 97.56 725 ILE A CA 1
ATOM 5562 C C . ILE A 1 725 ? 23.611 31.379 -17.009 1.00 97.56 725 ILE A C 1
ATOM 5564 O O . ILE A 1 725 ? 22.981 31.908 -17.918 1.00 97.56 725 ILE A O 1
ATOM 5568 N N . SER A 1 726 ? 23.232 30.251 -16.422 1.00 97.56 726 SER A N 1
ATOM 5569 C CA . SER A 1 726 ? 22.046 29.484 -16.799 1.00 97.56 726 SER A CA 1
ATOM 5570 C C . SER A 1 726 ? 21.057 29.428 -15.652 1.00 97.56 726 SER A C 1
ATOM 5572 O O . SER A 1 726 ? 21.455 29.332 -14.490 1.00 97.56 726 SER A O 1
ATOM 5574 N N . ILE A 1 727 ? 19.774 29.516 -15.980 1.00 97.44 727 ILE A N 1
ATOM 5575 C CA . ILE A 1 727 ? 18.679 29.667 -15.025 1.00 97.44 727 ILE A CA 1
ATOM 5576 C C . ILE A 1 727 ? 17.549 28.740 -15.431 1.00 97.44 727 ILE A C 1
ATOM 5578 O O . ILE A 1 727 ? 17.210 28.678 -16.608 1.00 97.44 727 ILE A O 1
ATOM 5582 N N . ALA A 1 728 ? 16.948 28.073 -14.451 1.00 96.75 728 ALA A N 1
ATOM 5583 C CA . ALA A 1 728 ? 15.716 27.315 -14.600 1.00 96.75 728 ALA A CA 1
ATOM 5584 C C . ALA A 1 728 ? 14.689 27.774 -13.555 1.00 96.75 728 ALA A C 1
ATOM 5586 O O . ALA A 1 728 ? 15.042 28.041 -12.404 1.00 96.75 728 ALA A O 1
ATOM 5587 N N . ILE A 1 729 ? 13.422 27.853 -13.961 1.00 95.50 729 ILE A N 1
ATOM 5588 C CA . ILE A 1 729 ? 12.271 28.221 -13.128 1.00 95.50 729 ILE A CA 1
ATOM 5589 C C . ILE A 1 729 ? 11.066 27.336 -13.468 1.00 95.50 729 ILE A C 1
ATOM 5591 O O . ILE A 1 729 ? 10.870 26.967 -14.627 1.00 95.50 729 ILE A O 1
ATOM 5595 N N . GLY A 1 730 ? 10.236 27.009 -12.476 1.00 92.38 730 GLY A N 1
ATOM 5596 C CA . GLY A 1 730 ? 9.018 26.217 -12.682 1.00 92.38 730 GLY A CA 1
ATOM 5597 C C . GLY A 1 730 ? 9.263 24.721 -12.882 1.00 92.38 730 GLY A C 1
ATOM 5598 O O . GLY A 1 730 ? 8.359 24.008 -13.322 1.00 92.38 730 GLY A O 1
ATOM 5599 N N . ALA A 1 731 ? 10.472 24.227 -12.599 1.00 92.81 731 ALA A N 1
ATOM 5600 C CA . ALA A 1 731 ? 10.770 22.806 -12.699 1.00 92.81 731 ALA A CA 1
ATOM 5601 C C . ALA A 1 731 ? 9.901 21.993 -11.723 1.00 92.81 731 ALA A C 1
ATOM 5603 O O . ALA A 1 731 ? 9.515 22.462 -10.655 1.00 92.81 731 ALA A O 1
ATOM 5604 N N . ARG A 1 732 ? 9.578 20.754 -12.100 1.00 88.44 732 ARG A N 1
ATOM 5605 C CA . ARG A 1 732 ? 8.671 19.896 -11.315 1.00 88.44 732 ARG A CA 1
ATOM 5606 C C . ARG A 1 732 ? 9.380 19.201 -10.160 1.00 88.44 732 ARG A C 1
ATOM 5608 O O . ARG A 1 732 ? 8.759 18.910 -9.141 1.00 88.44 732 ARG A O 1
ATOM 5615 N N . ASP A 1 733 ? 10.658 18.930 -10.365 1.00 89.25 733 ASP A N 1
ATOM 5616 C CA . ASP A 1 733 ? 11.552 18.236 -9.462 1.00 89.25 733 ASP A CA 1
ATOM 5617 C C . ASP A 1 733 ? 13.005 18.617 -9.794 1.00 89.25 733 ASP A C 1
ATOM 5619 O O . ASP A 1 733 ? 13.289 19.361 -10.741 1.00 89.25 733 ASP A O 1
ATOM 5623 N N . GLU A 1 734 ? 13.923 18.106 -8.982 1.00 92.12 734 GLU A N 1
ATOM 5624 C CA . GLU A 1 734 ? 15.356 18.392 -9.035 1.00 92.12 734 GLU A CA 1
ATOM 5625 C C . GLU A 1 734 ? 15.999 17.951 -10.356 1.00 92.12 734 GLU A C 1
ATOM 5627 O O . GLU A 1 734 ? 16.832 18.674 -10.901 1.00 92.12 734 GLU A O 1
ATOM 5632 N N . PHE A 1 735 ? 15.597 16.790 -10.888 1.00 94.31 735 PHE A N 1
ATOM 5633 C CA . PHE A 1 735 ? 16.136 16.278 -12.143 1.00 94.31 735 PHE A CA 1
ATOM 5634 C C . PHE A 1 735 ? 15.637 17.103 -13.323 1.00 94.31 735 PHE A C 1
ATOM 5636 O O . PHE A 1 735 ? 16.435 17.480 -14.172 1.00 94.31 735 PHE A O 1
ATOM 5643 N N . HIS A 1 736 ? 14.346 17.450 -13.363 1.00 94.50 736 HIS A N 1
ATOM 5644 C CA . HIS A 1 736 ? 13.806 18.314 -14.409 1.00 94.50 736 HIS A CA 1
ATOM 5645 C C . HIS A 1 736 ? 14.490 19.692 -14.405 1.00 94.50 736 HIS A C 1
ATOM 5647 O O . HIS A 1 736 ? 14.801 20.225 -15.468 1.00 94.50 736 HIS A O 1
ATOM 5653 N N . ARG A 1 737 ? 14.787 20.261 -13.230 1.00 95.50 737 ARG A N 1
ATOM 5654 C CA . ARG A 1 737 ? 15.543 21.520 -13.131 1.00 95.50 737 ARG A CA 1
ATOM 5655 C C . ARG A 1 737 ? 16.930 21.383 -13.756 1.00 95.50 737 ARG A C 1
ATOM 5657 O O . ARG A 1 737 ? 17.322 22.226 -14.560 1.00 95.50 737 ARG A O 1
ATOM 5664 N N . ASP A 1 738 ? 17.662 20.335 -13.396 1.00 95.88 738 ASP A N 1
ATOM 5665 C CA . ASP A 1 738 ? 19.018 20.125 -13.901 1.00 95.88 738 ASP A CA 1
ATOM 5666 C C . ASP A 1 738 ? 19.013 19.795 -15.398 1.00 95.88 738 ASP A C 1
ATOM 5668 O O . ASP A 1 738 ? 19.857 20.302 -16.137 1.00 95.88 738 ASP A O 1
ATOM 5672 N N . TYR A 1 739 ? 18.014 19.037 -15.864 1.00 94.62 739 TYR A N 1
ATOM 5673 C CA . TYR A 1 739 ? 17.749 18.774 -17.279 1.00 94.62 739 TYR A CA 1
ATOM 5674 C C . TYR A 1 739 ? 17.567 20.081 -18.057 1.00 94.62 739 TYR A C 1
ATOM 5676 O O . TYR A 1 739 ? 18.215 20.280 -19.084 1.00 94.62 739 TYR A O 1
ATOM 5684 N N . LEU A 1 740 ? 16.741 21.006 -17.551 1.00 94.94 740 LEU A N 1
ATOM 5685 C CA . LEU A 1 740 ? 16.530 22.312 -18.178 1.00 94.94 740 LEU A CA 1
ATOM 5686 C C . LEU A 1 740 ? 17.827 23.125 -18.243 1.00 94.94 740 LEU A C 1
ATOM 5688 O O . LEU A 1 740 ? 18.148 23.653 -19.306 1.00 94.94 740 LEU A O 1
ATOM 5692 N N . LEU A 1 741 ? 18.578 23.188 -17.136 1.00 95.69 741 LEU A N 1
ATOM 5693 C CA . LEU A 1 741 ? 19.854 23.905 -17.071 1.00 95.69 741 LEU A CA 1
ATOM 5694 C C . LEU A 1 741 ? 20.847 23.366 -18.106 1.00 95.69 741 LEU A C 1
ATOM 5696 O O . LEU A 1 741 ? 21.401 24.149 -18.879 1.00 95.69 741 LEU A O 1
ATOM 5700 N N . ILE A 1 742 ? 21.040 22.045 -18.157 1.00 94.00 742 ILE A N 1
ATOM 5701 C CA . ILE A 1 742 ? 21.935 21.390 -19.119 1.00 94.00 742 ILE A CA 1
ATOM 5702 C C . ILE A 1 742 ? 21.489 21.653 -20.554 1.00 94.00 742 ILE A C 1
ATOM 5704 O O . ILE A 1 742 ? 22.302 22.088 -21.366 1.00 94.00 742 ILE A O 1
ATOM 5708 N N . LYS A 1 743 ? 20.200 21.483 -20.858 1.00 91.31 743 LYS A N 1
ATOM 5709 C CA . LYS A 1 743 ? 19.668 21.681 -22.211 1.00 91.31 743 LYS A CA 1
ATOM 5710 C C . LYS A 1 743 ? 19.873 23.115 -22.704 1.00 91.31 743 LYS A C 1
ATOM 5712 O O . LYS A 1 743 ? 20.213 23.325 -23.868 1.00 91.31 743 LYS A O 1
ATOM 5717 N N . THR A 1 744 ? 19.716 24.120 -21.838 1.00 92.56 744 THR A N 1
ATOM 5718 C CA . THR A 1 744 ? 20.018 25.513 -22.209 1.00 92.56 744 THR A CA 1
ATOM 5719 C C . THR A 1 744 ? 21.512 25.796 -22.331 1.00 92.56 744 THR A C 1
ATOM 5721 O O . THR A 1 744 ? 21.897 26.524 -23.248 1.00 92.56 744 THR A O 1
ATOM 5724 N N . ILE A 1 745 ? 22.353 25.180 -21.488 1.00 91.19 745 ILE A N 1
ATOM 5725 C CA . ILE A 1 745 ? 23.818 25.281 -21.591 1.00 91.19 745 ILE A CA 1
ATOM 5726 C C . ILE A 1 745 ? 24.292 24.717 -22.932 1.00 91.19 745 ILE A C 1
ATOM 5728 O O . ILE A 1 745 ? 25.034 25.395 -23.634 1.00 91.19 745 ILE A O 1
ATOM 5732 N N . GLU A 1 746 ? 23.838 23.522 -23.320 1.00 89.62 746 GLU A N 1
ATOM 5733 C CA . GLU A 1 746 ? 24.208 22.867 -24.584 1.00 89.62 746 GLU A CA 1
ATOM 5734 C C . GLU A 1 746 ? 23.846 23.723 -25.804 1.00 89.62 746 GLU A C 1
ATOM 5736 O O . GLU A 1 746 ? 24.669 23.895 -26.708 1.00 89.62 746 GLU A O 1
ATOM 5741 N N . LYS A 1 747 ? 22.656 24.344 -25.790 1.00 89.69 747 LYS A N 1
ATOM 5742 C CA . LYS A 1 747 ? 22.248 25.314 -26.818 1.00 89.69 747 LYS A CA 1
ATOM 5743 C C . LYS A 1 747 ? 23.166 26.535 -26.863 1.00 89.69 747 LYS A C 1
ATOM 5745 O O . LYS A 1 747 ? 23.570 26.930 -27.952 1.00 89.69 747 LYS A O 1
ATOM 5750 N N . ALA A 1 748 ? 23.513 27.100 -25.705 1.00 89.38 748 ALA A N 1
ATOM 5751 C CA . ALA A 1 748 ? 24.344 28.300 -25.606 1.00 89.38 748 ALA A CA 1
ATOM 5752 C C . ALA A 1 748 ? 25.745 28.122 -26.200 1.00 89.38 748 ALA A C 1
ATOM 5754 O O . ALA A 1 748 ? 26.295 29.044 -26.793 1.00 89.38 748 ALA A O 1
ATOM 5755 N N . ILE A 1 749 ? 26.318 26.930 -26.062 1.00 87.38 749 ILE A N 1
ATOM 5756 C CA . ILE A 1 749 ? 27.677 26.626 -26.531 1.00 87.38 749 ILE A CA 1
ATOM 5757 C C . ILE A 1 749 ? 27.701 25.990 -27.924 1.00 87.38 749 ILE A C 1
ATOM 5759 O O . ILE A 1 749 ? 28.770 25.633 -28.417 1.00 87.38 749 ILE A O 1
ATOM 5763 N N . GLY A 1 750 ? 26.532 25.836 -28.556 1.00 80.62 750 GLY A N 1
ATOM 5764 C CA . GLY A 1 750 ? 26.394 25.195 -29.861 1.00 80.62 750 GLY A CA 1
ATOM 5765 C C . GLY A 1 750 ? 26.811 23.722 -29.863 1.00 80.62 750 GLY A C 1
ATOM 5766 O O . GLY A 1 750 ? 27.141 23.189 -30.926 1.00 80.62 750 GLY A O 1
ATOM 5767 N N . LEU A 1 751 ? 26.816 23.059 -28.697 1.00 70.88 751 LEU A N 1
ATOM 5768 C CA . LEU A 1 751 ? 27.084 21.628 -28.623 1.00 70.88 751 LEU A CA 1
ATOM 5769 C C . LEU A 1 751 ? 25.925 20.903 -29.298 1.00 70.88 751 LEU A C 1
ATOM 5771 O O . LEU A 1 751 ? 24.796 20.887 -28.813 1.00 70.88 751 LEU A O 1
ATOM 5775 N N . LYS A 1 752 ? 26.220 20.280 -30.437 1.00 64.38 752 LYS A N 1
ATOM 5776 C CA . LYS A 1 752 ? 25.367 19.217 -30.951 1.00 64.38 752 LYS A CA 1
ATOM 5777 C C . LYS A 1 752 ? 25.722 17.953 -30.173 1.00 64.38 752 LYS A C 1
ATOM 5779 O O . LYS A 1 752 ? 26.915 17.638 -30.115 1.00 64.38 752 LYS A O 1
ATOM 5784 N N . PRO A 1 753 ? 24.734 17.237 -29.611 1.00 61.00 753 PRO A N 1
ATOM 5785 C CA . PRO A 1 753 ? 24.979 15.948 -28.985 1.00 61.00 753 PRO A CA 1
ATOM 5786 C C . PRO A 1 753 ? 25.795 15.079 -29.932 1.00 61.00 753 PRO A C 1
ATOM 5788 O O . PRO A 1 753 ? 25.527 15.074 -31.143 1.00 61.00 753 PRO A O 1
ATOM 5791 N N . LYS A 1 754 ? 26.811 14.375 -29.425 1.00 59.72 754 LYS A N 1
ATOM 5792 C CA . LYS A 1 754 ? 27.607 13.499 -30.292 1.00 59.72 754 LYS A CA 1
ATOM 5793 C C . LYS A 1 754 ? 26.679 12.465 -30.925 1.00 59.72 754 LYS A C 1
ATOM 5795 O O . LYS A 1 754 ? 26.168 11.577 -30.241 1.00 59.72 754 LYS A O 1
ATOM 5800 N N . ALA A 1 755 ? 26.490 12.564 -32.242 1.00 54.59 755 ALA A N 1
ATOM 5801 C CA . ALA A 1 755 ? 25.861 11.519 -33.032 1.00 54.59 755 ALA A CA 1
ATOM 5802 C C . ALA A 1 755 ? 26.796 10.305 -33.008 1.00 54.59 755 ALA A C 1
ATOM 5804 O O . ALA A 1 755 ? 27.728 10.194 -33.802 1.00 54.59 755 ALA A O 1
ATOM 5805 N N . LEU A 1 756 ? 26.609 9.430 -32.025 1.00 59.97 756 LEU A N 1
ATOM 5806 C CA . LEU A 1 756 ? 27.256 8.128 -32.021 1.00 59.97 756 LEU A CA 1
ATOM 5807 C C . LEU A 1 756 ? 26.738 7.358 -33.244 1.00 59.97 756 LEU A C 1
ATOM 5809 O O . LEU A 1 756 ? 25.544 7.426 -33.541 1.00 59.97 756 LEU A O 1
ATOM 5813 N N . ASN A 1 757 ? 27.626 6.644 -33.949 1.00 54.41 757 ASN A N 1
ATOM 5814 C CA . ASN A 1 757 ? 27.246 5.691 -34.995 1.00 54.41 757 ASN A CA 1
ATOM 5815 C C . ASN A 1 757 ? 26.351 4.630 -34.355 1.00 54.41 757 ASN A C 1
ATOM 5817 O O . ASN A 1 757 ? 26.838 3.666 -33.769 1.00 54.41 757 ASN A O 1
ATOM 5821 N N . GLN A 1 758 ? 25.046 4.868 -34.392 1.00 58.12 758 GLN A N 1
ATOM 5822 C CA . GLN A 1 758 ? 24.061 4.006 -33.776 1.00 58.12 758 GLN A CA 1
ATOM 5823 C C . GLN A 1 758 ? 23.351 3.191 -34.848 1.00 58.12 758 GLN A C 1
ATOM 5825 O O . GLN A 1 758 ? 23.052 3.715 -35.926 1.00 58.12 758 GLN A O 1
ATOM 5830 N N . PRO A 1 759 ? 22.992 1.946 -34.523 1.00 58.72 759 PRO A N 1
ATOM 5831 C CA . PRO A 1 759 ? 22.029 1.198 -35.305 1.00 58.72 759 PRO A CA 1
ATOM 5832 C C . PRO A 1 759 ? 20.711 1.969 -35.379 1.00 58.72 759 PRO A C 1
ATOM 5834 O O . PRO A 1 759 ? 20.337 2.741 -34.480 1.00 58.72 759 PRO A O 1
ATOM 5837 N N . SER A 1 760 ? 19.991 1.763 -36.473 1.00 71.12 760 SER A N 1
ATOM 5838 C CA . SER A 1 760 ? 18.609 2.204 -36.565 1.00 71.12 760 SER A CA 1
ATOM 5839 C C . SER A 1 760 ? 17.789 1.449 -35.510 1.00 71.12 760 SER A C 1
ATOM 5841 O O . SER A 1 760 ? 17.756 0.223 -35.528 1.00 71.12 760 SER A O 1
ATOM 5843 N N . ASN A 1 761 ? 17.110 2.168 -34.607 1.00 80.69 761 ASN A N 1
ATOM 5844 C CA . ASN A 1 761 ? 16.077 1.588 -33.735 1.00 80.69 761 ASN A CA 1
ATOM 5845 C C . ASN A 1 761 ? 14.754 1.502 -34.509 1.00 80.69 761 ASN A C 1
ATOM 5847 O O . ASN A 1 761 ? 13.709 1.911 -34.012 1.00 80.69 761 ASN A O 1
ATOM 5851 N N . THR A 1 762 ? 14.812 1.060 -35.764 1.00 86.75 762 THR A N 1
ATOM 5852 C CA . THR A 1 762 ? 13.655 0.964 -36.647 1.00 86.75 762 THR A CA 1
ATOM 5853 C C . THR A 1 762 ? 13.574 -0.444 -37.197 1.00 86.75 762 THR A C 1
ATOM 5855 O O . THR A 1 762 ? 14.507 -0.927 -37.834 1.00 86.75 762 THR A O 1
ATOM 5858 N N . VAL A 1 763 ? 12.436 -1.088 -36.974 1.00 90.81 763 VAL A N 1
ATOM 5859 C CA . VAL A 1 763 ? 12.137 -2.426 -37.481 1.00 90.81 763 VAL A CA 1
ATOM 5860 C C . VAL A 1 763 ? 10.951 -2.337 -38.422 1.00 90.81 763 VAL A C 1
ATOM 5862 O O . VAL A 1 763 ? 9.991 -1.621 -38.150 1.00 90.81 763 VAL A O 1
ATOM 5865 N N . LYS A 1 764 ? 11.006 -3.071 -39.533 1.00 88.50 764 LYS A N 1
ATOM 5866 C CA . LYS A 1 764 ? 9.860 -3.265 -40.422 1.00 88.50 764 LYS A CA 1
ATOM 5867 C C . LYS A 1 764 ? 9.370 -4.696 -40.277 1.00 88.50 764 LYS A C 1
ATOM 5869 O O . LYS A 1 764 ? 10.135 -5.626 -40.512 1.00 88.50 764 LYS A O 1
ATOM 5874 N N . LEU A 1 765 ? 8.109 -4.851 -39.899 1.00 86.31 765 LEU A N 1
ATOM 5875 C CA . LEU A 1 765 ? 7.416 -6.130 -39.856 1.00 86.31 765 LEU A CA 1
ATOM 5876 C C . LEU A 1 765 ? 6.454 -6.186 -41.044 1.00 86.31 765 LEU A C 1
ATOM 5878 O O . LEU A 1 765 ? 5.649 -5.271 -41.246 1.00 86.31 765 LEU A O 1
ATOM 5882 N N . ASN A 1 766 ? 6.553 -7.248 -41.841 1.00 75.75 766 ASN A N 1
ATOM 5883 C CA . ASN A 1 766 ? 5.631 -7.474 -42.948 1.00 75.75 766 ASN A CA 1
ATOM 5884 C C . ASN A 1 766 ? 4.279 -7.900 -42.372 1.00 75.75 766 ASN A C 1
ATOM 5886 O O . ASN A 1 766 ? 4.193 -8.900 -41.662 1.00 75.75 766 ASN A O 1
ATOM 5890 N N . ALA A 1 767 ? 3.242 -7.120 -42.660 1.00 63.97 767 ALA A N 1
ATOM 5891 C CA . ALA A 1 767 ? 1.865 -7.509 -42.416 1.00 63.97 767 ALA A CA 1
ATOM 5892 C C . ALA A 1 767 ? 1.297 -8.025 -43.743 1.00 63.97 767 ALA A C 1
ATOM 5894 O O . ALA A 1 767 ? 0.902 -7.220 -44.586 1.00 63.97 767 ALA A O 1
ATOM 5895 N N . ASP A 1 768 ? 1.310 -9.342 -43.951 1.00 60.88 768 ASP A N 1
ATOM 5896 C CA . ASP A 1 768 ? 0.463 -9.969 -44.976 1.00 60.88 768 ASP A CA 1
ATOM 5897 C C . ASP A 1 768 ? -1.002 -9.990 -44.459 1.00 60.88 768 ASP A C 1
ATOM 5899 O O . ASP A 1 768 ? -1.328 -9.293 -43.496 1.00 60.88 768 ASP A O 1
ATOM 5903 N N . ASP A 1 769 ? -1.922 -10.778 -45.031 1.00 52.25 769 ASP A N 1
ATOM 5904 C CA . ASP A 1 769 ? -3.311 -10.908 -44.522 1.00 52.25 769 ASP A CA 1
ATOM 5905 C C . ASP A 1 769 ? -3.415 -11.472 -43.070 1.00 52.25 769 ASP A C 1
ATOM 5907 O O . ASP A 1 769 ? -4.516 -11.643 -42.537 1.00 52.25 769 ASP A O 1
ATOM 5911 N N . GLU A 1 770 ? -2.287 -11.736 -42.398 1.00 61.84 770 GLU A N 1
ATOM 5912 C CA . GLU A 1 770 ? -2.182 -12.211 -41.014 1.00 61.84 770 GLU A CA 1
ATOM 5913 C C . GLU A 1 770 ? -1.929 -11.081 -39.990 1.00 61.84 770 GLU A C 1
ATOM 5915 O O . GLU A 1 770 ? -1.299 -10.061 -40.266 1.00 61.84 770 GLU A O 1
ATOM 5920 N N . GLN A 1 771 ? -2.410 -11.268 -38.752 1.00 81.38 771 GLN A N 1
ATOM 5921 C CA . GLN A 1 771 ? -2.167 -10.333 -37.643 1.00 81.38 771 GLN A CA 1
ATOM 5922 C C . GLN A 1 771 ? -0.713 -10.391 -37.154 1.00 81.38 771 GLN A C 1
ATOM 5924 O O . GLN A 1 771 ? -0.265 -11.432 -36.666 1.00 81.38 771 GLN A O 1
ATOM 5929 N N . VAL A 1 772 ? -0.021 -9.247 -37.144 1.00 89.62 772 VAL A N 1
ATOM 5930 C CA . VAL A 1 772 ? 1.300 -9.105 -36.514 1.00 89.62 772 VAL A CA 1
ATOM 5931 C C . VAL A 1 772 ? 1.147 -9.128 -34.993 1.00 89.62 772 VAL A C 1
ATOM 5933 O O . VAL A 1 772 ? 0.299 -8.444 -34.417 1.00 89.62 772 VAL A O 1
ATOM 5936 N N . LYS A 1 773 ? 1.984 -9.928 -34.330 1.00 92.88 773 LYS A N 1
ATOM 5937 C CA . LYS A 1 773 ? 1.937 -10.192 -32.883 1.00 92.88 773 LYS A CA 1
ATOM 5938 C C . LYS A 1 773 ? 3.236 -9.736 -32.237 1.00 92.88 773 LYS A C 1
ATOM 5940 O O . LYS A 1 773 ? 4.294 -10.227 -32.621 1.00 92.88 773 LYS A O 1
ATOM 5945 N N . ILE A 1 774 ? 3.145 -8.847 -31.255 1.00 95.12 774 ILE A N 1
ATOM 5946 C CA . ILE A 1 774 ? 4.291 -8.363 -30.482 1.00 95.12 774 ILE A CA 1
ATOM 5947 C C . ILE A 1 774 ? 4.124 -8.816 -29.035 1.00 95.12 774 ILE A C 1
ATOM 5949 O O . ILE A 1 774 ? 3.189 -8.373 -28.366 1.00 95.12 774 ILE A O 1
ATOM 5953 N N . ASN A 1 775 ? 5.010 -9.686 -28.553 1.00 97.75 775 ASN A N 1
ATOM 5954 C CA . ASN A 1 775 ? 5.027 -10.092 -27.150 1.00 97.75 775 ASN A CA 1
ATOM 5955 C C . ASN A 1 775 ? 5.879 -9.135 -26.321 1.00 97.75 775 ASN A C 1
ATOM 5957 O O . ASN A 1 775 ? 6.912 -8.640 -26.768 1.00 97.75 775 ASN A O 1
ATOM 5961 N N . ILE A 1 776 ? 5.452 -8.914 -25.087 1.00 98.25 776 ILE A N 1
ATOM 5962 C CA . ILE A 1 776 ? 6.077 -8.033 -24.115 1.00 98.25 776 ILE A CA 1
ATOM 5963 C C . ILE A 1 776 ? 6.180 -8.809 -22.805 1.00 98.25 776 ILE A C 1
ATOM 5965 O O . ILE A 1 776 ? 5.173 -9.146 -22.171 1.00 98.25 776 ILE A O 1
ATOM 5969 N N . LEU A 1 777 ? 7.416 -9.104 -22.424 1.00 97.81 777 LEU A N 1
ATOM 5970 C CA . LEU A 1 777 ? 7.785 -9.725 -21.162 1.00 97.81 777 LEU A CA 1
ATOM 5971 C C . LEU A 1 777 ? 8.163 -8.648 -20.151 1.00 97.81 777 LEU A C 1
ATOM 5973 O O . LEU A 1 777 ? 8.849 -7.679 -20.479 1.00 97.81 777 LEU A O 1
ATOM 5977 N N . GLY A 1 778 ? 7.735 -8.856 -18.909 1.00 97.19 778 GLY A N 1
ATOM 5978 C CA . GLY A 1 778 ? 8.143 -8.026 -17.784 1.00 97.19 778 GLY A CA 1
ATOM 5979 C C . GLY A 1 778 ? 9.585 -8.284 -17.343 1.00 97.19 778 GLY A C 1
ATOM 5980 O O . GLY A 1 778 ? 10.440 -8.683 -18.139 1.00 97.19 778 GLY A O 1
ATOM 5981 N N . ASP A 1 779 ? 9.854 -8.059 -16.059 1.00 97.81 779 ASP A N 1
ATOM 5982 C CA . ASP A 1 779 ? 11.215 -8.024 -15.511 1.00 97.81 779 ASP A CA 1
ATOM 5983 C C . ASP A 1 779 ? 11.955 -9.341 -15.782 1.00 97.81 779 ASP A C 1
ATOM 5985 O O . ASP A 1 779 ? 11.443 -10.430 -15.500 1.00 97.81 779 ASP A O 1
ATOM 5989 N N . THR A 1 780 ? 13.144 -9.237 -16.375 1.00 97.88 780 THR A N 1
ATOM 5990 C CA . THR A 1 780 ? 13.925 -10.360 -16.891 1.00 97.88 780 THR A CA 1
ATOM 5991 C C . THR A 1 780 ? 15.378 -10.285 -16.418 1.00 97.88 780 THR A C 1
ATOM 5993 O O . THR A 1 780 ? 16.094 -9.332 -16.719 1.00 97.88 780 THR A O 1
ATOM 5996 N N . TYR A 1 781 ? 15.820 -11.309 -15.687 1.00 97.06 781 TYR A N 1
ATOM 5997 C CA . TYR A 1 781 ? 17.182 -11.504 -15.196 1.00 97.06 781 TYR A CA 1
ATOM 5998 C C . TYR A 1 781 ? 17.462 -12.992 -14.903 1.00 97.06 781 TYR A C 1
ATOM 6000 O O . TYR A 1 781 ? 16.687 -13.658 -14.214 1.00 97.06 781 TYR A O 1
ATOM 6008 N N . PHE A 1 782 ? 18.608 -13.511 -15.357 1.00 95.56 782 PHE A N 1
ATOM 6009 C CA . PHE A 1 782 ? 18.989 -14.924 -15.210 1.00 95.56 782 PHE A CA 1
ATOM 6010 C C . PHE A 1 782 ? 19.455 -15.329 -13.803 1.00 95.56 782 PHE A C 1
ATOM 6012 O O . PHE A 1 782 ? 19.495 -16.525 -13.498 1.00 95.56 782 PHE A O 1
ATOM 6019 N N . GLY A 1 783 ? 19.672 -14.368 -12.898 1.00 93.75 783 GLY A N 1
ATOM 6020 C CA . GLY A 1 783 ? 19.754 -14.619 -11.458 1.00 93.75 783 GLY A CA 1
ATOM 6021 C C . GLY A 1 783 ? 21.140 -14.947 -10.916 1.00 93.75 783 GLY A C 1
ATOM 6022 O O . GLY A 1 783 ? 21.227 -15.486 -9.814 1.00 93.75 783 GLY A O 1
ATOM 6023 N N . GLU A 1 784 ? 22.222 -14.649 -11.630 1.00 94.12 784 GLU A N 1
ATOM 6024 C CA . GLU A 1 784 ? 23.604 -14.967 -11.248 1.00 94.12 784 GLU A CA 1
ATOM 6025 C C . GLU A 1 784 ? 23.957 -14.463 -9.838 1.00 94.12 784 GLU A C 1
ATOM 6027 O O . GLU A 1 784 ? 24.521 -15.203 -9.031 1.00 94.12 784 GLU A O 1
ATOM 6032 N N . PHE A 1 785 ? 23.549 -13.243 -9.485 1.00 92.44 785 PHE A N 1
ATOM 6033 C CA . PHE A 1 785 ? 23.718 -12.660 -8.153 1.00 92.44 785 PHE A CA 1
ATOM 6034 C C . PHE A 1 785 ? 23.044 -13.503 -7.060 1.00 92.44 785 PHE A C 1
ATOM 6036 O O . PHE A 1 785 ? 23.632 -13.781 -6.008 1.00 92.44 785 PHE A O 1
ATOM 6043 N N . TYR A 1 786 ? 21.805 -13.939 -7.302 1.00 93.19 786 TYR A N 1
ATOM 6044 C CA . TYR A 1 786 ? 21.067 -14.786 -6.364 1.00 93.19 786 TYR A CA 1
ATOM 6045 C C . TYR A 1 786 ? 21.658 -16.194 -6.308 1.00 93.19 786 TYR A C 1
ATOM 6047 O O . TYR A 1 786 ? 21.763 -16.771 -5.228 1.00 93.19 786 TYR A O 1
ATOM 6055 N N . THR A 1 787 ? 22.114 -16.705 -7.446 1.00 92.56 787 THR A N 1
ATOM 6056 C CA . THR A 1 787 ? 22.767 -18.007 -7.590 1.00 92.56 787 THR A CA 1
ATOM 6057 C C . THR A 1 787 ? 24.035 -18.078 -6.747 1.00 92.56 787 THR A C 1
ATOM 6059 O O . THR A 1 787 ? 24.175 -18.985 -5.930 1.00 92.56 787 THR A O 1
ATOM 6062 N N . GLN A 1 788 ? 24.906 -17.067 -6.823 1.00 89.38 788 GLN A N 1
ATOM 6063 C CA . GLN A 1 788 ? 26.109 -16.988 -5.985 1.00 89.38 788 GLN A CA 1
ATOM 6064 C C . GLN A 1 788 ? 25.772 -16.996 -4.485 1.00 89.38 788 GLN A C 1
ATOM 6066 O O . GLN A 1 788 ? 26.467 -17.622 -3.682 1.00 89.38 788 GLN A O 1
ATOM 6071 N N . ARG A 1 789 ? 24.692 -16.313 -4.079 1.00 90.00 789 ARG A N 1
ATOM 6072 C CA . ARG A 1 789 ? 24.216 -16.326 -2.685 1.00 90.00 789 ARG A CA 1
ATOM 6073 C C . ARG A 1 789 ? 23.648 -17.688 -2.280 1.00 90.00 789 ARG A C 1
ATOM 6075 O O . ARG A 1 789 ? 23.902 -18.124 -1.161 1.00 90.00 789 ARG A O 1
ATOM 6082 N N . ARG A 1 790 ? 22.900 -18.363 -3.157 1.00 92.25 790 ARG A N 1
ATOM 6083 C CA . ARG A 1 790 ? 22.344 -19.705 -2.911 1.00 92.25 790 ARG A CA 1
ATOM 6084 C C . ARG A 1 790 ? 23.449 -20.756 -2.791 1.00 92.25 790 ARG A C 1
ATOM 6086 O O . ARG A 1 790 ? 23.464 -21.494 -1.810 1.00 92.25 790 ARG A O 1
ATOM 6093 N N . GLN A 1 791 ? 24.440 -20.726 -3.681 1.00 90.12 791 GLN A N 1
ATOM 6094 C CA . GLN A 1 791 ? 25.611 -21.608 -3.636 1.00 90.12 791 GLN A CA 1
ATOM 6095 C C . GLN A 1 791 ? 26.408 -21.466 -2.333 1.00 90.12 791 GLN A C 1
ATOM 6097 O O . GLN A 1 791 ? 26.748 -22.472 -1.718 1.00 90.12 791 GLN A O 1
ATOM 6102 N N . LYS A 1 792 ? 26.644 -20.235 -1.850 1.00 90.25 792 LYS A N 1
ATOM 6103 C CA . LYS A 1 792 ? 27.312 -19.997 -0.551 1.00 90.25 792 LYS A CA 1
ATOM 6104 C C . LYS A 1 792 ? 26.576 -20.624 0.638 1.00 90.25 792 LYS A C 1
ATOM 6106 O O . LYS A 1 792 ? 27.200 -20.893 1.658 1.00 90.25 792 LYS A O 1
ATOM 6111 N N . ASN A 1 793 ? 25.271 -20.847 0.506 1.00 89.44 793 ASN A N 1
ATOM 6112 C CA . ASN A 1 793 ? 24.420 -21.454 1.524 1.00 89.44 793 ASN A CA 1
ATOM 6113 C C . ASN A 1 793 ? 24.086 -22.928 1.223 1.00 89.44 793 ASN A C 1
ATOM 6115 O O . ASN A 1 793 ? 23.182 -23.476 1.848 1.00 89.44 793 ASN A O 1
ATOM 6119 N N . ASN A 1 794 ? 24.788 -23.567 0.275 1.00 89.88 794 ASN A N 1
ATOM 6120 C CA . ASN A 1 794 ? 24.549 -24.948 -0.167 1.00 89.88 794 ASN A CA 1
ATOM 6121 C C . ASN A 1 794 ? 23.093 -25.223 -0.597 1.00 89.88 794 ASN A C 1
ATOM 6123 O O . ASN A 1 794 ? 22.573 -26.318 -0.390 1.00 89.88 794 ASN A O 1
ATOM 6127 N N . VAL A 1 795 ? 22.427 -24.224 -1.183 1.00 88.75 795 VAL A N 1
ATOM 6128 C CA . VAL A 1 795 ? 21.069 -24.361 -1.724 1.00 88.75 795 VAL A CA 1
ATOM 6129 C C . VAL A 1 795 ? 21.144 -24.729 -3.203 1.00 88.75 795 VAL A C 1
ATOM 6131 O O . VAL A 1 795 ? 21.858 -24.079 -3.968 1.00 88.75 795 VAL A O 1
ATOM 6134 N N . GLU A 1 796 ? 20.400 -25.765 -3.597 1.00 86.69 796 GLU A N 1
ATOM 6135 C CA . GLU A 1 796 ? 20.266 -26.185 -4.994 1.00 86.69 796 GLU A CA 1
ATOM 6136 C C . GLU A 1 796 ? 19.661 -25.060 -5.852 1.00 86.69 796 GLU A C 1
ATOM 6138 O O . GLU A 1 796 ? 18.727 -24.373 -5.437 1.00 86.69 796 GLU A O 1
ATOM 6143 N N . ASP A 1 797 ? 20.206 -24.863 -7.053 1.00 90.25 797 ASP A N 1
ATOM 6144 C CA . ASP A 1 797 ? 19.920 -23.706 -7.896 1.00 90.25 797 ASP A CA 1
ATOM 6145 C C . ASP A 1 797 ? 19.697 -24.120 -9.360 1.00 90.25 797 ASP A C 1
ATOM 6147 O O . ASP A 1 797 ? 20.496 -24.858 -9.942 1.00 90.25 797 ASP A O 1
ATOM 6151 N N . ALA A 1 798 ? 18.614 -23.627 -9.970 1.00 91.06 798 ALA A N 1
ATOM 6152 C CA . ALA A 1 798 ? 18.238 -23.998 -11.333 1.00 91.06 798 ALA A CA 1
ATOM 6153 C C . ALA A 1 798 ? 19.258 -23.568 -12.395 1.00 91.06 798 ALA A C 1
ATOM 6155 O O . ALA A 1 798 ? 19.492 -24.320 -13.341 1.00 91.06 798 ALA A O 1
ATOM 6156 N N . LEU A 1 799 ? 19.891 -22.402 -12.242 1.00 92.94 799 LEU A N 1
ATOM 6157 C CA . LEU A 1 799 ? 20.856 -21.891 -13.213 1.00 92.94 799 LEU A CA 1
ATOM 6158 C C . LEU A 1 799 ? 22.100 -22.784 -13.267 1.00 92.94 799 LEU A C 1
ATOM 6160 O O . LEU A 1 799 ? 22.616 -23.070 -14.344 1.00 92.94 799 LEU A O 1
ATOM 6164 N N . THR A 1 800 ? 22.561 -23.265 -12.114 1.00 91.75 800 THR A N 1
ATOM 6165 C CA . THR A 1 800 ? 23.723 -24.169 -12.028 1.00 91.75 800 THR A CA 1
ATOM 6166 C C . THR A 1 800 ? 23.403 -25.601 -12.442 1.00 91.75 800 THR A C 1
ATOM 6168 O O . THR A 1 800 ? 24.252 -26.263 -13.035 1.00 91.75 800 THR A O 1
ATOM 6171 N N . LYS A 1 801 ? 22.183 -26.072 -12.162 1.00 93.50 801 LYS A N 1
ATOM 6172 C CA . LYS A 1 801 ? 21.746 -27.439 -12.472 1.00 93.50 801 LYS A CA 1
ATOM 6173 C C . LYS A 1 801 ? 21.324 -27.630 -13.929 1.00 93.50 801 LYS A C 1
ATOM 6175 O O . LYS A 1 801 ? 21.673 -28.637 -14.536 1.00 93.50 801 LYS A O 1
ATOM 6180 N N . TYR A 1 802 ? 20.558 -26.689 -14.476 1.00 94.56 802 TYR A N 1
ATOM 6181 C CA . TYR A 1 802 ? 19.906 -26.812 -15.786 1.00 94.56 802 TYR A CA 1
ATOM 6182 C C . TYR A 1 802 ? 20.342 -25.737 -16.795 1.00 94.56 802 TYR A C 1
ATOM 6184 O O . TYR A 1 802 ? 20.003 -25.825 -17.975 1.00 94.56 802 TYR A O 1
ATOM 6192 N N . GLY A 1 803 ? 21.121 -24.741 -16.366 1.00 94.69 803 GLY A N 1
ATOM 6193 C CA . GLY A 1 803 ? 21.615 -23.671 -17.231 1.00 94.69 803 GLY A CA 1
ATOM 6194 C C . GLY A 1 803 ? 20.596 -22.557 -17.492 1.00 94.69 803 GLY A C 1
ATOM 6195 O O . GLY A 1 803 ? 19.465 -22.571 -17.011 1.00 94.69 803 GLY A O 1
ATOM 6196 N N . TYR A 1 804 ? 21.010 -21.576 -18.300 1.00 94.62 804 TYR A N 1
ATOM 6197 C CA . TYR A 1 804 ? 20.268 -20.330 -18.557 1.00 94.62 804 TYR A CA 1
ATOM 6198 C C . TYR A 1 804 ? 18.918 -20.555 -19.249 1.00 94.62 804 TYR A C 1
ATOM 6200 O O . TYR A 1 804 ? 17.988 -19.769 -19.087 1.00 94.62 804 TYR A O 1
ATOM 6208 N N . ARG A 1 805 ? 18.791 -21.643 -20.017 1.00 94.75 805 ARG A N 1
ATOM 6209 C CA . ARG A 1 805 ? 17.597 -21.914 -20.826 1.00 94.75 805 ARG A CA 1
ATOM 6210 C C . ARG A 1 805 ? 16.403 -22.400 -20.017 1.00 94.75 805 ARG A C 1
ATOM 6212 O O . ARG A 1 805 ? 15.276 -22.242 -20.480 1.00 94.75 805 ARG A O 1
ATOM 6219 N N . HIS A 1 806 ? 16.640 -22.967 -18.834 1.00 95.56 806 HIS A N 1
ATOM 6220 C CA . HIS A 1 806 ? 15.613 -23.613 -18.013 1.00 95.56 806 HIS A CA 1
ATOM 6221 C C . HIS A 1 806 ? 14.399 -22.721 -17.766 1.00 95.56 806 HIS A C 1
ATOM 6223 O O . HIS A 1 806 ? 13.267 -23.180 -17.897 1.00 95.56 806 HIS A O 1
ATOM 6229 N N . SER A 1 807 ? 14.631 -21.446 -17.463 1.00 93.62 807 SER A N 1
ATOM 6230 C CA . SER A 1 807 ? 13.584 -20.523 -17.030 1.00 93.62 807 SER A CA 1
ATOM 6231 C C . SER A 1 807 ? 12.594 -20.122 -18.126 1.00 93.62 807 SER A C 1
ATOM 6233 O O . SER A 1 807 ? 11.498 -19.666 -17.822 1.00 93.62 807 SER A O 1
ATOM 6235 N N . PHE A 1 808 ? 12.941 -20.325 -19.395 1.00 96.06 808 PHE A N 1
ATOM 6236 C CA . PHE A 1 808 ? 12.101 -19.957 -20.536 1.00 96.06 808 PHE A CA 1
ATOM 6237 C C . PHE A 1 808 ? 11.251 -21.118 -21.075 1.00 96.06 808 PHE A C 1
ATOM 6239 O O . PHE A 1 808 ? 10.239 -20.869 -21.727 1.00 96.06 808 PHE A O 1
ATOM 6246 N N . ASN A 1 809 ? 11.620 -22.374 -20.792 1.00 95.12 809 ASN A N 1
ATOM 6247 C CA . ASN A 1 809 ? 11.025 -23.566 -21.419 1.00 95.12 809 ASN A CA 1
ATOM 6248 C C . ASN A 1 809 ? 9.484 -23.578 -21.378 1.00 95.12 809 ASN A C 1
ATOM 6250 O O . ASN A 1 809 ? 8.836 -23.849 -22.384 1.00 95.12 809 ASN A O 1
ATOM 6254 N N . SER A 1 810 ? 8.889 -23.261 -20.225 1.00 95.50 810 SER A N 1
ATOM 6255 C CA . SER A 1 810 ? 7.434 -23.359 -20.029 1.00 95.50 810 SER A CA 1
ATOM 6256 C C . SER A 1 810 ? 6.636 -22.206 -20.648 1.00 95.50 810 SER A C 1
ATOM 6258 O O . SER A 1 810 ? 5.436 -22.349 -20.864 1.00 95.50 810 SER A O 1
ATOM 6260 N N . ILE A 1 811 ? 7.281 -21.080 -20.966 1.00 96.31 811 ILE A N 1
ATOM 6261 C CA . ILE A 1 811 ? 6.653 -19.927 -21.640 1.00 96.31 811 ILE A CA 1
ATOM 6262 C C . ILE A 1 811 ? 7.052 -19.812 -23.117 1.00 96.31 811 ILE A C 1
ATOM 6264 O O . ILE A 1 811 ? 6.520 -18.965 -23.835 1.00 96.31 811 ILE A O 1
ATOM 6268 N N . GLN A 1 812 ? 7.952 -20.678 -23.594 1.00 96.06 812 GLN A N 1
ATOM 6269 C CA . GLN A 1 812 ? 8.419 -20.715 -24.979 1.00 96.06 812 GLN A CA 1
ATOM 6270 C C . GLN A 1 812 ? 7.278 -20.733 -26.015 1.00 96.06 812 GLN A C 1
ATOM 6272 O O . GLN A 1 812 ? 7.389 -19.981 -26.983 1.00 96.06 812 GLN A O 1
ATOM 6277 N N . PRO A 1 813 ? 6.170 -21.489 -25.843 1.00 95.69 813 PRO A N 1
ATOM 6278 C CA . PRO A 1 813 ? 5.080 -21.476 -26.821 1.00 95.69 813 PRO A CA 1
ATOM 6279 C C . PRO A 1 813 ? 4.433 -20.095 -27.010 1.00 95.69 813 PRO A C 1
ATOM 6281 O O . PRO A 1 813 ? 4.048 -19.751 -28.125 1.00 95.69 813 PRO A O 1
ATOM 6284 N N . ILE A 1 814 ? 4.340 -19.285 -25.946 1.00 95.25 814 ILE A N 1
ATOM 6285 C CA . ILE A 1 814 ? 3.819 -17.911 -26.030 1.00 95.25 814 ILE A CA 1
ATOM 6286 C C . ILE A 1 814 ? 4.800 -17.044 -26.829 1.00 95.25 814 ILE A C 1
ATOM 6288 O O . ILE A 1 814 ? 4.385 -16.337 -27.747 1.00 95.25 814 ILE A O 1
ATOM 6292 N N . LEU A 1 815 ? 6.100 -17.141 -26.531 1.00 95.56 815 LEU A N 1
ATOM 6293 C CA . LEU A 1 815 ? 7.154 -16.384 -27.219 1.00 95.56 815 LEU A CA 1
ATOM 6294 C C . LEU A 1 815 ? 7.225 -16.707 -28.716 1.00 95.56 815 LEU A C 1
ATOM 6296 O O . LEU A 1 815 ? 7.242 -15.801 -29.542 1.00 95.56 815 LEU A O 1
ATOM 6300 N N . GLN A 1 816 ? 7.172 -17.991 -29.074 1.00 94.75 816 GLN A N 1
ATOM 6301 C CA . GLN A 1 816 ? 7.197 -18.447 -30.468 1.00 94.75 816 GLN A CA 1
ATOM 6302 C C . GLN A 1 816 ? 5.974 -18.006 -31.280 1.00 94.75 816 GLN A C 1
ATOM 6304 O O . GLN A 1 816 ? 6.027 -18.003 -32.505 1.00 94.75 816 GLN A O 1
ATOM 6309 N N . SER A 1 817 ? 4.876 -17.625 -30.620 1.00 92.38 817 SER A N 1
ATOM 6310 C CA . SER A 1 817 ? 3.702 -17.068 -31.298 1.00 92.38 817 SER A CA 1
ATOM 6311 C C . SER A 1 817 ? 3.876 -15.601 -31.716 1.00 92.38 817 SER A C 1
ATOM 6313 O O . SER A 1 817 ? 3.063 -15.092 -32.489 1.00 92.38 817 SER A O 1
ATOM 6315 N N . GLY A 1 818 ? 4.892 -14.908 -31.190 1.00 92.44 818 GLY A N 1
ATOM 6316 C CA . GLY A 1 818 ? 5.200 -13.518 -31.512 1.00 92.44 818 GLY A CA 1
ATOM 6317 C C . GLY A 1 818 ? 6.065 -13.401 -32.760 1.00 92.44 818 GLY A C 1
ATOM 6318 O O . GLY A 1 818 ? 7.028 -14.138 -32.930 1.00 92.44 818 GLY A O 1
ATOM 6319 N N . HIS A 1 819 ? 5.747 -12.422 -33.602 1.00 93.38 819 HIS A N 1
ATOM 6320 C CA . HIS A 1 819 ? 6.612 -11.987 -34.702 1.00 93.38 819 HIS A CA 1
ATOM 6321 C C . HIS A 1 819 ? 7.743 -11.077 -34.210 1.00 93.38 819 HIS A C 1
ATOM 6323 O O . HIS A 1 819 ? 8.723 -10.875 -34.919 1.00 93.38 819 HIS A O 1
ATOM 6329 N N . TYR A 1 820 ? 7.560 -10.486 -33.027 1.00 95.44 820 TYR A N 1
ATOM 6330 C CA . TYR A 1 820 ? 8.538 -9.638 -32.365 1.00 95.44 820 TYR A CA 1
ATOM 6331 C C . TYR A 1 820 ? 8.381 -9.764 -30.846 1.00 95.44 820 TYR A C 1
ATOM 6333 O O . TYR A 1 820 ? 7.256 -9.705 -30.341 1.00 95.44 820 TYR A O 1
ATOM 6341 N N . ASN A 1 821 ? 9.471 -9.929 -30.103 1.00 97.94 821 ASN A N 1
ATOM 6342 C CA . ASN A 1 821 ? 9.449 -10.097 -28.651 1.00 97.94 821 ASN A CA 1
ATOM 6343 C C . ASN A 1 821 ? 10.311 -9.032 -27.960 1.00 97.94 821 ASN A C 1
ATOM 6345 O O . ASN A 1 821 ? 11.495 -8.869 -28.258 1.00 97.94 821 ASN A O 1
ATOM 6349 N N . ILE A 1 822 ? 9.713 -8.331 -26.997 1.00 98.44 822 ILE A N 1
ATOM 6350 C CA . ILE A 1 822 ? 10.350 -7.292 -26.184 1.00 98.44 822 ILE A CA 1
ATOM 6351 C C . ILE A 1 822 ? 10.412 -7.780 -24.735 1.00 98.44 822 ILE A C 1
ATOM 6353 O O . ILE A 1 822 ? 9.407 -8.260 -24.216 1.00 98.44 822 ILE A O 1
ATOM 6357 N N . ALA A 1 823 ? 11.552 -7.638 -24.061 1.00 98.25 823 ALA A N 1
ATOM 6358 C CA . ALA A 1 823 ? 11.683 -7.967 -22.637 1.00 98.25 823 ALA A CA 1
ATOM 6359 C C . ALA A 1 823 ? 12.286 -6.813 -21.830 1.00 98.25 823 ALA A C 1
ATOM 6361 O O . ALA A 1 823 ? 13.170 -6.107 -22.313 1.00 98.25 823 ALA A O 1
ATOM 6362 N N . ASN A 1 824 ? 11.866 -6.644 -20.576 1.00 98.38 824 ASN A N 1
ATOM 6363 C CA . ASN A 1 824 ? 12.535 -5.717 -19.667 1.00 98.38 824 ASN A CA 1
ATOM 6364 C C . ASN A 1 824 ? 13.752 -6.366 -19.010 1.00 98.38 824 ASN A C 1
ATOM 6366 O O . ASN A 1 824 ? 13.597 -7.191 -18.118 1.00 98.38 824 ASN A O 1
ATOM 6370 N N . PHE A 1 825 ? 14.962 -6.012 -19.452 1.00 98.31 825 PHE A N 1
ATOM 6371 C CA . PHE A 1 825 ? 16.193 -6.640 -18.974 1.00 98.31 825 PHE A CA 1
ATOM 6372 C C . PHE A 1 825 ? 16.784 -5.874 -17.785 1.00 98.31 825 PHE A C 1
ATOM 6374 O O . PHE A 1 825 ? 17.272 -4.754 -17.927 1.00 98.31 825 PHE A O 1
ATOM 6381 N N . GLU A 1 826 ? 16.753 -6.484 -16.601 1.00 96.00 826 GLU A N 1
ATOM 6382 C CA . GLU A 1 826 ? 17.073 -5.833 -15.321 1.00 96.00 826 GLU A CA 1
ATOM 6383 C C . GLU A 1 826 ? 18.426 -6.253 -14.747 1.00 96.00 826 GLU A C 1
ATOM 6385 O O . GLU A 1 826 ? 18.569 -6.558 -13.563 1.00 96.00 826 GLU A O 1
ATOM 6390 N N . ALA A 1 827 ? 19.445 -6.289 -15.596 1.00 96.69 827 ALA A N 1
ATOM 6391 C CA . ALA A 1 827 ? 20.813 -6.524 -15.167 1.00 96.69 827 ALA A CA 1
ATOM 6392 C C . ALA A 1 827 ? 21.804 -5.853 -16.110 1.00 96.69 827 ALA A C 1
ATOM 6394 O O . ALA A 1 827 ? 21.473 -5.470 -17.232 1.00 96.69 827 ALA A O 1
ATOM 6395 N N . VAL A 1 828 ? 23.044 -5.750 -15.649 1.00 97.75 828 VAL A N 1
ATOM 6396 C CA . VAL A 1 828 ? 24.168 -5.310 -16.469 1.00 97.75 828 VAL A CA 1
ATOM 6397 C C . VAL A 1 828 ? 24.909 -6.532 -16.981 1.00 97.75 828 VAL A C 1
ATOM 6399 O O . VAL A 1 828 ? 25.317 -7.389 -16.198 1.00 97.75 828 VAL A O 1
ATOM 6402 N N . LEU A 1 829 ? 25.111 -6.612 -18.292 1.00 97.62 829 LEU A N 1
ATOM 6403 C CA . LEU A 1 829 ? 25.988 -7.609 -18.887 1.00 97.62 829 LEU A CA 1
ATOM 6404 C C . LEU A 1 829 ? 27.430 -7.141 -18.735 1.00 97.62 829 LEU A C 1
ATOM 6406 O O . LEU A 1 829 ? 27.818 -6.114 -19.294 1.00 97.62 829 LEU A O 1
ATOM 6410 N N . THR A 1 830 ? 28.220 -7.874 -17.958 1.00 95.31 830 THR A N 1
ATOM 6411 C CA . THR A 1 830 ? 29.578 -7.449 -17.622 1.00 95.31 830 THR A CA 1
ATOM 6412 C C . THR A 1 830 ? 30.486 -8.621 -17.266 1.00 95.31 830 THR A C 1
ATOM 6414 O O . THR A 1 830 ? 30.038 -9.614 -16.699 1.00 95.31 830 THR A O 1
ATOM 6417 N N . GLU A 1 831 ? 31.774 -8.471 -17.573 1.00 90.62 831 GLU A N 1
ATOM 6418 C CA . GLU A 1 831 ? 32.858 -9.345 -17.096 1.00 90.62 831 GLU A CA 1
ATOM 6419 C C . GLU A 1 831 ? 33.569 -8.746 -15.863 1.00 90.62 831 GLU A C 1
ATOM 6421 O O . GLU A 1 831 ? 34.516 -9.323 -15.332 1.00 90.62 831 GLU A O 1
ATOM 6426 N N . LEU A 1 832 ? 33.133 -7.568 -15.392 1.00 90.06 832 LEU A N 1
ATOM 6427 C CA . LEU A 1 832 ? 33.711 -6.918 -14.218 1.00 90.06 832 LEU A CA 1
ATOM 6428 C C . LEU A 1 832 ? 33.420 -7.726 -12.950 1.00 90.06 832 LEU A C 1
ATOM 6430 O O . LEU A 1 832 ? 32.268 -7.941 -12.572 1.00 90.06 832 LEU A O 1
ATOM 6434 N N . GLU A 1 833 ? 34.477 -8.085 -12.222 1.00 84.50 833 GLU A N 1
ATOM 6435 C CA . GLU A 1 833 ? 34.350 -8.847 -10.974 1.00 84.50 833 GLU A CA 1
ATOM 6436 C C . GLU A 1 833 ? 33.683 -8.051 -9.841 1.00 84.50 833 GLU A C 1
ATOM 6438 O O . GLU A 1 833 ? 33.100 -8.635 -8.924 1.00 84.50 833 GLU A O 1
ATOM 6443 N N . ARG A 1 834 ? 33.793 -6.715 -9.858 1.00 87.88 834 ARG A N 1
ATOM 6444 C CA . ARG A 1 834 ? 33.288 -5.840 -8.791 1.00 87.88 834 ARG A CA 1
ATOM 6445 C C . ARG A 1 834 ? 32.595 -4.609 -9.351 1.00 87.88 834 ARG A C 1
ATOM 6447 O O . ARG A 1 834 ? 33.115 -3.927 -10.225 1.00 87.88 834 ARG A O 1
ATOM 6454 N N . SER A 1 835 ? 31.444 -4.302 -8.766 1.00 92.88 835 SER A N 1
ATOM 6455 C CA . SER A 1 835 ? 30.702 -3.071 -9.016 1.00 92.88 835 SER A CA 1
ATOM 6456 C C . SER A 1 835 ? 31.230 -1.916 -8.150 1.00 92.88 835 SER A C 1
ATOM 6458 O O . SER A 1 835 ? 31.557 -2.141 -6.979 1.00 92.88 835 SER A O 1
ATOM 6460 N N . PRO A 1 836 ? 31.228 -0.667 -8.658 1.00 90.62 836 PRO A N 1
ATOM 6461 C CA . PRO A 1 836 ? 31.505 0.524 -7.852 1.00 90.62 836 PRO A CA 1
ATOM 6462 C C . PRO A 1 836 ? 30.434 0.793 -6.780 1.00 90.62 836 PRO A C 1
ATOM 6464 O O . PRO A 1 836 ? 30.680 1.539 -5.839 1.00 90.62 836 PRO A O 1
ATOM 6467 N N . LEU A 1 837 ? 29.254 0.177 -6.893 1.00 90.94 837 LEU A N 1
ATOM 6468 C CA . LEU A 1 837 ? 28.135 0.315 -5.955 1.00 90.94 837 LEU A CA 1
ATOM 6469 C C . LEU A 1 837 ? 28.066 -0.831 -4.940 1.00 90.94 837 LEU A C 1
ATOM 6471 O O . LEU A 1 837 ? 27.138 -0.888 -4.123 1.00 90.94 837 LEU A O 1
ATOM 6475 N N . GLN A 1 838 ? 29.030 -1.754 -4.982 1.00 87.38 838 GLN A N 1
ATOM 6476 C CA . GLN A 1 838 ? 29.093 -2.896 -4.083 1.00 87.38 838 GLN A CA 1
ATOM 6477 C C . GLN A 1 838 ? 29.132 -2.429 -2.620 1.00 87.38 838 GLN A C 1
ATOM 6479 O O . GLN A 1 838 ? 30.062 -1.756 -2.188 1.00 87.38 838 GLN A O 1
ATOM 6484 N N . GLY A 1 839 ? 28.124 -2.821 -1.836 1.00 82.50 839 GLY A N 1
ATOM 6485 C CA . GLY A 1 839 ? 28.000 -2.445 -0.421 1.00 82.50 839 GLY A CA 1
ATOM 6486 C C . GLY A 1 839 ? 27.273 -1.119 -0.168 1.00 82.50 839 GLY A C 1
ATOM 6487 O O . GLY A 1 839 ? 26.849 -0.887 0.961 1.00 82.50 839 GLY A O 1
ATOM 6488 N N . SER A 1 840 ? 27.059 -0.294 -1.197 1.00 83.19 840 SER A N 1
ATOM 6489 C CA . SER A 1 840 ? 26.262 0.940 -1.114 1.00 83.19 840 SER A CA 1
ATOM 6490 C C . SER A 1 840 ? 24.832 0.737 -1.616 1.00 83.19 840 SER A C 1
ATOM 6492 O O . SER A 1 840 ? 23.888 1.240 -1.009 1.00 83.19 840 SER A O 1
ATOM 6494 N N . LYS A 1 841 ? 24.656 -0.034 -2.697 1.00 86.19 841 LYS A N 1
ATOM 6495 C CA . LYS A 1 841 ? 23.344 -0.455 -3.202 1.00 86.19 841 LYS A CA 1
ATOM 6496 C C . LYS A 1 841 ? 23.043 -1.888 -2.726 1.00 86.19 841 LYS A C 1
ATOM 6498 O O . LYS A 1 841 ? 23.920 -2.749 -2.819 1.00 86.19 841 LYS A O 1
ATOM 6503 N N . PRO A 1 842 ? 21.831 -2.185 -2.216 1.00 82.31 842 PRO A N 1
ATOM 6504 C CA . PRO A 1 842 ? 21.512 -3.503 -1.648 1.00 82.31 842 PRO A CA 1
ATOM 6505 C C . PRO A 1 842 ? 21.525 -4.643 -2.680 1.00 82.31 842 PRO A C 1
ATOM 6507 O O . PRO A 1 842 ? 21.887 -5.777 -2.348 1.00 82.31 842 PRO A O 1
ATOM 6510 N N . PHE A 1 843 ? 21.148 -4.333 -3.923 1.00 89.25 843 PHE A N 1
ATOM 6511 C CA . PHE A 1 843 ? 21.084 -5.271 -5.038 1.00 89.25 843 PHE A CA 1
ATOM 6512 C C . PHE A 1 843 ? 21.840 -4.690 -6.230 1.00 89.25 843 PHE A C 1
ATOM 6514 O O . PHE A 1 843 ? 21.463 -3.643 -6.758 1.00 89.25 843 PHE A O 1
ATOM 6521 N N . VAL A 1 844 ? 22.913 -5.383 -6.602 1.00 93.19 844 VAL A N 1
ATOM 6522 C CA . VAL A 1 844 ? 23.779 -5.083 -7.741 1.00 93.19 844 VAL A CA 1
ATOM 6523 C C . VAL A 1 844 ? 23.696 -6.293 -8.663 1.00 93.19 844 VAL A C 1
ATOM 6525 O O . VAL A 1 844 ? 24.162 -7.372 -8.291 1.00 93.19 844 VAL A O 1
ATOM 6528 N N . LEU A 1 845 ? 23.041 -6.142 -9.811 1.00 95.06 845 LEU A N 1
ATOM 6529 C CA . LEU A 1 845 ? 22.688 -7.256 -10.689 1.00 95.06 845 LEU A CA 1
ATOM 6530 C C . LEU A 1 845 ? 23.601 -7.279 -11.916 1.00 95.06 845 LEU A C 1
ATOM 6532 O O . LEU A 1 845 ? 23.464 -6.475 -12.836 1.00 95.06 845 LEU A O 1
ATOM 6536 N N . GLY A 1 846 ? 24.550 -8.214 -11.904 1.00 95.06 846 GLY A N 1
ATOM 6537 C CA . GLY A 1 846 ? 25.414 -8.533 -13.039 1.00 95.06 846 GLY A CA 1
ATOM 6538 C C . GLY A 1 846 ? 25.005 -9.856 -13.679 1.00 95.06 846 GLY A C 1
ATOM 6539 O O . GLY A 1 846 ? 24.605 -10.786 -12.970 1.00 95.06 846 GLY A O 1
ATOM 6540 N N . GLY A 1 847 ? 25.110 -9.939 -15.002 1.00 95.25 847 GLY A N 1
ATOM 6541 C CA . GLY A 1 847 ? 24.911 -11.159 -15.775 1.00 95.25 847 GLY A CA 1
ATOM 6542 C C . GLY A 1 847 ? 26.040 -11.391 -16.774 1.00 95.25 847 GLY A C 1
ATOM 6543 O O . GLY A 1 847 ? 26.717 -10.451 -17.191 1.00 95.25 847 GLY A O 1
ATOM 6544 N N . HIS A 1 848 ? 26.252 -12.649 -17.162 1.00 95.50 848 HIS A N 1
ATOM 6545 C CA . HIS A 1 848 ? 27.319 -12.993 -18.106 1.00 95.50 848 HIS A CA 1
ATOM 6546 C C . HIS A 1 848 ? 26.926 -12.543 -19.526 1.00 95.50 848 HIS A C 1
ATOM 6548 O O . HIS A 1 848 ? 25.908 -13.035 -20.026 1.00 95.50 848 HIS A O 1
ATOM 6554 N N . PRO A 1 849 ? 27.721 -11.702 -20.222 1.00 95.56 849 PRO A N 1
ATOM 6555 C CA . PRO A 1 849 ? 27.401 -11.184 -21.554 1.00 95.56 849 PRO A CA 1
ATOM 6556 C C . PRO A 1 849 ? 27.029 -12.269 -22.567 1.00 95.56 849 PRO A C 1
ATOM 6558 O O . PRO A 1 849 ? 25.887 -12.315 -23.013 1.00 95.56 849 PRO A O 1
ATOM 6561 N N . GLY A 1 850 ? 27.947 -13.201 -22.855 1.00 95.50 850 GLY A N 1
ATOM 6562 C CA . GLY A 1 850 ? 27.710 -14.256 -23.850 1.00 95.50 850 GLY A CA 1
ATOM 6563 C C . GLY A 1 850 ? 26.515 -15.158 -23.524 1.00 95.50 850 GLY A C 1
ATOM 6564 O O . GLY A 1 850 ? 25.585 -15.268 -24.314 1.00 95.50 850 GLY A O 1
ATOM 6565 N N . LYS A 1 851 ? 26.480 -15.756 -22.324 1.00 96.19 851 LYS A N 1
ATOM 6566 C CA . LYS A 1 851 ? 25.425 -16.722 -21.953 1.00 96.19 851 LYS A CA 1
ATOM 6567 C C . LYS A 1 851 ? 24.029 -16.100 -21.902 1.00 96.19 851 LYS A C 1
ATOM 6569 O O . LYS A 1 851 ? 23.058 -16.746 -22.306 1.00 96.19 851 LYS A O 1
ATOM 6574 N N . SER A 1 852 ? 23.929 -14.867 -21.404 1.00 96.12 852 SER A N 1
ATOM 6575 C CA . SER A 1 852 ? 22.658 -14.145 -21.326 1.00 96.12 852 SER A CA 1
ATOM 6576 C C . SER A 1 852 ? 22.133 -13.840 -22.724 1.00 96.12 852 SER A C 1
ATOM 6578 O O . SER A 1 852 ? 20.994 -14.177 -23.042 1.00 96.12 852 SER A O 1
ATOM 6580 N N . VAL A 1 853 ? 22.984 -13.272 -23.579 1.00 97.06 853 VAL A N 1
ATOM 6581 C CA . VAL A 1 853 ? 22.639 -12.892 -24.951 1.00 97.06 853 VAL A CA 1
ATOM 6582 C C . VAL A 1 853 ? 22.298 -14.110 -25.810 1.00 97.06 853 VAL A C 1
ATOM 6584 O O . VAL A 1 853 ? 21.264 -14.109 -26.479 1.00 97.06 853 VAL A O 1
ATOM 6587 N N . ASP A 1 854 ? 23.087 -15.184 -25.727 1.00 97.31 854 ASP A N 1
ATOM 6588 C CA . ASP A 1 854 ? 22.811 -16.447 -26.424 1.00 97.31 854 ASP A CA 1
ATOM 6589 C C . ASP A 1 854 ? 21.441 -17.015 -26.045 1.00 97.31 854 ASP A C 1
ATOM 6591 O O . ASP A 1 854 ? 20.721 -17.563 -26.883 1.00 97.31 854 ASP A O 1
ATOM 6595 N N . THR A 1 855 ? 21.063 -16.883 -24.772 1.00 97.19 855 THR A N 1
ATOM 6596 C CA . THR A 1 855 ? 19.776 -17.371 -24.276 1.00 97.19 855 THR A CA 1
ATOM 6597 C C . THR A 1 855 ? 18.623 -16.495 -24.750 1.00 97.19 855 THR A C 1
ATOM 6599 O O . THR A 1 855 ? 17.635 -17.033 -25.244 1.00 97.19 855 THR A O 1
ATOM 6602 N N . LEU A 1 856 ? 18.753 -15.167 -24.664 1.00 97.69 856 LEU A N 1
ATOM 6603 C CA . LEU A 1 856 ? 17.754 -14.230 -25.190 1.00 97.69 856 LEU A CA 1
ATOM 6604 C C . LEU A 1 856 ? 17.500 -14.479 -26.685 1.00 97.69 856 LEU A C 1
ATOM 6606 O O . LEU A 1 856 ? 16.351 -14.622 -27.101 1.00 97.69 856 LEU A O 1
ATOM 6610 N N . LYS A 1 857 ? 18.568 -14.644 -27.473 1.00 96.69 857 LYS A N 1
ATOM 6611 C CA . LYS A 1 857 ? 18.483 -14.941 -28.908 1.00 96.69 857 LYS A CA 1
ATOM 6612 C C . LYS A 1 857 ? 17.842 -16.298 -29.192 1.00 96.69 857 LYS A C 1
ATOM 6614 O O . LYS A 1 857 ? 17.036 -16.415 -30.109 1.00 96.69 857 LYS A O 1
ATOM 6619 N N . HIS A 1 858 ? 18.169 -17.324 -28.404 1.00 96.50 858 HIS A N 1
ATOM 6620 C CA . HIS A 1 858 ? 17.588 -18.659 -28.563 1.00 96.50 858 HIS A CA 1
ATOM 6621 C C . HIS A 1 858 ? 16.058 -18.660 -28.427 1.00 96.50 858 HIS A C 1
ATOM 6623 O O . HIS A 1 858 ? 15.388 -19.393 -29.151 1.00 96.50 858 HIS A O 1
ATOM 6629 N N . TYR A 1 859 ? 15.516 -17.828 -27.535 1.00 96.31 859 TYR A N 1
ATOM 6630 C CA . TYR A 1 859 ? 14.072 -17.682 -27.326 1.00 96.31 859 TYR A CA 1
ATOM 6631 C C . TYR A 1 859 ? 13.434 -16.553 -28.145 1.00 96.31 859 TYR A C 1
ATOM 6633 O O . TYR A 1 859 ? 12.267 -16.233 -27.925 1.00 96.31 859 TYR A O 1
ATOM 6641 N N . GLY A 1 860 ? 14.173 -15.983 -29.102 1.00 96.19 860 GLY A N 1
ATOM 6642 C CA . GLY A 1 860 ? 13.657 -14.998 -30.047 1.00 96.19 860 GLY A CA 1
ATOM 6643 C C . GLY A 1 860 ? 13.357 -13.635 -29.432 1.00 96.19 860 GLY A C 1
ATOM 6644 O O . GLY A 1 860 ? 12.412 -12.994 -29.865 1.00 96.19 860 GLY A O 1
ATOM 6645 N N . ILE A 1 861 ? 14.098 -13.196 -28.409 1.00 98.06 861 ILE A N 1
ATOM 6646 C CA . ILE A 1 861 ? 13.992 -11.819 -27.905 1.00 98.06 861 ILE A CA 1
ATOM 6647 C C . ILE A 1 861 ? 14.681 -10.869 -28.889 1.00 98.06 861 ILE A C 1
ATOM 6649 O O . ILE A 1 861 ? 15.899 -10.927 -29.054 1.00 98.06 861 ILE A O 1
ATOM 6653 N N . ASP A 1 862 ? 13.900 -9.988 -29.512 1.00 97.50 862 ASP A N 1
ATOM 6654 C CA . ASP A 1 862 ? 14.356 -9.080 -30.570 1.00 97.50 862 ASP A CA 1
ATOM 6655 C C . ASP A 1 862 ? 14.758 -7.702 -30.033 1.00 97.50 862 ASP A C 1
ATOM 6657 O O . ASP A 1 862 ? 15.619 -7.025 -30.599 1.00 97.50 862 ASP A O 1
ATOM 6661 N N . ALA A 1 863 ? 14.149 -7.273 -28.925 1.00 98.00 863 ALA A N 1
ATOM 6662 C CA . ALA A 1 863 ? 14.513 -6.036 -28.249 1.00 98.00 863 ALA A CA 1
ATOM 6663 C C . ALA A 1 863 ? 14.420 -6.139 -26.728 1.00 98.00 863 ALA A C 1
ATOM 6665 O O . ALA A 1 863 ? 13.638 -6.916 -26.177 1.00 98.00 863 ALA A O 1
ATOM 6666 N N . VAL A 1 864 ? 15.177 -5.285 -26.042 1.00 98.19 864 VAL A N 1
ATOM 6667 C CA . VAL A 1 864 ? 15.096 -5.132 -24.592 1.00 98.19 864 VAL A CA 1
ATOM 6668 C C . VAL A 1 864 ? 14.954 -3.677 -24.160 1.00 98.19 864 VAL A C 1
ATOM 6670 O O . VAL A 1 864 ? 15.590 -2.773 -24.710 1.00 98.19 864 VAL A O 1
ATOM 6673 N N . THR A 1 865 ? 14.128 -3.457 -23.139 1.00 98.44 865 THR A N 1
ATOM 6674 C CA . THR A 1 865 ? 14.091 -2.190 -22.406 1.00 98.44 865 THR A CA 1
ATOM 6675 C C . THR A 1 865 ? 15.174 -2.190 -21.334 1.00 98.44 865 THR A C 1
ATOM 6677 O O . THR A 1 865 ? 15.314 -3.168 -20.599 1.00 98.44 865 THR A O 1
ATOM 6680 N N . LEU A 1 866 ? 15.928 -1.094 -21.238 1.00 98.25 866 LEU A N 1
ATOM 6681 C CA . LEU A 1 866 ? 17.032 -0.917 -20.281 1.00 98.25 866 LEU A CA 1
ATOM 6682 C C . LEU A 1 866 ? 16.796 0.238 -19.292 1.00 98.25 866 LEU A C 1
ATOM 6684 O O . LEU A 1 866 ? 17.586 0.450 -18.374 1.00 98.25 866 LEU A O 1
ATOM 6688 N N . GLY A 1 867 ? 15.707 0.983 -19.470 1.00 97.19 867 GLY A N 1
ATOM 6689 C CA . GLY A 1 867 ? 15.259 2.103 -18.650 1.00 97.19 867 GLY A CA 1
ATOM 6690 C C . GLY A 1 867 ? 14.707 1.657 -17.304 1.00 97.19 867 GLY A C 1
ATOM 6691 O O . GLY A 1 867 ? 13.511 1.777 -17.045 1.00 97.19 867 GLY A O 1
ATOM 6692 N N . ASN A 1 868 ? 15.575 1.101 -16.466 1.00 97.19 868 ASN A N 1
ATOM 6693 C CA . ASN A 1 868 ? 15.259 0.570 -15.146 1.00 97.19 868 ASN A CA 1
ATOM 6694 C C . ASN A 1 868 ? 16.308 0.992 -14.105 1.00 97.19 868 ASN A C 1
ATOM 6696 O O . ASN A 1 868 ? 17.243 1.751 -14.380 1.00 97.19 868 ASN A O 1
ATOM 6700 N N . ASN A 1 869 ? 16.126 0.514 -12.879 1.00 95.25 869 ASN A N 1
ATOM 6701 C CA . ASN A 1 869 ? 16.949 0.822 -11.715 1.00 95.25 869 ASN A CA 1
ATOM 6702 C C . ASN A 1 869 ? 18.241 -0.016 -11.605 1.00 95.25 869 ASN A C 1
ATOM 6704 O O . ASN A 1 869 ? 18.888 0.073 -10.559 1.00 95.25 869 ASN A O 1
ATOM 6708 N N . HIS A 1 870 ? 18.621 -0.817 -12.612 1.00 96.56 870 HIS A N 1
ATOM 6709 C CA . HIS A 1 870 ? 19.772 -1.735 -12.554 1.00 96.56 870 HIS A CA 1
ATOM 6710 C C . HIS A 1 870 ? 20.839 -1.511 -13.630 1.00 96.56 870 HIS A C 1
ATOM 6712 O O . HIS A 1 870 ? 21.991 -1.868 -13.404 1.00 96.56 870 HIS A O 1
ATOM 6718 N N . ILE A 1 871 ? 20.519 -0.871 -14.757 1.00 96.69 871 ILE A N 1
ATOM 6719 C CA . ILE A 1 871 ? 21.453 -0.750 -15.891 1.00 96.69 871 ILE A CA 1
ATOM 6720 C C . ILE A 1 871 ? 22.786 -0.032 -15.572 1.00 96.69 871 ILE A C 1
ATOM 6722 O O . ILE A 1 871 ? 23.790 -0.256 -16.245 1.00 96.69 871 ILE A O 1
ATOM 6726 N N . MET A 1 872 ? 22.829 0.787 -14.515 1.00 96.50 872 MET A N 1
ATOM 6727 C CA . MET A 1 872 ? 24.043 1.482 -14.052 1.00 96.50 872 MET A CA 1
ATOM 6728 C C . MET A 1 872 ? 24.743 0.793 -12.872 1.00 96.50 872 MET A C 1
ATOM 6730 O O . MET A 1 872 ? 25.645 1.371 -12.266 1.00 96.50 872 MET A O 1
ATOM 6734 N N . ASP A 1 873 ? 24.386 -0.452 -12.543 1.00 96.75 873 ASP A N 1
ATOM 6735 C CA . ASP A 1 873 ? 24.959 -1.169 -11.397 1.00 96.75 873 ASP A CA 1
ATOM 6736 C C . ASP A 1 873 ? 26.475 -1.353 -11.484 1.00 96.75 873 ASP A C 1
ATOM 6738 O O . ASP A 1 873 ? 27.137 -1.426 -10.452 1.00 96.75 873 ASP A O 1
ATOM 6742 N N . TYR A 1 874 ? 27.040 -1.370 -12.691 1.00 96.38 874 TYR A N 1
ATOM 6743 C CA . TYR A 1 874 ? 28.485 -1.431 -12.938 1.00 96.38 874 TYR A CA 1
ATOM 6744 C C . TYR A 1 874 ? 29.023 -0.153 -13.602 1.00 96.38 874 TYR A C 1
ATOM 6746 O O . TYR A 1 874 ? 30.063 -0.173 -14.257 1.00 96.38 874 TYR A O 1
ATOM 6754 N N . GLY A 1 875 ? 28.317 0.967 -13.421 1.00 94.50 875 GLY A N 1
ATOM 6755 C CA . GLY A 1 875 ? 28.676 2.261 -13.995 1.00 94.50 875 GLY A CA 1
ATOM 6756 C C . GLY A 1 875 ? 28.644 2.284 -15.526 1.00 94.50 875 GLY A C 1
ATOM 6757 O O . GLY A 1 875 ? 28.088 1.399 -16.179 1.00 94.50 875 GLY A O 1
ATOM 6758 N N . GLU A 1 876 ? 29.263 3.317 -16.098 1.00 95.06 876 GLU A N 1
ATOM 6759 C CA . GLU A 1 876 ? 29.296 3.542 -17.548 1.00 95.06 876 GLU A CA 1
ATOM 6760 C C . GLU A 1 876 ? 29.950 2.381 -18.313 1.00 95.06 876 GLU A C 1
ATOM 6762 O O . GLU A 1 876 ? 29.461 1.993 -19.371 1.00 95.06 876 GLU A O 1
ATOM 6767 N N . GLU A 1 877 ? 31.014 1.779 -17.772 1.00 94.81 877 GLU A N 1
ATOM 6768 C CA . GLU A 1 877 ? 31.710 0.650 -18.404 1.00 94.81 877 GLU A CA 1
ATOM 6769 C C . GLU A 1 877 ? 30.796 -0.575 -18.568 1.00 94.81 877 GLU A C 1
ATOM 6771 O O . GLU A 1 877 ? 30.738 -1.186 -19.642 1.00 94.81 877 GLU A O 1
ATOM 6776 N N . GLY A 1 878 ? 30.021 -0.899 -17.530 1.00 96.19 878 GLY A N 1
ATOM 6777 C CA . GLY A 1 878 ? 29.041 -1.980 -17.580 1.00 96.19 878 GLY A CA 1
ATOM 6778 C C . GLY A 1 878 ? 27.905 -1.706 -18.569 1.00 96.19 878 GLY A C 1
ATOM 6779 O O . GLY A 1 878 ? 27.554 -2.582 -19.364 1.00 96.19 878 GLY A O 1
ATOM 6780 N N . LEU A 1 879 ? 27.373 -0.479 -18.587 1.00 97.00 879 LEU A N 1
ATOM 6781 C CA . LEU A 1 879 ? 26.378 -0.065 -19.583 1.00 97.00 879 LEU A CA 1
ATOM 6782 C C . LEU A 1 879 ? 26.934 -0.199 -21.009 1.00 97.00 879 LEU A C 1
ATOM 6784 O O . LEU A 1 879 ? 26.264 -0.739 -21.887 1.00 97.00 879 LEU A O 1
ATOM 6788 N N . ARG A 1 880 ? 28.177 0.233 -21.244 1.00 96.00 880 ARG A N 1
ATOM 6789 C CA . ARG A 1 880 ? 28.838 0.150 -22.555 1.00 96.00 880 ARG A CA 1
ATOM 6790 C C . ARG A 1 880 ? 28.987 -1.295 -23.030 1.00 96.00 880 ARG A C 1
ATOM 6792 O O . ARG A 1 880 ? 28.689 -1.587 -24.186 1.00 96.00 880 ARG A O 1
ATOM 6799 N N . THR A 1 881 ? 29.388 -2.190 -22.127 1.00 96.38 881 THR A N 1
ATOM 6800 C CA . THR A 1 881 ? 29.493 -3.635 -22.387 1.00 96.38 881 THR A CA 1
ATOM 6801 C C . THR A 1 881 ? 28.127 -4.238 -22.708 1.00 96.38 881 THR A C 1
ATOM 6803 O O . THR A 1 881 ? 27.993 -4.989 -23.671 1.00 96.38 881 THR A O 1
ATOM 6806 N N . THR A 1 882 ? 27.091 -3.841 -21.964 1.00 97.62 882 THR A N 1
ATOM 6807 C CA . THR A 1 882 ? 25.709 -4.289 -22.186 1.00 97.62 882 THR A CA 1
ATOM 6808 C C . THR A 1 882 ? 25.186 -3.880 -23.555 1.00 97.62 882 THR A C 1
ATOM 6810 O O . THR A 1 882 ? 24.700 -4.728 -24.302 1.00 97.62 882 THR A O 1
ATOM 6813 N N . LEU A 1 883 ? 25.339 -2.602 -23.913 1.00 96.06 883 LEU A N 1
ATOM 6814 C CA . LEU A 1 883 ? 24.936 -2.092 -25.222 1.00 96.06 883 LEU A CA 1
ATOM 6815 C C . LEU A 1 883 ? 25.686 -2.803 -26.359 1.00 96.06 883 LEU A C 1
ATOM 6817 O O . LEU A 1 883 ? 25.057 -3.164 -27.350 1.00 96.06 883 LEU A O 1
ATOM 6821 N N . SER A 1 884 ? 26.998 -3.043 -26.215 1.00 95.06 884 SER A N 1
ATOM 6822 C CA . SER A 1 884 ? 27.795 -3.745 -27.236 1.00 95.06 884 SER A CA 1
ATOM 6823 C C . SER A 1 884 ? 27.339 -5.191 -27.419 1.00 95.06 884 SER A C 1
ATOM 6825 O O . SER A 1 884 ? 27.048 -5.598 -28.539 1.00 95.06 884 SER A O 1
ATOM 6827 N N . ALA A 1 885 ? 27.205 -5.946 -26.324 1.00 96.62 885 ALA A N 1
ATOM 6828 C CA . ALA A 1 885 ? 26.861 -7.365 -26.368 1.00 96.62 885 ALA A CA 1
ATOM 6829 C C . ALA A 1 885 ? 25.471 -7.617 -26.981 1.00 96.62 885 ALA A C 1
ATOM 6831 O O . ALA A 1 885 ? 25.298 -8.541 -27.775 1.00 96.62 885 ALA A O 1
ATOM 6832 N N . LEU A 1 886 ? 24.482 -6.781 -26.645 1.00 96.50 886 LEU A N 1
ATOM 6833 C CA . LEU A 1 886 ? 23.135 -6.869 -27.218 1.00 96.50 886 LEU A CA 1
ATOM 6834 C C . LEU A 1 886 ? 23.135 -6.484 -28.702 1.00 96.50 886 LEU A C 1
ATOM 6836 O O . LEU A 1 886 ? 22.573 -7.205 -29.528 1.00 96.50 886 LEU A O 1
ATOM 6840 N N . HIS A 1 887 ? 23.830 -5.397 -29.050 1.00 92.88 887 HIS A N 1
ATOM 6841 C CA . HIS A 1 887 ? 23.936 -4.935 -30.429 1.00 92.88 887 HIS A CA 1
ATOM 6842 C C . HIS A 1 887 ? 24.626 -5.961 -31.342 1.00 92.88 887 HIS A C 1
ATOM 6844 O O . HIS A 1 887 ? 24.106 -6.265 -32.413 1.00 92.88 887 HIS A O 1
ATOM 6850 N N . GLU A 1 888 ? 25.754 -6.537 -30.919 1.00 94.00 888 GLU A N 1
ATOM 6851 C CA . GLU A 1 888 ? 26.491 -7.559 -31.680 1.00 94.00 888 GLU A CA 1
ATOM 6852 C C . GLU A 1 888 ? 25.648 -8.813 -31.954 1.00 94.00 888 GLU A C 1
ATOM 6854 O O . GLU A 1 888 ? 25.822 -9.478 -32.976 1.00 94.00 888 GLU A O 1
ATOM 6859 N N . ALA A 1 889 ? 24.690 -9.116 -31.078 1.00 94.25 889 ALA A N 1
ATOM 6860 C CA . ALA A 1 889 ? 23.767 -10.228 -31.263 1.00 94.25 889 ALA A CA 1
ATOM 6861 C C . ALA A 1 889 ? 22.530 -9.904 -32.110 1.00 94.25 889 ALA A C 1
ATOM 6863 O O . ALA A 1 889 ? 21.795 -10.837 -32.457 1.00 94.25 889 ALA A O 1
ATOM 6864 N N . GLY A 1 890 ? 22.333 -8.632 -32.472 1.00 93.69 890 GLY A N 1
ATOM 6865 C CA . GLY A 1 890 ? 21.175 -8.142 -33.217 1.00 93.69 890 GLY A CA 1
ATOM 6866 C C . GLY A 1 890 ? 19.947 -7.846 -32.351 1.00 93.69 890 GLY A C 1
ATOM 6867 O O . GLY A 1 890 ? 18.855 -7.744 -32.897 1.00 93.69 890 GLY A O 1
ATOM 6868 N N . ILE A 1 891 ? 20.109 -7.717 -31.030 1.00 96.69 891 ILE A N 1
ATOM 6869 C CA . ILE A 1 891 ? 19.026 -7.382 -30.097 1.00 96.69 891 ILE A CA 1
ATOM 6870 C C . ILE A 1 891 ? 18.990 -5.860 -29.922 1.00 96.69 891 ILE A C 1
ATOM 6872 O O . ILE A 1 891 ? 19.966 -5.254 -29.473 1.00 96.69 891 ILE A O 1
ATOM 6876 N N . LEU A 1 892 ? 17.868 -5.227 -30.269 1.00 96.50 892 LEU A N 1
ATOM 6877 C CA . LEU A 1 892 ? 17.714 -3.775 -30.147 1.00 96.50 892 LEU A CA 1
ATOM 6878 C C . LEU A 1 892 ? 17.521 -3.338 -28.690 1.00 96.50 892 LEU A C 1
ATOM 6880 O O . LEU A 1 892 ? 16.964 -4.060 -27.868 1.00 96.50 892 LEU A O 1
ATOM 6884 N N . THR A 1 893 ? 17.942 -2.114 -28.371 1.00 96.50 893 THR A N 1
ATOM 6885 C CA . THR A 1 893 ? 17.873 -1.569 -27.007 1.00 96.50 893 THR A CA 1
ATOM 6886 C C . THR A 1 893 ? 17.285 -0.166 -26.990 1.00 96.50 893 THR A C 1
ATOM 6888 O O . THR A 1 893 ? 17.596 0.648 -27.864 1.00 96.50 893 THR A O 1
ATOM 6891 N N . PHE A 1 894 ? 16.500 0.149 -25.962 1.00 97.25 894 PHE A N 1
ATOM 6892 C CA . PHE A 1 894 ? 15.986 1.498 -25.712 1.00 97.25 894 PHE A CA 1
ATOM 6893 C C . PHE A 1 894 ? 15.771 1.745 -24.210 1.00 97.25 894 PHE A C 1
ATOM 6895 O O . PHE A 1 894 ? 15.665 0.800 -23.425 1.00 97.25 894 PHE A O 1
ATOM 6902 N N . GLY A 1 895 ? 15.758 3.018 -23.802 1.00 97.19 895 GLY A N 1
ATOM 6903 C CA . GLY A 1 895 ? 15.617 3.442 -22.402 1.00 97.19 895 GLY A CA 1
ATOM 6904 C C . GLY A 1 895 ? 16.925 3.599 -21.615 1.00 97.19 895 GLY A C 1
ATOM 6905 O O . GLY A 1 895 ? 16.884 3.990 -20.454 1.00 97.19 895 GLY A O 1
ATOM 6906 N N . ALA A 1 896 ? 18.089 3.342 -22.215 1.00 97.50 896 ALA A N 1
ATOM 6907 C CA . ALA A 1 896 ? 19.397 3.662 -21.637 1.00 97.50 896 ALA A CA 1
ATOM 6908 C C . ALA A 1 896 ? 20.415 3.975 -22.742 1.00 97.50 896 ALA A C 1
ATOM 6910 O O . ALA A 1 896 ? 20.258 3.537 -23.884 1.00 97.50 896 ALA A O 1
ATOM 6911 N N . GLY A 1 897 ? 21.457 4.739 -22.421 1.00 95.56 897 GLY A N 1
ATOM 6912 C CA . GLY A 1 897 ? 22.415 5.194 -23.423 1.00 95.56 897 GLY A CA 1
ATOM 6913 C C . GLY A 1 897 ? 23.646 5.872 -22.843 1.00 95.56 897 GLY A C 1
ATOM 6914 O O . GLY A 1 897 ? 23.693 6.196 -21.663 1.00 95.56 897 GLY A O 1
ATOM 6915 N N . LEU A 1 898 ? 24.647 6.107 -23.694 1.00 95.12 898 LEU A N 1
ATOM 6916 C CA . LEU A 1 898 ? 25.895 6.789 -23.330 1.00 95.12 898 LEU A CA 1
ATOM 6917 C C . LEU A 1 898 ? 25.744 8.316 -23.225 1.00 95.12 898 LEU A C 1
ATOM 6919 O O . LEU A 1 898 ? 26.696 9.006 -22.887 1.00 95.12 898 LEU A O 1
ATOM 6923 N N . ASN A 1 899 ? 24.557 8.830 -23.540 1.00 92.50 899 ASN A N 1
ATOM 6924 C CA . ASN A 1 899 ? 24.113 10.201 -23.327 1.00 92.50 899 ASN A CA 1
ATOM 6925 C C . ASN A 1 899 ? 22.573 10.233 -23.279 1.00 92.50 899 ASN A C 1
ATOM 6927 O O . ASN A 1 899 ? 21.914 9.239 -23.613 1.00 92.50 899 ASN A O 1
ATOM 6931 N N . ALA A 1 900 ? 21.993 11.372 -22.895 1.00 92.62 900 ALA A N 1
ATOM 6932 C CA . ALA A 1 900 ? 20.544 11.551 -22.783 1.00 92.62 900 ALA A CA 1
ATOM 6933 C C . ALA A 1 900 ? 19.817 11.301 -24.112 1.00 92.62 900 ALA A C 1
ATOM 6935 O O . ALA A 1 900 ? 18.820 10.587 -24.133 1.00 92.62 900 ALA A O 1
ATOM 6936 N N . VAL A 1 901 ? 20.361 11.785 -25.235 1.00 90.88 901 VAL A N 1
ATOM 6937 C CA . VAL A 1 901 ? 19.761 11.587 -26.568 1.00 90.88 901 VAL A CA 1
ATOM 6938 C C . VAL A 1 901 ? 19.631 10.106 -26.915 1.00 90.88 901 VAL A C 1
ATOM 6940 O O . VAL A 1 901 ? 18.615 9.690 -27.464 1.00 90.88 901 VAL A O 1
ATOM 6943 N N . GLN A 1 902 ? 20.646 9.297 -26.604 1.00 92.56 902 GLN A N 1
ATOM 6944 C CA . GLN A 1 902 ? 20.589 7.854 -26.812 1.00 92.56 902 GLN A CA 1
ATOM 6945 C C . GLN A 1 902 ? 19.613 7.179 -25.846 1.00 92.56 902 GLN A C 1
ATOM 6947 O O . GLN A 1 902 ? 18.871 6.298 -26.270 1.00 92.56 902 GLN A O 1
ATOM 6952 N N . ALA A 1 903 ? 19.614 7.572 -24.570 1.00 95.62 903 ALA A N 1
ATOM 6953 C CA . ALA A 1 903 ? 18.744 6.972 -23.564 1.00 95.62 903 ALA A CA 1
ATOM 6954 C C . ALA A 1 903 ? 17.256 7.230 -23.854 1.00 95.62 903 ALA A C 1
ATOM 6956 O O . ALA A 1 903 ? 16.441 6.318 -23.736 1.00 95.62 903 ALA A O 1
ATOM 6957 N N . GLU A 1 904 ? 16.916 8.446 -24.287 1.00 95.25 904 GLU A N 1
ATOM 6958 C CA . GLU A 1 904 ? 15.553 8.903 -24.599 1.00 95.25 904 GLU A CA 1
ATOM 6959 C C . GLU A 1 904 ? 15.091 8.514 -26.018 1.00 95.25 904 GLU A C 1
ATOM 6961 O O . GLU A 1 904 ? 13.959 8.809 -26.412 1.00 95.25 904 GLU A O 1
ATOM 6966 N N . LYS A 1 905 ? 15.950 7.854 -26.810 1.00 93.44 905 LYS A N 1
ATOM 6967 C CA . LYS A 1 905 ? 15.628 7.422 -28.174 1.00 93.44 905 LYS A CA 1
ATOM 6968 C C . LYS A 1 905 ? 14.593 6.286 -28.147 1.00 93.44 905 LYS A C 1
ATOM 6970 O O . LYS A 1 905 ? 14.877 5.229 -27.576 1.00 93.44 905 LYS A O 1
ATOM 6975 N N . PRO A 1 906 ? 13.423 6.450 -28.791 1.00 96.06 906 PRO A N 1
ATOM 6976 C CA . PRO A 1 906 ? 12.407 5.406 -28.824 1.00 96.06 906 PRO A CA 1
ATOM 6977 C C . PRO A 1 906 ? 12.763 4.267 -29.790 1.00 96.06 906 PRO A C 1
ATOM 6979 O O . PRO A 1 906 ? 13.631 4.386 -30.663 1.00 96.06 906 PRO A O 1
ATOM 6982 N N . LEU A 1 907 ? 12.047 3.155 -29.640 1.00 96.44 907 LEU A N 1
ATOM 6983 C CA . LEU A 1 907 ? 11.966 2.081 -30.625 1.00 96.44 907 LEU A CA 1
ATOM 6984 C C . LEU A 1 907 ? 10.857 2.397 -31.636 1.00 96.44 907 LEU A C 1
ATOM 6986 O O . LEU A 1 907 ? 9.724 2.640 -31.235 1.00 96.44 907 LEU A O 1
ATOM 6990 N N . HIS A 1 908 ? 11.157 2.342 -32.931 1.00 95.12 908 HIS A N 1
ATOM 6991 C CA . HIS A 1 908 ? 10.175 2.469 -34.007 1.00 95.12 908 HIS A CA 1
ATOM 6992 C C . HIS A 1 908 ? 9.920 1.100 -34.642 1.00 95.12 908 HIS A C 1
ATOM 6994 O O . HIS A 1 908 ? 10.851 0.424 -35.081 1.00 95.12 908 HIS A O 1
ATOM 7000 N N . ILE A 1 909 ? 8.658 0.694 -34.731 1.00 92.56 909 ILE A N 1
ATOM 7001 C CA . ILE A 1 909 ? 8.248 -0.525 -35.433 1.00 92.56 909 ILE A CA 1
ATOM 7002 C C . ILE A 1 909 ? 7.213 -0.134 -36.482 1.00 92.56 909 ILE A C 1
ATOM 7004 O O . ILE A 1 909 ? 6.137 0.359 -36.152 1.00 92.56 909 ILE A O 1
ATOM 7008 N N . SER A 1 910 ? 7.529 -0.352 -37.753 1.00 89.44 910 SER A N 1
ATOM 7009 C CA . SER A 1 910 ? 6.583 -0.201 -38.855 1.00 89.44 910 SER A CA 1
ATOM 7010 C C . SER A 1 910 ? 5.884 -1.532 -39.115 1.00 89.44 910 SER A C 1
ATOM 7012 O O . SER A 1 910 ? 6.546 -2.536 -39.375 1.00 89.44 910 SER A O 1
ATOM 7014 N N . VAL A 1 911 ? 4.555 -1.531 -39.070 1.00 84.81 911 VAL A N 1
ATOM 7015 C CA . VAL A 1 911 ? 3.690 -2.675 -39.384 1.00 84.81 911 VAL A CA 1
ATOM 7016 C C . VAL A 1 911 ? 2.799 -2.268 -40.556 1.00 84.81 911 VAL A C 1
ATOM 7018 O O . VAL A 1 911 ? 1.817 -1.546 -40.376 1.00 84.81 911 VAL A O 1
ATOM 7021 N N . GLY A 1 912 ? 3.171 -2.662 -41.776 1.00 78.81 912 GLY A N 1
ATOM 7022 C CA . GLY A 1 912 ? 2.545 -2.124 -42.990 1.00 78.81 912 GLY A CA 1
ATOM 7023 C C . GLY A 1 912 ? 2.685 -0.594 -43.067 1.00 78.81 912 GLY A C 1
ATOM 7024 O O . GLY A 1 912 ? 3.798 -0.073 -43.045 1.00 78.81 912 GLY A O 1
ATOM 7025 N N . GLU A 1 913 ? 1.560 0.126 -43.127 1.00 77.31 913 GLU A N 1
ATOM 7026 C CA . GLU A 1 913 ? 1.509 1.603 -43.124 1.00 77.31 913 GLU A CA 1
ATOM 7027 C C . GLU A 1 913 ? 1.455 2.224 -41.714 1.00 77.31 913 GLU A C 1
ATOM 7029 O O . GLU A 1 913 ? 1.465 3.447 -41.567 1.00 77.31 913 GLU A O 1
ATOM 7034 N N . LYS A 1 914 ? 1.357 1.404 -40.661 1.00 80.88 914 LYS A N 1
ATOM 7035 C CA . LYS A 1 914 ? 1.253 1.874 -39.276 1.00 80.88 914 LYS A CA 1
ATOM 7036 C C . LYS A 1 914 ? 2.624 1.970 -38.628 1.00 80.88 914 LYS A C 1
ATOM 7038 O O . LYS A 1 914 ? 3.466 1.091 -38.791 1.00 80.88 914 LYS A O 1
ATOM 7043 N N . GLU A 1 915 ? 2.807 3.010 -37.828 1.00 90.06 915 GLU A N 1
ATOM 7044 C CA . GLU A 1 915 ? 4.009 3.222 -37.030 1.00 90.06 915 GLU A CA 1
ATOM 7045 C C . GLU A 1 915 ? 3.694 3.036 -35.544 1.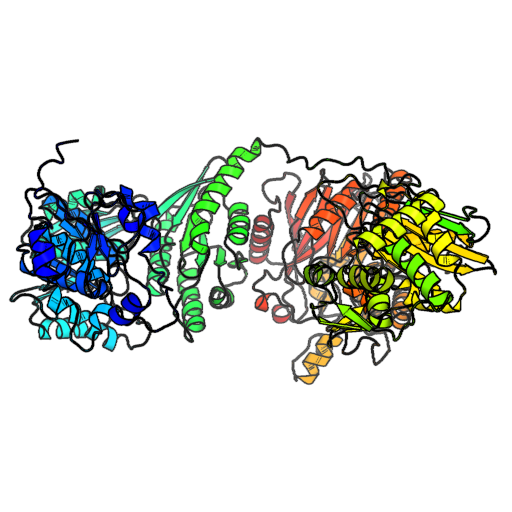00 90.06 915 GLU A C 1
ATOM 7047 O O . GLU A 1 915 ? 2.714 3.581 -35.038 1.00 90.06 915 GLU A O 1
ATOM 7052 N N . ILE A 1 916 ? 4.523 2.260 -34.851 1.00 92.50 916 ILE A N 1
ATOM 7053 C CA . ILE A 1 916 ? 4.480 2.052 -33.405 1.00 92.50 916 ILE A CA 1
ATOM 7054 C C . ILE A 1 916 ? 5.745 2.667 -32.818 1.00 92.50 916 ILE A C 1
ATOM 7056 O O . ILE A 1 916 ? 6.844 2.365 -33.286 1.00 92.50 916 ILE A O 1
ATOM 7060 N N . ILE A 1 917 ? 5.596 3.492 -31.783 1.00 96.12 917 ILE A N 1
ATOM 7061 C CA . ILE A 1 917 ? 6.715 4.183 -31.134 1.00 96.12 917 ILE A CA 1
ATOM 7062 C C . ILE A 1 917 ? 6.749 3.790 -29.658 1.00 96.12 917 ILE A C 1
ATOM 7064 O O . ILE A 1 917 ? 5.827 4.095 -28.903 1.00 96.12 917 ILE A O 1
ATOM 7068 N N . GLY A 1 918 ? 7.804 3.086 -29.252 1.00 97.12 918 GLY A N 1
ATOM 7069 C CA . GLY A 1 918 ? 8.021 2.600 -27.894 1.00 97.12 918 GLY A CA 1
ATOM 7070 C C . GLY A 1 918 ? 9.021 3.459 -27.127 1.00 97.12 918 GLY A C 1
ATOM 7071 O O . GLY A 1 918 ? 10.211 3.433 -27.433 1.00 97.12 918 GLY A O 1
ATOM 7072 N N . TYR A 1 919 ? 8.562 4.169 -26.098 1.00 98.50 919 TYR A N 1
ATOM 7073 C CA . TYR A 1 919 ? 9.427 4.863 -25.138 1.00 98.50 919 TYR A CA 1
ATOM 7074 C C . TYR A 1 919 ? 9.606 4.029 -23.877 1.00 98.50 919 TYR A C 1
ATOM 7076 O O . TYR A 1 919 ? 8.665 3.382 -23.427 1.00 98.50 919 TYR A O 1
ATOM 7084 N N . ASN A 1 920 ? 10.786 4.080 -23.266 1.00 98.50 920 ASN A N 1
ATOM 7085 C CA . ASN A 1 920 ? 11.044 3.431 -21.989 1.00 98.50 920 ASN A CA 1
ATOM 7086 C C . ASN A 1 920 ? 11.846 4.348 -21.069 1.00 98.50 920 ASN A C 1
ATOM 7088 O O . ASN A 1 920 ? 12.788 4.994 -21.519 1.00 98.50 920 ASN A O 1
ATOM 7092 N N . ALA A 1 921 ? 11.464 4.404 -19.794 1.00 98.50 921 ALA A N 1
ATOM 7093 C CA . ALA A 1 921 ? 12.189 5.164 -18.788 1.00 98.50 921 ALA A CA 1
ATOM 7094 C C . ALA A 1 921 ? 11.900 4.669 -17.368 1.00 98.50 921 ALA A C 1
ATOM 7096 O O . ALA A 1 921 ? 10.842 4.095 -17.081 1.00 98.50 921 ALA A O 1
ATOM 7097 N N . TYR A 1 922 ? 12.827 4.992 -16.471 1.00 98.38 922 TYR A N 1
ATOM 7098 C CA . TYR A 1 922 ? 12.695 4.789 -15.038 1.00 98.38 922 TYR A CA 1
ATOM 7099 C C . TYR A 1 922 ? 12.088 6.032 -14.373 1.00 98.38 922 TYR A C 1
ATOM 7101 O O . TYR A 1 922 ? 12.514 7.156 -14.644 1.00 98.38 922 TYR A O 1
ATOM 7109 N N . TRP A 1 923 ? 11.087 5.858 -13.502 1.00 95.94 923 TRP A N 1
ATOM 7110 C CA . TRP A 1 923 ? 10.498 6.986 -12.765 1.00 95.94 923 TRP A CA 1
ATOM 7111 C C . TRP A 1 923 ? 11.513 7.728 -11.892 1.00 95.94 923 TRP A C 1
ATOM 7113 O O . TRP A 1 923 ? 12.428 7.130 -11.327 1.00 95.94 923 TRP A O 1
ATOM 7123 N N . TYR A 1 924 ? 11.341 9.041 -11.748 1.00 94.75 924 TYR A N 1
ATOM 7124 C CA . TYR A 1 924 ? 12.270 9.835 -10.959 1.00 94.75 924 TYR A CA 1
ATOM 7125 C C . TYR A 1 924 ? 12.279 9.408 -9.480 1.00 94.75 924 TYR A C 1
ATOM 7127 O O . TYR A 1 924 ? 11.247 9.320 -8.809 1.00 94.75 924 TYR A O 1
ATOM 7135 N N . ARG A 1 925 ? 13.483 9.180 -8.949 1.00 91.25 925 ARG A N 1
ATOM 7136 C CA . ARG A 1 925 ? 13.746 8.873 -7.537 1.00 91.25 925 ARG A CA 1
ATOM 7137 C C . ARG A 1 925 ? 14.937 9.703 -7.055 1.00 91.25 925 ARG A C 1
ATOM 7139 O O . ARG A 1 925 ? 16.038 9.471 -7.561 1.00 91.25 925 ARG A O 1
ATOM 7146 N N . PRO A 1 926 ? 14.766 10.582 -6.045 1.00 88.88 926 PRO A N 1
ATOM 7147 C CA . PRO A 1 926 ? 15.829 11.482 -5.596 1.00 88.88 926 PRO A CA 1
ATOM 7148 C C . PRO A 1 926 ? 17.136 10.778 -5.237 1.00 88.88 926 PRO A C 1
ATOM 7150 O O . PRO A 1 926 ? 18.188 11.151 -5.738 1.00 88.88 926 PRO A O 1
ATOM 7153 N N . TYR A 1 927 ? 17.085 9.695 -4.455 1.00 87.62 927 TYR A N 1
ATOM 7154 C CA . TYR A 1 927 ? 18.303 8.975 -4.063 1.00 87.62 927 TYR A CA 1
ATOM 7155 C C . TYR A 1 927 ? 19.016 8.300 -5.252 1.00 87.62 927 TYR A C 1
ATOM 7157 O O . TYR A 1 927 ? 20.239 8.216 -5.259 1.00 87.62 927 TYR A O 1
ATOM 7165 N N . MET A 1 928 ? 18.280 7.862 -6.283 1.00 90.88 928 MET A N 1
ATOM 7166 C CA . MET A 1 928 ? 18.880 7.277 -7.493 1.00 90.88 928 MET A CA 1
ATOM 7167 C C . MET A 1 928 ? 19.624 8.330 -8.314 1.00 90.88 928 MET A C 1
ATOM 7169 O O . MET A 1 928 ? 20.650 8.028 -8.919 1.00 90.88 928 MET A O 1
ATOM 7173 N N . TYR A 1 929 ? 19.131 9.570 -8.302 1.00 91.81 929 TYR A N 1
ATOM 7174 C CA . TYR A 1 929 ? 19.818 10.691 -8.923 1.00 91.81 929 TYR A CA 1
ATOM 7175 C C . TYR A 1 929 ? 20.996 11.159 -8.062 1.00 91.81 929 TYR A C 1
ATOM 7177 O O . TYR A 1 929 ? 22.146 11.009 -8.454 1.00 91.81 929 TYR A O 1
ATOM 7185 N N . GLN A 1 930 ? 20.723 11.638 -6.850 1.00 86.88 930 GLN A N 1
ATOM 7186 C CA . GLN A 1 930 ? 21.693 12.324 -5.993 1.00 86.88 930 GLN A CA 1
ATOM 7187 C C . GLN A 1 930 ? 22.826 11.418 -5.489 1.00 86.88 930 GLN A C 1
ATOM 7189 O O . GLN A 1 930 ? 23.956 11.866 -5.344 1.00 86.88 930 GLN A O 1
ATOM 7194 N N . THR A 1 931 ? 22.536 10.153 -5.161 1.00 84.81 931 THR A N 1
ATOM 7195 C CA . THR A 1 931 ? 23.535 9.249 -4.559 1.00 84.81 931 THR A CA 1
ATOM 7196 C C . THR A 1 931 ? 24.263 8.416 -5.602 1.00 84.81 931 THR A C 1
ATOM 7198 O O . THR A 1 931 ? 25.449 8.143 -5.442 1.00 84.81 931 THR A O 1
ATOM 7201 N N . PHE A 1 932 ? 23.559 7.990 -6.651 1.00 87.75 932 PHE A N 1
ATOM 7202 C CA . PHE A 1 932 ? 24.089 7.000 -7.585 1.00 87.75 932 PHE A CA 1
ATOM 7203 C C . PHE A 1 932 ? 24.289 7.512 -9.019 1.00 87.75 932 PHE A C 1
ATOM 7205 O O . PHE A 1 932 ? 24.882 6.794 -9.817 1.00 87.75 932 PHE A O 1
ATOM 7212 N N . ASN A 1 933 ? 23.818 8.719 -9.352 1.00 89.62 933 ASN A N 1
ATOM 7213 C CA . ASN A 1 933 ? 23.897 9.317 -10.690 1.00 89.62 933 ASN A CA 1
ATOM 7214 C C . ASN A 1 933 ? 23.400 8.385 -11.817 1.00 89.62 933 ASN A C 1
ATOM 7216 O O . ASN A 1 933 ? 24.073 8.195 -12.823 1.00 89.62 933 ASN A O 1
ATOM 7220 N N . PHE A 1 934 ? 22.233 7.756 -11.628 1.00 93.00 934 PHE A N 1
ATOM 7221 C CA . PHE A 1 934 ? 21.739 6.719 -12.552 1.00 93.00 934 PHE A CA 1
ATOM 7222 C C . PHE A 1 934 ? 21.181 7.251 -13.872 1.00 93.00 934 PHE A C 1
ATOM 7224 O O . PHE A 1 934 ? 21.188 6.529 -14.868 1.00 93.00 934 PHE A O 1
ATOM 7231 N N . TYR A 1 935 ? 20.620 8.458 -13.864 1.00 96.56 935 TYR A N 1
ATOM 7232 C CA . TYR A 1 935 ? 19.878 8.991 -15.002 1.00 96.56 935 TYR A CA 1
ATOM 7233 C C . TYR A 1 935 ? 20.808 9.652 -16.016 1.00 96.56 935 TYR A C 1
ATOM 7235 O O . TYR A 1 935 ? 21.679 10.430 -15.634 1.00 96.56 935 TYR A O 1
ATOM 7243 N N . ALA A 1 936 ? 20.574 9.391 -17.300 1.00 95.50 936 ALA A N 1
ATOM 7244 C CA . ALA A 1 936 ? 21.265 10.080 -18.379 1.00 95.50 936 ALA A CA 1
ATOM 7245 C C . ALA A 1 936 ? 20.837 11.554 -18.426 1.00 95.50 936 ALA A C 1
ATOM 7247 O O . ALA A 1 936 ? 19.644 11.862 -18.389 1.00 95.50 936 ALA A O 1
ATOM 7248 N N . ILE A 1 937 ? 21.804 12.468 -18.522 1.00 92.88 937 ILE A N 1
ATOM 7249 C CA . ILE A 1 937 ? 21.561 13.912 -18.613 1.00 92.88 937 ILE A CA 1
ATOM 7250 C C . ILE A 1 937 ? 22.654 14.585 -19.453 1.00 92.88 937 ILE A C 1
ATOM 7252 O O . ILE A 1 937 ? 23.846 14.460 -19.169 1.00 92.88 937 ILE A O 1
ATOM 7256 N N . GLY A 1 938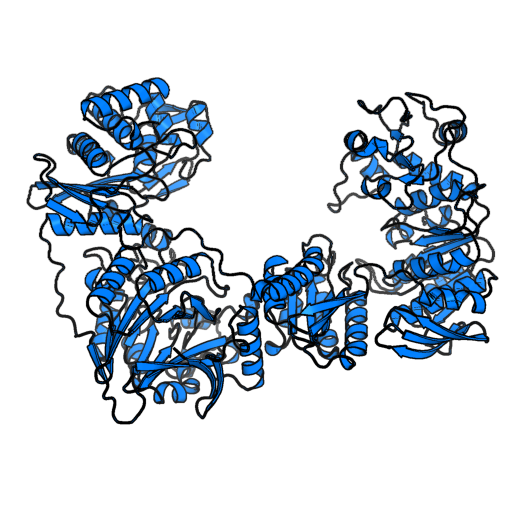 ? 22.258 15.289 -20.517 1.00 90.12 938 GLY A N 1
ATOM 7257 C CA . GLY A 1 938 ? 23.197 15.811 -21.517 1.00 90.12 938 GLY A CA 1
ATOM 7258 C C . GLY A 1 938 ? 24.097 14.706 -22.077 1.00 90.12 938 GLY A C 1
ATOM 7259 O O . GLY A 1 938 ? 23.615 13.648 -22.473 1.00 90.12 938 GLY A O 1
ATOM 7260 N N . GLU A 1 939 ? 25.413 14.910 -22.044 1.00 89.44 939 GLU A N 1
ATOM 7261 C CA . GLU A 1 939 ? 26.423 13.916 -22.455 1.00 89.44 939 GLU A CA 1
ATOM 7262 C C . GLU A 1 939 ? 26.719 12.815 -21.407 1.00 89.44 939 GLU A C 1
ATOM 7264 O O . GLU A 1 939 ? 27.657 12.047 -21.596 1.00 89.44 939 GLU A O 1
ATOM 7269 N N . GLU A 1 940 ? 25.996 12.740 -20.282 1.00 91.38 940 GLU A N 1
ATOM 7270 C CA . GLU A 1 940 ? 26.200 11.676 -19.283 1.00 91.38 940 GLU A CA 1
ATOM 7271 C C . GLU A 1 940 ? 25.451 10.391 -19.639 1.00 91.38 940 GLU A C 1
ATOM 7273 O O . GLU A 1 940 ? 24.262 10.412 -19.974 1.00 91.38 940 GLU A O 1
ATOM 7278 N N . ALA A 1 941 ? 26.154 9.266 -19.511 1.00 94.88 941 ALA A N 1
ATOM 7279 C CA . ALA A 1 941 ? 25.603 7.936 -19.696 1.00 94.88 941 ALA A CA 1
ATOM 7280 C C . ALA A 1 941 ? 24.650 7.554 -18.556 1.00 94.88 941 ALA A C 1
ATOM 7282 O O . ALA A 1 941 ? 24.898 7.874 -17.394 1.00 94.88 941 ALA A O 1
ATOM 7283 N N . GLY A 1 942 ? 23.578 6.830 -18.871 1.00 96.56 942 GLY A N 1
ATOM 7284 C CA . GLY A 1 942 ? 22.613 6.409 -17.865 1.00 96.56 942 GLY A CA 1
ATOM 7285 C C . GLY A 1 942 ? 21.303 5.866 -18.416 1.00 96.56 942 GLY A C 1
ATOM 7286 O O . GLY A 1 942 ? 21.136 5.626 -19.614 1.00 96.56 942 GLY A O 1
ATOM 7287 N N . THR A 1 943 ? 20.363 5.688 -17.494 1.00 97.50 943 THR A N 1
ATOM 7288 C CA . THR A 1 943 ? 18.972 5.301 -17.752 1.00 97.50 943 THR A CA 1
ATOM 7289 C C . THR A 1 943 ? 18.130 6.527 -18.113 1.00 97.50 943 THR A C 1
ATOM 7291 O O . THR A 1 943 ? 18.342 7.611 -17.563 1.00 97.50 943 THR A O 1
ATOM 7294 N N . ALA A 1 944 ? 17.164 6.392 -19.018 1.00 98.06 944 ALA A N 1
ATOM 7295 C CA . ALA A 1 944 ? 16.212 7.462 -19.294 1.00 98.06 944 ALA A CA 1
ATOM 7296 C C . ALA A 1 944 ? 15.348 7.728 -18.053 1.00 98.06 944 ALA A C 1
ATOM 7298 O O . ALA A 1 944 ? 14.872 6.798 -17.396 1.00 98.06 944 ALA A O 1
ATOM 7299 N N . CYS A 1 945 ? 15.129 9.002 -17.732 1.00 97.69 945 CYS A N 1
ATOM 7300 C CA . CYS A 1 945 ? 14.316 9.418 -16.592 1.00 97.69 945 CYS A CA 1
ATOM 7301 C C . CYS A 1 945 ? 12.912 9.812 -17.056 1.00 97.69 945 CYS A C 1
ATOM 7303 O O . CYS A 1 945 ? 12.771 10.688 -17.910 1.00 97.69 945 CYS A O 1
ATOM 7305 N N . LEU A 1 946 ? 11.863 9.243 -16.458 1.00 96.62 946 LEU A N 1
ATOM 7306 C CA . LEU A 1 946 ? 10.496 9.726 -16.650 1.00 96.62 946 LEU A CA 1
ATOM 7307 C C . LEU A 1 946 ? 10.327 11.051 -15.894 1.00 96.62 946 LEU A C 1
ATOM 7309 O O . LEU A 1 946 ? 10.003 11.100 -14.706 1.00 96.62 946 LEU A O 1
ATOM 7313 N N . ASN A 1 947 ? 10.574 12.126 -16.632 1.00 92.81 947 ASN A N 1
ATOM 7314 C CA . ASN A 1 947 ? 10.529 13.511 -16.192 1.00 92.81 947 ASN A CA 1
ATOM 7315 C C . ASN A 1 947 ? 9.744 14.359 -17.209 1.00 92.81 947 ASN A C 1
ATOM 7317 O O . ASN A 1 947 ? 9.353 13.868 -18.269 1.00 92.81 947 ASN A O 1
ATOM 7321 N N . GLN A 1 948 ? 9.520 15.639 -16.906 1.00 91.19 948 GLN A N 1
ATOM 7322 C CA . GLN A 1 948 ? 8.734 16.511 -17.783 1.00 91.19 948 GLN A CA 1
ATOM 7323 C C . GLN A 1 948 ? 9.345 16.695 -19.182 1.00 91.19 948 GLN A C 1
ATOM 7325 O O . GLN A 1 948 ? 8.590 16.715 -20.145 1.00 91.19 948 GLN A O 1
ATOM 7330 N N . GLY A 1 949 ? 10.671 16.760 -19.318 1.00 91.19 949 GLY A N 1
ATOM 7331 C CA . GLY A 1 949 ? 11.339 16.903 -20.614 1.00 91.19 949 GLY A CA 1
ATOM 7332 C C . GLY A 1 949 ? 11.043 15.747 -21.574 1.00 91.19 949 GLY A C 1
ATOM 7333 O O . GLY A 1 949 ? 10.733 15.985 -22.739 1.00 91.19 949 GLY A O 1
ATOM 7334 N N . LEU A 1 950 ? 11.038 14.506 -21.072 1.00 94.88 950 LEU A N 1
ATOM 7335 C CA . LEU A 1 950 ? 10.647 13.332 -21.861 1.00 94.88 950 LEU A CA 1
ATOM 7336 C C . LEU A 1 950 ? 9.152 13.360 -22.223 1.00 94.88 950 LEU A C 1
ATOM 7338 O O . LEU A 1 950 ? 8.770 12.994 -23.332 1.00 94.88 950 LEU A O 1
ATOM 7342 N N . ILE A 1 951 ? 8.299 13.822 -21.304 1.00 95.38 951 ILE A N 1
ATOM 7343 C CA . ILE A 1 951 ? 6.859 13.994 -21.558 1.00 95.38 951 ILE A CA 1
ATOM 7344 C C . ILE A 1 951 ? 6.630 15.023 -22.676 1.00 95.38 951 ILE A C 1
ATOM 7346 O O . ILE A 1 951 ? 5.817 14.783 -23.567 1.00 95.38 951 ILE A O 1
ATOM 7350 N N . ASP A 1 952 ? 7.373 16.131 -22.677 1.00 92.06 952 ASP A N 1
ATOM 7351 C CA . ASP A 1 952 ? 7.293 17.139 -23.739 1.00 92.06 952 ASP A CA 1
ATOM 7352 C C . ASP A 1 952 ? 7.781 16.583 -25.083 1.00 92.06 952 ASP A C 1
ATOM 7354 O O . ASP A 1 952 ? 7.158 16.840 -26.111 1.00 92.06 952 ASP A O 1
ATOM 7358 N N . GLN A 1 953 ? 8.841 15.767 -25.087 1.00 92.81 953 GLN A N 1
ATOM 7359 C CA . GLN A 1 953 ? 9.313 15.086 -26.296 1.00 92.81 953 GLN A CA 1
ATOM 7360 C C . GLN A 1 953 ? 8.239 14.158 -26.881 1.00 92.81 953 GLN A C 1
ATOM 7362 O O . GLN A 1 953 ? 8.056 14.127 -28.095 1.00 92.81 953 GLN A O 1
ATOM 7367 N N . ILE A 1 954 ? 7.497 13.430 -26.041 1.00 96.38 954 ILE A N 1
ATOM 7368 C CA . ILE A 1 954 ? 6.376 12.586 -26.486 1.00 96.38 954 ILE A CA 1
ATOM 7369 C C . ILE A 1 954 ? 5.242 13.442 -27.062 1.00 96.38 954 ILE A C 1
ATOM 7371 O O . ILE A 1 954 ? 4.650 13.079 -28.079 1.00 96.38 954 ILE A O 1
ATOM 7375 N N . GLN A 1 955 ? 4.960 14.594 -26.453 1.00 94.56 955 GLN A N 1
ATOM 7376 C CA . GLN A 1 955 ? 3.961 15.530 -26.965 1.00 94.56 955 GLN A CA 1
ATOM 7377 C C . GLN A 1 955 ? 4.360 16.087 -28.342 1.00 94.56 955 GLN A C 1
ATOM 7379 O O . GLN A 1 955 ? 3.524 16.170 -29.243 1.00 94.56 955 GLN A O 1
ATOM 7384 N N . GLU A 1 956 ? 5.635 16.429 -28.529 1.00 93.38 956 GLU A N 1
ATOM 7385 C CA . GLU A 1 956 ? 6.201 16.846 -29.818 1.00 93.38 956 GLU A CA 1
ATOM 7386 C C . GLU A 1 956 ? 6.184 15.695 -30.843 1.00 93.38 956 GLU A C 1
ATOM 7388 O O . GLU A 1 956 ? 5.888 15.912 -32.019 1.00 93.38 956 GLU A O 1
ATOM 7393 N N . GLU A 1 957 ? 6.434 14.456 -30.413 1.00 94.62 957 GLU A N 1
ATOM 7394 C CA . GLU A 1 957 ? 6.331 13.258 -31.253 1.00 94.62 957 GLU A CA 1
ATOM 7395 C C . GLU A 1 957 ? 4.900 13.032 -31.746 1.00 94.62 957 GLU A C 1
ATOM 7397 O O . GLU A 1 957 ? 4.678 12.880 -32.945 1.00 94.62 957 GLU A O 1
ATOM 7402 N N . ARG A 1 958 ? 3.909 13.111 -30.852 1.00 94.31 958 ARG A N 1
ATOM 7403 C CA . ARG A 1 958 ? 2.486 13.012 -31.203 1.00 94.31 958 ARG A CA 1
ATOM 7404 C C . ARG A 1 958 ? 2.061 14.090 -32.203 1.00 94.31 958 ARG A C 1
ATOM 7406 O O . ARG A 1 958 ? 1.230 13.821 -33.066 1.00 94.31 958 ARG A O 1
ATOM 7413 N N . GLN A 1 959 ? 2.605 15.303 -32.096 1.00 94.12 959 GLN A N 1
ATOM 7414 C CA . GLN A 1 959 ? 2.320 16.382 -33.049 1.00 94.12 959 GLN A CA 1
ATOM 7415 C C . GLN A 1 959 ? 2.916 16.107 -34.433 1.00 94.12 959 GLN A C 1
ATOM 7417 O O . GLN A 1 959 ? 2.264 16.382 -35.439 1.00 94.12 959 GLN A O 1
ATOM 7422 N N . ARG A 1 960 ? 4.138 15.561 -34.492 1.00 94.06 960 ARG A N 1
ATOM 7423 C CA . ARG A 1 960 ? 4.805 15.205 -35.755 1.00 94.06 960 ARG A CA 1
ATOM 7424 C C . ARG A 1 960 ? 4.174 13.982 -36.419 1.00 94.06 960 ARG A C 1
ATOM 7426 O O . ARG A 1 960 ? 3.995 13.985 -37.633 1.00 94.06 960 ARG A O 1
ATOM 7433 N N . ASN A 1 961 ? 3.797 12.986 -35.620 1.00 91.75 961 ASN A N 1
ATOM 7434 C CA . ASN A 1 961 ? 3.278 11.694 -36.057 1.00 91.75 961 ASN A CA 1
ATOM 7435 C C . ASN A 1 961 ? 1.889 11.424 -35.443 1.00 91.75 961 ASN A C 1
ATOM 7437 O O . ASN A 1 961 ? 1.738 10.561 -34.574 1.00 91.75 961 ASN A O 1
ATOM 7441 N N . PRO A 1 962 ? 0.828 12.128 -35.894 1.00 90.88 962 PRO A N 1
ATOM 7442 C CA . PRO A 1 962 ? -0.498 12.057 -35.272 1.00 90.88 962 PRO A CA 1
ATOM 7443 C C . PRO A 1 962 ? -1.123 10.657 -35.314 1.00 90.88 962 PRO A C 1
ATOM 7445 O O . PRO A 1 962 ? -1.896 10.308 -34.423 1.00 90.88 962 PRO A O 1
ATOM 7448 N N . ASN A 1 963 ? -0.755 9.848 -36.311 1.00 88.94 963 ASN A N 1
ATOM 7449 C CA . ASN A 1 963 ? -1.292 8.506 -36.539 1.00 88.94 963 ASN A CA 1
ATOM 7450 C C . ASN A 1 963 ? -0.448 7.374 -35.926 1.00 88.94 963 ASN A C 1
ATOM 7452 O O . ASN A 1 963 ? -0.848 6.214 -36.041 1.00 88.94 963 ASN A O 1
ATOM 7456 N N . ALA A 1 964 ? 0.705 7.678 -35.317 1.00 91.31 964 ALA A N 1
ATOM 7457 C CA . ALA A 1 964 ? 1.538 6.660 -34.681 1.00 91.31 964 ALA A CA 1
ATOM 7458 C C . ALA A 1 964 ? 0.856 6.097 -33.425 1.00 91.31 964 ALA A C 1
ATOM 7460 O O . ALA A 1 964 ? 0.166 6.821 -32.708 1.00 91.31 964 ALA A O 1
ATOM 7461 N N . TYR A 1 965 ? 1.053 4.812 -33.141 1.00 93.25 965 TYR A N 1
ATOM 7462 C CA . TYR A 1 965 ? 0.605 4.189 -31.899 1.00 93.25 965 TYR A CA 1
ATOM 7463 C C . TYR A 1 965 ? 1.732 4.257 -30.863 1.00 93.25 965 TYR A C 1
ATOM 7465 O O . TYR A 1 965 ? 2.744 3.566 -30.995 1.00 93.25 965 TYR A O 1
ATOM 7473 N N . ILE A 1 966 ? 1.591 5.114 -29.850 1.00 96.69 966 ILE A N 1
ATOM 7474 C CA . ILE A 1 966 ? 2.662 5.378 -28.877 1.00 96.69 966 ILE A CA 1
ATOM 7475 C C . ILE A 1 966 ? 2.475 4.494 -27.642 1.00 96.69 966 ILE A C 1
ATOM 7477 O O . ILE A 1 966 ? 1.458 4.586 -26.951 1.00 96.69 966 ILE A O 1
ATOM 7481 N N . ILE A 1 967 ? 3.485 3.681 -27.334 1.00 97.75 967 ILE A N 1
ATOM 7482 C CA . ILE A 1 967 ? 3.532 2.815 -26.154 1.00 97.75 967 ILE A CA 1
ATOM 7483 C C . ILE A 1 967 ? 4.599 3.341 -25.199 1.00 97.75 967 ILE A C 1
ATOM 7485 O O . ILE A 1 967 ? 5.736 3.589 -25.601 1.00 97.75 967 ILE A O 1
ATOM 7489 N N . PHE A 1 968 ? 4.250 3.474 -23.922 1.00 98.69 968 PHE A N 1
ATOM 7490 C CA . PHE A 1 968 ? 5.212 3.819 -22.881 1.00 98.69 968 PHE A CA 1
ATOM 7491 C C . PHE A 1 968 ? 5.447 2.636 -21.937 1.00 98.69 968 PHE A C 1
ATOM 7493 O O . PHE A 1 968 ? 4.535 2.194 -21.236 1.00 98.69 968 PHE A O 1
ATOM 7500 N N . PHE A 1 969 ? 6.685 2.150 -21.903 1.00 98.69 969 PHE A N 1
ATOM 7501 C CA . PHE A 1 969 ? 7.172 1.106 -21.007 1.00 98.69 969 PHE A CA 1
ATOM 7502 C C . PHE A 1 969 ? 7.732 1.760 -19.741 1.00 98.69 969 PHE A C 1
ATOM 7504 O O . PHE A 1 969 ? 8.834 2.313 -19.752 1.00 98.69 969 PHE A O 1
ATOM 7511 N N . ALA A 1 970 ? 6.955 1.761 -18.662 1.00 98.50 970 ALA A N 1
ATOM 7512 C CA . ALA A 1 970 ? 7.327 2.445 -17.428 1.00 98.50 970 ALA A CA 1
ATOM 7513 C C . ALA A 1 970 ? 7.933 1.475 -16.409 1.00 98.50 970 ALA A C 1
ATOM 7515 O O . ALA A 1 970 ? 7.221 0.622 -15.880 1.00 98.50 970 ALA A O 1
ATOM 7516 N N . HIS A 1 971 ? 9.205 1.657 -16.049 1.00 98.44 971 HIS A N 1
ATOM 7517 C CA . HIS A 1 971 ? 9.751 0.991 -14.867 1.00 98.44 971 HIS A CA 1
ATOM 7518 C C . HIS A 1 971 ? 9.406 1.829 -13.625 1.00 98.44 971 HIS A C 1
ATOM 7520 O O . HIS A 1 971 ? 9.942 2.926 -13.429 1.00 98.44 971 HIS A O 1
ATOM 7526 N N . TRP A 1 972 ? 8.476 1.350 -12.796 1.00 97.94 972 TRP A N 1
ATOM 7527 C CA . TRP A 1 972 ? 7.953 2.089 -11.643 1.00 97.94 972 TRP A CA 1
ATOM 7528 C C . TRP A 1 972 ? 7.290 1.186 -10.592 1.00 97.94 972 TRP A C 1
ATOM 7530 O O . TRP A 1 972 ? 7.148 -0.020 -10.764 1.00 97.94 972 TRP A O 1
ATOM 7540 N N . GLY A 1 973 ? 6.807 1.796 -9.510 1.00 94.62 973 GLY A N 1
ATOM 7541 C CA . GLY A 1 973 ? 6.162 1.079 -8.413 1.00 94.62 973 GLY A CA 1
ATOM 7542 C C . GLY A 1 973 ? 7.151 0.644 -7.335 1.00 94.62 973 GLY A C 1
ATOM 7543 O O . GLY A 1 973 ? 8.344 0.947 -7.387 1.00 94.62 973 GLY A O 1
ATOM 7544 N N . PHE A 1 974 ? 6.617 0.000 -6.302 1.00 91.81 974 PHE A N 1
ATOM 7545 C CA . PHE A 1 974 ? 7.405 -0.590 -5.226 1.00 91.81 974 PHE A CA 1
ATOM 7546 C C . PHE A 1 974 ? 7.249 -2.104 -5.260 1.00 91.81 974 PHE A C 1
ATOM 7548 O O . PHE A 1 974 ? 6.156 -2.604 -5.543 1.00 91.81 974 PHE A O 1
ATOM 7555 N N . ASP A 1 975 ? 8.332 -2.806 -4.937 1.00 91.38 975 ASP A N 1
ATOM 7556 C CA . ASP A 1 975 ? 8.405 -4.260 -4.959 1.00 91.38 975 ASP A CA 1
ATOM 7557 C C . ASP A 1 975 ? 7.233 -4.876 -4.190 1.00 91.38 975 ASP A C 1
ATOM 7559 O O . ASP A 1 975 ? 7.073 -4.686 -2.977 1.00 91.38 975 ASP A O 1
ATOM 7563 N N . PHE A 1 976 ? 6.439 -5.666 -4.908 1.00 91.00 976 PHE A N 1
ATOM 7564 C CA . PHE A 1 976 ? 5.320 -6.437 -4.386 1.00 91.00 976 PHE A CA 1
ATOM 7565 C C . PHE A 1 976 ? 4.192 -5.593 -3.752 1.00 91.00 976 PHE A C 1
ATOM 7567 O O . PHE A 1 976 ? 3.440 -6.102 -2.919 1.00 91.00 976 PHE A O 1
ATOM 7574 N N . GLU A 1 977 ? 4.051 -4.317 -4.129 1.00 89.00 977 GLU A N 1
ATOM 7575 C CA . GLU A 1 977 ? 2.966 -3.443 -3.665 1.00 89.00 977 GLU A CA 1
ATOM 7576 C C . GLU A 1 977 ? 1.907 -3.170 -4.743 1.00 89.00 977 GLU A C 1
ATOM 7578 O O . GLU A 1 977 ? 2.148 -3.283 -5.942 1.00 89.00 977 GLU A O 1
ATOM 7583 N N . VAL A 1 978 ? 0.708 -2.762 -4.318 1.00 87.38 978 VAL A N 1
ATOM 7584 C CA . VAL A 1 978 ? -0.355 -2.288 -5.223 1.00 87.38 978 VAL A CA 1
ATOM 7585 C C . VAL A 1 978 ? -0.018 -0.919 -5.835 1.00 87.38 978 VAL A C 1
ATOM 7587 O O . VAL A 1 978 ? 0.945 -0.258 -5.438 1.00 87.38 978 VAL A O 1
ATOM 7590 N N . VAL A 1 979 ? -0.835 -0.477 -6.798 1.00 91.44 979 VAL A N 1
ATOM 7591 C CA . VAL A 1 979 ? -0.640 0.790 -7.522 1.00 91.44 979 VAL A CA 1
ATOM 7592 C C . VAL A 1 979 ? -0.584 1.988 -6.577 1.00 91.44 979 VAL A C 1
ATOM 7594 O O . VAL A 1 979 ? -1.518 2.255 -5.817 1.00 91.44 979 VAL A O 1
ATOM 7597 N N . GLN A 1 980 ? 0.486 2.767 -6.699 1.00 89.31 980 GLN A N 1
ATOM 7598 C CA . GLN A 1 980 ? 0.741 3.954 -5.889 1.00 89.31 980 GLN A CA 1
ATOM 7599 C C . GLN A 1 980 ? 0.129 5.224 -6.510 1.00 89.31 980 GLN A C 1
ATOM 7601 O O . GLN A 1 980 ? 0.045 5.336 -7.738 1.00 89.31 980 GLN A O 1
ATOM 7606 N N . PRO A 1 981 ? -0.215 6.255 -5.710 1.00 86.50 981 PRO A N 1
ATOM 7607 C CA . PRO A 1 981 ? -0.715 7.532 -6.233 1.00 86.50 981 PRO A CA 1
ATOM 7608 C C . PRO A 1 981 ? 0.216 8.186 -7.264 1.00 86.50 981 PRO A C 1
ATOM 7610 O O . PRO A 1 981 ? -0.249 8.763 -8.246 1.00 86.50 981 PRO A O 1
ATOM 7613 N N . MET A 1 982 ? 1.532 8.058 -7.071 1.00 85.94 982 MET A N 1
ATOM 7614 C CA . MET A 1 982 ? 2.534 8.609 -7.985 1.00 85.94 982 MET A CA 1
ATOM 7615 C C . MET A 1 982 ? 2.511 7.927 -9.360 1.00 85.94 982 MET A C 1
ATOM 7617 O O . MET A 1 982 ? 2.591 8.623 -10.369 1.00 85.94 982 MET A O 1
ATOM 7621 N N . GLN A 1 983 ? 2.308 6.601 -9.418 1.00 95.00 983 GLN A N 1
ATOM 7622 C CA . GLN A 1 983 ? 2.134 5.886 -10.690 1.00 95.00 983 GLN A CA 1
ATOM 7623 C C . GLN A 1 983 ? 0.917 6.429 -11.449 1.00 95.00 983 GLN A C 1
ATOM 7625 O O . GLN A 1 983 ? 0.995 6.688 -12.647 1.00 95.00 983 GLN A O 1
ATOM 7630 N N . ARG A 1 984 ? -0.205 6.677 -10.755 1.00 94.38 984 ARG A N 1
ATOM 7631 C CA . ARG A 1 984 ? -1.410 7.248 -11.384 1.00 94.38 984 ARG A CA 1
ATOM 7632 C C . ARG A 1 984 ? -1.184 8.654 -11.929 1.00 94.38 984 ARG A C 1
ATOM 7634 O O . ARG A 1 984 ? -1.683 8.966 -13.006 1.00 94.38 984 ARG A O 1
ATOM 7641 N N . ASN A 1 985 ? -0.434 9.484 -11.205 1.00 90.38 985 ASN A N 1
ATOM 7642 C CA . ASN A 1 985 ? -0.104 10.836 -11.648 1.00 90.38 985 ASN A CA 1
ATOM 7643 C C . ASN A 1 985 ? 0.738 10.819 -12.934 1.00 90.38 985 ASN A C 1
ATOM 7645 O O . ASN A 1 985 ? 0.393 11.505 -13.892 1.00 90.38 985 ASN A O 1
ATOM 7649 N N . TYR A 1 986 ? 1.787 9.992 -12.988 1.00 95.31 986 TYR A N 1
ATOM 7650 C CA . TYR A 1 986 ? 2.582 9.834 -14.207 1.00 95.31 986 TYR A CA 1
ATOM 7651 C C . TYR A 1 986 ? 1.767 9.250 -15.362 1.00 95.31 986 TYR A C 1
ATOM 7653 O O . TYR A 1 986 ? 1.838 9.771 -16.471 1.00 95.31 986 TYR A O 1
ATOM 7661 N N . ALA A 1 987 ? 0.945 8.226 -15.105 1.00 97.38 987 ALA A N 1
ATOM 7662 C CA . ALA A 1 987 ? 0.078 7.648 -16.126 1.00 97.38 987 ALA A CA 1
ATOM 7663 C C . ALA A 1 987 ? -0.851 8.702 -16.744 1.00 97.38 987 ALA A C 1
ATOM 7665 O O . ALA A 1 987 ? -0.961 8.787 -17.963 1.00 97.38 987 ALA A O 1
ATOM 7666 N N . LYS A 1 988 ? -1.461 9.561 -15.916 1.00 96.00 988 LYS A N 1
ATOM 7667 C CA . LYS A 1 988 ? -2.294 10.670 -16.394 1.00 96.00 988 LYS A CA 1
ATOM 7668 C C . LYS A 1 988 ? -1.509 11.623 -17.302 1.00 96.00 988 LYS A C 1
ATOM 7670 O O . LYS A 1 988 ? -1.982 11.928 -18.389 1.00 96.00 988 LYS A O 1
ATOM 7675 N N . GLN A 1 989 ? -0.316 12.045 -16.886 1.00 94.31 989 GLN A N 1
ATOM 7676 C CA . GLN A 1 989 ? 0.516 12.972 -17.662 1.00 94.31 989 GLN A CA 1
ATOM 7677 C C . GLN A 1 989 ? 0.972 12.377 -19.000 1.00 94.31 989 GLN A C 1
ATOM 7679 O O . GLN A 1 989 ? 0.967 13.069 -20.011 1.00 94.31 989 GLN A O 1
ATOM 7684 N N . LEU A 1 990 ? 1.331 11.091 -19.021 1.00 97.69 990 LEU A N 1
ATOM 7685 C CA . LEU A 1 990 ? 1.721 10.379 -20.239 1.00 97.69 990 LEU A CA 1
ATOM 7686 C C . LEU A 1 990 ? 0.552 10.258 -21.226 1.00 97.69 990 LEU A C 1
ATOM 7688 O O . LEU A 1 990 ? 0.716 10.547 -22.409 1.00 97.69 990 LEU A O 1
ATOM 7692 N N . ILE A 1 991 ? -0.643 9.894 -20.747 1.00 97.44 991 ILE A N 1
ATOM 7693 C CA . ILE A 1 991 ? -1.846 9.861 -21.592 1.00 97.44 991 ILE A CA 1
ATOM 7694 C C . ILE A 1 991 ? -2.186 11.265 -22.118 1.00 97.44 991 ILE A C 1
ATOM 7696 O O . ILE A 1 991 ? -2.499 11.416 -23.296 1.00 97.44 991 ILE A O 1
ATOM 7700 N N . GLU A 1 992 ? -2.083 12.306 -21.287 1.00 94.50 992 GLU A N 1
ATOM 7701 C CA . GLU A 1 992 ? -2.300 13.702 -21.704 1.00 94.50 992 GLU A CA 1
ATOM 7702 C C . GLU A 1 992 ? -1.267 14.189 -22.736 1.00 94.50 992 GLU A C 1
ATOM 7704 O O . GLU A 1 992 ? -1.612 14.987 -23.605 1.00 94.50 992 GLU A O 1
ATOM 7709 N N . ALA A 1 993 ? -0.033 13.676 -22.692 1.00 94.25 993 ALA A N 1
ATOM 7710 C CA . ALA A 1 993 ? 0.999 13.940 -23.697 1.00 94.25 993 ALA A CA 1
ATOM 7711 C C . ALA A 1 993 ? 0.786 13.176 -25.015 1.00 94.25 993 ALA A C 1
ATOM 7713 O O . ALA A 1 993 ? 1.448 13.468 -26.009 1.00 94.25 993 ALA A O 1
ATOM 7714 N N . GLY A 1 994 ? -0.157 12.232 -25.052 1.00 95.38 994 GLY A N 1
ATOM 7715 C CA . GLY A 1 994 ? -0.524 11.496 -26.257 1.00 95.38 994 GLY A CA 1
ATOM 7716 C C . GLY A 1 994 ? -0.011 10.061 -26.315 1.00 95.38 994 GLY A C 1
ATOM 7717 O O . GLY A 1 994 ? 0.073 9.520 -27.412 1.00 95.38 994 GLY A O 1
ATOM 7718 N N . VAL A 1 995 ? 0.327 9.426 -25.189 1.00 97.56 995 VAL A N 1
ATOM 7719 C CA . VAL A 1 995 ? 0.562 7.971 -25.138 1.00 97.56 995 VAL A CA 1
ATOM 7720 C C . VAL A 1 995 ? -0.763 7.216 -25.330 1.00 97.56 995 VAL A C 1
ATOM 7722 O O . VAL A 1 995 ? -1.778 7.586 -24.741 1.00 97.56 995 VAL A O 1
ATOM 7725 N N . ASP A 1 996 ? -0.768 6.152 -26.139 1.00 95.88 996 ASP A N 1
ATOM 7726 C CA . ASP A 1 996 ? -1.956 5.320 -26.390 1.00 95.88 996 ASP A CA 1
ATOM 7727 C C . ASP A 1 996 ? -2.090 4.148 -25.416 1.00 95.88 996 ASP A C 1
ATOM 7729 O O . ASP A 1 996 ? -3.205 3.747 -25.073 1.00 95.88 996 ASP A O 1
ATOM 7733 N N . LEU A 1 997 ? -0.956 3.598 -24.981 1.00 97.38 997 LEU A N 1
ATOM 7734 C CA . LEU A 1 997 ? -0.888 2.456 -24.080 1.00 97.38 997 LEU A CA 1
ATOM 7735 C C . LEU A 1 997 ? 0.304 2.592 -23.138 1.00 97.38 997 LEU A C 1
ATOM 7737 O O . LEU A 1 997 ? 1.428 2.843 -23.569 1.00 97.38 997 LEU A O 1
ATOM 7741 N N . ILE A 1 998 ? 0.068 2.367 -21.850 1.00 98.62 998 ILE A N 1
ATOM 7742 C CA . ILE A 1 998 ? 1.135 2.304 -20.851 1.00 98.62 998 ILE A CA 1
ATOM 7743 C C . ILE A 1 998 ? 1.259 0.872 -20.346 1.00 98.62 998 ILE A C 1
ATOM 7745 O O . ILE A 1 998 ? 0.264 0.279 -19.925 1.00 98.62 998 ILE A O 1
ATOM 7749 N N . ILE A 1 999 ? 2.481 0.343 -20.354 1.00 98.50 999 ILE A N 1
ATOM 7750 C CA . ILE A 1 999 ? 2.817 -0.975 -19.815 1.00 98.50 999 ILE A CA 1
ATOM 7751 C C . ILE A 1 999 ? 3.886 -0.792 -18.744 1.00 98.50 999 ILE A C 1
ATOM 7753 O O . ILE A 1 999 ? 5.033 -0.462 -19.027 1.00 98.50 999 ILE A O 1
ATOM 7757 N N . GLY A 1 1000 ? 3.483 -0.972 -17.494 1.00 98.19 1000 GLY A N 1
ATOM 7758 C CA . GLY A 1 1000 ? 4.344 -0.844 -16.333 1.00 98.19 1000 GLY A CA 1
ATOM 7759 C C . GLY A 1 1000 ? 5.043 -2.148 -15.964 1.00 98.19 1000 GLY A C 1
ATOM 7760 O O . GLY A 1 1000 ? 4.500 -3.239 -16.145 1.00 98.19 1000 GLY A O 1
ATOM 7761 N N . HIS A 1 1001 ? 6.231 -2.020 -15.393 1.00 96.69 1001 HIS A N 1
ATOM 7762 C CA . HIS A 1 1001 ? 7.084 -3.099 -14.898 1.00 96.69 1001 HIS A CA 1
ATOM 7763 C C . HIS A 1 1001 ? 7.909 -2.599 -13.687 1.00 96.69 1001 HIS A C 1
ATOM 7765 O O . HIS A 1 1001 ? 7.785 -1.429 -13.319 1.00 96.69 1001 HIS A O 1
ATOM 7771 N N . GLY A 1 1002 ? 8.671 -3.464 -13.008 1.00 94.75 1002 GLY A N 1
ATOM 7772 C CA . GLY A 1 1002 ? 9.459 -3.120 -11.809 1.00 94.75 1002 GLY A CA 1
ATOM 7773 C C . GLY A 1 1002 ? 8.774 -3.340 -10.450 1.00 94.75 1002 GLY A C 1
ATOM 7774 O O . GLY A 1 1002 ? 9.443 -3.419 -9.427 1.00 94.75 1002 GLY A O 1
ATOM 7775 N N . ALA A 1 1003 ? 7.446 -3.503 -10.394 1.00 94.69 1003 ALA A N 1
ATOM 7776 C CA . ALA A 1 1003 ? 6.758 -3.867 -9.146 1.00 94.69 1003 ALA A CA 1
ATOM 7777 C C . ALA A 1 1003 ? 6.882 -5.368 -8.799 1.00 94.69 1003 ALA A C 1
ATOM 7779 O O . ALA A 1 1003 ? 6.455 -5.782 -7.723 1.00 94.69 1003 ALA A O 1
ATOM 7780 N N . HIS A 1 1004 ? 7.411 -6.201 -9.704 1.00 95.62 1004 HIS A N 1
ATOM 7781 C CA . HIS A 1 1004 ? 7.549 -7.661 -9.568 1.00 95.62 1004 HIS A CA 1
ATOM 7782 C C . HIS A 1 1004 ? 6.242 -8.477 -9.381 1.00 95.62 1004 HIS A C 1
ATOM 7784 O O . HIS A 1 1004 ? 6.294 -9.700 -9.220 1.00 95.62 1004 HIS A O 1
ATOM 7790 N N . LEU A 1 1005 ? 5.056 -7.859 -9.465 1.00 93.44 1005 LEU A N 1
ATOM 7791 C CA . LEU A 1 1005 ? 3.754 -8.542 -9.559 1.00 93.44 1005 LEU A CA 1
ATOM 7792 C C . LEU A 1 1005 ? 2.850 -7.903 -10.623 1.00 93.44 1005 LEU A C 1
ATOM 7794 O O . LEU A 1 1005 ? 3.067 -6.754 -11.017 1.00 93.44 1005 LEU A O 1
ATOM 7798 N N . MET A 1 1006 ? 1.787 -8.608 -11.023 1.00 94.94 1006 MET A N 1
ATOM 7799 C CA . MET A 1 1006 ? 0.692 -7.979 -11.763 1.00 94.94 1006 MET A CA 1
ATOM 7800 C C . MET A 1 1006 ? -0.048 -6.942 -10.898 1.00 94.94 1006 MET A C 1
ATOM 7802 O O . MET A 1 1006 ? -0.431 -7.226 -9.764 1.00 94.94 1006 MET A O 1
ATOM 7806 N N . GLN A 1 1007 ? -0.289 -5.751 -11.437 1.00 95.00 1007 GLN A N 1
ATOM 7807 C CA . GLN A 1 1007 ? -1.063 -4.689 -10.785 1.00 95.00 1007 GLN A CA 1
ATOM 7808 C C . GLN A 1 1007 ? -2.388 -4.430 -11.529 1.00 95.00 1007 GLN A C 1
ATOM 7810 O O . GLN A 1 1007 ? -2.739 -5.150 -12.465 1.00 95.00 1007 GLN A O 1
ATOM 7815 N N . GLU A 1 1008 ? -3.140 -3.417 -11.084 1.00 94.19 1008 GLU A N 1
ATOM 7816 C CA . GLU A 1 1008 ? -4.391 -2.961 -11.707 1.00 94.19 1008 GLU A CA 1
ATOM 7817 C C . GLU A 1 1008 ? -4.229 -2.667 -13.204 1.00 94.19 1008 GLU A C 1
ATOM 7819 O O . GLU A 1 1008 ? -3.207 -2.131 -13.649 1.00 94.19 1008 GLU A O 1
ATOM 7824 N N . ILE A 1 1009 ? -5.294 -2.943 -13.955 1.00 94.94 1009 ILE A N 1
ATOM 7825 C CA . ILE A 1 1009 ? -5.461 -2.538 -15.346 1.00 94.94 1009 ILE A CA 1
ATOM 7826 C C . ILE A 1 1009 ? -6.673 -1.609 -15.414 1.00 94.94 1009 ILE A C 1
ATOM 7828 O O . ILE A 1 1009 ? -7.786 -2.000 -15.056 1.00 94.94 1009 ILE A O 1
ATOM 7832 N N . SER A 1 1010 ? -6.483 -0.374 -15.870 1.00 93.00 1010 SER A N 1
ATOM 7833 C CA . SER A 1 1010 ? -7.575 0.603 -15.934 1.00 93.00 1010 SER A CA 1
ATOM 7834 C C . SER A 1 1010 ? -7.468 1.552 -17.122 1.00 93.00 1010 SER A C 1
ATOM 7836 O O . SER A 1 1010 ? -6.542 1.470 -17.930 1.00 93.00 1010 SER A O 1
ATOM 7838 N N . ARG A 1 1011 ? -8.482 2.414 -17.274 1.00 90.56 1011 ARG A N 1
ATOM 7839 C CA . ARG A 1 1011 ? -8.579 3.401 -18.352 1.00 90.56 1011 ARG A CA 1
ATOM 7840 C C . ARG A 1 1011 ? -8.414 4.819 -17.820 1.00 90.56 1011 ARG A C 1
ATOM 7842 O O . ARG A 1 1011 ? -9.047 5.194 -16.835 1.00 90.56 1011 ARG A O 1
ATOM 7849 N N . ILE A 1 1012 ? -7.639 5.627 -18.535 1.00 91.31 1012 ILE A N 1
ATOM 7850 C CA . ILE A 1 1012 ? -7.562 7.082 -18.366 1.00 91.31 1012 ILE A CA 1
ATOM 7851 C C . ILE A 1 1012 ? -7.874 7.698 -19.729 1.00 91.31 1012 ILE A C 1
ATOM 7853 O O . ILE A 1 1012 ? -7.218 7.364 -20.707 1.00 91.31 1012 ILE A O 1
ATOM 7857 N N . ASN A 1 1013 ? -8.895 8.559 -19.822 1.00 88.44 1013 ASN A N 1
ATOM 7858 C CA . ASN A 1 1013 ? -9.338 9.169 -2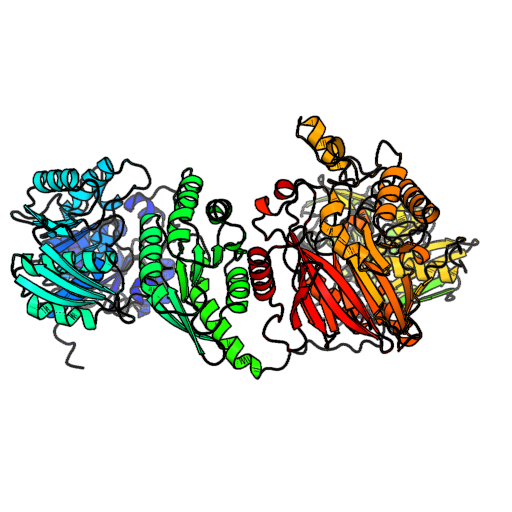1.089 1.00 88.44 1013 ASN A CA 1
ATOM 7859 C C . ASN A 1 1013 ? -9.516 8.142 -22.235 1.00 88.44 1013 ASN A C 1
ATOM 7861 O O . ASN A 1 1013 ? -9.068 8.368 -23.355 1.00 88.44 1013 ASN A O 1
ATOM 7865 N N . ASN A 1 1014 ? -10.149 6.997 -21.938 1.00 87.19 1014 ASN A N 1
ATOM 7866 C CA . ASN A 1 1014 ? -10.344 5.847 -22.840 1.00 87.19 1014 ASN A CA 1
ATOM 7867 C C . ASN A 1 1014 ? -9.066 5.130 -23.320 1.00 87.19 1014 ASN A C 1
ATOM 7869 O O . ASN A 1 1014 ? -9.167 4.219 -24.134 1.00 87.19 1014 ASN A O 1
ATOM 7873 N N . LYS A 1 1015 ? -7.886 5.475 -22.798 1.00 93.25 1015 LYS A N 1
ATOM 7874 C CA . LYS A 1 1015 ? -6.622 4.777 -23.067 1.00 93.25 1015 LYS A CA 1
ATOM 7875 C C . LYS A 1 1015 ? -6.281 3.814 -21.940 1.00 93.25 1015 LYS A C 1
ATOM 7877 O O . LYS A 1 1015 ? -6.553 4.106 -20.774 1.00 93.25 1015 LYS A O 1
ATOM 7882 N N . TRP A 1 1016 ? -5.712 2.664 -22.285 1.00 94.88 1016 TRP A N 1
ATOM 7883 C CA . TRP A 1 1016 ? -5.415 1.607 -21.323 1.00 94.88 1016 TRP A CA 1
ATOM 7884 C C . TRP A 1 1016 ? -4.079 1.828 -20.610 1.00 94.88 1016 TRP A C 1
ATOM 7886 O O . TRP A 1 1016 ? -3.078 2.222 -21.207 1.00 94.88 1016 TRP A O 1
ATOM 7896 N N . VAL A 1 1017 ? -4.073 1.528 -19.314 1.00 97.69 1017 VAL A N 1
ATOM 7897 C CA . VAL A 1 1017 ? -2.901 1.575 -18.442 1.00 97.69 1017 VAL A CA 1
ATOM 7898 C C . VAL A 1 1017 ? -2.796 0.244 -17.715 1.00 97.69 1017 VAL A C 1
ATOM 7900 O O . VAL A 1 1017 ? -3.665 -0.107 -16.917 1.00 97.69 1017 VAL A O 1
ATOM 7903 N N . LEU A 1 1018 ? -1.724 -0.492 -17.987 1.00 97.75 1018 LEU A N 1
ATOM 7904 C CA . LEU A 1 1018 ? -1.335 -1.681 -17.242 1.00 97.75 1018 LEU A CA 1
ATOM 7905 C C . LEU A 1 1018 ? -0.271 -1.231 -16.252 1.00 97.75 1018 LEU A C 1
ATOM 7907 O O . LEU A 1 1018 ? 0.870 -1.013 -16.643 1.00 97.75 1018 LEU A O 1
ATOM 7911 N N . TYR A 1 1019 ? -0.623 -1.039 -14.981 1.00 97.88 1019 TYR A N 1
ATOM 7912 C CA . TYR A 1 1019 ? 0.320 -0.443 -14.028 1.00 97.88 1019 TYR A CA 1
ATOM 7913 C C . TYR A 1 1019 ? 1.528 -1.332 -13.718 1.00 97.88 1019 TYR A C 1
ATOM 7915 O O . TYR A 1 1019 ? 2.584 -0.814 -13.374 1.00 97.88 1019 TYR A O 1
ATOM 7923 N N . GLY A 1 1020 ? 1.397 -2.645 -13.874 1.00 97.25 1020 GLY A N 1
ATOM 7924 C CA . GLY A 1 1020 ? 2.467 -3.602 -13.629 1.00 97.25 1020 GLY A CA 1
ATOM 7925 C C . GLY A 1 1020 ? 2.121 -4.942 -14.258 1.00 97.25 1020 GLY A C 1
ATOM 7926 O O . GLY A 1 1020 ? 1.063 -5.491 -13.954 1.00 97.25 1020 GLY A O 1
ATOM 7927 N N . ILE A 1 1021 ? 2.990 -5.470 -15.121 1.00 97.81 1021 ILE A N 1
ATOM 7928 C CA . ILE A 1 1021 ? 2.866 -6.834 -15.665 1.00 97.81 1021 ILE A CA 1
ATOM 7929 C C . ILE A 1 1021 ? 3.692 -7.865 -14.882 1.00 97.81 1021 ILE A C 1
ATOM 7931 O O . ILE A 1 1021 ? 3.542 -9.060 -15.108 1.00 97.81 1021 ILE A O 1
ATOM 7935 N N . GLY A 1 1022 ? 4.494 -7.428 -13.907 1.00 96.75 1022 GLY A N 1
ATOM 7936 C CA . GLY A 1 1022 ? 5.289 -8.291 -13.031 1.00 96.75 1022 GLY A CA 1
ATOM 7937 C C . GLY A 1 1022 ? 6.526 -8.890 -13.702 1.00 96.75 1022 GLY A C 1
ATOM 7938 O O . GLY A 1 1022 ? 7.001 -8.394 -14.717 1.00 96.75 1022 GLY A O 1
ATOM 7939 N N . ASN A 1 1023 ? 7.053 -9.963 -13.114 1.00 96.88 1023 ASN A N 1
ATOM 7940 C CA . ASN A 1 1023 ? 8.228 -10.671 -13.628 1.00 96.88 1023 ASN A CA 1
ATOM 7941 C C . ASN A 1 1023 ? 7.904 -11.481 -14.888 1.00 96.88 1023 ASN A C 1
ATOM 7943 O O . ASN A 1 1023 ? 6.905 -12.200 -14.893 1.00 96.88 1023 ASN A O 1
ATOM 7947 N N . GLY A 1 1024 ? 8.779 -11.420 -15.893 1.00 95.12 1024 GLY A N 1
ATOM 7948 C CA . GLY A 1 1024 ? 8.866 -12.409 -16.966 1.00 95.12 1024 GLY A CA 1
ATOM 7949 C C . GLY A 1 1024 ? 9.723 -13.587 -16.502 1.00 95.12 1024 GLY A C 1
ATOM 7950 O O . GLY A 1 1024 ? 9.248 -14.455 -15.774 1.00 95.12 1024 GLY A O 1
ATOM 7951 N N . VAL A 1 1025 ? 11.007 -13.589 -16.874 1.00 95.75 1025 VAL A N 1
ATOM 7952 C CA . VAL A 1 1025 ? 12.006 -14.562 -16.395 1.00 95.75 1025 VAL A CA 1
ATOM 7953 C C . VAL A 1 1025 ? 12.953 -13.884 -15.412 1.00 95.75 1025 VAL A C 1
ATOM 7955 O O . VAL A 1 1025 ? 13.960 -13.326 -15.822 1.00 95.75 1025 VAL A O 1
ATOM 7958 N N . PHE A 1 1026 ? 12.657 -13.928 -14.113 1.00 95.69 1026 PHE A N 1
ATOM 7959 C CA . PHE A 1 1026 ? 13.459 -13.238 -13.096 1.00 95.69 1026 PHE A CA 1
ATOM 7960 C C . PHE A 1 1026 ? 13.911 -14.192 -11.989 1.00 95.69 1026 PHE A C 1
ATOM 7962 O O . PHE A 1 1026 ? 13.144 -14.500 -11.082 1.00 95.69 1026 PHE A O 1
ATOM 7969 N N . ASN A 1 1027 ? 15.162 -14.652 -12.018 1.00 93.69 1027 ASN A N 1
ATOM 7970 C CA . ASN A 1 1027 ? 15.642 -15.775 -11.199 1.00 93.69 1027 ASN A CA 1
ATOM 7971 C C . ASN A 1 1027 ? 16.044 -15.418 -9.747 1.00 93.69 1027 ASN A C 1
ATOM 7973 O O . ASN A 1 1027 ? 17.047 -15.897 -9.198 1.00 93.69 1027 ASN A O 1
ATOM 7977 N N . SER A 1 1028 ? 15.226 -14.602 -9.083 1.00 92.06 1028 SER A N 1
ATOM 7978 C CA . SER A 1 1028 ? 15.274 -14.388 -7.630 1.00 92.06 1028 SER A CA 1
ATOM 7979 C C . SER A 1 1028 ? 14.422 -15.427 -6.891 1.00 92.06 1028 SER A C 1
ATOM 7981 O O . SER A 1 1028 ? 13.718 -16.220 -7.507 1.00 92.06 1028 SER A O 1
ATOM 7983 N N . ASN A 1 1029 ? 14.447 -15.459 -5.558 1.00 90.44 1029 ASN A N 1
ATOM 7984 C CA . ASN A 1 1029 ? 13.493 -16.296 -4.814 1.00 90.44 1029 ASN A CA 1
ATOM 7985 C C . ASN A 1 1029 ? 12.058 -15.722 -4.844 1.00 90.44 1029 ASN A C 1
ATOM 7987 O O . ASN A 1 1029 ? 11.115 -16.442 -4.534 1.00 90.44 1029 ASN A O 1
ATOM 7991 N N . GLY A 1 1030 ? 11.890 -14.445 -5.213 1.00 88.69 1030 GLY A N 1
ATOM 7992 C CA . GLY A 1 1030 ? 10.645 -13.696 -5.036 1.00 88.69 1030 GLY A CA 1
ATOM 7993 C C . GLY A 1 1030 ? 10.311 -13.414 -3.563 1.00 88.69 1030 GLY A C 1
ATOM 7994 O O . GLY A 1 1030 ? 10.907 -13.980 -2.646 1.00 88.69 1030 GLY A O 1
ATOM 7995 N N . GLU A 1 1031 ? 9.337 -12.531 -3.326 1.00 88.44 1031 GLU A N 1
ATOM 7996 C CA . GLU A 1 1031 ? 8.840 -12.210 -1.976 1.00 88.44 1031 GLU A CA 1
ATOM 7997 C C . GLU A 1 1031 ? 7.330 -12.459 -1.825 1.00 88.44 1031 GLU A C 1
ATOM 7999 O O . GLU A 1 1031 ? 6.734 -12.052 -0.829 1.00 88.44 1031 GLU A O 1
ATOM 8004 N N . TYR A 1 1032 ? 6.705 -13.174 -2.770 1.00 88.88 1032 TYR A N 1
ATOM 8005 C CA . TYR A 1 1032 ? 5.256 -13.411 -2.795 1.00 88.88 1032 TYR A CA 1
ATOM 8006 C C . TYR A 1 1032 ? 4.731 -14.001 -1.478 1.00 88.88 1032 TYR A C 1
ATOM 8008 O O . TYR A 1 1032 ? 3.806 -13.463 -0.872 1.00 88.88 1032 TYR A O 1
ATOM 8016 N N . GLN A 1 1033 ? 5.373 -15.062 -0.975 1.00 83.75 1033 GLN A N 1
ATOM 8017 C CA . GLN A 1 1033 ? 4.990 -15.704 0.289 1.00 83.75 1033 GLN A CA 1
ATOM 8018 C C . GLN A 1 1033 ? 5.334 -14.854 1.518 1.00 83.75 1033 GLN A C 1
ATOM 8020 O O . GLN A 1 1033 ? 4.585 -14.847 2.493 1.00 83.75 1033 GLN A O 1
ATOM 8025 N N . LEU A 1 1034 ? 6.460 -14.131 1.478 1.00 80.88 1034 LEU A N 1
ATOM 8026 C CA . LEU A 1 1034 ? 6.904 -13.251 2.564 1.00 80.88 1034 LEU A CA 1
ATOM 8027 C C . LEU A 1 1034 ? 5.941 -12.072 2.755 1.00 80.88 1034 LEU A C 1
ATOM 8029 O O . LEU A 1 1034 ? 5.692 -11.645 3.883 1.00 80.88 1034 LEU A O 1
ATOM 8033 N N . ARG A 1 1035 ? 5.401 -11.558 1.648 1.00 79.38 1035 ARG A N 1
ATOM 8034 C CA . ARG A 1 1035 ? 4.506 -10.398 1.609 1.00 79.38 1035 ARG A CA 1
ATOM 8035 C C . ARG A 1 1035 ? 3.032 -10.759 1.510 1.00 79.38 1035 ARG A C 1
ATOM 8037 O O . ARG A 1 1035 ? 2.199 -9.870 1.640 1.00 79.38 1035 ARG A O 1
ATOM 8044 N N . HIS A 1 1036 ? 2.715 -12.046 1.374 1.00 77.19 1036 HIS A N 1
ATOM 8045 C CA . HIS A 1 1036 ? 1.351 -12.566 1.269 1.00 77.19 1036 HIS A CA 1
ATOM 8046 C C . HIS A 1 1036 ? 0.583 -11.967 0.086 1.00 77.19 1036 HIS A C 1
ATOM 8048 O O . HIS A 1 1036 ? -0.580 -11.583 0.219 1.00 77.19 1036 HIS A O 1
ATOM 8054 N N . VAL A 1 1037 ? 1.252 -11.878 -1.065 1.00 83.88 1037 VAL A N 1
ATOM 8055 C CA . VAL A 1 1037 ? 0.677 -11.360 -2.311 1.00 83.88 1037 VAL A CA 1
ATOM 8056 C C . VAL A 1 1037 ? 0.560 -12.462 -3.370 1.00 83.88 1037 VAL A C 1
ATOM 8058 O O . VAL A 1 1037 ? 1.358 -13.406 -3.357 1.00 83.88 1037 VAL A O 1
ATOM 8061 N N . PRO A 1 1038 ? -0.414 -12.369 -4.295 1.00 88.69 1038 PRO A N 1
ATOM 8062 C CA . PRO A 1 1038 ? -0.604 -13.369 -5.343 1.00 88.69 1038 PRO A CA 1
ATOM 8063 C C . PRO A 1 1038 ? 0.627 -13.510 -6.261 1.00 88.69 1038 PRO A C 1
ATOM 8065 O O . PRO A 1 1038 ? 1.172 -12.498 -6.706 1.00 88.69 1038 PRO A O 1
ATOM 8068 N N . PRO A 1 1039 ? 1.063 -14.742 -6.584 1.00 93.62 1039 PRO A N 1
ATOM 8069 C CA . PRO A 1 1039 ? 2.294 -14.998 -7.330 1.00 93.62 1039 PRO A CA 1
ATOM 8070 C C . PRO A 1 1039 ? 2.101 -15.000 -8.849 1.00 93.62 1039 PRO A C 1
ATOM 8072 O O . PRO A 1 1039 ? 2.502 -15.948 -9.526 1.00 93.62 1039 PRO A O 1
ATOM 8075 N N . TYR A 1 1040 ? 1.464 -13.965 -9.390 1.00 95.94 1040 TYR A N 1
ATOM 8076 C CA . TYR A 1 1040 ? 1.134 -13.906 -10.813 1.00 95.94 1040 TYR A CA 1
ATOM 8077 C C . TYR A 1 1040 ? 1.757 -12.700 -11.512 1.00 95.94 1040 TYR A C 1
ATOM 8079 O O . TYR A 1 1040 ? 1.826 -11.599 -10.958 1.00 95.94 1040 TYR A O 1
ATOM 8087 N N . SER A 1 1041 ? 2.140 -12.933 -12.761 1.00 97.25 1041 SER A N 1
ATOM 8088 C CA . SER A 1 1041 ? 2.578 -11.933 -13.734 1.00 97.25 1041 SER A CA 1
ATOM 8089 C C . SER A 1 1041 ? 1.794 -12.111 -15.037 1.00 97.25 1041 SER A C 1
ATOM 8091 O O . SER A 1 1041 ? 1.064 -13.090 -15.193 1.00 97.25 1041 SER A O 1
ATOM 8093 N N . PHE A 1 1042 ? 1.984 -11.208 -15.996 1.00 98.25 1042 PHE A N 1
ATOM 8094 C CA . PHE A 1 1042 ? 1.479 -11.342 -17.358 1.00 98.25 1042 PHE A CA 1
ATOM 8095 C C . PHE A 1 1042 ? 2.611 -11.341 -18.381 1.00 98.25 1042 PHE A C 1
ATOM 8097 O O . PHE A 1 1042 ? 3.563 -10.571 -18.272 1.00 98.25 1042 PHE A O 1
ATOM 8104 N N . ILE A 1 1043 ? 2.430 -12.131 -19.435 1.00 98.25 1043 ILE A N 1
ATOM 8105 C CA . ILE A 1 1043 ? 3.022 -11.858 -20.744 1.00 98.25 1043 ILE A CA 1
ATOM 8106 C C . ILE A 1 1043 ? 1.961 -11.132 -21.569 1.00 98.25 1043 ILE A C 1
ATOM 8108 O O . ILE A 1 1043 ? 0.863 -11.653 -21.777 1.00 98.25 1043 ILE A O 1
ATOM 8112 N N . ALA A 1 1044 ? 2.269 -9.913 -22.005 1.00 97.81 1044 ALA A N 1
ATOM 8113 C CA . ALA A 1 1044 ? 1.375 -9.117 -22.834 1.00 97.81 1044 ALA A CA 1
ATOM 8114 C C . ALA A 1 1044 ? 1.657 -9.382 -24.317 1.00 97.81 1044 ALA A C 1
ATOM 8116 O O . ALA A 1 1044 ? 2.806 -9.390 -24.732 1.00 97.81 1044 ALA A O 1
ATOM 8117 N N . GLN A 1 1045 ? 0.622 -9.575 -25.127 1.00 96.69 1045 GLN A N 1
ATOM 8118 C CA . GLN A 1 1045 ? 0.727 -9.757 -26.571 1.00 96.69 1045 GLN A CA 1
ATOM 8119 C C . GLN A 1 1045 ? -0.178 -8.755 -27.280 1.00 96.69 1045 GLN A C 1
ATOM 8121 O O . GLN A 1 1045 ? -1.407 -8.847 -27.226 1.00 96.69 1045 GLN A O 1
ATOM 8126 N N . LEU A 1 1046 ? 0.434 -7.800 -27.969 1.00 94.31 1046 LEU A N 1
ATOM 8127 C CA . LEU A 1 1046 ? -0.266 -6.855 -28.827 1.00 94.31 1046 LEU A CA 1
ATOM 8128 C C . LEU A 1 1046 ? -0.489 -7.473 -30.199 1.00 94.31 1046 LEU A C 1
ATOM 8130 O O . LEU A 1 1046 ? 0.442 -8.012 -30.798 1.00 94.31 1046 LEU A O 1
ATOM 8134 N N . ARG A 1 1047 ? -1.720 -7.381 -30.702 1.00 91.31 1047 ARG A N 1
ATOM 8135 C CA . ARG A 1 1047 ? -2.091 -7.847 -32.037 1.00 91.31 1047 ARG A CA 1
ATOM 8136 C C . ARG A 1 1047 ? -2.493 -6.668 -32.909 1.00 91.31 1047 ARG A C 1
ATOM 8138 O O . ARG A 1 1047 ? -3.458 -5.956 -32.607 1.00 91.31 1047 ARG A O 1
ATOM 8145 N N . PHE A 1 1048 ? -1.747 -6.499 -33.989 1.00 85.00 1048 PHE A N 1
ATOM 8146 C CA . PHE A 1 1048 ? -1.958 -5.490 -35.012 1.00 85.00 1048 PHE A CA 1
ATOM 8147 C C . PHE A 1 1048 ? -2.534 -6.152 -36.260 1.00 85.00 1048 PHE A C 1
ATOM 8149 O O . PHE A 1 1048 ? -2.072 -7.216 -36.666 1.00 85.00 1048 PHE A O 1
ATOM 8156 N N . ASP A 1 1049 ? -3.524 -5.521 -36.881 1.00 75.81 1049 ASP A N 1
ATOM 8157 C CA . ASP A 1 1049 ? -3.864 -5.800 -38.278 1.00 75.81 1049 ASP A CA 1
ATOM 8158 C C . ASP A 1 1049 ? -3.612 -4.560 -39.145 1.00 75.81 1049 ASP A C 1
ATOM 8160 O O . ASP A 1 1049 ? -3.089 -3.548 -38.669 1.00 75.81 1049 ASP A O 1
ATOM 8164 N N . LYS A 1 1050 ? -4.000 -4.625 -40.424 1.00 65.44 1050 LYS A N 1
ATOM 8165 C CA . LYS A 1 1050 ? -3.847 -3.521 -41.385 1.00 65.44 1050 LYS A CA 1
ATOM 8166 C C . LYS A 1 1050 ? -4.472 -2.187 -40.937 1.00 65.44 1050 LYS A C 1
ATOM 8168 O O . LYS A 1 1050 ? -4.125 -1.145 -41.485 1.00 65.44 1050 LYS A O 1
ATOM 8173 N N . HIS A 1 1051 ? -5.377 -2.185 -39.955 1.00 64.62 1051 HIS A N 1
ATOM 8174 C CA . HIS A 1 1051 ? -6.029 -0.989 -39.419 1.00 64.62 1051 HIS A CA 1
ATOM 8175 C C . HIS A 1 1051 ? -5.384 -0.447 -38.128 1.00 64.62 1051 HIS A C 1
ATOM 8177 O O . HIS A 1 1051 ? -5.630 0.716 -37.789 1.00 64.62 1051 HIS A O 1
ATOM 8183 N N . GLY A 1 1052 ? -4.502 -1.205 -37.462 1.00 63.28 1052 GLY A N 1
ATOM 8184 C CA . GLY A 1 1052 ? -3.786 -0.791 -36.246 1.00 63.28 1052 GLY A CA 1
ATOM 8185 C C . GLY A 1 1052 ? -3.801 -1.830 -35.119 1.00 63.28 1052 GLY A C 1
ATOM 8186 O O . GLY A 1 1052 ? -4.139 -2.995 -35.332 1.00 63.28 1052 GLY A O 1
ATOM 8187 N N . ALA A 1 1053 ? -3.390 -1.408 -33.914 1.00 65.06 1053 ALA A N 1
ATOM 8188 C CA . ALA A 1 1053 ? -3.476 -2.230 -32.707 1.00 65.06 1053 ALA A CA 1
ATOM 8189 C C . ALA A 1 1053 ? -4.946 -2.421 -32.345 1.00 65.06 1053 ALA A C 1
ATOM 8191 O O . ALA A 1 1053 ? -5.608 -1.462 -31.958 1.00 65.06 1053 ALA A O 1
ATOM 8192 N N . ASN A 1 1054 ? -5.446 -3.648 -32.437 1.00 77.12 1054 ASN A N 1
ATOM 8193 C CA . ASN A 1 1054 ? -6.876 -3.882 -32.236 1.00 77.12 1054 ASN A CA 1
ATOM 8194 C C . ASN A 1 1054 ? -7.157 -4.658 -30.957 1.00 77.12 1054 ASN A C 1
ATOM 8196 O O . ASN A 1 1054 ? -8.242 -4.536 -30.385 1.00 77.12 1054 ASN A O 1
ATOM 8200 N N . LYS A 1 1055 ? -6.198 -5.475 -30.503 1.00 89.44 1055 LYS A N 1
ATOM 8201 C CA . LYS A 1 1055 ? -6.361 -6.305 -29.309 1.00 89.44 1055 LYS A CA 1
ATOM 8202 C C . LYS A 1 1055 ? -5.057 -6.463 -28.538 1.00 89.44 1055 LYS A C 1
ATOM 8204 O O . LYS A 1 1055 ? -4.002 -6.695 -29.122 1.00 89.44 1055 LYS A O 1
ATOM 8209 N N . LEU A 1 1056 ? -5.169 -6.426 -27.220 1.00 94.44 1056 LEU A N 1
ATOM 8210 C CA . LEU A 1 1056 ? -4.129 -6.783 -26.267 1.00 94.44 1056 LEU A CA 1
ATOM 8211 C C . LEU A 1 1056 ? -4.543 -8.065 -25.543 1.00 94.44 1056 LEU A C 1
ATOM 8213 O O . LEU A 1 1056 ? -5.601 -8.110 -24.927 1.00 94.44 1056 LEU A O 1
ATOM 8217 N N . PHE A 1 1057 ? -3.718 -9.102 -25.616 1.00 96.38 1057 PHE A N 1
ATOM 8218 C CA . PHE A 1 1057 ? -3.901 -10.352 -24.885 1.00 96.38 1057 PHE A CA 1
ATOM 8219 C C . PHE A 1 1057 ? -2.942 -10.380 -23.699 1.00 96.38 1057 PHE A C 1
ATOM 8221 O O . PHE A 1 1057 ? -1.755 -10.123 -23.859 1.00 96.38 1057 PHE A O 1
ATOM 8228 N N . LEU A 1 1058 ? -3.445 -10.688 -22.510 1.00 97.75 1058 LEU A N 1
ATOM 8229 C CA . LEU A 1 1058 ? -2.653 -10.847 -21.297 1.00 97.75 1058 LEU A CA 1
ATOM 8230 C C . LEU A 1 1058 ? -2.696 -12.308 -20.885 1.00 97.75 1058 LEU A C 1
ATOM 8232 O O . LEU A 1 1058 ? -3.747 -12.792 -20.466 1.00 97.75 1058 LEU A O 1
ATOM 8236 N N . TYR A 1 1059 ? -1.561 -12.988 -21.015 1.00 98.25 1059 TYR A N 1
ATOM 8237 C CA . TYR A 1 1059 ? -1.376 -14.383 -20.635 1.00 98.25 1059 TYR A CA 1
ATOM 8238 C C . TYR A 1 1059 ? -0.807 -14.449 -19.214 1.00 98.25 1059 TYR A C 1
ATOM 8240 O O . TYR A 1 1059 ? 0.381 -14.166 -19.023 1.00 98.25 1059 TYR A O 1
ATOM 8248 N N . PRO A 1 1060 ? -1.627 -14.755 -18.193 1.00 98.06 1060 PRO A N 1
ATOM 8249 C CA . PRO A 1 1060 ? -1.134 -14.927 -16.839 1.00 98.06 1060 PRO A CA 1
ATOM 8250 C C . PRO A 1 1060 ? -0.174 -16.108 -16.713 1.00 98.06 1060 PRO A C 1
ATOM 8252 O O . PRO A 1 1060 ? -0.442 -17.215 -17.185 1.00 98.06 1060 PRO A O 1
ATOM 8255 N N . ILE A 1 1061 ? 0.917 -15.871 -15.993 1.00 97.75 1061 ILE A N 1
ATOM 8256 C CA . ILE A 1 1061 ? 1.915 -16.874 -15.626 1.00 97.75 1061 ILE A CA 1
ATOM 8257 C C . ILE A 1 1061 ? 2.064 -16.930 -14.104 1.00 97.75 1061 ILE A C 1
ATOM 8259 O O . ILE A 1 1061 ? 1.898 -15.926 -13.407 1.00 97.75 1061 ILE A O 1
ATOM 8263 N N . HIS A 1 1062 ? 2.365 -18.115 -13.582 1.00 96.56 1062 HIS A N 1
ATOM 8264 C CA . HIS A 1 1062 ? 2.697 -18.322 -12.180 1.00 96.56 1062 HIS A CA 1
ATOM 8265 C C . HIS A 1 1062 ? 4.201 -18.101 -11.964 1.00 96.56 1062 HIS A C 1
ATOM 8267 O O . HIS A 1 1062 ? 5.026 -18.843 -12.499 1.00 96.56 1062 HIS A O 1
ATOM 8273 N N . SER A 1 1063 ? 4.548 -17.112 -11.141 1.00 93.62 1063 SER A N 1
ATOM 8274 C CA . SER A 1 1063 ? 5.913 -16.573 -11.020 1.00 93.62 1063 SER A CA 1
ATOM 8275 C C . SER A 1 1063 ? 6.565 -16.804 -9.648 1.00 93.62 1063 SER A C 1
ATOM 8277 O O . SER A 1 1063 ? 7.644 -16.275 -9.386 1.00 93.62 1063 SER A O 1
ATOM 8279 N N . ASP A 1 1064 ? 5.956 -17.592 -8.749 1.00 93.25 1064 ASP A N 1
ATOM 8280 C CA . ASP A 1 1064 ? 6.621 -18.015 -7.500 1.00 93.25 1064 ASP A CA 1
ATOM 8281 C C . ASP A 1 1064 ? 7.731 -19.027 -7.812 1.00 93.25 1064 ASP A C 1
ATOM 8283 O O . ASP A 1 1064 ? 7.506 -20.238 -7.897 1.00 93.25 1064 ASP A O 1
ATOM 8287 N N . ASN A 1 1065 ? 8.940 -18.499 -7.970 1.00 92.38 1065 ASN A N 1
ATOM 8288 C CA . ASN A 1 1065 ? 10.131 -19.246 -8.344 1.00 92.38 1065 ASN A CA 1
ATOM 8289 C C . ASN A 1 1065 ? 10.497 -20.387 -7.392 1.00 92.38 1065 ASN A C 1
ATOM 8291 O O . ASN A 1 1065 ? 11.100 -21.364 -7.834 1.00 92.38 1065 ASN A O 1
ATOM 8295 N N . LEU A 1 1066 ? 10.131 -20.299 -6.109 1.00 90.62 1066 LEU A N 1
ATOM 8296 C CA . LEU A 1 1066 ? 10.373 -21.385 -5.155 1.00 90.62 1066 LEU A CA 1
ATOM 8297 C C . LEU A 1 1066 ? 9.452 -22.584 -5.408 1.00 90.62 1066 LEU A C 1
ATOM 8299 O O . LEU A 1 1066 ? 9.795 -23.704 -5.042 1.00 90.62 1066 LEU A O 1
ATOM 8303 N N . LYS A 1 1067 ? 8.299 -22.365 -6.051 1.00 91.12 1067 LYS A N 1
ATOM 8304 C CA . LYS A 1 1067 ? 7.363 -23.428 -6.446 1.00 91.12 1067 LYS A CA 1
ATOM 8305 C C . LYS A 1 1067 ? 7.606 -23.932 -7.860 1.00 91.12 1067 LYS A C 1
ATOM 8307 O O . LYS A 1 1067 ? 7.421 -25.114 -8.119 1.00 91.12 1067 LYS A O 1
ATOM 8312 N N . THR A 1 1068 ? 8.001 -23.047 -8.771 1.00 92.56 1068 THR A N 1
ATOM 8313 C CA . THR A 1 1068 ? 8.243 -23.396 -10.178 1.00 92.56 1068 THR A CA 1
ATOM 8314 C C . THR A 1 1068 ? 9.678 -23.838 -10.452 1.00 92.56 1068 THR A C 1
ATOM 8316 O O . THR A 1 1068 ? 10.010 -24.180 -11.584 1.00 92.56 1068 THR A O 1
ATOM 8319 N N . PHE A 1 1069 ? 10.543 -23.813 -9.433 1.00 94.19 1069 PHE A N 1
ATOM 8320 C CA . PHE A 1 1069 ? 11.981 -24.029 -9.573 1.00 94.19 1069 PHE A CA 1
ATOM 8321 C C . PHE A 1 1069 ? 12.584 -23.098 -10.642 1.00 94.19 1069 PHE A C 1
ATOM 8323 O O . PHE A 1 1069 ? 13.292 -23.540 -11.547 1.00 94.19 1069 PHE A O 1
ATOM 8330 N N . TRP A 1 1070 ? 12.258 -21.801 -10.538 1.00 93.56 1070 TRP A N 1
ATOM 8331 C CA . TRP A 1 1070 ? 12.689 -20.724 -11.446 1.00 93.56 1070 TRP A CA 1
ATOM 8332 C C . TRP A 1 1070 ? 12.326 -20.942 -12.922 1.00 93.56 1070 TRP A C 1
ATOM 8334 O O . TRP A 1 1070 ? 13.064 -20.526 -13.814 1.00 93.56 1070 TRP A O 1
ATOM 8344 N N . GLN A 1 1071 ? 11.197 -21.600 -13.188 1.00 95.31 1071 GLN A N 1
ATOM 8345 C CA . GLN A 1 1071 ? 10.636 -21.784 -14.526 1.00 95.31 1071 GLN A CA 1
ATOM 8346 C C . GLN A 1 1071 ? 9.180 -21.298 -14.546 1.00 95.31 1071 GLN A C 1
ATOM 8348 O O . GLN A 1 1071 ? 8.272 -22.109 -14.358 1.00 95.31 1071 GLN A O 1
ATOM 8353 N N . PRO A 1 1072 ? 8.928 -19.984 -14.710 1.00 96.00 1072 PRO A N 1
ATOM 8354 C CA . PRO A 1 1072 ? 7.568 -19.459 -14.828 1.00 96.00 1072 PRO A CA 1
ATOM 8355 C C . PRO A 1 1072 ? 6.759 -20.239 -15.868 1.00 96.00 1072 PRO A C 1
ATOM 8357 O O . PRO A 1 1072 ? 7.292 -20.663 -16.894 1.00 96.00 1072 PRO A O 1
ATOM 8360 N N . CYS A 1 1073 ? 5.472 -20.443 -15.599 1.00 96.25 1073 CYS A N 1
ATOM 8361 C CA . CYS A 1 1073 ? 4.605 -21.263 -16.443 1.00 96.25 1073 CYS A CA 1
ATOM 8362 C C . CYS A 1 1073 ? 3.193 -20.669 -16.569 1.00 96.25 1073 CYS A C 1
ATOM 8364 O O . CYS A 1 1073 ? 2.748 -19.975 -15.650 1.00 96.25 1073 CYS A O 1
ATOM 8366 N N . PRO A 1 1074 ? 2.474 -20.926 -17.679 1.00 97.25 1074 PRO A N 1
ATOM 8367 C CA . PRO A 1 1074 ? 1.076 -20.529 -17.825 1.00 97.25 1074 PRO A CA 1
ATOM 8368 C C . PRO A 1 1074 ? 0.215 -21.054 -16.674 1.00 97.25 1074 PRO A C 1
ATOM 8370 O O . PRO A 1 1074 ? 0.378 -22.191 -16.226 1.00 97.25 1074 PRO A O 1
ATOM 8373 N N . VAL A 1 1075 ? -0.714 -20.227 -16.196 1.00 97.31 1075 VAL A N 1
ATOM 8374 C CA . VAL A 1 1075 ? -1.634 -20.631 -15.124 1.00 97.31 1075 VAL A CA 1
ATOM 8375 C C . VAL A 1 1075 ? -2.609 -21.720 -15.588 1.00 97.31 1075 VAL A C 1
ATOM 8377 O O . V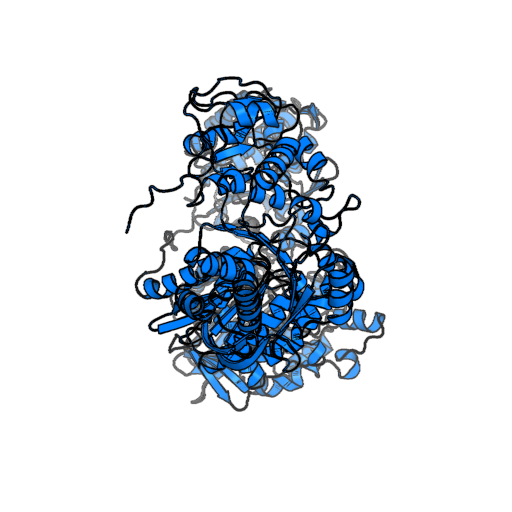AL A 1 1075 ? -3.024 -21.758 -16.747 1.00 97.31 1075 VAL A O 1
ATOM 8380 N N . ASN A 1 1076 ? -3.016 -22.594 -14.666 1.00 95.75 1076 ASN A N 1
ATOM 8381 C CA . ASN A 1 1076 ? -4.128 -23.524 -14.887 1.00 95.75 1076 ASN A CA 1
ATOM 8382 C C . ASN A 1 1076 ? -5.499 -22.836 -14.678 1.00 95.75 1076 ASN A C 1
ATOM 8384 O O . ASN A 1 1076 ? -5.553 -21.667 -14.309 1.00 95.75 1076 ASN A O 1
ATOM 8388 N N . GLU A 1 1077 ? -6.614 -23.550 -14.888 1.00 95.38 1077 GLU A N 1
ATOM 8389 C CA . GLU A 1 1077 ? -7.977 -22.992 -14.734 1.00 95.38 1077 GLU A CA 1
ATOM 8390 C C . GLU A 1 1077 ? -8.218 -22.388 -13.342 1.00 95.38 1077 GLU A C 1
ATOM 8392 O O . GLU A 1 1077 ? -8.676 -21.256 -13.229 1.00 95.38 1077 GLU A O 1
ATOM 8397 N N . GLU A 1 1078 ? -7.888 -23.118 -12.272 1.00 92.88 1078 GLU A N 1
ATOM 8398 C CA . GLU A 1 1078 ? -8.128 -22.672 -10.892 1.00 92.88 1078 GLU A CA 1
ATOM 8399 C C . GLU A 1 1078 ? -7.339 -21.390 -10.580 1.00 92.88 1078 GLU A C 1
ATOM 8401 O O . GLU A 1 1078 ? -7.867 -20.412 -10.046 1.00 92.88 1078 GLU A O 1
ATOM 8406 N N . GLN A 1 1079 ? -6.069 -21.367 -10.982 1.00 95.94 1079 GLN A N 1
ATOM 8407 C CA . GLN A 1 1079 ? -5.206 -20.200 -10.866 1.00 95.94 1079 GLN A CA 1
ATOM 8408 C C . GLN A 1 1079 ? -5.693 -19.044 -11.745 1.00 95.94 1079 GLN A C 1
ATOM 8410 O O . GLN A 1 1079 ? -5.607 -17.896 -11.318 1.00 95.94 1079 GLN A O 1
ATOM 8415 N N . PHE A 1 1080 ? -6.228 -19.315 -12.939 1.00 96.94 1080 PHE A N 1
ATOM 8416 C CA . PHE A 1 1080 ? -6.795 -18.289 -13.809 1.00 96.94 1080 PHE A CA 1
ATOM 8417 C C . PHE A 1 1080 ? -8.024 -17.640 -13.174 1.00 96.94 1080 PHE A C 1
ATOM 8419 O O . PHE A 1 1080 ? -8.097 -16.415 -13.110 1.00 96.94 1080 PHE A O 1
ATOM 8426 N N . GLN A 1 1081 ? -8.941 -18.432 -12.611 1.00 93.12 1081 GLN A N 1
ATOM 8427 C CA . GLN A 1 1081 ? -10.069 -17.888 -11.852 1.00 93.12 1081 GLN A CA 1
ATOM 8428 C C . GLN A 1 1081 ? -9.579 -17.011 -10.698 1.00 93.12 1081 GLN A C 1
ATOM 8430 O O . GLN A 1 1081 ? -10.104 -15.916 -10.492 1.00 93.12 1081 GLN A O 1
ATOM 8435 N N . HIS A 1 1082 ? -8.532 -17.426 -9.983 1.00 93.44 1082 HIS A N 1
ATOM 8436 C CA . HIS A 1 1082 ? -7.936 -16.598 -8.940 1.00 93.44 1082 HIS A CA 1
ATOM 8437 C C . HIS A 1 1082 ? -7.320 -15.297 -9.492 1.00 93.44 1082 HIS A C 1
ATOM 8439 O O . HIS A 1 1082 ? -7.559 -14.231 -8.927 1.00 93.44 1082 HIS A O 1
ATOM 8445 N N . VAL A 1 1083 ? -6.623 -15.333 -10.635 1.00 95.19 1083 VAL A N 1
ATOM 8446 C CA . VAL A 1 1083 ? -6.117 -14.130 -11.325 1.00 95.19 1083 VAL A CA 1
ATOM 8447 C C . VAL A 1 1083 ? -7.247 -13.144 -11.626 1.00 95.19 1083 VAL A C 1
ATOM 8449 O O . VAL A 1 1083 ? -7.100 -11.951 -11.353 1.00 95.19 1083 VAL A O 1
ATOM 8452 N N . LEU A 1 1084 ? -8.388 -13.625 -12.132 1.00 93.56 1084 LEU A N 1
ATOM 8453 C CA . LEU A 1 1084 ? -9.550 -12.777 -12.413 1.00 93.56 1084 LEU A CA 1
ATOM 8454 C C . LEU A 1 1084 ? -10.097 -12.122 -11.136 1.00 93.56 1084 LEU A C 1
ATOM 8456 O O . LEU A 1 1084 ? -10.441 -10.940 -11.154 1.00 93.56 1084 LEU A O 1
ATOM 8460 N N . HIS A 1 1085 ? -10.133 -12.855 -10.020 1.00 89.06 1085 HIS A N 1
ATOM 8461 C CA . HIS A 1 1085 ? -10.548 -12.309 -8.725 1.00 89.06 1085 HIS A CA 1
ATOM 8462 C C . HIS A 1 1085 ? -9.580 -11.248 -8.202 1.00 89.06 1085 HIS A C 1
ATOM 8464 O O . HIS A 1 1085 ? -10.022 -10.181 -7.777 1.00 89.06 1085 HIS A O 1
ATOM 8470 N N . VAL A 1 1086 ? -8.272 -11.509 -8.264 1.00 90.12 1086 VAL A N 1
ATOM 8471 C CA . VAL A 1 1086 ? -7.241 -10.553 -7.838 1.00 90.12 1086 VAL A CA 1
ATOM 8472 C C . VAL A 1 1086 ? -7.340 -9.272 -8.661 1.00 90.12 1086 VAL A C 1
ATOM 8474 O O . VAL A 1 1086 ? -7.415 -8.182 -8.095 1.00 90.12 1086 VAL A O 1
ATOM 8477 N N . GLN A 1 1087 ? -7.439 -9.385 -9.985 1.00 91.31 1087 GLN A N 1
ATOM 8478 C CA . GLN A 1 1087 ? -7.596 -8.226 -10.859 1.00 91.31 1087 GLN A CA 1
ATOM 8479 C C . GLN A 1 1087 ? -8.892 -7.457 -10.584 1.00 91.31 1087 GLN A C 1
ATOM 8481 O O . GLN A 1 1087 ? -8.869 -6.232 -10.451 1.00 91.31 1087 GLN A O 1
ATOM 8486 N N . ALA A 1 1088 ? -10.014 -8.158 -10.410 1.00 88.00 1088 ALA A N 1
ATOM 8487 C CA . ALA A 1 1088 ? -11.261 -7.522 -10.003 1.00 88.00 1088 ALA A CA 1
ATOM 8488 C C . ALA A 1 1088 ? -11.111 -6.793 -8.655 1.00 88.00 1088 ALA A C 1
ATOM 8490 O O . ALA A 1 1088 ? -11.604 -5.677 -8.520 1.00 88.00 1088 ALA A O 1
ATOM 8491 N N . SER A 1 1089 ? -10.371 -7.351 -7.687 1.00 85.12 1089 SER A N 1
ATOM 8492 C CA . SER A 1 1089 ? -10.122 -6.712 -6.383 1.00 85.12 1089 SER A CA 1
ATOM 8493 C C . SER A 1 1089 ? -9.330 -5.408 -6.495 1.00 85.12 1089 SER A C 1
ATOM 8495 O O . SER A 1 1089 ? -9.619 -4.445 -5.780 1.00 85.12 1089 SER A O 1
ATOM 8497 N N . PHE A 1 1090 ? -8.415 -5.316 -7.463 1.00 86.88 1090 PHE A N 1
ATOM 8498 C CA . PHE A 1 1090 ? -7.702 -4.078 -7.779 1.00 86.88 1090 PHE A CA 1
ATOM 8499 C C . PHE A 1 1090 ? -8.593 -3.026 -8.454 1.00 86.88 1090 PHE A C 1
ATOM 8501 O O . PHE A 1 1090 ? -8.235 -1.854 -8.484 1.00 86.88 1090 PHE A O 1
ATOM 8508 N N . GLY A 1 1091 ? -9.785 -3.405 -8.923 1.00 83.31 1091 GLY A N 1
ATOM 8509 C CA . GLY A 1 1091 ? -10.704 -2.526 -9.646 1.00 83.31 1091 GLY A CA 1
ATOM 8510 C C . GLY A 1 1091 ? -10.614 -2.657 -11.166 1.00 83.31 1091 GLY A C 1
ATOM 8511 O O . GLY A 1 1091 ? -11.246 -1.872 -11.871 1.00 83.31 1091 GLY A O 1
ATOM 8512 N N . THR A 1 1092 ? -9.881 -3.651 -11.676 1.00 85.88 1092 THR A N 1
ATOM 8513 C CA . THR A 1 1092 ? -9.814 -3.948 -13.109 1.00 85.88 1092 THR A CA 1
ATOM 8514 C C . THR A 1 1092 ? -11.202 -4.342 -13.631 1.00 85.88 1092 THR A C 1
ATOM 8516 O O . THR A 1 1092 ? -11.850 -5.217 -13.043 1.00 85.88 1092 THR A O 1
ATOM 8519 N N . PRO A 1 1093 ? -11.696 -3.747 -14.734 1.00 83.56 1093 PRO A N 1
ATOM 8520 C CA . PRO A 1 1093 ? -13.089 -3.886 -15.158 1.00 83.56 1093 PRO A CA 1
ATOM 8521 C C . PRO A 1 1093 ? -13.369 -5.192 -15.932 1.00 83.56 1093 PRO A C 1
ATOM 8523 O O . PRO A 1 1093 ? -13.949 -5.170 -17.010 1.00 83.56 1093 PRO A O 1
ATOM 8526 N N . ILE A 1 1094 ? -13.006 -6.350 -15.370 1.00 80.50 1094 ILE A N 1
ATOM 8527 C CA . ILE A 1 1094 ? -13.066 -7.658 -16.054 1.00 80.50 1094 ILE A CA 1
ATOM 8528 C C . ILE A 1 1094 ? -14.475 -8.051 -16.523 1.00 80.50 1094 ILE A C 1
ATOM 8530 O O . ILE A 1 1094 ? -14.619 -8.608 -17.604 1.00 80.50 1094 ILE A O 1
ATOM 8534 N N . LYS A 1 1095 ? -15.514 -7.787 -15.719 1.00 70.12 1095 LYS A N 1
ATOM 8535 C CA . LYS A 1 1095 ? -16.910 -8.166 -16.032 1.00 70.12 1095 LYS A CA 1
ATOM 8536 C C . LYS A 1 1095 ? -17.793 -6.999 -16.485 1.00 70.12 1095 LYS A C 1
ATOM 8538 O O . LYS A 1 1095 ? -18.939 -7.213 -16.862 1.00 70.12 1095 LYS A O 1
ATOM 8543 N N . ASN A 1 1096 ? -17.291 -5.770 -16.385 1.00 67.88 1096 ASN A N 1
ATOM 8544 C CA . ASN A 1 1096 ? -18.105 -4.554 -16.489 1.00 67.88 1096 ASN A CA 1
ATOM 8545 C C . ASN A 1 1096 ? -17.760 -3.699 -17.714 1.00 67.88 1096 ASN A C 1
ATOM 8547 O O . ASN A 1 1096 ? -18.303 -2.605 -17.855 1.00 67.88 1096 ASN A O 1
ATOM 8551 N N . ASP A 1 1097 ? -16.858 -4.175 -18.569 1.00 76.94 1097 ASP A N 1
ATOM 8552 C CA . ASP A 1 1097 ? -16.414 -3.480 -19.771 1.00 76.94 1097 ASP A CA 1
ATOM 8553 C C . ASP A 1 1097 ? -16.432 -4.461 -20.943 1.00 76.94 1097 ASP A C 1
ATOM 8555 O O . ASP A 1 1097 ? -15.721 -5.463 -20.933 1.00 76.94 1097 ASP A O 1
ATOM 8559 N N . GLU A 1 1098 ? -17.258 -4.185 -21.952 1.00 81.31 1098 GLU A N 1
ATOM 8560 C CA . GLU A 1 1098 ? -17.413 -5.050 -23.131 1.00 81.31 1098 GLU A CA 1
ATOM 8561 C C . GLU A 1 1098 ? -16.113 -5.191 -23.939 1.00 81.31 1098 GLU A C 1
ATOM 8563 O O . GLU A 1 1098 ? -15.958 -6.140 -24.717 1.00 81.31 1098 GLU A O 1
ATOM 8568 N N . ALA A 1 1099 ? -15.163 -4.270 -23.740 1.00 83.94 1099 ALA A N 1
ATOM 8569 C CA . ALA A 1 1099 ? -13.840 -4.345 -24.337 1.00 83.94 1099 ALA A CA 1
ATOM 8570 C C . ALA A 1 1099 ? -12.956 -5.428 -23.703 1.00 83.94 1099 ALA A C 1
ATOM 8572 O O . ALA A 1 1099 ? -11.957 -5.790 -24.324 1.00 83.94 1099 ALA A O 1
ATOM 8573 N N . VAL A 1 1100 ? -13.295 -5.937 -22.512 1.00 90.12 1100 VAL A N 1
ATOM 8574 C CA . VAL A 1 1100 ? -12.529 -6.959 -21.788 1.00 90.12 1100 VAL A CA 1
ATOM 8575 C C . VAL A 1 1100 ? -13.240 -8.308 -21.887 1.00 90.12 1100 VAL A C 1
ATOM 8577 O O . VAL A 1 1100 ? -14.402 -8.455 -21.519 1.00 90.12 1100 VAL A O 1
ATOM 8580 N N . LYS A 1 1101 ? -12.536 -9.321 -22.391 1.00 92.19 1101 LYS A N 1
ATOM 8581 C CA . LYS A 1 1101 ? -13.024 -10.699 -22.519 1.00 92.19 1101 LYS A CA 1
ATOM 8582 C C . LYS A 1 1101 ? -12.004 -11.668 -21.942 1.00 92.19 1101 LYS A C 1
ATOM 8584 O O . LYS A 1 1101 ? -10.814 -11.381 -21.927 1.00 92.19 1101 LYS A O 1
ATOM 8589 N N . THR A 1 1102 ? -12.454 -12.830 -21.496 1.00 94.88 1102 THR A N 1
ATOM 8590 C CA . THR A 1 1102 ? -11.576 -13.924 -21.070 1.00 94.88 1102 THR A CA 1
ATOM 8591 C C . THR A 1 1102 ? -11.701 -15.091 -22.038 1.00 94.88 1102 THR A C 1
ATOM 8593 O O . THR A 1 1102 ? -12.728 -15.254 -22.701 1.00 94.88 1102 THR A O 1
ATOM 8596 N N . GLY A 1 1103 ? -10.649 -15.891 -22.158 1.00 95.06 1103 GLY A N 1
ATOM 8597 C CA . GLY A 1 1103 ? -10.654 -17.052 -23.035 1.00 95.06 1103 GLY A CA 1
ATOM 8598 C C . GLY A 1 1103 ? -9.469 -17.968 -22.786 1.00 95.06 1103 GLY A C 1
ATOM 8599 O O . GLY A 1 1103 ? -8.676 -17.752 -21.869 1.00 95.06 1103 GLY A O 1
ATOM 8600 N N . ARG A 1 1104 ? -9.372 -19.004 -23.616 1.00 96.06 1104 ARG A N 1
ATOM 8601 C CA . ARG A 1 1104 ? -8.264 -19.954 -23.639 1.00 96.06 1104 ARG A CA 1
ATOM 8602 C C . ARG A 1 1104 ? -7.913 -20.273 -25.087 1.00 96.06 1104 ARG A C 1
ATOM 8604 O O . ARG A 1 1104 ? -8.817 -20.450 -25.902 1.00 96.06 1104 ARG A O 1
ATOM 8611 N N . ASP A 1 1105 ? -6.626 -20.320 -25.396 1.00 94.19 1105 ASP A N 1
ATOM 8612 C CA . ASP A 1 1105 ? -6.080 -20.802 -26.667 1.00 94.19 1105 ASP A CA 1
ATOM 8613 C C . ASP A 1 1105 ? -4.956 -21.825 -26.409 1.00 94.19 1105 ASP A C 1
ATOM 8615 O O . ASP A 1 1105 ? -4.770 -22.284 -25.276 1.00 94.19 1105 ASP A O 1
ATOM 8619 N N . ASP A 1 1106 ? -4.218 -22.194 -27.457 1.00 91.00 1106 ASP A N 1
ATOM 8620 C CA . ASP A 1 1106 ? -3.117 -23.164 -27.389 1.00 91.00 1106 ASP A CA 1
ATOM 8621 C C . ASP A 1 1106 ? -1.931 -22.684 -26.530 1.00 91.00 1106 ASP A C 1
ATOM 8623 O O . ASP A 1 1106 ? -1.071 -23.481 -26.155 1.00 91.00 1106 ASP A O 1
ATOM 8627 N N . HIS A 1 1107 ? -1.884 -21.394 -26.186 1.00 91.31 1107 HIS A N 1
ATOM 8628 C CA . HIS A 1 1107 ? -0.837 -20.789 -25.367 1.00 91.31 1107 HIS A CA 1
ATOM 8629 C C . HIS A 1 1107 ? -1.247 -20.629 -23.893 1.00 91.31 1107 HIS A C 1
ATOM 8631 O O . HIS A 1 1107 ? -0.391 -20.391 -23.039 1.00 91.31 1107 HIS A O 1
ATOM 8637 N N . GLY A 1 1108 ? -2.536 -20.798 -23.574 1.00 94.81 1108 GLY A N 1
ATOM 8638 C CA . GLY A 1 1108 ? -3.060 -20.802 -22.210 1.00 94.81 1108 GLY A CA 1
ATOM 8639 C C . GLY A 1 1108 ? -4.330 -19.974 -22.042 1.00 94.81 1108 GLY A C 1
ATOM 8640 O O . GLY A 1 1108 ? -5.013 -19.615 -23.002 1.00 94.81 1108 GLY A O 1
ATOM 8641 N N . TYR A 1 1109 ? -4.667 -19.687 -20.787 1.00 97.81 1109 TYR A N 1
ATOM 8642 C CA . TYR A 1 1109 ? -5.734 -18.745 -20.458 1.00 97.81 1109 TYR A CA 1
ATOM 8643 C C . TYR A 1 1109 ? -5.282 -17.311 -20.705 1.00 97.81 1109 TYR A C 1
ATOM 8645 O O . TYR A 1 1109 ? -4.110 -16.993 -20.508 1.00 97.81 1109 TYR A O 1
ATOM 8653 N N . TYR A 1 1110 ? -6.207 -16.437 -21.096 1.00 97.19 1110 TYR A N 1
ATOM 8654 C CA . TYR A 1 1110 ? -5.901 -15.034 -21.344 1.00 97.19 1110 TYR A CA 1
ATOM 8655 C C . TYR A 1 1110 ? -7.041 -14.084 -20.975 1.00 97.19 1110 TYR A C 1
ATOM 8657 O O . TYR A 1 1110 ? -8.223 -14.443 -20.973 1.00 97.19 1110 TYR A O 1
ATOM 8665 N N . ILE A 1 1111 ? -6.664 -12.829 -20.732 1.00 96.50 1111 ILE A N 1
ATOM 8666 C CA . ILE A 1 1111 ? -7.559 -11.668 -20.719 1.00 96.50 1111 ILE A CA 1
ATOM 8667 C C . ILE A 1 1111 ? -7.311 -10.886 -22.015 1.00 96.50 1111 ILE A C 1
ATOM 8669 O O . ILE A 1 1111 ? -6.208 -10.402 -22.243 1.00 96.50 1111 ILE A O 1
ATOM 8673 N N . ALA A 1 1112 ? -8.318 -10.776 -22.876 1.00 94.38 1112 ALA A N 1
ATOM 8674 C CA . ALA A 1 1112 ? -8.276 -10.008 -24.113 1.00 94.38 1112 ALA A CA 1
ATOM 8675 C C . ALA A 1 1112 ? -8.923 -8.634 -23.912 1.00 94.38 1112 ALA A C 1
ATOM 8677 O O . ALA A 1 1112 ? -10.037 -8.534 -23.403 1.00 94.38 1112 ALA A O 1
ATOM 8678 N N . ILE A 1 1113 ? -8.239 -7.584 -24.347 1.00 93.19 1113 ILE A N 1
ATOM 8679 C CA . ILE A 1 1113 ? -8.631 -6.184 -24.213 1.00 93.19 1113 ILE A CA 1
ATOM 8680 C C . ILE A 1 1113 ? -8.706 -5.562 -25.608 1.00 93.19 1113 ILE A C 1
ATOM 8682 O O . ILE A 1 1113 ? -7.756 -5.661 -26.379 1.00 93.19 1113 ILE A O 1
ATOM 8686 N N . SER A 1 1114 ? -9.821 -4.910 -25.929 1.00 88.81 1114 SER A N 1
ATOM 8687 C CA . SER A 1 1114 ? -9.959 -4.101 -27.149 1.00 88.81 1114 SER A CA 1
ATOM 8688 C C . SER A 1 1114 ? -9.342 -2.719 -26.913 1.00 88.81 1114 SER A C 1
ATOM 8690 O O . SER A 1 1114 ? -9.659 -2.076 -25.901 1.00 88.81 1114 SER A O 1
ATOM 8692 N N . LEU A 1 1115 ? -8.424 -2.317 -27.798 1.00 86.00 1115 LEU A N 1
ATOM 8693 C CA . LEU A 1 1115 ? -7.563 -1.133 -27.652 1.00 86.00 1115 LEU A CA 1
ATOM 8694 C C . LEU A 1 1115 ? -8.164 0.145 -28.238 1.00 86.00 1115 LEU A C 1
ATOM 8696 O O . LEU A 1 1115 ? -8.931 0.045 -29.220 1.00 86.00 1115 LEU A O 1
#

pLDDT: mean 89.28, std 11.96, range [22.97, 98.69]